Protein AF-A0A8S1UJC4-F1 (afdb_monomer)

Structure (mmCIF, N/CA/C/O backbone):
data_AF-A0A8S1UJC4-F1
#
_entry.id   AF-A0A8S1UJC4-F1
#
loop_
_atom_site.group_PDB
_atom_site.id
_atom_site.type_symbol
_atom_site.label_atom_id
_atom_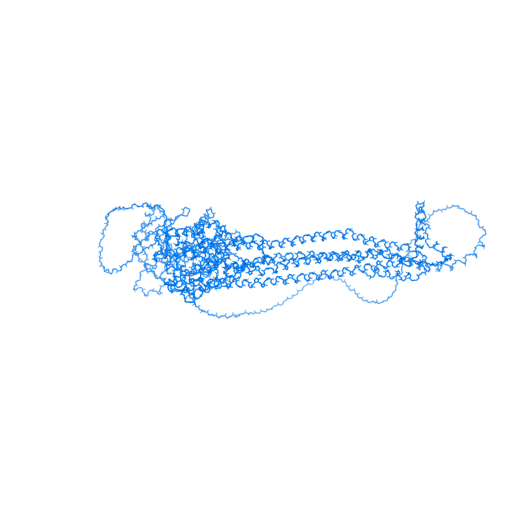site.label_alt_id
_atom_site.label_comp_id
_atom_site.label_asym_id
_atom_site.label_entity_id
_atom_site.label_seq_id
_atom_site.pdbx_PDB_ins_code
_atom_site.Cartn_x
_atom_site.Cartn_y
_atom_site.Cartn_z
_atom_site.occupancy
_atom_site.B_iso_or_equiv
_atom_site.auth_seq_id
_atom_site.auth_comp_id
_atom_site.auth_asym_id
_atom_site.auth_atom_id
_atom_site.pdbx_PDB_model_num
ATOM 1 N N . MET A 1 1 ? 11.999 -43.988 12.675 1.00 47.94 1 MET A N 1
ATOM 2 C CA . MET A 1 1 ? 11.397 -43.163 13.741 1.00 47.94 1 MET A CA 1
ATOM 3 C C . MET A 1 1 ? 11.566 -41.719 13.334 1.00 47.94 1 MET A C 1
ATOM 5 O O . MET A 1 1 ? 12.696 -41.307 13.102 1.00 47.94 1 MET A O 1
ATOM 9 N N . GLU A 1 2 ? 10.464 -40.996 13.178 1.00 57.69 2 GLU A N 1
ATOM 10 C CA . GLU A 1 2 ? 10.489 -39.550 12.964 1.00 57.69 2 GLU A CA 1
ATOM 11 C C . GLU A 1 2 ? 10.974 -38.906 14.266 1.00 57.69 2 GLU A C 1
ATOM 13 O O . GLU A 1 2 ? 10.325 -39.028 15.302 1.00 57.69 2 GLU A O 1
ATOM 18 N N . THR A 1 3 ? 12.168 -38.319 14.255 1.00 63.09 3 THR A N 1
ATOM 19 C CA . THR A 1 3 ? 12.743 -37.669 15.436 1.00 63.09 3 THR A CA 1
ATOM 20 C C . THR A 1 3 ? 12.630 -36.160 15.280 1.00 63.09 3 THR A C 1
ATOM 22 O O . THR A 1 3 ? 13.158 -35.579 14.333 1.00 63.09 3 THR A O 1
ATOM 25 N N . LEU A 1 4 ? 11.926 -35.513 16.211 1.00 71.44 4 LEU A N 1
ATOM 26 C CA . LEU A 1 4 ? 11.888 -34.056 16.288 1.00 71.44 4 LEU A CA 1
ATOM 27 C C . LEU A 1 4 ? 13.202 -33.560 16.895 1.00 71.44 4 LEU A C 1
ATOM 29 O O . LEU A 1 4 ? 13.530 -33.872 18.040 1.00 71.44 4 LEU A O 1
ATOM 33 N N . LYS A 1 5 ? 13.959 -32.795 16.106 1.00 74.62 5 LYS A N 1
ATOM 34 C CA . LYS A 1 5 ? 15.196 -32.142 16.541 1.00 74.62 5 LYS A CA 1
ATOM 35 C C . LYS A 1 5 ? 14.938 -30.658 16.753 1.00 74.62 5 LYS A C 1
ATOM 37 O O . LYS A 1 5 ? 14.380 -29.997 15.878 1.00 74.62 5 LYS A O 1
ATOM 42 N N . ILE A 1 6 ? 15.372 -30.142 17.898 1.00 76.06 6 ILE A N 1
ATOM 43 C CA . ILE A 1 6 ? 15.342 -28.708 18.176 1.00 76.06 6 ILE A CA 1
ATOM 44 C C . ILE A 1 6 ? 16.423 -28.061 17.305 1.00 76.06 6 ILE A C 1
ATOM 46 O O . ILE A 1 6 ? 17.599 -28.377 17.442 1.00 76.06 6 ILE A O 1
ATOM 50 N N . GLN A 1 7 ? 16.019 -27.200 16.370 1.00 77.00 7 GLN A N 1
ATOM 51 C CA . GLN A 1 7 ? 16.959 -26.478 15.502 1.00 77.00 7 GLN A CA 1
ATOM 52 C C . GLN A 1 7 ? 17.416 -25.164 16.131 1.00 77.00 7 GLN A C 1
ATOM 54 O O . GLN A 1 7 ? 18.578 -24.788 16.024 1.00 77.00 7 GLN A O 1
ATOM 59 N N . GLN A 1 8 ? 16.479 -24.455 16.756 1.00 76.75 8 GLN A N 1
ATOM 60 C CA . GLN A 1 8 ? 16.687 -23.170 17.407 1.00 76.75 8 GLN A CA 1
ATOM 61 C C . GLN A 1 8 ? 15.762 -23.091 18.620 1.00 76.75 8 GLN A C 1
ATOM 63 O O . GLN A 1 8 ? 14.647 -23.613 18.593 1.00 76.75 8 GLN A O 1
ATOM 68 N N . PHE A 1 9 ? 16.225 -22.439 19.677 1.00 79.88 9 PHE A N 1
ATOM 69 C CA . PHE A 1 9 ? 15.468 -22.197 20.901 1.00 79.88 9 PHE A CA 1
ATOM 70 C C . PHE A 1 9 ? 15.854 -20.826 21.465 1.00 79.88 9 PHE A C 1
ATOM 72 O O . PHE A 1 9 ? 16.907 -20.283 21.134 1.00 79.88 9 PHE A O 1
ATOM 79 N N . SER A 1 10 ? 14.994 -20.236 22.295 1.00 77.81 10 SER A N 1
ATOM 80 C CA . SER A 1 10 ? 15.299 -18.958 22.945 1.00 77.81 10 SER A CA 1
ATOM 81 C C . SER A 1 10 ? 16.314 -19.149 24.076 1.00 77.81 10 SER A C 1
ATOM 83 O O . SER A 1 10 ? 16.319 -20.183 24.739 1.00 77.81 10 SER A O 1
ATOM 85 N N . ASN A 1 11 ? 17.122 -18.129 24.381 1.00 68.56 11 ASN A N 1
ATOM 86 C CA . ASN A 1 11 ? 18.138 -18.202 25.447 1.00 68.56 11 ASN A CA 1
ATOM 87 C C . ASN A 1 11 ? 17.570 -18.597 26.827 1.00 68.56 11 ASN A C 1
ATOM 89 O O . ASN A 1 11 ? 18.299 -19.102 27.676 1.00 68.56 11 ASN A O 1
ATOM 93 N N . LYS A 1 12 ? 16.267 -18.383 27.058 1.00 68.12 12 LYS A N 1
ATOM 94 C CA . LYS A 1 12 ? 15.579 -18.737 28.307 1.00 68.12 12 LYS A CA 1
ATOM 95 C C . LYS A 1 12 ? 14.948 -20.132 28.292 1.00 68.12 12 LYS A C 1
ATOM 97 O O . LYS A 1 12 ? 14.528 -20.593 29.343 1.00 68.12 12 LYS A O 1
ATOM 102 N N . PHE A 1 13 ? 14.893 -20.822 27.152 1.00 73.75 13 PHE A N 1
ATOM 103 C CA . PHE A 1 13 ? 14.156 -22.080 27.000 1.00 73.75 13 PHE A CA 1
ATOM 104 C C . PHE A 1 13 ? 14.599 -23.150 28.005 1.00 73.75 13 PHE A C 1
ATOM 106 O O . PHE A 1 13 ? 13.810 -23.548 28.851 1.00 73.75 13 PHE A O 1
ATOM 113 N N . PHE A 1 14 ? 15.870 -23.560 27.998 1.00 67.88 14 PHE A N 1
ATOM 114 C CA . PHE A 1 14 ? 16.361 -24.560 28.958 1.00 67.88 14 PHE A CA 1
ATOM 115 C C . PHE A 1 14 ? 16.533 -23.997 30.376 1.00 67.88 14 PHE A C 1
ATOM 117 O O . PHE A 1 14 ? 16.473 -24.749 31.344 1.00 67.88 14 PHE A O 1
ATOM 124 N N . HIS A 1 15 ? 16.682 -22.676 30.527 1.00 62.59 15 HIS A N 1
ATOM 125 C CA . HIS A 1 15 ? 16.678 -22.047 31.848 1.00 62.59 15 HIS A CA 1
ATOM 126 C C . HIS A 1 15 ? 15.320 -22.222 32.544 1.00 62.59 15 HIS A C 1
ATOM 128 O O . HIS A 1 15 ? 15.284 -22.584 33.720 1.00 62.59 15 HIS A O 1
ATOM 134 N N . SER A 1 16 ? 14.231 -21.989 31.809 1.00 63.12 16 SER A N 1
ATOM 135 C CA . SER A 1 16 ? 12.852 -22.051 32.295 1.00 63.12 16 SER A CA 1
ATOM 136 C C . SER A 1 16 ? 12.256 -23.461 32.253 1.00 63.12 16 SER A C 1
ATOM 138 O O . SER A 1 16 ? 11.385 -23.772 33.058 1.00 63.12 16 SER A O 1
ATOM 140 N N . PHE A 1 17 ? 12.708 -24.320 31.334 1.00 62.09 17 PHE A N 1
ATOM 141 C CA . PHE A 1 17 ? 11.962 -25.523 30.949 1.00 62.09 17 PHE A CA 1
ATOM 142 C C . PHE A 1 17 ? 12.810 -26.795 30.784 1.00 62.09 17 PHE A C 1
ATOM 144 O O . PHE A 1 17 ? 12.257 -27.815 30.393 1.00 62.09 17 PHE A O 1
ATOM 151 N N . GLY A 1 18 ? 14.120 -26.779 31.077 1.00 55.78 18 GLY A N 1
ATOM 152 C CA . GLY A 1 18 ? 15.011 -27.924 30.839 1.00 55.78 18 GLY A CA 1
ATOM 153 C C . GLY A 1 18 ? 15.965 -28.265 31.982 1.00 55.78 18 GLY A C 1
ATOM 154 O O . GLY A 1 18 ? 16.259 -27.419 32.821 1.00 55.78 18 GLY A O 1
ATOM 155 N N . GLY A 1 19 ? 16.427 -29.523 32.002 1.00 52.84 19 GLY A N 1
ATOM 156 C CA . GLY A 1 19 ? 17.353 -30.102 32.984 1.00 52.84 19 GLY A CA 1
ATOM 157 C C . GLY A 1 19 ? 18.598 -29.249 33.240 1.00 52.84 19 GLY A C 1
ATOM 158 O O . GLY A 1 19 ? 19.156 -28.645 32.330 1.00 52.84 19 GLY A O 1
ATOM 159 N N . GLY A 1 20 ? 19.023 -29.151 34.500 1.00 50.06 20 GLY A N 1
ATOM 160 C CA . GLY A 1 20 ? 20.125 -28.281 34.902 1.00 50.06 20 GLY A CA 1
ATOM 161 C C . GLY A 1 20 ? 21.487 -28.869 34.548 1.00 50.06 20 GLY A C 1
ATOM 162 O O . GLY A 1 20 ? 22.111 -29.451 35.423 1.00 50.06 20 GLY A O 1
ATOM 163 N N . ILE A 1 21 ? 21.960 -28.719 33.304 1.00 48.53 21 ILE A N 1
ATOM 164 C CA . ILE A 1 21 ? 23.350 -29.020 32.904 1.00 48.53 21 ILE A CA 1
ATOM 165 C C . ILE A 1 21 ? 23.824 -27.998 31.848 1.00 48.53 21 ILE A C 1
ATOM 167 O O . ILE A 1 21 ? 23.051 -27.525 31.022 1.00 48.53 21 ILE A O 1
ATOM 171 N N . GLN A 1 22 ? 25.105 -27.623 31.905 1.00 48.25 22 GLN A N 1
ATOM 172 C CA . GLN A 1 22 ? 25.732 -26.477 31.223 1.00 48.25 22 GLN A CA 1
ATOM 173 C C . GLN A 1 22 ? 25.968 -26.618 29.699 1.00 48.25 22 GLN A C 1
ATOM 175 O O . GLN A 1 22 ? 26.613 -25.749 29.112 1.00 48.25 22 GLN A O 1
ATOM 180 N N . HIS A 1 23 ? 25.447 -27.648 29.024 1.00 52.53 23 HIS A N 1
ATOM 181 C CA . HIS A 1 23 ? 25.686 -27.861 27.588 1.00 52.53 23 HIS A CA 1
ATOM 182 C C . HIS A 1 23 ? 24.375 -27.942 26.798 1.00 52.53 23 HIS A C 1
ATOM 184 O O . HIS A 1 23 ? 23.770 -28.997 26.648 1.00 52.53 23 HIS A O 1
ATOM 190 N N . ALA A 1 24 ? 23.946 -26.798 26.259 1.00 53.62 24 ALA A N 1
ATOM 191 C CA . ALA A 1 24 ? 22.718 -26.657 25.473 1.00 53.62 24 ALA A CA 1
ATOM 192 C C . ALA A 1 24 ? 22.745 -27.383 24.104 1.00 53.62 24 ALA A C 1
ATOM 194 O O . ALA A 1 24 ? 21.742 -27.377 23.394 1.00 53.62 24 ALA A O 1
ATOM 195 N N . GLU A 1 25 ? 23.872 -28.001 23.731 1.00 53.75 25 GLU A N 1
ATOM 196 C CA . GLU A 1 25 ? 24.092 -28.621 22.416 1.00 53.75 25 GLU A CA 1
ATOM 197 C C . GLU A 1 25 ? 23.646 -30.097 22.327 1.00 53.75 25 GLU A C 1
ATOM 199 O O . GLU A 1 25 ? 23.540 -30.622 21.220 1.00 53.75 25 GLU A O 1
ATOM 204 N N . GLU A 1 26 ? 23.317 -30.765 23.445 1.00 56.84 26 GLU A N 1
ATOM 205 C CA . GLU A 1 26 ? 22.982 -32.207 23.452 1.00 56.84 26 GLU A CA 1
ATOM 206 C C . GLU A 1 26 ? 21.497 -32.547 23.706 1.00 56.84 26 GLU A C 1
ATOM 208 O O . GLU A 1 26 ? 21.101 -33.704 23.548 1.00 56.84 26 GLU A O 1
ATOM 213 N N . HIS A 1 27 ? 20.643 -31.579 24.058 1.00 62.66 27 HIS A N 1
ATOM 214 C CA . HIS A 1 27 ? 19.257 -31.867 24.455 1.00 62.66 27 HIS A CA 1
ATOM 215 C C . HIS A 1 27 ? 18.306 -32.148 23.282 1.00 62.66 27 HIS A C 1
ATOM 217 O O . HIS A 1 27 ? 18.243 -31.405 22.297 1.00 62.66 27 HIS A O 1
ATOM 223 N N . GLN A 1 28 ? 17.485 -33.194 23.426 1.00 68.75 28 GLN A N 1
ATOM 224 C CA . GLN A 1 28 ? 16.417 -33.544 22.487 1.00 68.75 28 GLN A CA 1
ATOM 225 C C . GLN A 1 28 ? 15.046 -33.137 23.036 1.00 68.75 28 GLN A C 1
ATOM 227 O O . GLN A 1 28 ? 14.816 -33.113 24.240 1.00 68.75 28 GLN A O 1
ATOM 232 N N . PHE A 1 29 ? 14.077 -32.881 22.150 1.00 74.19 29 PHE A N 1
ATOM 233 C CA . PHE A 1 29 ? 12.706 -32.537 22.558 1.00 74.19 29 PHE A CA 1
ATOM 234 C C . PHE A 1 29 ? 12.069 -33.598 23.474 1.00 74.19 29 PHE A C 1
ATOM 236 O O . PHE A 1 29 ? 11.293 -33.275 24.368 1.00 74.19 29 PHE A O 1
ATOM 243 N N . ASN A 1 30 ? 12.431 -34.869 23.280 1.00 76.50 30 ASN A N 1
ATOM 244 C CA . ASN A 1 30 ? 11.938 -35.981 24.089 1.00 76.50 30 ASN A CA 1
ATOM 245 C C . ASN A 1 30 ? 12.347 -35.887 25.570 1.00 76.50 30 ASN A C 1
ATOM 247 O O . ASN A 1 30 ? 11.650 -36.457 26.406 1.00 76.50 30 ASN A O 1
ATOM 251 N N . ASP A 1 31 ? 13.412 -35.152 25.901 1.00 75.00 31 ASP A N 1
ATOM 252 C CA . ASP A 1 31 ? 13.879 -34.973 27.283 1.00 75.00 31 ASP A CA 1
ATOM 253 C C . ASP A 1 31 ? 12.899 -34.133 28.119 1.00 75.00 31 ASP A C 1
ATOM 255 O O . ASP A 1 31 ? 12.888 -34.208 29.346 1.00 75.00 31 ASP A O 1
ATOM 259 N N . LEU A 1 32 ? 12.042 -33.355 27.449 1.00 77.12 32 LEU A N 1
ATOM 260 C CA . LEU A 1 32 ? 11.031 -32.496 28.068 1.00 77.12 32 LEU A CA 1
ATOM 261 C C . LEU A 1 32 ? 9.731 -33.246 28.382 1.00 77.12 32 LEU A C 1
ATOM 263 O O . LEU A 1 32 ? 8.866 -32.715 29.079 1.00 77.12 32 LEU A O 1
ATOM 267 N N . LEU A 1 33 ? 9.566 -34.461 27.857 1.00 78.88 33 LEU A N 1
ATOM 268 C CA . LEU A 1 33 ? 8.348 -35.248 28.004 1.00 78.88 33 LEU A CA 1
ATOM 269 C C . LEU A 1 33 ? 8.460 -36.215 29.195 1.00 78.88 33 LEU A C 1
ATOM 271 O O . LEU A 1 33 ? 9.538 -36.740 29.486 1.00 78.88 33 LEU A O 1
ATOM 275 N N . PRO A 1 34 ? 7.343 -36.547 29.867 1.00 76.56 34 PRO A N 1
ATOM 276 C CA . PRO A 1 34 ? 7.317 -37.666 30.804 1.00 76.56 34 PRO A CA 1
ATOM 277 C C . PRO A 1 34 ? 7.802 -38.957 30.125 1.00 76.56 34 PRO A C 1
ATOM 279 O O . PRO A 1 34 ? 7.361 -39.276 29.020 1.00 76.56 34 PRO A O 1
ATOM 282 N N . LYS A 1 35 ? 8.679 -39.727 30.790 1.00 77.19 35 LYS A N 1
ATOM 283 C CA . LYS A 1 35 ? 9.376 -40.900 30.211 1.00 77.19 35 LYS A CA 1
ATOM 284 C C . LYS A 1 35 ? 8.430 -41.895 29.519 1.00 77.19 35 LYS A C 1
ATOM 286 O O . LYS A 1 35 ? 8.749 -42.408 28.451 1.00 77.19 35 LYS A O 1
ATOM 291 N N . TYR A 1 36 ? 7.252 -42.128 30.097 1.00 78.50 36 TYR A N 1
ATOM 292 C CA . TYR A 1 36 ? 6.237 -43.037 29.552 1.00 78.50 36 TYR A CA 1
ATOM 293 C C . TYR A 1 36 ? 5.508 -42.481 28.311 1.00 78.50 36 TYR A C 1
ATOM 295 O O . TYR A 1 36 ? 5.004 -43.254 27.503 1.00 78.50 36 TYR A O 1
ATOM 303 N N . LEU A 1 37 ? 5.482 -41.160 28.093 1.00 79.94 37 LEU A N 1
ATOM 304 C CA . LEU A 1 37 ? 4.895 -40.548 26.891 1.00 79.94 37 LEU A CA 1
ATOM 305 C C . LEU A 1 37 ? 5.867 -40.492 25.707 1.00 79.94 37 LEU A C 1
ATOM 307 O O . LEU A 1 37 ? 5.414 -40.460 24.562 1.00 79.94 37 LEU A O 1
ATOM 311 N N . VAL A 1 38 ? 7.182 -40.540 25.954 1.00 82.94 38 VAL A N 1
ATOM 312 C CA . VAL A 1 38 ? 8.220 -40.475 24.906 1.00 82.94 38 VAL A CA 1
ATOM 313 C C . VAL A 1 38 ? 8.005 -41.546 23.832 1.00 82.94 38 VAL A C 1
ATOM 315 O O . VAL A 1 38 ? 8.054 -41.253 22.638 1.00 82.94 38 VAL A O 1
ATOM 318 N N . GLN A 1 39 ? 7.686 -42.778 24.240 1.00 82.12 39 GLN A N 1
ATOM 319 C CA . GLN A 1 39 ? 7.474 -43.905 23.321 1.00 82.12 39 GLN A CA 1
ATOM 320 C C . GLN A 1 39 ? 6.225 -43.741 22.439 1.00 82.12 39 GLN A C 1
ATOM 322 O O . GLN A 1 39 ? 6.134 -44.337 21.365 1.00 82.12 39 GLN A O 1
ATOM 327 N N . HIS A 1 40 ? 5.265 -42.921 22.869 1.00 83.12 40 HIS A N 1
ATOM 328 C CA . HIS A 1 40 ? 3.998 -42.697 22.173 1.00 83.12 40 HIS A CA 1
ATOM 329 C C . HIS A 1 40 ? 3.952 -41.366 21.415 1.00 83.12 40 HIS A C 1
ATOM 331 O O . HIS A 1 40 ? 3.036 -41.150 20.620 1.00 83.12 40 HIS A O 1
ATOM 337 N N . HIS A 1 41 ? 4.951 -40.500 21.597 1.00 81.69 41 HIS A N 1
ATOM 338 C CA . HIS A 1 41 ? 5.019 -39.178 20.981 1.00 81.69 41 HIS A CA 1
ATOM 339 C C . HIS A 1 41 ? 5.006 -39.230 19.444 1.00 81.69 41 HIS A C 1
ATOM 341 O O . HIS A 1 41 ? 4.251 -38.493 18.813 1.00 81.69 41 HIS A O 1
ATOM 347 N N . CYS A 1 42 ? 5.737 -40.171 18.832 1.00 80.62 42 CYS A N 1
ATOM 348 C CA . CYS A 1 42 ? 5.739 -40.348 17.372 1.00 80.62 42 CYS A CA 1
ATOM 349 C C . CYS A 1 42 ? 4.331 -40.613 16.807 1.00 80.62 42 CYS A C 1
ATOM 351 O O . CYS A 1 42 ? 4.015 -40.176 15.705 1.00 80.62 42 CYS A O 1
ATOM 353 N N . ASN A 1 43 ? 3.458 -41.285 17.565 1.00 83.12 43 ASN A N 1
ATOM 354 C CA . ASN A 1 43 ? 2.091 -41.564 17.120 1.00 83.12 43 ASN A CA 1
ATOM 355 C C . ASN A 1 43 ? 1.213 -40.305 17.121 1.00 83.12 43 ASN A C 1
ATOM 357 O O . ASN A 1 43 ? 0.297 -40.209 16.309 1.00 83.12 43 ASN A O 1
ATOM 361 N N . LEU A 1 44 ? 1.484 -39.342 18.010 1.00 80.19 44 LEU A N 1
ATOM 362 C CA . LEU A 1 44 ? 0.793 -38.049 18.020 1.00 80.19 44 LEU A CA 1
ATOM 363 C C . LEU A 1 44 ? 1.191 -37.202 16.813 1.00 80.19 44 LEU A C 1
ATOM 365 O O . LEU A 1 44 ? 0.320 -36.654 16.142 1.00 80.19 44 LEU A O 1
ATOM 369 N N . VAL A 1 45 ? 2.492 -37.151 16.517 1.00 82.31 45 VAL A N 1
ATOM 370 C CA . VAL A 1 45 ? 3.030 -36.431 15.354 1.00 82.31 45 VAL A CA 1
ATOM 371 C C . VAL A 1 45 ? 2.483 -37.028 14.059 1.00 82.31 45 VAL A C 1
ATOM 373 O O . VAL A 1 45 ? 1.924 -36.306 13.235 1.00 82.31 45 VAL A O 1
ATOM 376 N N . LYS A 1 46 ? 2.546 -38.357 13.921 1.00 82.88 46 LYS A N 1
ATOM 377 C CA . LYS A 1 46 ? 1.997 -39.068 12.765 1.00 82.88 46 LYS A CA 1
ATOM 378 C C . LYS A 1 46 ? 0.503 -38.794 12.584 1.00 82.88 46 LYS A C 1
ATOM 380 O O . LYS A 1 46 ? 0.081 -38.446 11.487 1.00 82.88 46 LYS A O 1
ATOM 385 N N . ARG A 1 47 ? -0.289 -38.890 13.659 1.00 82.50 47 ARG A N 1
ATOM 386 C CA . ARG A 1 47 ? -1.725 -38.589 13.604 1.00 82.50 47 ARG A CA 1
ATOM 387 C C . ARG A 1 47 ? -1.981 -37.159 13.138 1.00 82.50 47 ARG A C 1
ATOM 389 O O . ARG A 1 47 ? -2.877 -36.959 12.333 1.00 82.50 47 ARG A O 1
ATOM 396 N N . PHE A 1 48 ? -1.207 -36.182 13.607 1.00 86.12 48 PHE A N 1
ATOM 397 C CA . PHE A 1 48 ? -1.356 -34.801 13.156 1.00 86.12 48 PHE A CA 1
ATOM 398 C C . PHE A 1 48 ? -1.091 -34.654 11.650 1.00 86.12 48 PHE A C 1
ATOM 400 O O . PHE A 1 48 ? -1.849 -33.969 10.975 1.00 86.12 48 PHE A O 1
ATOM 407 N N . PHE A 1 49 ? -0.083 -35.335 11.100 1.00 84.00 49 PHE A N 1
ATOM 408 C CA . PHE A 1 49 ? 0.145 -35.329 9.651 1.00 84.00 49 PHE A CA 1
ATOM 409 C C . PHE A 1 49 ? -0.938 -36.067 8.855 1.00 84.00 49 PHE A C 1
ATOM 411 O O . PHE A 1 49 ? -1.228 -35.681 7.727 1.00 84.00 49 PHE A O 1
ATOM 418 N N . GLU A 1 50 ? -1.544 -37.108 9.428 1.00 83.75 50 GLU A N 1
ATOM 419 C CA . GLU A 1 50 ? -2.621 -37.865 8.782 1.00 83.75 50 GLU A CA 1
ATOM 420 C C . GLU A 1 50 ? -3.975 -37.143 8.839 1.00 83.75 50 GLU A C 1
ATOM 422 O O . GLU A 1 50 ? -4.721 -37.175 7.862 1.00 83.75 50 GLU A O 1
ATOM 427 N N . THR A 1 51 ? -4.317 -36.513 9.968 1.00 84.69 51 THR A N 1
ATOM 428 C CA . THR A 1 51 ? -5.654 -35.940 10.203 1.00 84.69 51 THR A CA 1
ATOM 429 C C . THR A 1 51 ? -5.690 -34.416 10.185 1.00 84.69 51 THR A C 1
ATOM 431 O O . THR A 1 51 ? -6.771 -33.846 10.106 1.00 84.69 51 THR A O 1
ATOM 434 N N . GLY A 1 52 ? -4.546 -33.738 10.298 1.00 80.19 52 GLY A N 1
ATOM 435 C CA . GLY A 1 52 ? -4.463 -32.279 10.451 1.00 80.19 52 GLY A CA 1
ATOM 436 C C . GLY A 1 52 ? -4.970 -31.753 11.800 1.00 80.19 52 GLY A C 1
ATOM 437 O O . GLY A 1 52 ? -4.988 -30.547 12.027 1.00 80.19 52 GLY A O 1
ATOM 438 N N . GLU A 1 53 ? -5.379 -32.634 12.716 1.00 79.81 53 GLU A N 1
ATOM 439 C CA . GLU A 1 53 ? -6.023 -32.253 13.974 1.00 79.81 53 GLU A CA 1
ATOM 440 C C . GLU A 1 53 ? -5.039 -32.328 15.144 1.00 79.81 53 GLU A C 1
ATOM 442 O O . GLU A 1 53 ? -4.614 -33.411 15.557 1.00 79.81 53 GLU A O 1
ATOM 447 N N . ALA A 1 54 ? -4.724 -31.178 15.739 1.00 83.75 54 ALA A N 1
ATOM 448 C CA . ALA A 1 54 ? -4.051 -31.103 17.029 1.00 83.75 54 ALA A CA 1
ATOM 449 C C . ALA A 1 54 ? -4.636 -29.971 17.873 1.00 83.75 54 ALA A C 1
ATOM 451 O O . ALA A 1 54 ? -4.818 -28.857 17.392 1.00 83.75 54 ALA A O 1
ATOM 452 N N . LYS A 1 55 ? -4.859 -30.252 19.163 1.00 83.62 55 LYS A N 1
ATOM 453 C CA . LYS A 1 55 ? -5.367 -29.287 20.155 1.00 83.62 55 LYS A CA 1
ATOM 454 C C . LYS A 1 55 ? -4.512 -28.011 20.240 1.00 83.62 55 LYS A C 1
ATOM 456 O O . LYS A 1 55 ? -5.026 -26.952 20.554 1.00 83.62 55 LYS A O 1
ATOM 461 N N . TYR A 1 56 ? -3.217 -28.142 19.952 1.00 87.50 56 TYR A N 1
ATOM 462 C CA . TYR A 1 56 ? -2.210 -27.088 20.083 1.00 87.50 56 TYR A CA 1
ATOM 463 C C . TYR A 1 56 ? -1.853 -26.411 18.747 1.00 87.50 56 TYR A C 1
ATOM 465 O O . TYR A 1 56 ? -0.937 -25.591 18.708 1.00 87.50 56 TYR A O 1
ATOM 473 N N . TYR A 1 57 ? -2.504 -26.776 17.634 1.00 90.44 57 TYR A N 1
ATOM 474 C CA . TYR A 1 57 ? -2.213 -26.171 16.332 1.00 90.44 57 TYR A CA 1
ATOM 475 C C . TYR A 1 57 ? -2.891 -24.803 16.232 1.00 90.44 57 TYR A C 1
ATOM 477 O O . TYR A 1 57 ? -4.114 -24.716 16.299 1.00 90.44 57 TYR A O 1
ATOM 485 N N . GLN A 1 58 ? -2.091 -23.739 16.104 1.00 85.00 58 GLN A N 1
ATOM 486 C CA . GLN A 1 58 ? -2.533 -22.332 16.039 1.00 85.00 58 GLN A CA 1
ATOM 487 C C . GLN A 1 58 ? -3.341 -21.817 17.251 1.00 85.00 58 GLN A C 1
ATOM 489 O O . GLN A 1 58 ? -3.757 -20.660 17.262 1.00 85.00 58 GLN A O 1
ATOM 494 N N . MET A 1 59 ? -3.534 -22.632 18.291 1.00 85.88 59 MET A N 1
ATOM 495 C CA . MET A 1 59 ? -4.254 -22.280 19.514 1.00 85.88 59 MET A CA 1
ATOM 496 C C . MET A 1 59 ? -3.417 -22.652 20.739 1.00 85.88 59 MET A C 1
ATOM 498 O O . MET A 1 59 ? -2.851 -23.742 20.801 1.00 85.88 59 MET A O 1
ATOM 502 N N . PHE A 1 60 ? -3.336 -21.740 21.713 1.00 84.94 60 PHE A N 1
ATOM 503 C CA . PHE A 1 60 ? -2.701 -22.021 23.000 1.00 84.94 60 PHE A CA 1
ATOM 504 C C . PHE A 1 60 ? -3.596 -22.909 23.853 1.00 84.94 60 PHE A C 1
ATOM 506 O O . PHE A 1 60 ? -4.760 -22.585 24.087 1.00 84.94 60 PHE A O 1
ATOM 513 N N . ASP A 1 61 ? -3.024 -23.991 24.368 1.00 84.69 61 ASP A N 1
ATOM 514 C CA . ASP A 1 61 ? -3.708 -24.860 25.314 1.00 84.69 61 ASP A CA 1
ATOM 515 C C . ASP A 1 61 ? -2.716 -25.479 26.310 1.00 84.69 61 ASP A C 1
ATOM 517 O O . ASP A 1 61 ? -1.508 -25.528 26.059 1.00 84.69 61 ASP A O 1
ATOM 521 N N . ILE A 1 62 ? -3.225 -25.947 27.448 1.00 85.00 62 ILE A N 1
ATOM 522 C CA . ILE A 1 62 ? -2.422 -26.485 28.542 1.00 85.00 62 ILE A CA 1
ATOM 523 C C . ILE A 1 62 ? -1.772 -27.803 28.108 1.00 85.00 62 ILE A C 1
ATOM 525 O O . ILE A 1 62 ? -2.423 -28.751 27.643 1.00 85.00 62 ILE A O 1
ATOM 529 N N . ASN A 1 63 ? -0.464 -27.860 28.303 1.00 86.12 63 ASN A N 1
ATOM 530 C CA . ASN A 1 63 ? 0.379 -29.030 28.176 1.00 86.12 63 ASN A CA 1
ATOM 531 C C . ASN A 1 63 ? 1.356 -29.090 29.363 1.00 86.12 63 ASN A C 1
ATOM 533 O O . ASN A 1 63 ? 1.390 -28.191 30.202 1.00 86.12 63 ASN A O 1
ATOM 537 N N . TYR A 1 64 ? 2.139 -30.160 29.458 1.00 85.00 64 TYR A N 1
ATOM 538 C CA . TYR A 1 64 ? 3.033 -30.399 30.587 1.00 85.00 64 TYR A CA 1
ATOM 539 C C . TYR A 1 64 ? 4.423 -30.769 30.098 1.00 85.00 64 TYR A C 1
ATOM 541 O O . TYR A 1 64 ? 4.575 -31.603 29.205 1.00 85.00 64 TYR A O 1
ATOM 549 N N . ILE A 1 65 ? 5.426 -30.178 30.732 1.00 83.94 65 ILE A N 1
ATOM 550 C CA . ILE A 1 65 ? 6.839 -30.467 30.486 1.00 83.94 65 ILE A CA 1
ATOM 551 C C . ILE A 1 65 ? 7.538 -30.818 31.788 1.00 83.94 65 ILE A C 1
ATOM 553 O O . ILE A 1 65 ? 7.086 -30.457 32.876 1.00 83.94 65 ILE A O 1
ATOM 557 N N . LYS A 1 66 ? 8.646 -31.537 31.668 1.00 80.56 66 LYS A N 1
ATOM 558 C CA . LYS A 1 66 ? 9.470 -31.943 32.795 1.00 80.56 66 LYS A CA 1
ATOM 559 C C . LYS A 1 66 ? 10.482 -30.851 33.142 1.00 80.56 66 LYS A C 1
ATOM 561 O O . LYS A 1 66 ? 11.224 -30.403 32.274 1.00 80.56 66 LYS A O 1
ATOM 566 N N . ASN A 1 67 ? 10.512 -30.428 34.401 1.00 76.06 67 ASN A N 1
ATOM 567 C CA . ASN A 1 67 ? 11.464 -29.436 34.893 1.00 76.06 67 ASN A CA 1
ATOM 568 C C . ASN A 1 67 ? 12.788 -30.079 35.351 1.00 76.06 67 ASN A C 1
ATOM 570 O O . ASN A 1 67 ? 12.963 -31.300 35.303 1.00 76.06 67 ASN A O 1
ATOM 574 N N . LYS A 1 68 ? 13.723 -29.248 35.837 1.00 71.12 68 LYS A N 1
ATOM 575 C CA . LYS A 1 68 ? 15.041 -29.672 36.356 1.00 71.12 68 LYS A CA 1
ATOM 576 C C . LYS A 1 68 ? 14.963 -30.738 37.445 1.00 71.12 68 LYS A C 1
ATOM 578 O O . LYS A 1 68 ? 15.819 -31.613 37.501 1.00 71.12 68 LYS A O 1
ATOM 583 N N . ASN A 1 69 ? 13.908 -30.688 38.248 1.00 73.25 69 ASN A N 1
ATOM 584 C CA . ASN A 1 69 ? 13.674 -31.578 39.375 1.00 73.25 69 ASN A CA 1
ATOM 585 C C . ASN A 1 69 ? 12.877 -32.827 38.968 1.00 73.25 69 ASN A C 1
ATOM 587 O O . ASN A 1 69 ? 12.332 -33.513 39.820 1.00 73.25 69 ASN A O 1
ATOM 591 N N . GLN A 1 70 ? 12.778 -33.139 37.671 1.00 74.81 70 GLN A N 1
ATOM 592 C CA . GLN A 1 70 ? 11.983 -34.253 37.145 1.00 74.81 70 GLN A CA 1
ATOM 593 C C . GLN A 1 70 ? 10.462 -34.135 37.439 1.00 74.81 70 GLN A C 1
ATOM 595 O O . GLN A 1 70 ? 9.717 -35.092 37.207 1.00 74.81 70 GLN A O 1
ATOM 600 N N . LEU A 1 71 ? 9.987 -32.973 37.909 1.00 80.81 71 LEU A N 1
ATOM 601 C CA . LEU A 1 71 ? 8.580 -32.670 38.192 1.00 80.81 71 LEU A CA 1
ATOM 602 C C . LEU A 1 71 ? 7.887 -32.059 36.974 1.00 80.81 71 LEU A C 1
ATOM 604 O O . LEU A 1 71 ? 8.536 -31.636 36.019 1.00 80.81 71 LEU A O 1
ATOM 608 N N . LEU A 1 72 ? 6.557 -31.995 37.004 1.00 84.12 72 LEU A N 1
ATOM 609 C CA . LEU A 1 72 ? 5.790 -31.380 35.925 1.00 84.12 72 LEU A CA 1
ATOM 610 C C . LEU A 1 72 ? 5.655 -29.869 36.124 1.00 84.12 72 LEU A C 1
ATOM 612 O O . LEU A 1 72 ? 5.250 -29.409 37.192 1.00 84.12 72 LEU A O 1
ATOM 616 N N . THR A 1 73 ? 5.890 -29.117 35.057 1.00 84.00 73 THR A N 1
ATOM 617 C CA . THR A 1 73 ? 5.511 -27.709 34.950 1.00 84.00 73 THR A CA 1
ATOM 618 C C . THR A 1 73 ? 4.382 -27.591 33.926 1.00 84.00 73 THR A C 1
ATOM 620 O O . THR A 1 73 ? 4.554 -28.029 32.782 1.00 84.00 73 THR A O 1
ATOM 623 N N . PRO A 1 74 ? 3.210 -27.049 34.310 1.00 85.06 74 PRO A N 1
ATOM 624 C CA . PRO A 1 74 ? 2.146 -26.771 33.361 1.00 85.06 74 PRO A CA 1
ATOM 625 C C . PRO A 1 74 ? 2.541 -25.579 32.480 1.00 85.06 74 PRO A C 1
ATOM 627 O O . PRO A 1 74 ? 3.042 -24.562 32.958 1.00 85.06 74 PRO A O 1
ATOM 630 N N . ILE A 1 75 ? 2.307 -25.705 31.180 1.00 86.00 75 ILE A N 1
ATOM 631 C CA . ILE A 1 75 ? 2.617 -24.682 30.183 1.00 86.00 75 ILE A CA 1
ATOM 632 C C . ILE A 1 75 ? 1.454 -24.502 29.217 1.00 86.00 75 ILE A C 1
ATOM 634 O O . ILE A 1 75 ? 0.765 -25.459 28.882 1.00 86.00 75 ILE A O 1
ATOM 638 N N . ASN A 1 76 ? 1.268 -23.292 28.711 1.00 86.44 76 ASN A N 1
ATOM 639 C CA . ASN A 1 76 ? 0.458 -23.044 27.530 1.00 86.44 76 ASN A CA 1
ATOM 640 C C . ASN A 1 76 ? 1.334 -23.256 26.293 1.00 86.44 76 ASN A C 1
ATOM 642 O O . ASN A 1 76 ? 2.342 -22.571 26.106 1.00 86.44 76 ASN A O 1
ATOM 646 N N . MET A 1 77 ? 0.956 -24.216 25.455 1.00 88.06 77 MET A N 1
ATOM 647 C CA . MET A 1 77 ? 1.671 -24.578 24.235 1.00 88.06 77 MET A CA 1
ATOM 648 C C . MET A 1 77 ? 0.825 -24.248 23.006 1.00 88.06 77 MET A C 1
ATOM 650 O O . MET A 1 77 ? -0.359 -24.573 22.959 1.00 88.06 77 MET A O 1
ATOM 654 N N . CYS A 1 78 ? 1.462 -23.659 21.997 1.00 91.00 78 CYS A N 1
ATOM 655 C CA . CYS A 1 78 ? 0.930 -23.490 20.647 1.00 91.00 78 CYS A CA 1
ATOM 656 C C . CYS A 1 78 ? 2.026 -23.849 19.638 1.00 91.00 78 CYS A C 1
ATOM 658 O O . CYS A 1 78 ? 3.200 -23.553 19.873 1.00 91.00 78 CYS A O 1
ATOM 660 N N . PHE A 1 79 ? 1.678 -24.468 18.512 1.00 89.69 79 PHE A N 1
ATOM 661 C CA . PHE A 1 79 ? 2.619 -24.673 17.415 1.00 89.69 79 PHE A CA 1
ATOM 662 C C . PHE A 1 79 ? 2.015 -24.348 16.047 1.00 89.69 79 PHE A C 1
ATOM 664 O O . PHE A 1 79 ? 0.807 -24.453 15.825 1.00 89.69 79 PHE A O 1
ATOM 671 N N . ILE A 1 80 ? 2.888 -23.974 15.113 1.00 89.81 80 ILE A N 1
ATOM 672 C CA . ILE A 1 80 ? 2.560 -23.696 13.714 1.00 89.81 80 ILE A CA 1
ATOM 673 C C . ILE A 1 80 ? 3.603 -24.331 12.788 1.00 89.81 80 ILE A C 1
ATOM 675 O O . ILE A 1 80 ? 4.785 -24.420 13.124 1.00 89.81 80 ILE A O 1
ATOM 679 N N . ILE A 1 81 ? 3.162 -24.783 11.614 1.00 85.44 81 ILE A N 1
ATOM 680 C CA . ILE A 1 81 ? 4.051 -25.236 10.538 1.00 85.44 81 ILE A CA 1
ATOM 681 C C . ILE A 1 81 ? 4.600 -23.993 9.843 1.00 85.44 81 ILE A C 1
ATOM 683 O O . ILE A 1 81 ? 3.823 -23.131 9.434 1.00 85.44 81 ILE A O 1
ATOM 687 N N . THR A 1 82 ? 5.919 -23.880 9.712 1.00 78.12 82 THR A N 1
ATOM 688 C CA . THR A 1 82 ? 6.513 -22.728 9.022 1.00 78.12 82 THR A CA 1
ATOM 689 C C . THR A 1 82 ? 6.682 -23.005 7.528 1.00 78.12 82 THR A C 1
ATOM 691 O O . THR A 1 82 ? 6.870 -24.148 7.115 1.00 78.12 82 THR A O 1
ATOM 694 N N . ASN A 1 83 ? 6.700 -21.948 6.711 1.00 67.56 83 ASN A N 1
ATOM 695 C CA . ASN A 1 83 ? 6.973 -22.057 5.270 1.00 67.56 83 ASN A CA 1
ATOM 696 C C . ASN A 1 83 ? 8.453 -22.367 4.960 1.00 67.56 83 ASN A C 1
ATOM 698 O O . ASN A 1 83 ? 8.827 -22.520 3.798 1.00 67.56 83 ASN A O 1
ATOM 702 N N . LYS A 1 84 ? 9.321 -22.437 5.980 1.00 60.78 84 LYS A N 1
ATOM 703 C CA . LYS A 1 84 ? 10.744 -22.737 5.818 1.00 60.78 84 LYS A CA 1
ATOM 704 C C . LYS A 1 84 ? 10.969 -24.243 5.894 1.00 60.78 84 LYS A C 1
ATOM 706 O O . LYS A 1 84 ? 10.989 -24.824 6.975 1.00 60.78 84 LYS A O 1
ATOM 711 N N . PHE A 1 85 ? 11.224 -24.877 4.758 1.00 70.31 85 PHE A N 1
ATOM 712 C CA . PHE A 1 85 ? 11.802 -26.219 4.752 1.00 70.31 85 PHE A CA 1
ATOM 713 C C . PHE A 1 85 ? 13.304 -26.115 5.014 1.00 70.31 85 PHE A C 1
ATOM 715 O O . PHE A 1 85 ? 14.025 -25.456 4.267 1.00 70.31 85 PHE A O 1
ATOM 722 N N . VAL A 1 86 ? 13.786 -26.771 6.069 1.00 65.94 86 VAL A N 1
ATOM 723 C CA . VAL A 1 86 ? 15.220 -26.843 6.380 1.00 65.94 86 VAL A CA 1
ATOM 724 C C . VAL A 1 86 ? 15.665 -28.279 6.157 1.00 65.94 86 VAL A C 1
ATOM 726 O O . VAL A 1 86 ? 15.156 -29.194 6.801 1.00 65.94 86 VAL A O 1
ATOM 729 N N . ASN A 1 87 ? 16.606 -28.489 5.234 1.00 70.00 87 ASN A N 1
ATOM 730 C CA . ASN A 1 87 ? 17.120 -29.816 4.870 1.00 70.00 87 ASN A CA 1
ATOM 731 C C . ASN A 1 87 ? 16.011 -30.817 4.493 1.00 70.00 87 ASN A C 1
ATOM 733 O O . ASN A 1 87 ? 16.046 -31.961 4.933 1.00 70.00 87 ASN A O 1
ATOM 737 N N . GLN A 1 88 ? 15.014 -30.371 3.717 1.00 73.75 88 GLN A N 1
ATOM 738 C CA . GLN A 1 88 ? 13.852 -31.173 3.289 1.00 73.75 88 GLN A CA 1
ATOM 739 C C . GLN A 1 88 ? 12.949 -31.674 4.434 1.00 73.75 88 GLN A C 1
ATOM 741 O O . GLN A 1 88 ? 12.023 -32.442 4.190 1.00 73.75 88 GLN A O 1
ATOM 746 N N . ASN A 1 89 ? 13.163 -31.204 5.666 1.00 76.12 89 ASN A N 1
ATOM 747 C CA . ASN A 1 89 ? 12.302 -31.509 6.800 1.00 76.12 89 ASN A CA 1
ATOM 748 C C . ASN A 1 89 ? 11.274 -30.395 7.011 1.00 76.12 89 ASN A C 1
ATOM 750 O O . ASN A 1 89 ? 11.576 -29.206 6.857 1.00 76.12 89 ASN A O 1
ATOM 754 N N . ILE A 1 90 ? 10.066 -30.797 7.403 1.00 79.81 90 ILE A N 1
ATOM 755 C CA . ILE A 1 90 ? 9.014 -29.886 7.856 1.00 79.81 90 ILE A CA 1
ATOM 756 C C . ILE A 1 90 ? 9.472 -29.262 9.173 1.00 79.81 90 ILE A C 1
ATOM 758 O O . ILE A 1 90 ? 9.882 -29.973 10.093 1.00 79.81 90 ILE A O 1
ATOM 762 N N . THR A 1 91 ? 9.417 -27.935 9.260 1.00 84.06 91 THR A N 1
ATOM 763 C CA . THR A 1 91 ? 9.786 -27.216 10.478 1.00 84.06 91 THR A CA 1
ATOM 764 C C . THR A 1 91 ? 8.549 -26.702 11.196 1.00 84.06 91 THR A C 1
ATOM 766 O O . THR A 1 91 ? 7.601 -26.190 10.595 1.00 84.06 91 THR A O 1
ATOM 769 N N . PHE A 1 92 ? 8.585 -26.830 12.516 1.00 84.81 92 PHE A N 1
ATOM 770 C CA . PHE A 1 92 ? 7.551 -26.343 13.409 1.00 84.81 92 PHE A CA 1
ATOM 771 C C . PHE A 1 92 ? 8.116 -25.199 14.238 1.00 84.81 92 PHE A C 1
ATOM 773 O O . PHE A 1 92 ? 9.193 -25.332 14.821 1.00 84.81 92 PHE A O 1
ATOM 780 N N . ALA A 1 93 ? 7.375 -24.101 14.329 1.00 88.19 93 ALA A N 1
ATOM 781 C CA . ALA A 1 93 ? 7.598 -23.101 15.360 1.00 88.19 93 ALA A CA 1
ATOM 782 C C . ALA A 1 93 ? 6.671 -23.426 16.533 1.00 88.19 93 ALA A C 1
ATOM 784 O O . ALA A 1 93 ? 5.456 -23.504 16.364 1.00 88.19 93 ALA A O 1
ATOM 785 N N . THR A 1 94 ? 7.258 -23.659 17.705 1.0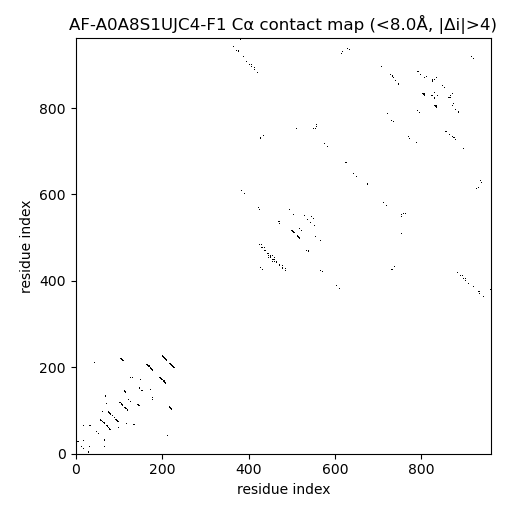0 86.50 94 THR A N 1
ATOM 786 C CA . THR A 1 94 ? 6.528 -23.963 18.940 1.00 86.50 94 THR A CA 1
ATOM 787 C C . THR A 1 94 ? 6.723 -22.821 19.925 1.00 86.50 94 THR A C 1
ATOM 789 O O . THR A 1 94 ? 7.853 -22.432 20.214 1.00 86.50 94 THR A O 1
ATOM 792 N N . PHE A 1 95 ? 5.620 -22.312 20.457 1.00 87.69 95 PHE A N 1
ATOM 793 C CA . PHE A 1 95 ? 5.573 -21.260 21.459 1.00 87.69 95 PHE A CA 1
ATOM 794 C C . PHE A 1 95 ? 5.138 -21.874 22.785 1.00 87.69 95 PHE A C 1
ATOM 796 O O . PHE A 1 95 ? 4.072 -22.487 22.865 1.00 87.69 95 PHE A O 1
ATOM 803 N N . LEU A 1 96 ? 5.978 -21.724 23.810 1.00 85.00 96 LEU A N 1
ATOM 804 C CA . LEU A 1 96 ? 5.698 -22.180 25.168 1.00 85.00 96 LEU A CA 1
ATOM 805 C C . LEU A 1 96 ? 5.616 -20.971 26.095 1.00 85.00 96 LEU A C 1
ATOM 807 O O . LEU A 1 96 ? 6.491 -20.104 26.068 1.00 85.00 96 LEU A O 1
ATOM 811 N N . GLN A 1 97 ? 4.592 -20.949 26.934 1.00 83.00 97 GLN A N 1
ATOM 812 C CA . GLN A 1 97 ? 4.413 -19.964 27.990 1.00 83.00 97 GLN A CA 1
ATOM 813 C C . GLN A 1 97 ? 4.132 -20.696 29.304 1.00 83.00 97 GLN A C 1
ATOM 815 O O . GLN A 1 97 ? 3.414 -21.690 29.309 1.00 83.00 97 GLN A O 1
ATOM 820 N N . GLU A 1 98 ? 4.678 -20.226 30.422 1.00 75.75 98 GLU A N 1
ATOM 821 C CA . GLU A 1 98 ? 4.365 -20.794 31.738 1.00 75.75 98 GLU A CA 1
ATOM 822 C C . GLU A 1 98 ? 2.872 -20.589 32.057 1.00 75.75 98 GLU A C 1
ATOM 824 O O . GLU A 1 98 ? 2.339 -19.488 31.889 1.00 75.75 98 GLU A O 1
ATOM 829 N N . ALA A 1 99 ? 2.173 -21.659 32.448 1.00 78.00 99 ALA A N 1
ATOM 830 C CA . ALA A 1 99 ? 0.793 -21.547 32.917 1.00 78.00 99 ALA A CA 1
ATOM 831 C C . ALA A 1 99 ? 0.783 -21.022 34.364 1.00 78.00 99 ALA A C 1
ATOM 833 O O . ALA A 1 99 ? 1.767 -21.170 35.085 1.00 78.00 99 ALA A O 1
ATOM 834 N N . SER A 1 100 ? -0.321 -20.410 34.807 1.00 67.88 100 SER A N 1
ATOM 835 C CA . SER A 1 100 ? -0.417 -19.854 36.165 1.00 67.88 100 SER A CA 1
ATOM 836 C C . SER A 1 100 ? -0.082 -20.900 37.234 1.00 67.88 100 SER A C 1
ATOM 838 O O . SER A 1 100 ? -0.608 -22.018 37.207 1.00 67.88 100 SER A O 1
ATOM 840 N N . GLN A 1 101 ? 0.764 -20.506 38.190 1.00 61.44 101 GLN A N 1
ATOM 841 C CA . GLN A 1 101 ? 1.362 -21.364 39.220 1.00 61.44 101 GLN A CA 1
ATOM 842 C C . GLN A 1 101 ? 0.355 -21.942 40.236 1.00 61.44 101 GLN A C 1
ATOM 844 O O . GLN A 1 101 ? 0.734 -22.735 41.085 1.00 61.44 101 GLN A O 1
ATOM 849 N N . ASP A 1 102 ? -0.934 -21.629 40.131 1.00 66.56 102 ASP A N 1
ATOM 850 C CA . ASP A 1 102 ? -1.938 -22.097 41.096 1.00 66.56 102 ASP A CA 1
ATOM 851 C C . ASP A 1 102 ? -2.517 -23.479 40.763 1.00 66.56 102 ASP A C 1
ATOM 853 O O . ASP A 1 102 ? -3.187 -24.097 41.589 1.00 66.56 102 ASP A O 1
ATOM 857 N N . GLN A 1 103 ? -2.300 -23.984 39.545 1.00 77.00 103 GLN A N 1
ATOM 858 C CA . GLN A 1 103 ? -2.921 -25.238 39.124 1.00 77.00 103 GLN A CA 1
ATOM 859 C C . GLN A 1 103 ? -2.091 -26.460 39.525 1.00 77.00 103 GLN A C 1
ATOM 861 O O . GLN A 1 103 ? -0.859 -26.478 39.426 1.00 77.00 103 GLN A O 1
ATOM 866 N N . VAL A 1 104 ? -2.796 -27.511 39.944 1.00 86.75 104 VAL A N 1
ATOM 867 C CA . VAL A 1 104 ? -2.220 -28.694 40.581 1.00 86.75 104 VAL A CA 1
ATOM 868 C C . VAL A 1 104 ? -2.634 -29.939 39.815 1.00 86.75 104 VAL A C 1
ATOM 870 O O . VAL A 1 104 ? -3.817 -30.278 39.749 1.00 86.75 104 VAL A O 1
ATOM 873 N N . TYR A 1 105 ? -1.654 -30.648 39.260 1.00 89.25 105 TYR A N 1
ATOM 874 C CA . TYR A 1 105 ? -1.912 -31.804 38.410 1.00 89.25 105 TYR A CA 1
ATOM 875 C C . TYR A 1 105 ? -1.120 -33.036 38.838 1.00 89.25 105 TYR A C 1
ATOM 877 O O . TYR A 1 105 ? 0.033 -32.944 39.260 1.00 89.25 105 TYR A O 1
ATOM 885 N N . ILE A 1 106 ? -1.737 -34.204 38.652 1.00 89.94 106 ILE A N 1
ATOM 886 C CA . ILE A 1 106 ? -1.103 -35.522 38.717 1.00 89.94 106 ILE A CA 1
ATOM 887 C C . ILE A 1 106 ? -1.359 -36.221 37.381 1.00 89.94 106 ILE A C 1
ATOM 889 O O . ILE A 1 106 ? -2.509 -36.456 37.007 1.00 89.94 106 ILE A O 1
ATOM 893 N N . ILE A 1 107 ? -0.296 -36.564 36.659 1.00 89.88 107 ILE A N 1
ATOM 894 C CA . ILE A 1 107 ? -0.365 -37.375 35.442 1.00 89.88 107 ILE A CA 1
ATOM 895 C C . ILE A 1 107 ? -0.012 -38.811 35.801 1.00 89.88 107 ILE A C 1
ATOM 897 O O . ILE A 1 107 ? 0.998 -39.053 36.461 1.00 89.88 107 ILE A O 1
ATOM 901 N N . VAL A 1 108 ? -0.850 -39.746 35.365 1.00 89.31 108 VAL A N 1
ATOM 902 C CA . VAL A 1 108 ? -0.751 -41.170 35.680 1.00 89.31 108 VAL A CA 1
ATOM 903 C C . VAL A 1 108 ? -0.661 -41.983 34.395 1.00 89.31 108 VAL A C 1
ATOM 905 O O . VAL A 1 108 ? -1.524 -41.864 33.520 1.00 89.31 108 VAL A O 1
ATOM 908 N N . ASP A 1 109 ? 0.352 -42.839 34.300 1.00 87.75 109 ASP A N 1
ATOM 909 C CA . ASP A 1 109 ? 0.470 -43.846 33.243 1.00 87.75 109 ASP A CA 1
ATOM 910 C C . ASP A 1 109 ? -0.630 -44.913 33.401 1.00 87.75 109 ASP A C 1
ATOM 912 O O . ASP A 1 109 ? -0.809 -45.482 34.478 1.00 87.75 109 ASP A O 1
ATOM 916 N N . GLY A 1 110 ? -1.378 -45.206 32.334 1.00 84.56 110 GLY A N 1
ATOM 917 C CA . GLY A 1 110 ? -2.433 -46.218 32.361 1.00 84.56 110 GLY A CA 1
ATOM 918 C C . GLY A 1 110 ? -1.938 -47.666 32.439 1.00 84.56 110 GLY A C 1
ATOM 919 O O . GLY A 1 110 ? -2.736 -48.536 32.789 1.00 84.56 110 GLY A O 1
ATOM 920 N N . ILE A 1 111 ? -0.659 -47.939 32.146 1.00 84.06 111 ILE A N 1
ATOM 921 C CA . ILE A 1 111 ? -0.063 -49.284 32.205 1.00 84.06 111 ILE A CA 1
ATOM 922 C C . ILE A 1 111 ? 0.675 -49.493 33.527 1.00 84.06 111 ILE A C 1
ATOM 924 O O . ILE A 1 111 ? 0.297 -50.368 34.307 1.00 84.06 111 ILE A O 1
ATOM 928 N N . SER A 1 112 ? 1.728 -48.711 33.792 1.00 83.50 112 SER A N 1
ATOM 929 C CA . SER A 1 112 ? 2.545 -48.895 35.003 1.00 83.50 112 SER A CA 1
ATOM 930 C C . SER A 1 112 ? 1.888 -48.337 36.266 1.00 83.50 112 SER A C 1
ATOM 932 O O . SER A 1 112 ? 2.323 -48.663 37.374 1.00 83.50 112 SER A O 1
ATOM 934 N N . LEU A 1 113 ? 0.853 -47.500 36.111 1.00 85.81 113 LEU A N 1
ATOM 935 C CA . LEU A 1 113 ? 0.218 -46.742 37.190 1.00 85.81 113 LEU A CA 1
ATOM 936 C C . LEU A 1 113 ? 1.187 -45.802 37.929 1.00 85.81 113 LEU A C 1
ATOM 938 O O . LEU A 1 113 ? 0.855 -45.316 39.013 1.00 85.81 113 LEU A O 1
ATOM 942 N N . ALA A 1 114 ? 2.366 -45.535 37.360 1.00 86.06 114 ALA A N 1
ATOM 943 C CA . ALA A 1 114 ? 3.300 -44.541 37.869 1.00 86.06 114 ALA A CA 1
ATOM 944 C C . ALA A 1 114 ? 2.714 -43.135 37.705 1.00 86.06 114 ALA A C 1
ATOM 946 O O . ALA A 1 114 ? 2.051 -42.839 36.705 1.00 86.06 114 ALA A O 1
ATOM 947 N N . CYS A 1 115 ? 2.955 -42.272 38.688 1.00 85.62 115 CYS A N 1
ATOM 948 C CA . CYS A 1 115 ? 2.466 -40.905 38.684 1.00 85.62 115 CYS A CA 1
ATOM 949 C C . CYS A 1 115 ? 3.592 -39.875 38.789 1.00 85.62 115 CYS A C 1
ATOM 951 O O . CYS A 1 115 ? 4.546 -40.028 39.547 1.00 85.62 115 CYS A O 1
ATOM 953 N N . THR A 1 116 ? 3.409 -38.775 38.071 1.00 85.69 116 THR A N 1
ATOM 954 C CA . THR A 1 116 ? 4.225 -37.557 38.129 1.00 85.69 116 THR A CA 1
ATOM 955 C C . THR A 1 116 ? 3.301 -36.388 38.435 1.00 85.69 116 THR A C 1
ATOM 957 O O . THR A 1 116 ? 2.210 -36.321 37.875 1.00 85.69 116 THR A O 1
ATOM 960 N N . PHE A 1 117 ? 3.705 -35.468 39.301 1.00 86.31 117 PHE A N 1
ATOM 961 C CA . PHE A 1 117 ? 2.874 -34.339 39.732 1.00 86.31 117 PHE A CA 1
ATOM 962 C C . PHE A 1 117 ? 3.628 -33.027 39.558 1.00 86.31 117 PHE A C 1
ATOM 964 O O . PHE A 1 117 ? 4.841 -32.984 39.326 1.00 86.31 117 PHE A O 1
ATOM 971 N N . THR A 1 118 ? 2.860 -31.951 39.626 1.00 87.75 118 THR A N 1
ATOM 972 C CA . THR A 1 118 ? 3.366 -30.586 39.583 1.00 87.75 118 THR A CA 1
ATOM 973 C C . THR A 1 118 ? 4.016 -30.196 40.900 1.00 87.75 118 THR A C 1
ATOM 975 O O . THR A 1 118 ? 3.522 -30.577 41.961 1.00 87.75 118 THR A O 1
ATOM 978 N N . GLN A 1 119 ? 5.060 -29.367 40.848 1.00 82.50 119 GLN A N 1
ATOM 979 C CA . GLN A 1 119 ? 5.721 -28.823 42.044 1.00 82.50 119 GLN A CA 1
ATOM 980 C C . GLN A 1 119 ? 4.726 -28.174 43.022 1.00 82.50 119 GLN A C 1
ATOM 982 O O . GLN A 1 119 ? 4.832 -28.379 44.229 1.00 82.50 119 GLN A O 1
ATOM 987 N N . ASN A 1 120 ? 3.689 -27.521 42.493 1.00 83.06 120 ASN A N 1
ATOM 988 C CA . ASN A 1 120 ? 2.627 -26.881 43.273 1.00 83.06 120 ASN A CA 1
ATOM 989 C C . ASN A 1 120 ? 1.867 -27.846 44.195 1.00 83.06 120 ASN A C 1
ATOM 991 O O . ASN A 1 120 ? 1.388 -27.448 45.2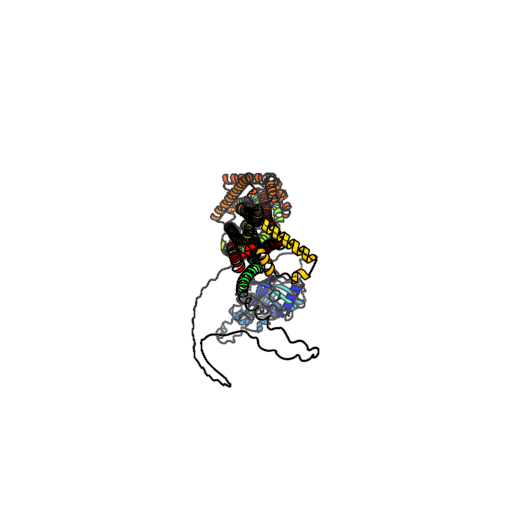49 1.00 83.06 120 ASN A O 1
ATOM 995 N N . LEU A 1 121 ? 1.766 -29.135 43.837 1.00 85.31 121 LEU A N 1
ATOM 996 C CA . LEU A 1 121 ? 1.133 -30.122 44.717 1.00 85.31 121 LEU A CA 1
ATOM 997 C C . LEU A 1 121 ? 1.953 -30.308 45.997 1.00 85.31 121 LEU A C 1
ATOM 999 O O . LEU A 1 121 ? 1.382 -30.420 47.078 1.00 85.31 121 LEU A O 1
ATOM 1003 N N . LEU A 1 122 ? 3.283 -30.353 45.865 1.00 82.56 122 LEU A N 1
ATOM 1004 C CA . LEU A 1 122 ? 4.196 -30.544 46.989 1.00 82.56 122 LEU A CA 1
ATOM 1005 C C . LEU A 1 122 ? 4.243 -29.297 47.875 1.00 82.56 122 LEU A C 1
ATOM 1007 O O . LEU A 1 122 ? 4.174 -29.412 49.099 1.00 82.56 122 LEU A O 1
ATOM 1011 N N . THR A 1 123 ? 4.293 -28.106 47.280 1.00 81.94 123 THR A N 1
ATOM 1012 C CA . THR A 1 123 ? 4.276 -26.856 48.053 1.00 81.94 123 THR A CA 1
ATOM 1013 C C . THR A 1 123 ? 2.968 -26.704 48.832 1.00 81.94 123 THR A C 1
ATOM 1015 O O . THR A 1 123 ? 3.006 -26.415 50.027 1.00 81.94 123 THR A O 1
ATOM 1018 N N . LEU A 1 124 ? 1.816 -27.019 48.223 1.00 78.31 124 LEU A N 1
ATOM 1019 C CA . LEU A 1 124 ? 0.506 -26.945 48.886 1.00 78.31 124 LEU A CA 1
ATOM 1020 C C . LEU A 1 124 ? 0.351 -27.895 50.078 1.00 78.31 124 LEU A C 1
ATOM 1022 O O . LEU A 1 124 ? -0.339 -27.561 51.039 1.00 78.31 124 LEU A O 1
ATOM 1026 N N . ILE A 1 125 ? 0.990 -29.067 50.058 1.00 77.00 125 ILE A N 1
ATOM 1027 C CA . ILE A 1 125 ? 0.969 -29.997 51.204 1.00 77.00 125 ILE A CA 1
ATOM 1028 C C . ILE A 1 125 ? 2.068 -29.708 52.243 1.00 77.00 125 ILE A C 1
ATOM 1030 O O . ILE A 1 125 ? 2.152 -30.400 53.267 1.00 77.00 125 ILE A O 1
ATOM 1034 N N . GLY A 1 126 ? 2.862 -28.652 52.028 1.00 73.38 126 GLY A N 1
ATOM 1035 C CA . GLY A 1 126 ? 3.805 -28.093 52.997 1.00 73.38 126 GLY A CA 1
ATOM 1036 C C . GLY A 1 126 ? 5.262 -28.516 52.817 1.00 73.38 126 GLY A C 1
ATOM 1037 O O . GLY A 1 126 ? 5.966 -28.621 53.819 1.00 73.38 126 GLY A O 1
ATOM 1038 N N . TRP A 1 127 ? 5.708 -28.793 51.589 1.00 81.31 127 TRP A N 1
ATOM 1039 C CA . TRP A 1 127 ? 7.134 -28.958 51.275 1.00 81.31 127 TRP A CA 1
ATOM 1040 C C . TRP A 1 127 ? 7.790 -27.601 51.005 1.00 81.31 127 TRP A C 1
ATOM 1042 O O . TRP A 1 127 ? 7.223 -26.781 50.281 1.00 81.31 127 TRP A O 1
ATOM 1052 N N . PHE A 1 128 ? 9.003 -27.391 51.521 1.00 79.69 128 PHE A N 1
ATOM 1053 C CA . PHE A 1 128 ? 9.836 -26.246 51.146 1.00 79.69 128 PHE A CA 1
ATOM 1054 C C . PHE A 1 128 ? 10.672 -26.558 49.897 1.00 79.69 128 PHE A C 1
ATOM 1056 O O . PHE A 1 128 ? 10.964 -27.719 49.613 1.00 79.69 128 PHE A O 1
ATOM 1063 N N . GLU A 1 129 ? 11.093 -25.528 49.156 1.00 77.56 129 GLU A N 1
ATOM 1064 C CA . GLU A 1 129 ? 11.863 -25.691 47.909 1.00 77.56 129 GLU A CA 1
ATOM 1065 C C . GLU A 1 129 ? 13.137 -26.531 48.096 1.00 77.56 129 GLU A C 1
ATOM 1067 O O . GLU A 1 129 ? 13.396 -27.434 47.301 1.00 77.56 129 GLU A O 1
ATOM 1072 N N . SER A 1 130 ? 13.867 -26.335 49.200 1.00 75.44 130 SER A N 1
ATOM 1073 C CA . SER A 1 130 ? 15.064 -27.122 49.537 1.00 75.44 130 SER A CA 1
ATOM 1074 C C . SER A 1 130 ? 14.778 -28.616 49.749 1.00 75.44 130 SER A C 1
ATOM 1076 O O . SER A 1 130 ? 15.613 -29.473 49.448 1.00 75.44 130 SER A O 1
ATOM 1078 N N . ASP A 1 131 ? 13.589 -28.955 50.254 1.00 75.12 131 ASP A N 1
ATOM 1079 C CA . ASP A 1 131 ? 13.180 -30.347 50.474 1.00 75.12 131 ASP A CA 1
ATOM 1080 C C . ASP A 1 131 ? 12.732 -31.010 49.170 1.00 75.12 131 ASP A C 1
ATOM 1082 O O . ASP A 1 131 ? 12.918 -32.209 48.970 1.00 75.12 131 ASP A O 1
ATOM 1086 N N . ILE A 1 132 ? 12.167 -30.223 48.253 1.00 76.56 132 ILE A N 1
ATOM 1087 C CA . ILE A 1 132 ? 11.789 -30.689 46.918 1.00 76.56 132 ILE A CA 1
ATOM 1088 C C . ILE A 1 132 ? 13.047 -31.029 46.112 1.00 76.56 132 ILE A C 1
ATOM 1090 O O . ILE A 1 132 ? 13.094 -32.082 45.476 1.00 76.56 132 ILE A O 1
ATOM 1094 N N . GLU A 1 133 ? 14.087 -30.196 46.167 1.00 73.19 133 GLU A N 1
ATOM 1095 C CA . GLU A 1 133 ? 15.355 -30.463 45.475 1.00 73.19 133 GLU A CA 1
ATOM 1096 C C . GLU A 1 133 ? 16.037 -31.745 45.980 1.00 73.19 133 GLU A C 1
ATOM 1098 O O . GLU A 1 133 ? 16.475 -32.573 45.179 1.00 73.19 133 GLU A O 1
ATOM 1103 N N . THR A 1 134 ? 16.066 -31.961 47.298 1.00 70.56 134 THR A N 1
ATOM 1104 C CA . THR A 1 134 ? 16.657 -33.170 47.904 1.00 70.56 134 THR A CA 1
ATOM 1105 C C . THR A 1 134 ? 15.832 -34.433 47.641 1.00 70.56 134 THR A C 1
ATOM 1107 O O . THR A 1 134 ? 16.401 -35.500 47.405 1.00 70.56 134 THR A O 1
ATOM 1110 N N . LEU A 1 135 ? 14.500 -34.329 47.603 1.00 69.38 135 LEU A N 1
ATOM 1111 C CA . LEU A 1 135 ? 13.604 -35.422 47.213 1.00 69.38 135 LEU A CA 1
ATOM 1112 C C . LEU A 1 135 ? 13.845 -35.886 45.776 1.00 69.38 135 LEU A C 1
ATOM 1114 O O . LEU A 1 135 ? 13.883 -37.086 45.507 1.00 69.38 135 LEU A O 1
ATOM 1118 N N . CYS A 1 136 ? 13.998 -34.938 44.853 1.00 67.75 136 CYS A N 1
ATOM 1119 C CA . CYS A 1 136 ? 14.103 -35.226 43.425 1.00 67.75 136 CYS A CA 1
ATOM 1120 C C . CYS A 1 136 ? 15.447 -35.868 43.044 1.00 67.75 136 CYS A C 1
ATOM 1122 O O . CYS A 1 136 ? 15.538 -36.526 42.009 1.00 67.75 136 CYS A O 1
ATOM 1124 N N . GLN A 1 137 ? 16.466 -35.745 43.901 1.00 63.06 137 GLN A N 1
ATOM 1125 C CA . GLN A 1 137 ? 17.739 -36.465 43.778 1.00 63.06 137 GLN A CA 1
ATOM 1126 C C . GLN A 1 137 ? 17.633 -37.946 44.191 1.00 63.06 137 GLN A C 1
ATOM 1128 O O . GLN A 1 137 ? 18.504 -38.745 43.848 1.00 63.06 137 GLN A O 1
ATOM 1133 N N . GLN A 1 138 ? 16.569 -38.350 44.894 1.00 62.34 138 GLN A N 1
ATOM 1134 C CA . GLN A 1 138 ? 16.337 -39.746 45.260 1.00 62.34 138 GLN A CA 1
ATOM 1135 C C . GLN A 1 138 ? 15.526 -40.456 44.160 1.00 62.34 138 GLN A C 1
ATOM 1137 O O . GLN A 1 138 ? 14.326 -40.231 44.009 1.00 62.34 138 GLN A O 1
ATOM 1142 N N . GLU A 1 139 ? 16.147 -41.395 43.433 1.00 52.44 139 GLU A N 1
ATOM 1143 C CA . GLU A 1 139 ? 15.546 -42.154 42.308 1.00 52.44 139 GLU A CA 1
ATOM 1144 C C . GLU A 1 139 ? 14.198 -42.847 42.616 1.00 52.44 139 GLU A C 1
ATOM 1146 O O . GLU A 1 139 ? 13.461 -43.242 41.713 1.00 52.44 139 GLU A O 1
ATOM 1151 N N . LYS A 1 140 ? 13.832 -42.996 43.894 1.00 57.97 140 LYS A N 1
ATOM 1152 C CA . LYS A 1 140 ? 12.586 -43.645 44.340 1.00 57.97 140 LYS A CA 1
ATOM 1153 C C . LYS A 1 140 ? 11.321 -42.897 43.918 1.00 57.97 140 LYS A C 1
ATOM 1155 O O . LYS A 1 140 ? 10.240 -43.487 43.921 1.00 57.97 140 LYS A O 1
ATOM 1160 N N . TYR A 1 141 ? 11.449 -41.621 43.585 1.00 63.84 141 TYR A N 1
ATOM 1161 C CA . TYR A 1 141 ? 10.316 -40.734 43.421 1.00 63.84 141 TYR A CA 1
ATOM 1162 C C . TYR A 1 141 ? 9.672 -40.825 42.011 1.00 63.84 141 TYR A C 1
ATOM 1164 O O . TYR A 1 141 ? 8.452 -40.729 41.878 1.00 63.84 141 TYR A O 1
ATOM 1172 N N . GLU A 1 142 ? 10.446 -41.148 40.965 1.00 61.25 142 GLU A N 1
ATOM 1173 C CA . GLU A 1 142 ? 9.931 -41.320 39.589 1.00 61.25 142 GLU A CA 1
ATOM 1174 C C . GLU A 1 142 ? 9.004 -42.541 39.406 1.00 61.25 142 GLU A C 1
ATOM 1176 O O . GLU A 1 142 ? 8.269 -42.613 38.424 1.00 61.25 142 GLU A O 1
ATOM 1181 N N . ASN A 1 143 ? 9.005 -43.483 40.357 1.00 66.56 143 ASN A N 1
ATOM 1182 C CA . ASN A 1 143 ? 8.232 -44.730 40.301 1.00 66.56 143 ASN A CA 1
ATOM 1183 C C . ASN A 1 143 ? 7.090 -44.784 41.330 1.00 66.56 143 ASN A C 1
ATOM 1185 O O . ASN A 1 143 ? 6.601 -45.868 41.672 1.00 66.56 143 ASN A O 1
ATOM 1189 N N . LEU A 1 144 ? 6.665 -43.637 41.868 1.00 79.00 144 LEU A N 1
ATOM 1190 C CA . LEU A 1 144 ? 5.552 -43.596 42.809 1.00 79.00 144 LEU A CA 1
ATOM 1191 C C . LEU A 1 144 ? 4.266 -44.047 42.101 1.00 79.00 144 LEU A C 1
ATOM 1193 O O . LEU A 1 144 ? 3.850 -43.459 41.109 1.00 79.00 144 LEU A O 1
ATOM 1197 N N . GLN A 1 145 ? 3.642 -45.116 42.596 1.00 85.06 145 GLN A N 1
ATOM 1198 C CA . GLN A 1 145 ? 2.391 -45.616 42.032 1.00 85.06 145 GLN A CA 1
ATOM 1199 C C . GLN A 1 145 ? 1.202 -44.815 42.557 1.00 85.06 145 GLN A C 1
ATOM 1201 O O . GLN A 1 145 ? 1.075 -44.596 43.766 1.00 85.06 145 GLN A O 1
ATOM 1206 N N . ILE A 1 146 ? 0.264 -44.485 41.669 1.00 88.81 146 ILE A N 1
ATOM 1207 C CA . ILE A 1 146 ? -0.985 -43.799 42.020 1.00 88.81 146 ILE A CA 1
ATOM 1208 C C . ILE A 1 146 ? -1.790 -44.559 43.076 1.00 88.81 146 ILE A C 1
ATOM 1210 O O . ILE A 1 146 ? -2.499 -43.939 43.847 1.00 88.81 146 ILE A O 1
ATOM 1214 N N . THR A 1 147 ? -1.665 -45.883 43.175 1.00 86.06 147 THR A N 1
ATOM 1215 C CA . THR A 1 147 ? -2.349 -46.700 44.192 1.00 86.06 147 THR A CA 1
ATOM 1216 C C . THR A 1 147 ? -1.891 -46.392 45.617 1.00 86.06 147 THR A C 1
ATOM 1218 O O . THR A 1 147 ? -2.616 -46.688 46.562 1.00 86.06 147 THR A O 1
ATOM 1221 N N . ARG A 1 148 ? -0.715 -45.779 45.793 1.00 83.50 148 ARG A N 1
ATOM 1222 C CA . ARG A 1 148 ? -0.256 -45.289 47.100 1.00 83.50 148 ARG A CA 1
ATOM 1223 C C . ARG A 1 148 ? -0.853 -43.930 47.450 1.00 83.50 148 ARG A C 1
ATOM 1225 O O . ARG A 1 148 ? -1.087 -43.681 48.623 1.00 83.50 148 ARG A O 1
ATOM 1232 N N . ILE A 1 149 ? -1.123 -43.093 46.446 1.00 85.88 149 ILE A N 1
ATOM 1233 C CA . ILE A 1 149 ? -1.713 -41.758 46.621 1.00 85.88 149 ILE A CA 1
ATOM 1234 C C . ILE A 1 149 ? -3.241 -41.829 46.671 1.00 85.88 149 ILE A C 1
ATOM 1236 O O . ILE A 1 149 ? -3.879 -41.208 47.510 1.00 85.88 149 ILE A O 1
ATOM 1240 N N . TYR A 1 150 ? -3.846 -42.603 45.782 1.00 88.88 150 TYR A N 1
ATOM 1241 C CA . TYR A 1 150 ? -5.279 -42.81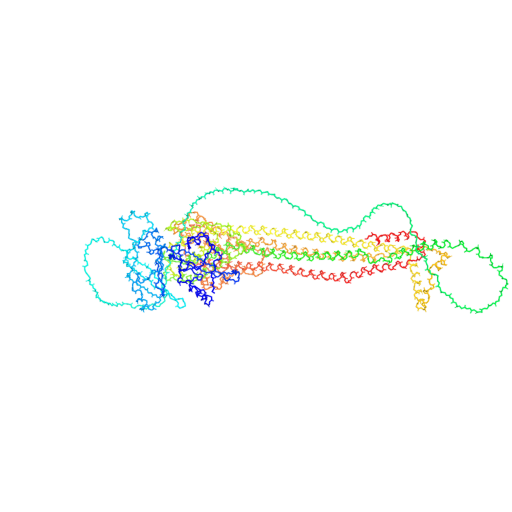6 45.686 1.00 88.88 150 TYR A CA 1
ATOM 1242 C C . TYR A 1 150 ? -5.572 -44.325 45.591 1.00 88.88 150 TYR A C 1
ATOM 1244 O O . TYR A 1 150 ? -5.680 -44.882 44.494 1.00 88.88 150 TYR A O 1
ATOM 1252 N N . PRO A 1 151 ? -5.716 -45.020 46.737 1.00 84.00 151 PRO A N 1
ATOM 1253 C CA . PRO A 1 151 ? -5.848 -46.482 46.786 1.00 84.00 151 PRO A CA 1
ATOM 1254 C C . PRO A 1 151 ? -6.999 -47.053 45.953 1.00 84.00 151 PRO A C 1
ATOM 1256 O O . PRO A 1 151 ? -6.895 -48.142 45.390 1.00 84.00 151 PRO A O 1
ATOM 1259 N N . ASN A 1 152 ? -8.086 -46.293 45.815 1.00 84.12 152 ASN A N 1
ATOM 1260 C CA . ASN A 1 152 ? -9.276 -46.715 45.078 1.00 84.12 152 ASN A CA 1
ATOM 1261 C C . ASN A 1 152 ? -9.209 -46.430 43.566 1.00 84.12 152 ASN A C 1
ATOM 1263 O O . ASN A 1 152 ? -10.164 -46.745 42.854 1.00 84.12 152 ASN A O 1
ATOM 1267 N N . PHE A 1 153 ? -8.101 -45.891 43.047 1.00 86.75 153 PHE A N 1
ATOM 1268 C CA . PHE A 1 153 ? -7.991 -45.449 41.652 1.00 86.75 153 PHE A CA 1
ATOM 1269 C C . PHE A 1 153 ? -8.239 -46.562 40.622 1.00 86.75 153 PHE A C 1
ATOM 1271 O O . PHE A 1 153 ? -8.983 -46.374 39.662 1.00 86.75 153 PHE A O 1
ATOM 1278 N N . VAL A 1 154 ? -7.682 -47.759 40.835 1.00 84.94 154 VAL A N 1
ATOM 1279 C CA . VAL A 1 154 ? -7.860 -48.893 39.904 1.00 84.94 154 VAL A CA 1
ATOM 1280 C C . VAL A 1 154 ? -9.317 -49.356 39.868 1.00 84.94 154 VAL A C 1
ATOM 1282 O O . VAL A 1 154 ? -9.855 -49.664 38.803 1.00 84.94 154 VAL A O 1
ATOM 1285 N N . ARG A 1 155 ? -9.979 -49.383 41.032 1.00 84.31 155 ARG A N 1
ATOM 1286 C CA . ARG A 1 155 ? -11.408 -49.703 41.128 1.00 84.31 155 ARG A CA 1
ATOM 1287 C C . ARG A 1 155 ? -12.242 -48.636 40.420 1.00 84.31 155 ARG A C 1
ATOM 1289 O O . ARG A 1 155 ? -13.134 -48.987 39.653 1.00 84.31 155 ARG A O 1
ATOM 1296 N N . PHE A 1 156 ? -11.897 -47.367 40.622 1.00 84.44 156 PHE A N 1
ATOM 1297 C CA . PHE A 1 156 ? -12.543 -46.226 39.988 1.00 84.44 156 PHE A CA 1
ATOM 1298 C C . PHE A 1 156 ? -12.464 -46.287 38.453 1.00 84.44 156 PHE A C 1
ATOM 1300 O O . PHE A 1 156 ? -13.502 -46.207 37.801 1.00 84.44 156 PHE A O 1
ATOM 1307 N N . ILE A 1 157 ? -11.281 -46.520 37.866 1.00 84.31 157 ILE A N 1
ATOM 1308 C CA . ILE A 1 157 ? -11.120 -46.611 36.399 1.00 84.31 157 ILE A CA 1
ATOM 1309 C C . ILE A 1 157 ? -11.936 -47.769 35.811 1.00 84.31 157 ILE A C 1
ATOM 1311 O O . ILE A 1 157 ? -12.521 -47.637 34.738 1.00 84.31 157 ILE A O 1
ATOM 1315 N N . ARG A 1 158 ? -11.990 -48.919 36.497 1.00 80.81 158 ARG A N 1
ATOM 1316 C CA . ARG A 1 158 ? -12.762 -50.082 36.023 1.00 80.81 158 ARG A CA 1
ATOM 1317 C C . ARG A 1 158 ? -14.270 -49.827 36.032 1.00 80.81 158 ARG A C 1
ATOM 1319 O O . ARG A 1 158 ? -14.974 -50.360 35.178 1.00 80.81 158 ARG A O 1
ATOM 1326 N N . GLN A 1 159 ? -14.756 -49.046 36.995 1.00 78.12 159 GLN A N 1
ATOM 1327 C CA . GLN A 1 159 ? -16.178 -48.733 37.156 1.00 78.12 159 GLN A CA 1
ATOM 1328 C C . GLN A 1 159 ? -16.624 -47.583 36.241 1.00 78.12 159 GLN A C 1
ATOM 1330 O O . GLN A 1 159 ? -17.694 -47.660 35.641 1.00 78.12 159 GLN A O 1
ATOM 1335 N N . ASN A 1 160 ? -15.789 -46.557 36.073 1.00 67.06 160 ASN A N 1
ATOM 1336 C CA . ASN A 1 160 ? -16.108 -45.367 35.292 1.00 67.06 160 ASN A CA 1
ATOM 1337 C C . ASN A 1 160 ? -15.449 -45.433 33.911 1.00 67.06 160 ASN A C 1
ATOM 1339 O O . ASN A 1 160 ? -14.310 -45.021 33.716 1.00 67.06 160 ASN A O 1
ATOM 1343 N N . LYS A 1 161 ? -16.197 -45.915 32.911 1.00 62.09 161 LYS A N 1
ATOM 1344 C CA . LYS A 1 161 ? -15.768 -45.936 31.495 1.00 62.09 161 LYS A CA 1
ATOM 1345 C C . LYS A 1 161 ? -15.722 -44.543 30.832 1.00 62.09 161 LYS A C 1
ATOM 1347 O O . LYS A 1 161 ? -15.538 -44.452 29.620 1.00 62.09 161 LYS A O 1
ATOM 1352 N N . ILE A 1 162 ? -15.942 -43.466 31.584 1.00 60.28 162 ILE A N 1
ATOM 1353 C CA . ILE A 1 162 ? -16.209 -42.123 31.054 1.00 60.28 162 ILE A CA 1
ATOM 1354 C C . ILE A 1 162 ? -14.889 -41.363 30.834 1.00 60.28 162 ILE A C 1
ATOM 1356 O O . ILE A 1 162 ? -13.947 -41.484 31.611 1.00 60.28 162 ILE A O 1
ATOM 1360 N N . LYS A 1 163 ? -14.824 -40.558 29.762 1.00 71.75 163 LYS A N 1
ATOM 1361 C CA . LYS A 1 163 ? -13.670 -39.706 29.394 1.00 71.75 163 LYS A CA 1
ATOM 1362 C C . LYS A 1 163 ? -13.337 -38.640 30.453 1.00 71.75 163 LYS A C 1
ATOM 1364 O O . LYS A 1 163 ? -12.205 -38.168 30.524 1.00 71.75 163 LYS A O 1
ATOM 1369 N N . TYR A 1 164 ? -14.326 -38.264 31.255 1.00 79.00 164 TYR A N 1
ATOM 1370 C CA . TYR A 1 164 ? -14.274 -37.191 32.237 1.00 79.00 164 TYR A CA 1
ATOM 1371 C C . TYR A 1 164 ? -15.039 -37.611 33.492 1.00 79.00 164 TYR A C 1
ATOM 1373 O O . TYR A 1 164 ? -16.110 -38.213 33.398 1.00 79.00 164 TYR A O 1
ATOM 1381 N N . SER A 1 165 ? -14.511 -37.309 34.671 1.00 83.31 165 SER A N 1
ATOM 1382 C CA . SER A 1 165 ? -15.191 -37.571 35.938 1.00 83.31 165 SER A CA 1
ATOM 1383 C C . SER A 1 165 ? -14.799 -36.538 36.981 1.00 83.31 165 SER A C 1
ATOM 1385 O O . SER A 1 165 ? -13.615 -36.304 37.215 1.00 83.31 165 SER A O 1
ATOM 1387 N N . LYS A 1 166 ? -15.804 -35.944 37.624 1.00 85.62 166 LYS A N 1
ATOM 1388 C CA . LYS A 1 166 ? -15.627 -35.032 38.752 1.00 85.62 166 LYS A CA 1
ATOM 1389 C C . LYS A 1 166 ? -15.964 -35.775 40.040 1.00 85.62 166 LYS A C 1
ATOM 1391 O O . LYS A 1 166 ? -17.048 -36.341 40.156 1.00 85.62 166 LYS A O 1
ATOM 1396 N N . LEU A 1 167 ? -15.028 -35.783 40.977 1.00 83.62 167 LEU A N 1
ATOM 1397 C CA . LEU A 1 167 ? -15.175 -36.376 42.297 1.00 83.62 167 LEU A CA 1
ATOM 1398 C C . LEU A 1 167 ? -15.034 -35.271 43.335 1.00 83.62 167 LEU A C 1
ATOM 1400 O O . LEU A 1 167 ? -13.995 -34.625 43.407 1.00 83.62 167 LEU A O 1
ATOM 1404 N N . ASN A 1 168 ? -16.059 -35.076 44.150 1.00 83.50 168 ASN A N 1
ATOM 1405 C CA . ASN A 1 168 ? -15.974 -34.150 45.272 1.00 83.50 168 ASN A CA 1
ATOM 1406 C C . ASN A 1 168 ? -15.523 -34.925 46.521 1.00 83.50 168 ASN A C 1
ATOM 1408 O O . ASN A 1 168 ? -15.882 -36.097 46.661 1.00 83.50 168 ASN A O 1
ATOM 1412 N N . GLN A 1 169 ? -14.754 -34.290 47.407 1.00 82.00 169 GLN A N 1
ATOM 1413 C CA . GLN A 1 169 ? -14.337 -34.853 48.706 1.00 82.00 169 GLN A CA 1
ATOM 1414 C C . GLN A 1 169 ? -13.622 -36.218 48.617 1.00 82.00 169 GLN A C 1
ATOM 1416 O O . GLN A 1 169 ? -13.869 -37.143 49.390 1.00 82.00 169 GLN A O 1
ATOM 1421 N N . SER A 1 170 ? -12.722 -36.377 47.650 1.00 84.25 170 SER A N 1
ATOM 1422 C CA . SER A 1 170 ? -11.856 -37.555 47.563 1.00 84.25 170 SER A CA 1
ATOM 1423 C C . SER A 1 170 ? -10.679 -37.450 48.526 1.00 84.25 170 SER A C 1
ATOM 1425 O O . SER A 1 170 ? -10.061 -36.399 48.642 1.00 84.25 170 SER A O 1
ATOM 1427 N N . ILE A 1 171 ? -10.315 -38.558 49.171 1.00 85.50 171 ILE A N 1
ATOM 1428 C CA . ILE A 1 171 ? -9.163 -38.609 50.079 1.00 85.50 171 ILE A CA 1
ATOM 1429 C C . ILE A 1 171 ? -7.923 -39.058 49.298 1.00 85.50 171 ILE A C 1
ATOM 1431 O O . ILE A 1 171 ? -7.881 -40.182 48.785 1.00 85.50 171 ILE A O 1
ATOM 1435 N N . LEU A 1 172 ? -6.913 -38.190 49.239 1.00 87.06 172 LEU A N 1
ATOM 1436 C CA . LEU A 1 172 ? -5.568 -38.504 48.759 1.00 87.06 172 LEU A CA 1
ATOM 1437 C C . LEU A 1 172 ? -4.620 -38.740 49.944 1.00 87.06 172 LEU A C 1
ATOM 1439 O O . LEU A 1 172 ? -4.722 -38.082 50.973 1.00 87.06 172 LEU A O 1
ATOM 1443 N N . ILE A 1 173 ? -3.689 -39.677 49.797 1.00 85.94 173 ILE A N 1
ATOM 1444 C CA . ILE A 1 173 ? -2.641 -40.006 50.766 1.00 85.94 173 ILE A CA 1
ATOM 1445 C C . ILE A 1 173 ? -1.330 -39.429 50.228 1.00 85.94 173 ILE A C 1
ATOM 1447 O O . ILE A 1 173 ? -0.684 -40.025 49.365 1.00 85.94 173 ILE A O 1
ATOM 1451 N N . LEU A 1 174 ? -0.952 -38.240 50.693 1.00 82.69 174 LEU A N 1
ATOM 1452 C CA . LEU A 1 174 ? 0.186 -37.497 50.149 1.00 82.69 174 LEU A CA 1
ATOM 1453 C C . LEU A 1 174 ? 1.384 -37.532 51.114 1.00 82.69 174 LEU A C 1
ATOM 1455 O O . LEU A 1 174 ? 1.195 -37.425 52.328 1.00 82.69 174 LEU A O 1
ATOM 1459 N N . PRO A 1 175 ? 2.620 -37.704 50.609 1.00 77.31 175 PRO A N 1
ATOM 1460 C CA . PRO A 1 175 ? 3.809 -37.709 51.451 1.00 77.31 175 PRO A CA 1
ATOM 1461 C C . PRO A 1 175 ? 4.121 -36.286 51.932 1.00 77.31 175 PRO A C 1
ATOM 1463 O O . PRO A 1 175 ? 4.150 -35.350 51.137 1.00 77.31 175 PRO A O 1
ATOM 1466 N N . LYS A 1 176 ? 4.389 -36.124 53.226 1.00 77.81 176 LYS A N 1
ATOM 1467 C CA . LYS A 1 176 ? 4.789 -34.872 53.873 1.00 77.81 176 LYS A CA 1
ATOM 1468 C C . LYS A 1 176 ? 6.079 -35.093 54.675 1.00 77.81 176 LYS A C 1
ATOM 1470 O O . LYS A 1 176 ? 6.164 -36.089 55.400 1.00 77.81 176 LYS A O 1
ATOM 1475 N N . PRO A 1 177 ? 7.082 -34.206 54.576 1.00 71.19 177 PRO A N 1
ATOM 1476 C CA . PRO A 1 177 ? 8.317 -34.339 55.340 1.00 71.19 177 PRO A CA 1
ATOM 1477 C C . PRO A 1 177 ? 8.040 -34.189 56.841 1.00 71.19 177 PRO A C 1
ATOM 1479 O O . PRO A 1 177 ? 7.302 -33.297 57.269 1.00 71.19 177 PRO A O 1
ATOM 1482 N N . GLN A 1 178 ? 8.623 -35.071 57.656 1.00 70.00 178 GLN A N 1
ATOM 1483 C CA . GLN A 1 178 ? 8.580 -34.949 59.111 1.00 70.00 178 GLN A CA 1
ATOM 1484 C C . GLN A 1 178 ? 9.861 -34.283 59.622 1.00 70.00 178 GLN A C 1
ATOM 1486 O O . GLN A 1 178 ? 10.923 -34.902 59.678 1.00 70.00 178 GLN A O 1
ATOM 1491 N N . TYR A 1 179 ? 9.750 -33.035 60.072 1.00 66.12 179 TYR A N 1
ATOM 1492 C CA . TYR A 1 179 ? 10.849 -32.342 60.742 1.00 66.12 179 TYR A CA 1
ATOM 1493 C C . TYR A 1 179 ? 10.875 -32.733 62.225 1.00 66.12 179 TYR A C 1
ATOM 1495 O O . TYR A 1 179 ? 10.209 -32.120 63.059 1.00 66.12 179 TYR A O 1
ATOM 1503 N N . ASN A 1 180 ? 11.629 -33.775 62.582 1.00 55.03 180 ASN A N 1
ATOM 1504 C CA . ASN A 1 180 ? 11.911 -34.044 63.992 1.00 55.03 180 ASN A CA 1
ATOM 1505 C C . ASN A 1 180 ? 12.924 -33.013 64.512 1.00 55.03 180 ASN A C 1
ATOM 1507 O O . ASN A 1 180 ? 14.076 -32.969 64.083 1.00 55.03 180 ASN A O 1
ATOM 1511 N N . ILE A 1 181 ? 12.513 -32.206 65.493 1.00 53.47 181 ILE A N 1
ATOM 1512 C CA . ILE A 1 181 ? 13.360 -31.184 66.138 1.00 53.47 181 ILE A CA 1
ATOM 1513 C C . ILE A 1 181 ? 14.607 -31.821 66.797 1.00 53.47 181 ILE A C 1
ATOM 1515 O O . ILE A 1 181 ? 15.648 -31.184 66.921 1.00 53.47 181 ILE A O 1
ATOM 1519 N N . GLN A 1 182 ? 14.556 -33.112 67.149 1.00 48.25 182 GLN A N 1
ATOM 1520 C CA . GLN A 1 182 ? 15.679 -33.832 67.766 1.00 48.25 182 GLN A CA 1
ATOM 1521 C C . GLN A 1 182 ? 16.785 -34.278 66.785 1.00 48.25 182 GLN A C 1
ATOM 1523 O O . GLN A 1 182 ? 17.878 -34.615 67.235 1.00 48.25 182 GLN A O 1
ATOM 1528 N N . THR A 1 183 ? 16.566 -34.229 65.465 1.00 48.72 183 THR A N 1
ATOM 1529 C CA . THR A 1 183 ? 17.562 -34.630 64.443 1.00 48.72 183 THR A CA 1
ATOM 1530 C C . THR A 1 183 ? 18.332 -33.461 63.818 1.00 48.72 183 THR A C 1
ATOM 1532 O O . THR A 1 183 ? 19.153 -33.669 62.931 1.00 48.72 183 THR A O 1
ATOM 1535 N N . GLN A 1 184 ? 18.172 -32.224 64.308 1.00 48.31 184 GLN A N 1
ATOM 1536 C CA . GLN A 1 184 ? 18.935 -31.072 63.792 1.00 48.31 184 GLN A CA 1
ATOM 1537 C C . GLN A 1 184 ? 20.459 -31.162 64.021 1.00 48.31 184 GLN A C 1
ATOM 1539 O O . GLN A 1 184 ? 21.210 -30.395 63.428 1.00 48.31 184 GLN A O 1
ATOM 1544 N N . ARG A 1 185 ? 20.951 -32.124 64.817 1.00 46.16 185 ARG A N 1
ATOM 1545 C CA . ARG A 1 185 ? 22.396 -32.369 64.994 1.00 46.16 185 ARG A CA 1
ATOM 1546 C C . ARG A 1 185 ? 23.025 -33.325 63.968 1.00 46.16 185 ARG A C 1
ATOM 1548 O O . ARG A 1 185 ? 24.245 -33.439 63.965 1.00 46.16 185 ARG A O 1
ATOM 1555 N N . SER A 1 186 ? 22.252 -33.970 63.088 1.00 44.84 186 SER A N 1
ATOM 1556 C CA . SER A 1 186 ? 22.778 -34.921 62.086 1.00 44.84 186 SER A CA 1
ATOM 1557 C C . SER A 1 186 ? 22.779 -34.405 60.640 1.00 44.84 186 SER A C 1
ATOM 1559 O O . SER A 1 186 ? 23.111 -35.158 59.733 1.00 44.84 186 SER A O 1
ATOM 1561 N N . PHE A 1 187 ? 22.474 -33.124 60.396 1.00 45.25 187 PHE A N 1
ATOM 1562 C CA . PHE A 1 187 ? 22.513 -32.535 59.043 1.00 45.25 187 PHE A CA 1
ATOM 1563 C C . PHE A 1 187 ? 23.932 -32.386 58.450 1.00 45.25 187 PHE A C 1
ATOM 1565 O O . PHE A 1 187 ? 24.069 -32.035 57.285 1.00 45.25 187 PHE A O 1
ATOM 1572 N N . LEU A 1 188 ? 24.989 -32.678 59.222 1.00 46.34 188 LEU A N 1
ATOM 1573 C CA . LEU A 1 188 ? 26.386 -32.672 58.754 1.00 46.34 188 LEU A CA 1
ATOM 1574 C C . LEU A 1 188 ? 26.883 -34.038 58.241 1.00 46.34 188 LEU A C 1
ATOM 1576 O O . LEU A 1 188 ? 27.973 -34.111 57.682 1.00 46.34 188 LEU A O 1
ATOM 1580 N N . SER A 1 189 ? 26.106 -35.114 58.397 1.00 43.59 189 SER A N 1
ATOM 1581 C CA . SER A 1 189 ? 26.375 -36.402 57.746 1.00 43.59 189 SER A CA 1
ATOM 1582 C C . SER A 1 189 ? 25.444 -36.542 56.545 1.00 43.59 189 SER A C 1
ATOM 1584 O O . SER A 1 189 ? 24.230 -36.544 56.728 1.00 43.59 189 SER A O 1
ATOM 1586 N N . GLY A 1 190 ? 25.996 -36.664 55.336 1.00 46.62 190 GLY A N 1
ATOM 1587 C CA . GLY A 1 190 ? 25.275 -36.704 54.052 1.00 46.62 190 GLY A CA 1
ATOM 1588 C C . GLY A 1 190 ? 24.295 -37.869 53.825 1.00 46.62 190 GLY A C 1
ATOM 1589 O O . GLY A 1 190 ? 23.907 -38.092 52.687 1.00 46.62 190 GLY A O 1
ATOM 1590 N N . ASP A 1 191 ? 23.865 -38.570 54.878 1.00 43.19 191 ASP A N 1
ATOM 1591 C CA . ASP A 1 191 ? 22.963 -39.731 54.841 1.00 43.19 191 ASP A CA 1
ATOM 1592 C C . ASP A 1 191 ? 21.641 -39.492 55.606 1.00 43.19 191 ASP A C 1
ATOM 1594 O O . ASP A 1 191 ? 21.005 -40.428 56.100 1.00 43.19 191 ASP A O 1
ATOM 1598 N N . ALA A 1 192 ? 21.194 -38.238 55.739 1.00 50.81 192 ALA A N 1
ATOM 1599 C CA . ALA A 1 192 ? 19.895 -37.939 56.343 1.00 50.81 192 ALA A CA 1
ATOM 1600 C C . ALA A 1 192 ? 18.751 -38.411 55.422 1.00 50.81 192 ALA A C 1
ATOM 1602 O O . ALA A 1 192 ? 18.310 -37.702 54.519 1.00 50.81 192 ALA A O 1
ATOM 1603 N N . GLN A 1 193 ? 18.252 -39.628 55.646 1.00 56.28 193 GLN A N 1
ATOM 1604 C CA . GLN A 1 193 ? 17.032 -40.109 55.002 1.00 56.28 193 GLN A CA 1
ATOM 1605 C C . GLN A 1 193 ? 15.840 -39.264 55.477 1.00 56.28 193 GLN A C 1
ATOM 1607 O O . GLN A 1 193 ? 15.469 -39.305 56.651 1.00 56.28 193 GLN A O 1
ATOM 1612 N N . LEU A 1 194 ? 15.235 -38.504 54.559 1.00 59.97 194 LEU A N 1
ATOM 1613 C CA . LEU A 1 194 ? 13.952 -37.827 54.761 1.00 59.97 194 LEU A CA 1
ATOM 1614 C C . LEU A 1 194 ? 12.898 -38.860 55.193 1.00 59.97 194 LEU A C 1
ATOM 1616 O O . LEU A 1 194 ? 12.466 -39.698 54.400 1.00 59.97 194 LEU A O 1
ATOM 1620 N N . MET A 1 195 ? 12.485 -38.812 56.461 1.00 62.78 195 MET A N 1
ATOM 1621 C CA . MET A 1 195 ? 11.356 -39.597 56.954 1.00 62.78 195 MET A CA 1
ATOM 1622 C C . MET A 1 195 ? 10.056 -38.952 56.460 1.00 62.78 195 MET A C 1
ATOM 1624 O O . MET A 1 195 ? 9.735 -37.817 56.819 1.00 62.78 195 MET A O 1
ATOM 1628 N N . LEU A 1 196 ? 9.322 -39.675 55.612 1.00 68.31 196 LEU A N 1
ATOM 1629 C CA . LEU A 1 196 ? 8.052 -39.233 55.036 1.00 68.31 196 LEU A CA 1
ATOM 1630 C C . LEU A 1 196 ? 6.891 -39.709 55.910 1.00 68.31 196 LEU A C 1
ATOM 1632 O O . LEU A 1 196 ? 6.734 -40.909 56.136 1.00 68.31 196 LEU A O 1
ATOM 1636 N N . ASN A 1 197 ? 6.052 -38.776 56.353 1.00 75.19 197 ASN A N 1
ATOM 1637 C CA . ASN A 1 197 ? 4.754 -39.083 56.937 1.00 75.19 197 ASN A CA 1
ATOM 1638 C C . ASN A 1 197 ? 3.677 -38.986 55.848 1.00 75.19 197 ASN A C 1
ATOM 1640 O O . ASN A 1 197 ? 3.713 -38.075 55.027 1.00 75.19 197 ASN A O 1
ATOM 1644 N N . TYR A 1 198 ? 2.714 -39.901 55.821 1.00 78.56 198 TYR A N 1
ATOM 1645 C CA . TYR A 1 198 ? 1.635 -39.868 54.835 1.00 78.56 198 TYR A CA 1
ATOM 1646 C C . TYR A 1 198 ? 0.405 -39.199 55.444 1.00 78.56 198 TYR A C 1
ATOM 1648 O O . TYR A 1 198 ? -0.143 -39.679 56.435 1.00 78.56 198 TYR A O 1
ATOM 1656 N N . VAL A 1 199 ? -0.020 -38.083 54.855 1.00 79.69 199 VAL A N 1
ATOM 1657 C CA . VAL A 1 199 ? -1.162 -37.296 55.332 1.00 79.69 199 VAL A CA 1
ATOM 1658 C C . VAL A 1 199 ? -2.375 -37.575 54.454 1.00 79.69 199 VAL A C 1
ATOM 1660 O O . VAL A 1 199 ? -2.276 -37.609 53.228 1.00 79.69 199 VAL A O 1
ATOM 1663 N N . HIS A 1 200 ? -3.524 -37.774 55.098 1.00 83.19 200 HIS A N 1
ATOM 1664 C CA . HIS A 1 200 ? -4.815 -37.855 54.426 1.00 83.19 200 HIS A CA 1
ATOM 1665 C C . HIS A 1 200 ? -5.324 -36.445 54.123 1.00 83.19 200 HIS A C 1
ATOM 1667 O O . HIS A 1 200 ? -5.643 -35.692 55.042 1.00 83.19 200 HIS A O 1
ATOM 1673 N N . THR A 1 201 ? -5.409 -36.106 52.842 1.00 83.25 201 THR A N 1
ATOM 1674 C CA . THR A 1 201 ? -5.849 -34.800 52.354 1.00 83.25 201 THR A CA 1
ATOM 1675 C C . THR A 1 201 ? -7.164 -34.960 51.599 1.00 83.25 201 THR A C 1
ATOM 1677 O O . THR A 1 201 ? -7.240 -35.724 50.636 1.00 83.25 201 THR A O 1
ATOM 1680 N N . GLU A 1 202 ? -8.203 -34.252 52.038 1.00 84.38 202 GLU A N 1
ATOM 1681 C CA . GLU A 1 202 ? -9.489 -34.202 51.339 1.00 84.38 202 GLU A CA 1
ATOM 1682 C C . GLU A 1 202 ? -9.433 -33.187 50.195 1.00 84.38 202 GLU A C 1
ATOM 1684 O O . GLU A 1 202 ? -9.091 -32.018 50.397 1.00 84.38 202 GLU A O 1
ATOM 1689 N N . CYS A 1 203 ? -9.776 -33.640 48.991 1.00 88.00 203 CYS A N 1
ATOM 1690 C CA . CYS A 1 203 ? -9.640 -32.877 47.761 1.00 88.00 203 CYS A CA 1
ATOM 1691 C C . CYS A 1 203 ? -10.837 -33.066 46.822 1.00 88.00 203 CYS A C 1
ATOM 1693 O O . CYS A 1 203 ? -11.365 -34.170 46.680 1.00 88.00 203 CYS A O 1
ATOM 1695 N N . ASP A 1 204 ? -11.181 -32.024 46.074 1.00 87.56 204 ASP A N 1
ATOM 1696 C CA . ASP A 1 204 ? -12.034 -32.146 44.893 1.00 87.56 204 ASP A CA 1
ATOM 1697 C C . ASP A 1 204 ? -11.158 -32.455 43.672 1.00 87.56 204 ASP A C 1
ATOM 1699 O O . ASP A 1 204 ? -10.215 -31.721 43.360 1.00 87.56 204 ASP A O 1
ATOM 1703 N N . LEU A 1 205 ? -11.459 -33.553 42.979 1.00 89.38 205 LEU A N 1
ATOM 1704 C CA . LEU A 1 205 ? -10.676 -34.072 41.862 1.00 89.38 205 LEU A CA 1
ATOM 1705 C C . LEU A 1 205 ? -11.467 -34.015 40.560 1.00 89.38 205 LEU A C 1
ATOM 1707 O O . LEU A 1 205 ? -12.643 -34.374 40.490 1.00 89.38 205 LEU A O 1
ATOM 1711 N N . LEU A 1 206 ? -10.775 -33.652 39.491 1.00 89.62 206 LEU A N 1
ATOM 1712 C CA . LEU A 1 206 ? -11.260 -33.761 38.126 1.00 89.62 206 LEU A CA 1
ATOM 1713 C C . LEU A 1 206 ? -10.319 -34.699 37.374 1.00 89.62 206 LEU A C 1
ATOM 1715 O O . LEU A 1 206 ? -9.157 -34.380 37.140 1.00 89.62 206 LEU A O 1
ATOM 1719 N N . ILE A 1 207 ? -10.822 -35.876 37.012 1.00 89.25 207 ILE A N 1
ATOM 1720 C CA . ILE A 1 207 ? -10.056 -36.930 36.347 1.00 89.25 207 ILE A CA 1
ATOM 1721 C C . ILE A 1 207 ? -10.448 -36.960 34.873 1.00 89.25 207 ILE A C 1
ATOM 1723 O O . ILE A 1 207 ? -11.618 -37.141 34.527 1.00 89.25 207 ILE A O 1
ATOM 1727 N N . THR A 1 208 ? -9.457 -36.813 33.998 1.00 89.44 208 THR A N 1
ATOM 1728 C CA . THR A 1 208 ? -9.618 -36.954 32.547 1.00 89.44 208 THR A CA 1
ATOM 1729 C C . THR A 1 208 ? -8.834 -38.148 32.032 1.00 89.44 208 THR A C 1
ATOM 1731 O O . THR A 1 208 ? -7.686 -38.372 32.419 1.00 89.44 208 THR A O 1
ATOM 1734 N N . LYS A 1 209 ? -9.470 -38.924 31.155 1.00 88.94 209 LYS A N 1
ATOM 1735 C CA . LYS A 1 209 ? -8.862 -40.064 30.472 1.00 88.94 209 LYS A CA 1
ATOM 1736 C C . LYS A 1 209 ? -8.466 -39.656 29.056 1.00 88.94 209 LYS A C 1
ATOM 1738 O O . LYS A 1 209 ? -9.328 -39.318 28.241 1.00 88.94 209 LYS A O 1
ATOM 1743 N N . ASN A 1 210 ? -7.177 -39.759 28.750 1.00 86.31 210 ASN A N 1
ATOM 1744 C CA . ASN A 1 210 ? -6.612 -39.451 27.442 1.00 86.31 210 ASN A CA 1
ATOM 1745 C C . ASN A 1 210 ? -6.104 -40.727 26.763 1.00 86.31 210 ASN A C 1
ATOM 1747 O O . ASN A 1 210 ? -5.536 -41.605 27.410 1.00 86.31 210 ASN A O 1
ATOM 1751 N N . LYS A 1 211 ? -6.321 -40.835 25.448 1.00 84.12 211 LYS A N 1
ATOM 1752 C CA . LYS A 1 211 ? -5.960 -42.014 24.651 1.00 84.12 211 LYS A CA 1
ATOM 1753 C C . LYS A 1 211 ? -5.089 -41.620 23.461 1.00 84.12 211 LYS A C 1
ATOM 1755 O O . LYS A 1 211 ? -5.483 -40.773 22.660 1.00 84.12 211 LYS A O 1
ATOM 1760 N N . ILE A 1 212 ? -3.934 -42.270 23.337 1.00 81.25 212 ILE A N 1
ATOM 1761 C CA . ILE A 1 212 ? -2.976 -42.132 22.236 1.00 81.25 212 ILE A CA 1
ATOM 1762 C C . ILE A 1 212 ? -2.855 -43.498 21.559 1.00 81.25 212 ILE A C 1
ATOM 1764 O O . ILE A 1 212 ? -2.167 -44.386 22.056 1.00 81.25 212 ILE A O 1
ATOM 1768 N N . ALA A 1 213 ? -3.533 -43.685 20.424 1.00 79.00 213 ALA A N 1
ATOM 1769 C CA . ALA A 1 213 ? -3.646 -44.988 19.762 1.00 79.00 213 ALA A CA 1
ATOM 1770 C C . ALA A 1 213 ? -4.126 -46.086 20.740 1.00 79.00 213 ALA A C 1
ATOM 1772 O O . ALA A 1 213 ? -5.269 -46.033 21.189 1.00 79.00 213 ALA A O 1
ATOM 1773 N N . ASN A 1 214 ? -3.267 -47.047 21.097 1.00 80.62 214 ASN A N 1
ATOM 1774 C CA . ASN A 1 214 ? -3.575 -48.132 22.041 1.00 80.62 214 ASN A CA 1
ATOM 1775 C C . ASN A 1 214 ? -3.140 -47.843 23.489 1.00 80.62 214 ASN A C 1
ATOM 1777 O O . ASN A 1 214 ? -3.368 -48.672 24.365 1.00 80.62 214 ASN A O 1
ATOM 1781 N N . TYR A 1 215 ? -2.521 -46.692 23.739 1.00 84.62 215 TYR A N 1
ATOM 1782 C CA . TYR A 1 215 ? -2.048 -46.274 25.053 1.00 84.62 215 TYR A CA 1
ATOM 1783 C C . TYR A 1 215 ? -3.040 -45.313 25.715 1.00 84.62 215 TYR A C 1
ATOM 1785 O O . TYR A 1 215 ? -3.635 -44.461 25.051 1.00 84.62 215 TYR A O 1
ATOM 1793 N N . GLU A 1 216 ? -3.212 -45.433 27.027 1.00 88.12 216 GLU A N 1
ATOM 1794 C CA . GLU A 1 216 ? -4.098 -44.585 27.824 1.00 88.12 216 GLU A CA 1
ATOM 1795 C C . GLU A 1 216 ? -3.312 -43.978 28.987 1.00 88.12 216 GLU A C 1
ATOM 1797 O O . GLU A 1 216 ? -2.492 -44.650 29.604 1.00 88.12 216 GLU A O 1
ATOM 1802 N N . TYR A 1 217 ? -3.574 -42.712 29.296 1.00 89.88 217 TYR A N 1
ATOM 1803 C CA . TYR A 1 217 ? -3.044 -42.038 30.479 1.00 89.88 217 TYR A CA 1
ATOM 1804 C C . TYR A 1 217 ? -4.121 -41.146 31.093 1.00 89.88 217 TYR A C 1
ATOM 1806 O O . TYR A 1 217 ? -5.092 -40.763 30.431 1.00 89.88 217 TYR A O 1
ATOM 1814 N N . PHE A 1 218 ? -3.955 -40.815 32.368 1.00 89.94 218 PHE A N 1
ATOM 1815 C CA . PHE A 1 218 ? -4.931 -40.041 33.125 1.00 89.94 218 PHE A CA 1
ATOM 1816 C C . PHE A 1 218 ? -4.311 -38.741 33.618 1.00 89.94 218 PHE A C 1
ATOM 1818 O O . PHE A 1 218 ? -3.165 -38.728 34.062 1.00 89.94 218 PHE A O 1
ATOM 1825 N N . VAL A 1 219 ? -5.078 -37.657 33.557 1.00 90.50 219 VAL A N 1
ATOM 1826 C CA . VAL A 1 219 ? -4.710 -36.372 34.160 1.00 90.50 219 VAL A CA 1
ATOM 1827 C C . VAL A 1 219 ? -5.723 -36.065 35.250 1.00 90.50 219 VAL A C 1
ATOM 1829 O O . VAL A 1 219 ? -6.921 -35.949 34.978 1.00 90.50 219 VAL A O 1
ATOM 1832 N N . ILE A 1 220 ? -5.234 -35.968 36.481 1.00 90.81 220 ILE A N 1
ATOM 1833 C CA . ILE A 1 220 ? -6.000 -35.630 37.677 1.00 90.81 220 ILE A CA 1
ATOM 1834 C C . ILE A 1 220 ? -5.686 -34.175 38.014 1.00 90.81 220 ILE A C 1
ATOM 1836 O O . ILE A 1 220 ? -4.555 -33.856 38.370 1.00 90.81 220 ILE A O 1
ATOM 1840 N N . ASN A 1 221 ? -6.677 -33.303 37.889 1.00 90.25 221 ASN A N 1
ATOM 1841 C CA . ASN A 1 221 ? -6.617 -31.920 38.346 1.00 90.25 221 ASN A CA 1
ATOM 1842 C C . ASN A 1 221 ? -7.186 -31.842 39.769 1.00 90.25 221 ASN A C 1
ATOM 1844 O O . ASN A 1 221 ? -8.319 -32.276 40.004 1.00 90.25 221 ASN A O 1
ATOM 1848 N N . VAL A 1 222 ? -6.400 -31.318 40.708 1.00 88.50 222 VAL A N 1
ATOM 1849 C CA . VAL A 1 222 ? -6.822 -31.088 42.094 1.00 88.50 222 VAL A CA 1
ATOM 1850 C C . VAL A 1 222 ? -7.418 -29.683 42.170 1.00 88.50 222 VAL A C 1
ATOM 1852 O O . VAL A 1 222 ? -6.696 -28.693 42.219 1.00 88.50 222 VAL A O 1
ATOM 1855 N N . VAL A 1 223 ? -8.750 -29.601 42.140 1.00 85.00 223 VAL A N 1
ATOM 1856 C CA . VAL A 1 223 ? -9.496 -28.337 42.006 1.00 85.00 223 VAL A CA 1
ATOM 1857 C C . VAL A 1 223 ? -9.552 -27.573 43.327 1.00 85.00 223 VAL A C 1
ATOM 1859 O O . VAL A 1 223 ? -9.516 -26.346 43.341 1.00 85.00 223 VAL A O 1
ATOM 1862 N N . LYS A 1 224 ? -9.670 -28.298 44.440 1.00 82.06 224 LYS A N 1
ATOM 1863 C CA . LYS A 1 224 ? -9.739 -27.725 45.783 1.00 82.06 224 LYS A CA 1
ATOM 1864 C C . LYS A 1 224 ? -9.142 -28.701 46.783 1.00 82.06 224 LYS A C 1
ATOM 1866 O O . LYS A 1 224 ? -9.389 -29.898 46.678 1.00 82.06 224 LYS A O 1
ATOM 1871 N N . ILE A 1 225 ? -8.401 -28.184 47.755 1.00 79.94 225 ILE A N 1
ATOM 1872 C CA . ILE A 1 225 ? -7.925 -28.925 48.924 1.00 79.94 225 ILE A CA 1
ATOM 1873 C C . ILE A 1 225 ? -8.652 -28.348 50.141 1.00 79.94 225 ILE A C 1
ATOM 1875 O O . ILE A 1 225 ? -8.719 -27.128 50.292 1.00 79.94 225 ILE A O 1
ATOM 1879 N N . ALA A 1 226 ? -9.243 -29.196 50.981 1.00 73.00 226 ALA A N 1
ATOM 1880 C CA . ALA A 1 226 ? -9.805 -28.746 52.248 1.00 73.00 226 ALA A CA 1
ATOM 1881 C C . ALA A 1 226 ? -8.654 -28.356 53.189 1.00 73.00 226 ALA A C 1
ATOM 1883 O O . ALA A 1 226 ? -7.779 -29.176 53.472 1.00 73.00 226 ALA A O 1
ATOM 1884 N N . GLU A 1 227 ? -8.634 -27.106 53.662 1.00 56.94 227 GLU A N 1
ATOM 1885 C CA . GLU A 1 227 ? -7.679 -26.674 54.683 1.00 56.94 227 GLU A CA 1
ATOM 1886 C C . GLU A 1 227 ? -7.866 -27.538 55.935 1.00 56.94 227 GLU A C 1
ATOM 1888 O O . GLU A 1 227 ? -8.909 -27.493 56.592 1.00 56.94 227 GLU A O 1
ATOM 1893 N N . GLN A 1 228 ? -6.854 -28.341 56.274 1.00 50.06 228 GLN A N 1
ATOM 1894 C CA . GLN A 1 228 ? -6.809 -29.014 57.566 1.00 50.06 228 GLN A CA 1
ATOM 1895 C C . GLN A 1 228 ? -6.678 -27.941 58.649 1.00 50.06 228 GLN A C 1
ATOM 1897 O O . GLN A 1 228 ? -5.581 -27.455 58.927 1.00 50.06 228 GLN A O 1
ATOM 1902 N N . GLN A 1 229 ? -7.796 -27.582 59.283 1.00 36.66 229 GLN A N 1
ATOM 1903 C CA . GLN A 1 229 ? -7.763 -26.895 60.567 1.00 36.66 229 GLN A CA 1
ATOM 1904 C C . GLN A 1 229 ? -6.943 -27.767 61.520 1.00 36.66 229 GLN A C 1
ATOM 1906 O O . GLN A 1 229 ? -7.337 -28.886 61.850 1.00 36.66 229 GLN A O 1
ATOM 1911 N N . GLN A 1 230 ? -5.773 -27.274 61.928 1.00 35.81 230 GLN A N 1
ATOM 1912 C CA . GLN A 1 230 ? -4.974 -27.878 62.987 1.00 35.81 230 GLN A CA 1
ATOM 1913 C C . GLN A 1 230 ? -5.774 -27.819 64.290 1.00 35.81 230 GLN A C 1
ATOM 1915 O O . GLN A 1 230 ? -5.657 -26.885 65.081 1.00 35.81 230 GLN A O 1
ATOM 1920 N N . VAL A 1 231 ? -6.611 -28.825 64.520 1.00 32.47 231 VAL A N 1
ATOM 1921 C CA . VAL A 1 231 ? -7.177 -29.075 65.836 1.00 32.47 231 VAL A CA 1
ATOM 1922 C C . VAL A 1 231 ? -6.074 -29.729 66.656 1.00 32.47 231 VAL A C 1
ATOM 1924 O O . VAL A 1 231 ? -5.740 -30.899 66.473 1.00 32.47 231 VAL A O 1
ATOM 1927 N N . ASN A 1 232 ? -5.482 -28.945 67.555 1.00 34.34 232 ASN A N 1
ATOM 1928 C CA . ASN A 1 232 ? -4.704 -29.457 68.673 1.00 34.34 232 ASN A CA 1
ATOM 1929 C C . ASN A 1 232 ? -5.565 -30.459 69.455 1.00 34.34 232 ASN A C 1
ATOM 1931 O O . ASN A 1 232 ? -6.390 -30.050 70.269 1.00 34.34 232 ASN A O 1
ATOM 1935 N N . HIS A 1 233 ? -5.359 -31.760 69.253 1.00 32.25 233 HIS A N 1
ATOM 1936 C CA . HIS A 1 233 ? -5.825 -32.767 70.197 1.00 32.25 233 HIS A CA 1
ATOM 1937 C C . HIS A 1 233 ? -4.720 -33.750 70.568 1.00 32.25 233 HIS A C 1
ATOM 1939 O O . HIS A 1 233 ? -4.169 -34.497 69.762 1.00 32.25 233 HIS A O 1
ATOM 1945 N N . SER A 1 234 ? -4.420 -33.689 71.859 1.00 29.89 234 SER A N 1
ATOM 1946 C CA . SER A 1 234 ? -3.698 -34.643 72.673 1.00 29.89 234 SER A CA 1
ATOM 1947 C C . SER A 1 234 ? -4.215 -36.076 72.507 1.00 29.89 234 SER A C 1
ATOM 1949 O O . SER A 1 234 ? -5.404 -36.336 72.348 1.00 29.89 234 SER A O 1
ATOM 1951 N N . PHE A 1 235 ? -3.263 -37.002 72.607 1.00 38.09 235 PHE A N 1
ATOM 1952 C CA . PHE A 1 235 ? -3.410 -38.452 72.687 1.00 38.09 235 PHE A CA 1
ATOM 1953 C C . PHE A 1 235 ? -4.665 -38.953 73.428 1.00 38.09 235 PHE A C 1
ATOM 1955 O O . PHE A 1 235 ? -4.797 -38.752 74.635 1.00 38.09 235 PHE A O 1
ATOM 1962 N N . ALA A 1 236 ? -5.483 -39.762 72.747 1.00 28.78 236 ALA A N 1
ATOM 1963 C CA . ALA A 1 236 ? -6.289 -40.817 73.364 1.00 28.78 236 ALA A CA 1
ATOM 1964 C C . ALA A 1 236 ? -6.537 -41.971 72.370 1.00 28.78 236 ALA A C 1
ATOM 1966 O O . ALA A 1 236 ? -6.579 -41.782 71.159 1.00 28.78 236 ALA A O 1
ATOM 1967 N N . ARG A 1 237 ? -6.604 -43.189 72.912 1.00 31.80 237 ARG A N 1
ATOM 1968 C CA . ARG A 1 237 ? -6.476 -44.499 72.246 1.00 31.80 237 ARG A CA 1
ATOM 1969 C C . ARG A 1 237 ? -7.690 -44.928 71.385 1.00 31.80 237 ARG A C 1
ATOM 1971 O O . ARG A 1 237 ? -8.825 -44.582 71.677 1.00 31.80 237 ARG A O 1
ATOM 1978 N N . ILE A 1 238 ? -7.376 -45.779 70.399 1.00 32.19 238 ILE A N 1
ATOM 1979 C CA . ILE A 1 238 ? -8.173 -46.673 69.507 1.00 32.19 238 ILE A CA 1
ATOM 1980 C C . ILE A 1 238 ? -9.353 -47.369 70.260 1.00 32.19 238 ILE A C 1
ATOM 1982 O O . ILE A 1 238 ? -9.129 -47.741 71.416 1.00 32.19 238 ILE A O 1
ATOM 1986 N N . PRO A 1 239 ? -10.570 -47.596 69.678 1.00 30.31 239 PRO A N 1
ATOM 1987 C CA . PRO A 1 239 ? -10.800 -48.723 68.753 1.00 30.31 239 PRO A CA 1
ATOM 1988 C C . PRO A 1 239 ? -11.730 -48.548 67.536 1.00 30.31 239 PRO A C 1
ATOM 1990 O O . PRO A 1 239 ? -12.652 -47.743 67.500 1.00 30.31 239 PRO A O 1
ATOM 1993 N N . LEU A 1 240 ? -11.438 -49.415 66.552 1.00 37.28 240 LEU A N 1
ATOM 1994 C CA . LEU A 1 240 ? -12.175 -49.771 65.337 1.00 37.28 240 LEU A CA 1
ATOM 1995 C C . LEU A 1 240 ? -13.707 -49.791 65.491 1.00 37.28 240 LEU A C 1
ATOM 1997 O O . LEU A 1 240 ? -14.236 -50.487 66.355 1.00 37.28 240 LEU A O 1
ATOM 2001 N N . SER A 1 241 ? -14.408 -49.233 64.501 1.00 28.53 241 SER A N 1
ATOM 2002 C CA . SER A 1 241 ? -15.625 -49.848 63.950 1.00 28.53 241 SER A CA 1
ATOM 2003 C C . SER A 1 241 ? -15.845 -49.431 62.488 1.00 28.53 241 SER A C 1
ATOM 2005 O O . SER A 1 241 ? -15.628 -48.290 62.094 1.00 28.53 241 SER A O 1
ATOM 2007 N N . GLN A 1 242 ? -16.186 -50.429 61.676 1.00 28.09 242 GLN A N 1
ATOM 2008 C CA . GLN A 1 242 ? -16.482 -50.376 60.243 1.00 28.09 242 GLN A CA 1
ATOM 2009 C C . GLN A 1 242 ? -17.969 -49.990 59.980 1.00 28.09 242 GLN A C 1
ATOM 2011 O O . GLN A 1 242 ? -18.738 -49.873 60.932 1.00 28.09 242 GLN A O 1
ATOM 2016 N N . PRO A 1 243 ? -18.380 -49.771 58.711 1.00 43.88 243 PRO A N 1
ATOM 2017 C CA . PRO A 1 243 ? -19.354 -48.760 58.279 1.00 43.88 243 PRO A CA 1
ATOM 2018 C C . PRO A 1 243 ? -20.801 -49.270 58.119 1.00 43.88 243 PRO A C 1
ATOM 2020 O O . PRO A 1 243 ? -21.040 -50.473 58.029 1.00 43.88 243 PRO A O 1
ATOM 2023 N N . LYS A 1 244 ? -21.762 -48.343 57.970 1.00 24.48 244 LYS A N 1
ATOM 2024 C CA . LYS A 1 244 ? -23.110 -48.576 57.404 1.00 24.48 244 LYS A CA 1
ATOM 2025 C C . LYS A 1 244 ? -23.495 -47.390 56.501 1.00 24.48 244 LYS A C 1
ATOM 2027 O O . LYS A 1 244 ? -23.305 -46.259 56.927 1.00 24.48 244 LYS A O 1
ATOM 2032 N N . PHE A 1 245 ? -23.724 -47.637 55.199 1.00 22.94 245 PHE A N 1
ATOM 2033 C CA . PHE A 1 245 ? -25.041 -47.651 54.507 1.00 22.94 245 PHE A CA 1
ATOM 2034 C C . PHE A 1 245 ? -25.751 -46.282 54.560 1.00 22.94 245 PHE A C 1
ATOM 2036 O O . PHE A 1 245 ? -25.863 -45.722 55.637 1.00 22.94 245 PHE A O 1
ATOM 2043 N N . CYS A 1 246 ? -26.343 -45.703 53.517 1.00 23.23 246 CYS A N 1
ATOM 2044 C CA . CYS A 1 246 ? -26.571 -46.007 52.102 1.00 23.23 246 CYS A CA 1
ATOM 2045 C C . CYS A 1 246 ? -27.258 -44.754 51.504 1.00 23.23 246 CYS A C 1
ATOM 2047 O O . CYS A 1 246 ? -27.825 -44.003 52.290 1.00 23.23 246 CYS A O 1
ATOM 2049 N N . ASP A 1 247 ? -27.237 -44.603 50.170 1.00 25.33 247 ASP A N 1
ATOM 2050 C CA . ASP A 1 247 ? -28.357 -44.152 49.309 1.00 25.33 247 ASP A CA 1
ATOM 2051 C C . ASP A 1 247 ? -29.050 -42.792 49.611 1.00 25.33 247 ASP A C 1
ATOM 2053 O O . ASP A 1 247 ? -29.306 -42.415 50.740 1.00 25.33 247 ASP A O 1
ATOM 2057 N N . GLU A 1 248 ? -29.455 -41.946 48.665 1.00 27.91 248 GLU A N 1
ATOM 2058 C CA . GLU A 1 248 ? -29.985 -42.173 47.325 1.00 27.91 248 GLU A CA 1
ATOM 2059 C C . GLU A 1 248 ? -30.295 -40.787 46.706 1.00 27.91 248 GLU A C 1
ATOM 2061 O O . GLU A 1 248 ? -30.687 -39.888 47.443 1.00 27.91 248 GLU A O 1
ATOM 2066 N N . ASN A 1 249 ? -30.251 -40.682 45.365 1.00 26.33 249 ASN A N 1
ATOM 2067 C CA . ASN A 1 249 ? -31.152 -39.880 44.503 1.00 26.33 249 ASN A CA 1
ATOM 2068 C C . ASN A 1 249 ? -31.209 -38.340 44.691 1.00 26.33 249 ASN A C 1
ATOM 2070 O O . ASN A 1 249 ? -31.186 -37.805 45.782 1.00 26.33 249 ASN A O 1
ATOM 2074 N N . LYS A 1 250 ? -31.390 -37.474 43.695 1.00 27.50 250 LYS A N 1
ATOM 2075 C CA . LYS A 1 250 ? -31.758 -37.489 42.271 1.00 27.50 250 LYS A CA 1
ATOM 2076 C C . LYS A 1 250 ? -31.538 -36.030 41.834 1.00 27.50 250 LYS A C 1
ATOM 2078 O O . LYS A 1 250 ? -31.890 -35.157 42.608 1.00 27.50 250 LYS A O 1
ATOM 2083 N N . TYR A 1 251 ? -31.036 -35.771 40.632 1.00 27.14 251 TYR A N 1
ATOM 2084 C CA . TYR A 1 251 ? -31.629 -34.830 39.665 1.00 27.14 251 TYR A CA 1
ATOM 2085 C C . TYR A 1 251 ? -30.880 -35.002 38.342 1.00 27.14 251 TYR A C 1
ATOM 2087 O O . TYR A 1 251 ? -29.737 -34.586 38.179 1.00 27.14 251 TYR A O 1
ATOM 2095 N N . LEU A 1 252 ? -31.553 -35.684 37.417 1.00 26.61 252 LEU A N 1
ATOM 2096 C CA . LEU A 1 252 ? -31.302 -35.605 35.987 1.00 26.61 252 LEU A CA 1
ATOM 2097 C C . LEU A 1 252 ? -31.801 -34.236 35.517 1.00 26.61 252 LEU A C 1
ATOM 2099 O O . LEU A 1 252 ? -32.994 -33.957 35.624 1.00 26.61 252 LEU A O 1
ATOM 2103 N N . VAL A 1 253 ? -30.902 -33.417 34.981 1.00 26.58 253 VAL A N 1
ATOM 2104 C CA . VAL A 1 253 ? -31.247 -32.399 33.988 1.00 26.58 253 VAL A CA 1
ATOM 2105 C C . VAL A 1 253 ? -30.372 -32.679 32.781 1.00 26.58 253 VAL A C 1
ATOM 2107 O O . VAL A 1 253 ? -29.145 -32.650 32.858 1.00 26.58 253 VAL A O 1
ATOM 2110 N N . ASP A 1 254 ? -31.046 -33.024 31.696 1.00 30.91 254 ASP A N 1
ATOM 2111 C CA . ASP A 1 254 ? -30.491 -33.169 30.364 1.00 30.91 254 ASP A CA 1
ATOM 2112 C C . ASP A 1 254 ? -30.070 -31.775 29.873 1.00 30.91 254 ASP A C 1
ATOM 2114 O O . ASP A 1 254 ? -30.907 -30.881 29.743 1.00 30.91 254 ASP A O 1
ATOM 2118 N N . GLN A 1 255 ? -28.774 -31.564 29.651 1.00 28.11 255 GLN A N 1
ATOM 2119 C CA . GLN A 1 255 ? -28.261 -30.445 28.861 1.00 28.11 255 GLN A CA 1
ATOM 2120 C C . GLN A 1 255 ? -27.139 -30.957 27.964 1.00 28.11 255 GLN A C 1
ATOM 2122 O O . GLN A 1 255 ? -25.967 -31.032 28.335 1.00 28.11 255 GLN A O 1
ATOM 2127 N N . THR A 1 256 ? -27.536 -31.316 26.750 1.00 28.83 256 THR A N 1
ATOM 2128 C CA . THR A 1 256 ? -26.696 -31.172 25.570 1.00 28.83 256 THR A CA 1
ATOM 2129 C C . THR A 1 256 ? -26.384 -29.692 25.330 1.00 28.83 256 THR A C 1
ATOM 2131 O O . THR A 1 256 ? -27.254 -28.837 25.468 1.00 28.83 256 THR A O 1
ATOM 2134 N N . ASP A 1 257 ? -25.145 -29.465 24.899 1.00 27.58 257 ASP A N 1
ATOM 2135 C CA . ASP A 1 257 ? -24.556 -28.259 24.309 1.00 27.58 257 ASP A CA 1
ATOM 2136 C C . ASP A 1 257 ? -23.918 -27.175 25.205 1.00 27.58 257 ASP A C 1
ATOM 2138 O O . ASP A 1 257 ? -24.554 -26.379 25.882 1.00 27.58 257 ASP A O 1
ATOM 2142 N N . LYS A 1 258 ? -22.583 -27.123 25.048 1.00 38.34 258 LYS A N 1
ATOM 2143 C CA . LYS A 1 258 ? -21.690 -25.951 24.983 1.00 38.34 258 LYS A CA 1
ATOM 2144 C C . LYS A 1 258 ? -21.819 -24.881 26.083 1.00 38.34 258 LYS A C 1
ATOM 2146 O O . LYS A 1 258 ? -22.486 -23.871 25.917 1.00 38.34 258 LYS A O 1
ATOM 2151 N N . ALA A 1 259 ? -20.964 -25.003 27.097 1.00 24.61 259 ALA A N 1
ATOM 2152 C CA . ALA A 1 259 ? -20.374 -23.891 27.856 1.00 24.61 259 ALA A CA 1
ATOM 2153 C C . ALA A 1 259 ? -19.009 -24.390 28.380 1.00 24.61 259 ALA A C 1
ATOM 2155 O O . ALA A 1 259 ? -18.923 -25.488 28.916 1.00 24.61 259 ALA A O 1
ATOM 2156 N N . GLY A 1 260 ? -17.865 -23.756 28.125 1.00 30.00 260 GLY A N 1
ATOM 2157 C CA . GLY A 1 260 ? -17.552 -22.371 28.458 1.00 30.00 260 GLY A CA 1
ATOM 2158 C C . GLY A 1 260 ? -16.629 -22.380 29.682 1.00 30.00 260 GLY A C 1
ATOM 2159 O O . GLY A 1 260 ? -17.083 -22.121 30.790 1.00 30.00 260 GLY A O 1
ATOM 2160 N N . ILE A 1 261 ? -15.348 -22.739 29.509 1.00 26.67 261 ILE A N 1
ATOM 2161 C CA . ILE A 1 261 ? -14.353 -22.635 30.588 1.00 26.67 261 ILE A CA 1
ATOM 2162 C C . ILE A 1 261 ? -13.663 -21.274 30.479 1.00 26.67 261 ILE A C 1
ATOM 2164 O O . ILE A 1 261 ? -12.835 -21.024 29.611 1.00 26.67 261 ILE A O 1
ATOM 2168 N N . GLN A 1 262 ? -14.142 -20.405 31.361 1.00 27.23 262 GLN A N 1
ATOM 2169 C CA . GLN A 1 262 ? -13.551 -19.233 32.001 1.00 27.23 262 GLN A CA 1
ATOM 2170 C C . GLN A 1 262 ? -12.132 -18.805 31.576 1.00 27.23 262 GLN A C 1
ATOM 2172 O O . GLN A 1 262 ? -11.137 -19.491 31.793 1.00 27.23 262 GLN A O 1
ATOM 2177 N N . LYS A 1 263 ? -12.088 -17.565 31.068 1.00 36.16 263 LYS A N 1
ATOM 2178 C CA . LYS A 1 263 ? -10.933 -16.666 30.947 1.00 36.16 263 LYS A CA 1
ATOM 2179 C C . LYS A 1 263 ? -10.263 -16.447 32.311 1.00 36.16 263 LYS A C 1
ATOM 2181 O O . LYS A 1 263 ? -10.932 -15.905 33.185 1.00 36.16 263 LYS A O 1
ATOM 2186 N N . ILE A 1 264 ? -8.958 -16.704 32.441 1.00 26.97 264 ILE A N 1
ATOM 2187 C CA . ILE A 1 264 ? -8.051 -15.946 33.328 1.00 26.97 264 ILE A CA 1
ATOM 2188 C C . ILE A 1 264 ? -6.649 -15.943 32.695 1.00 26.97 264 ILE A C 1
ATOM 2190 O O . ILE A 1 264 ? -6.121 -17.007 32.384 1.00 26.97 264 ILE A O 1
ATOM 2194 N N . ASN A 1 265 ? -6.105 -14.745 32.443 1.00 26.22 265 ASN A N 1
ATOM 2195 C CA . ASN A 1 265 ? -4.722 -14.311 32.722 1.00 26.22 265 ASN A CA 1
ATOM 2196 C C . ASN A 1 265 ? -4.386 -13.077 31.867 1.00 26.22 265 ASN A C 1
ATOM 2198 O O . ASN A 1 265 ? -4.009 -13.183 30.701 1.00 26.22 265 ASN A O 1
ATOM 2202 N N . ALA A 1 266 ? -4.529 -11.897 32.475 1.00 25.53 266 ALA A N 1
ATOM 2203 C CA . ALA A 1 266 ? -3.736 -10.729 32.114 1.00 25.53 266 ALA A CA 1
ATOM 2204 C C . ALA A 1 266 ? -2.359 -10.903 32.778 1.00 25.53 266 ALA A C 1
ATOM 2206 O O . ALA A 1 266 ? -2.285 -11.233 33.959 1.00 25.53 266 ALA A O 1
ATOM 2207 N N . ILE A 1 267 ? -1.284 -10.761 32.005 1.00 27.14 267 ILE A N 1
ATOM 2208 C CA . ILE A 1 267 ? 0.099 -10.955 32.454 1.00 27.14 267 ILE A CA 1
ATOM 2209 C C . ILE A 1 267 ? 0.661 -9.580 32.810 1.00 27.14 267 ILE A C 1
ATOM 2211 O O . ILE A 1 267 ? 0.765 -8.724 31.935 1.00 27.14 267 ILE A O 1
ATOM 2215 N N . ASN A 1 268 ? 1.038 -9.385 34.073 1.00 23.14 268 ASN A N 1
ATOM 2216 C CA . ASN A 1 268 ? 1.861 -8.257 34.501 1.00 23.14 268 ASN A CA 1
ATOM 2217 C C . ASN A 1 268 ? 3.338 -8.616 34.298 1.00 23.14 268 ASN A C 1
ATOM 2219 O O . ASN A 1 268 ? 3.815 -9.618 34.832 1.00 23.14 268 ASN A O 1
ATOM 2223 N N . PHE A 1 269 ? 4.062 -7.791 33.545 1.00 22.75 269 PHE A N 1
ATOM 2224 C CA . PHE A 1 269 ? 5.519 -7.844 33.464 1.00 22.75 269 PHE A CA 1
ATOM 2225 C C . PHE A 1 269 ? 6.101 -6.825 34.449 1.00 22.75 269 PHE A C 1
ATOM 2227 O O . PHE A 1 269 ? 5.930 -5.624 34.263 1.00 22.75 269 PHE A O 1
ATOM 2234 N N . CYS A 1 270 ? 6.795 -7.300 35.485 1.00 24.55 270 CYS A N 1
ATOM 2235 C CA . CYS A 1 270 ? 7.701 -6.473 36.280 1.00 24.55 270 CYS A CA 1
ATOM 2236 C C . CYS A 1 270 ? 9.151 -6.845 35.957 1.00 24.55 270 CYS A C 1
ATOM 2238 O O . CYS A 1 270 ? 9.532 -8.017 36.004 1.00 24.55 270 CYS A O 1
ATOM 2240 N N . ASP A 1 271 ? 9.936 -5.816 35.646 1.00 26.77 271 ASP A N 1
ATOM 2241 C CA . ASP A 1 271 ? 11.372 -5.854 35.394 1.00 26.77 271 ASP A CA 1
ATOM 2242 C C . ASP A 1 271 ? 12.186 -6.287 36.620 1.00 26.77 271 ASP A C 1
ATOM 2244 O O . ASP A 1 271 ? 11.918 -5.883 37.752 1.00 26.77 271 ASP A O 1
ATOM 2248 N N . GLN A 1 272 ? 13.279 -7.008 36.364 1.00 28.95 272 GLN A N 1
ATOM 2249 C CA . GLN A 1 272 ? 14.436 -7.049 37.255 1.00 28.95 272 GLN A CA 1
ATOM 2250 C C . GLN A 1 272 ? 15.708 -6.752 36.455 1.00 28.95 272 GLN A C 1
ATOM 2252 O O . GLN A 1 272 ? 16.259 -7.605 35.761 1.00 28.95 272 GLN A O 1
ATOM 2257 N N . HIS A 1 273 ? 16.177 -5.511 36.576 1.00 27.17 273 HIS A N 1
ATOM 2258 C CA . HIS A 1 273 ? 17.546 -5.109 36.273 1.00 27.17 273 HIS A CA 1
ATOM 2259 C C . HIS A 1 273 ? 18.475 -5.505 37.429 1.00 27.17 273 HIS A C 1
ATOM 2261 O O . HIS A 1 273 ? 18.232 -5.090 38.559 1.00 27.17 273 HIS A O 1
ATOM 2267 N N . ILE A 1 274 ? 19.596 -6.176 37.135 1.00 28.66 274 ILE A N 1
ATOM 2268 C CA . ILE A 1 274 ? 20.838 -6.072 37.924 1.00 28.66 274 ILE A CA 1
ATOM 2269 C C . ILE A 1 274 ? 22.039 -6.039 36.950 1.00 28.66 274 ILE A C 1
ATOM 2271 O O . I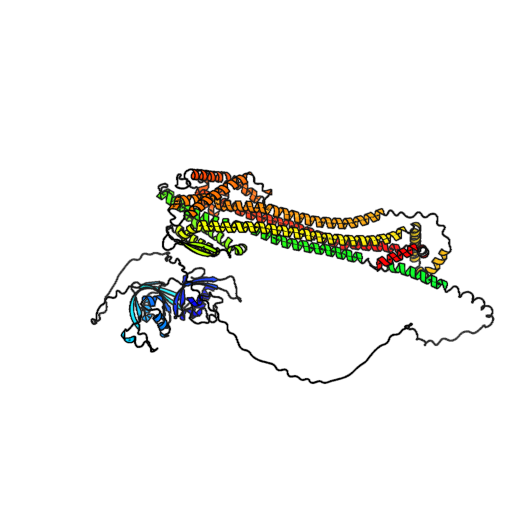LE A 1 274 ? 22.107 -6.884 36.057 1.00 28.66 274 ILE A O 1
ATOM 2275 N N . PRO A 1 275 ? 22.988 -5.088 37.092 1.00 36.31 275 PRO A N 1
ATOM 2276 C CA . PRO A 1 275 ? 24.189 -4.981 36.265 1.00 36.31 275 PRO A CA 1
ATOM 2277 C C . PRO A 1 275 ? 25.400 -5.633 36.948 1.00 36.31 275 PRO A C 1
ATOM 2279 O O . PRO A 1 275 ? 25.626 -5.374 38.126 1.00 36.31 275 PRO A O 1
ATOM 2282 N N . GLN A 1 276 ? 26.242 -6.379 36.221 1.00 27.45 276 GLN A N 1
ATOM 2283 C CA . GLN A 1 276 ? 27.607 -6.683 36.678 1.00 27.45 276 GLN A CA 1
ATOM 2284 C C . GLN A 1 276 ? 28.620 -6.748 35.525 1.00 27.45 276 GLN A C 1
ATOM 2286 O O . GLN A 1 276 ? 28.562 -7.588 34.632 1.00 27.45 276 GLN A O 1
ATOM 2291 N N . SER A 1 277 ? 29.574 -5.822 35.599 1.00 32.25 277 SER A N 1
ATOM 2292 C CA . SER A 1 277 ? 30.911 -5.854 35.009 1.00 32.25 277 SER A CA 1
ATOM 2293 C C . SER A 1 277 ? 31.735 -7.043 35.512 1.00 32.25 277 SER A C 1
ATOM 2295 O O . SER A 1 277 ? 31.584 -7.384 36.678 1.00 32.25 277 SER A O 1
ATOM 2297 N N . ILE A 1 278 ? 32.688 -7.542 34.713 1.00 27.58 278 ILE A N 1
ATOM 2298 C CA . ILE A 1 278 ? 34.085 -7.841 35.107 1.00 27.58 278 ILE A CA 1
ATOM 2299 C C . ILE A 1 278 ? 34.893 -8.159 33.836 1.00 27.58 278 ILE A C 1
ATOM 2301 O O . ILE A 1 278 ? 34.522 -8.999 33.022 1.00 27.58 278 ILE A O 1
ATOM 2305 N N . ALA A 1 279 ? 36.016 -7.459 33.686 1.00 26.72 279 ALA A N 1
ATOM 2306 C CA . ALA A 1 279 ? 37.069 -7.726 32.717 1.00 26.72 279 ALA A CA 1
ATOM 2307 C C . ALA A 1 279 ? 38.067 -8.741 33.288 1.00 26.72 279 ALA A C 1
ATOM 2309 O O . ALA A 1 279 ? 38.480 -8.570 34.432 1.00 26.72 279 ALA A O 1
ATOM 2310 N N . ILE A 1 280 ? 38.544 -9.703 32.486 1.00 26.81 280 ILE A N 1
ATOM 2311 C CA . ILE A 1 280 ? 39.811 -10.410 32.747 1.00 26.81 280 ILE A CA 1
ATOM 2312 C C . ILE A 1 280 ? 40.572 -10.635 31.429 1.00 26.81 280 ILE A C 1
ATOM 2314 O O . ILE A 1 280 ? 40.101 -11.293 30.507 1.00 26.81 280 ILE A O 1
ATOM 2318 N N . LYS A 1 281 ? 41.777 -10.054 31.384 1.00 27.19 281 LYS A N 1
ATOM 2319 C CA . LYS A 1 281 ? 42.909 -10.352 30.492 1.00 27.19 281 LYS A CA 1
ATOM 2320 C C . LYS A 1 281 ? 43.744 -11.488 31.096 1.00 27.19 281 LYS A C 1
ATOM 2322 O O . LYS A 1 281 ? 43.974 -11.439 32.298 1.00 27.19 281 LYS A O 1
ATOM 2327 N N . GLN A 1 282 ? 44.310 -12.356 30.251 1.00 26.27 282 GLN A N 1
ATOM 2328 C CA . GLN A 1 282 ? 45.594 -13.092 30.384 1.00 26.27 282 GLN A CA 1
ATOM 2329 C C . GLN A 1 282 ? 45.822 -13.820 29.024 1.00 26.27 282 GLN A C 1
ATOM 2331 O O . GLN A 1 282 ? 44.875 -14.426 28.542 1.00 26.27 282 GLN A O 1
ATOM 2336 N N . VAL A 1 283 ? 46.897 -13.713 28.209 1.00 25.03 283 VAL A N 1
ATOM 2337 C CA . VAL A 1 283 ? 48.372 -13.601 28.404 1.00 25.03 283 VAL A CA 1
ATOM 233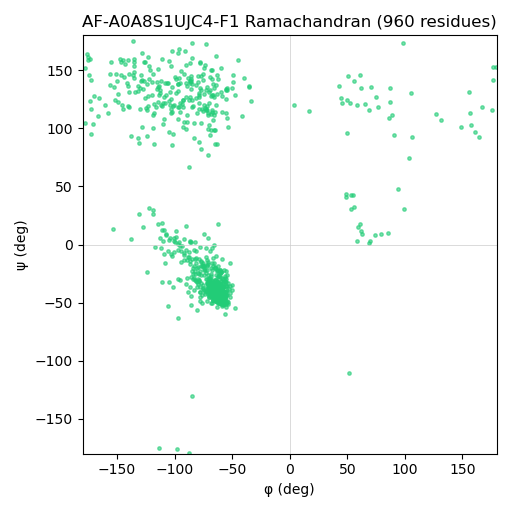8 C C . VAL A 1 283 ? 48.869 -14.821 29.200 1.00 25.03 283 VAL A C 1
ATOM 2340 O O . VAL A 1 283 ? 48.391 -14.987 30.308 1.00 25.03 283 VAL A O 1
ATOM 2343 N N . GLN A 1 284 ? 49.774 -15.725 28.793 1.00 26.42 284 GLN A N 1
ATOM 2344 C CA . GLN A 1 284 ? 50.823 -15.853 27.759 1.00 26.42 284 GLN A CA 1
ATOM 2345 C C . GLN A 1 284 ? 51.357 -17.308 27.807 1.00 26.42 284 GLN A C 1
ATOM 2347 O O . GLN A 1 284 ? 51.270 -17.905 28.874 1.00 26.42 284 GLN A O 1
ATOM 2352 N N . THR A 1 285 ? 52.000 -17.786 26.729 1.00 25.80 285 THR A N 1
ATOM 2353 C CA . THR A 1 285 ? 53.358 -18.417 26.648 1.00 25.80 285 THR A CA 1
ATOM 2354 C C . THR A 1 285 ? 53.558 -18.890 25.186 1.00 25.80 285 THR A C 1
ATOM 2356 O O . THR A 1 285 ? 52.684 -19.554 24.643 1.00 25.80 285 THR A O 1
ATOM 2359 N N . ALA A 1 286 ? 54.495 -18.390 24.357 1.00 24.42 286 ALA A N 1
ATOM 2360 C CA . ALA A 1 286 ? 55.969 -18.517 24.360 1.00 24.42 286 ALA A CA 1
ATOM 2361 C C . ALA A 1 286 ? 56.413 -19.994 24.506 1.00 24.42 286 ALA A C 1
ATOM 2363 O O . ALA A 1 286 ? 56.012 -20.635 25.464 1.00 24.42 286 ALA A O 1
ATOM 2364 N N . ASP A 1 287 ? 57.216 -20.627 23.639 1.00 24.83 287 ASP A N 1
ATOM 2365 C CA . ASP A 1 287 ? 58.440 -20.113 23.024 1.00 24.83 287 ASP A CA 1
ATOM 2366 C C . ASP A 1 287 ? 59.048 -21.100 21.976 1.00 24.83 287 ASP A C 1
ATOM 2368 O O . ASP A 1 287 ? 58.860 -22.310 22.067 1.00 24.83 287 ASP A O 1
ATOM 2372 N N . GLN A 1 288 ? 59.875 -20.546 21.072 1.00 25.55 288 GLN A N 1
ATOM 2373 C CA . GLN A 1 288 ? 61.142 -21.089 20.517 1.00 25.55 288 GLN A CA 1
ATOM 2374 C C . GLN A 1 288 ? 61.239 -22.049 19.293 1.00 25.55 288 GLN A C 1
ATOM 2376 O O . GLN A 1 288 ? 61.110 -23.263 19.372 1.00 25.55 288 GLN A O 1
ATOM 2381 N N . ASN A 1 289 ? 61.755 -21.439 18.209 1.00 24.97 289 ASN A N 1
ATOM 2382 C CA . ASN A 1 289 ? 63.041 -21.706 17.522 1.00 24.97 289 ASN A CA 1
ATOM 2383 C C . ASN A 1 289 ? 63.278 -22.912 16.576 1.00 24.97 289 ASN A C 1
ATOM 2385 O O . ASN A 1 289 ? 63.428 -24.055 16.980 1.00 24.97 289 ASN A O 1
ATOM 2389 N N . ASN A 1 290 ? 63.580 -22.532 15.320 1.00 27.28 290 ASN A N 1
ATOM 2390 C CA . ASN A 1 290 ? 64.737 -22.905 14.481 1.00 27.28 290 ASN A CA 1
ATOM 2391 C C . ASN A 1 290 ? 65.200 -24.374 14.395 1.00 27.28 290 ASN A C 1
ATOM 2393 O O . ASN A 1 290 ? 65.821 -24.886 15.321 1.00 27.28 290 ASN A O 1
ATOM 2397 N N . ARG A 1 291 ? 65.212 -24.911 13.160 1.00 27.78 291 ARG A N 1
ATOM 2398 C CA . ARG A 1 291 ? 66.438 -25.445 12.519 1.00 27.78 291 ARG A CA 1
ATOM 2399 C C . ARG A 1 291 ? 66.274 -25.682 11.010 1.00 27.78 291 ARG A C 1
ATOM 2401 O O . ARG A 1 291 ? 65.402 -26.415 10.564 1.00 27.78 291 ARG A O 1
ATOM 2408 N N . LYS A 1 292 ? 67.198 -25.092 10.245 1.00 27.97 292 LYS A N 1
ATOM 2409 C CA . LYS A 1 292 ? 67.634 -25.540 8.913 1.00 27.97 292 LYS A CA 1
ATOM 2410 C C . LYS A 1 292 ? 68.419 -26.851 9.054 1.00 27.97 292 LYS A C 1
ATOM 2412 O O . LYS A 1 292 ? 69.231 -26.942 9.969 1.00 27.97 292 LYS A O 1
ATOM 2417 N N . PHE A 1 293 ? 68.291 -27.765 8.094 1.00 25.59 293 PHE A N 1
ATOM 2418 C CA . PHE A 1 293 ? 69.416 -28.544 7.563 1.00 25.59 293 PHE A CA 1
ATOM 2419 C C . PHE A 1 293 ? 69.117 -29.014 6.132 1.00 25.59 293 PHE A C 1
ATOM 2421 O O . PHE A 1 293 ? 67.982 -29.033 5.671 1.00 25.59 293 PHE A O 1
ATOM 2428 N N . SER A 1 294 ? 70.203 -29.277 5.430 1.00 25.67 294 SER A N 1
ATOM 2429 C CA . SER A 1 294 ? 70.446 -29.150 3.998 1.00 25.67 294 SER A CA 1
ATOM 2430 C C . SER A 1 294 ? 70.675 -30.503 3.293 1.00 25.67 294 SER A C 1
ATOM 2432 O O . SER A 1 294 ? 70.736 -31.538 3.943 1.00 25.67 294 SER A O 1
ATOM 2434 N N . ILE A 1 295 ? 71.004 -30.413 1.991 1.00 27.98 295 ILE A N 1
ATOM 2435 C CA . ILE A 1 295 ? 71.892 -31.296 1.188 1.00 27.98 295 ILE A CA 1
ATOM 2436 C C . ILE A 1 295 ? 71.207 -32.260 0.189 1.00 27.98 295 ILE A C 1
ATOM 2438 O O . ILE A 1 295 ? 70.881 -33.397 0.493 1.00 27.98 295 ILE A O 1
ATOM 2442 N N . ASN A 1 296 ? 71.070 -31.776 -1.052 1.00 25.66 296 ASN A N 1
ATOM 2443 C CA . ASN A 1 296 ? 71.868 -32.136 -2.242 1.00 25.66 296 ASN A CA 1
ATOM 2444 C C . ASN A 1 296 ? 72.200 -33.625 -2.536 1.00 25.66 296 ASN A C 1
ATOM 2446 O O . ASN A 1 296 ? 72.936 -34.255 -1.780 1.00 25.66 296 ASN A O 1
ATOM 2450 N N . LYS A 1 297 ? 71.869 -34.100 -3.752 1.00 28.31 297 LYS A N 1
ATOM 2451 C CA . LYS A 1 297 ? 72.809 -34.869 -4.599 1.00 28.31 297 LYS A CA 1
ATOM 2452 C C . LYS A 1 297 ? 72.406 -34.903 -6.086 1.00 28.31 297 LYS A C 1
ATOM 2454 O O . LYS A 1 297 ? 71.355 -35.400 -6.464 1.00 28.31 297 LYS A O 1
ATOM 2459 N N . ASN A 1 298 ? 73.335 -34.366 -6.873 1.00 27.58 298 ASN A N 1
ATOM 2460 C CA . ASN A 1 298 ? 73.568 -34.409 -8.321 1.00 27.58 298 ASN A CA 1
ATOM 2461 C C . ASN A 1 298 ? 73.442 -35.789 -9.000 1.00 27.58 298 ASN A C 1
ATOM 2463 O O . ASN A 1 298 ? 73.773 -36.791 -8.374 1.00 27.58 298 ASN A O 1
ATOM 2467 N N . LEU A 1 299 ? 73.210 -35.796 -10.325 1.00 28.84 299 LEU A N 1
ATOM 2468 C CA . LEU A 1 299 ? 74.214 -36.139 -11.366 1.00 28.84 299 LEU A CA 1
ATOM 2469 C C . LEU A 1 299 ? 73.622 -35.862 -12.776 1.00 28.84 299 LEU A C 1
ATOM 2471 O O . LEU A 1 299 ? 72.545 -36.354 -13.077 1.00 28.84 299 LEU A O 1
ATOM 2475 N N . MET A 1 300 ? 74.198 -34.928 -13.556 1.00 30.72 300 MET A N 1
ATOM 2476 C CA . MET A 1 300 ? 75.121 -35.144 -14.707 1.00 30.72 300 MET A CA 1
ATOM 2477 C C . MET A 1 300 ? 74.379 -35.363 -16.053 1.00 30.72 300 MET A C 1
ATOM 2479 O O . MET A 1 300 ? 73.420 -36.111 -16.098 1.00 30.72 300 MET A O 1
ATOM 2483 N N . THR A 1 301 ? 74.736 -34.765 -17.201 1.00 26.83 301 THR A N 1
ATOM 2484 C CA . THR A 1 301 ? 76.020 -34.182 -17.650 1.00 26.83 301 THR A CA 1
ATOM 2485 C C . THR A 1 301 ? 75.852 -33.484 -19.023 1.00 26.83 301 THR A C 1
ATOM 2487 O O . THR A 1 301 ? 75.174 -34.051 -19.868 1.00 26.83 301 THR A O 1
ATOM 2490 N N . ILE A 1 302 ? 76.595 -32.370 -19.240 1.00 34.84 302 ILE A N 1
ATOM 2491 C CA . ILE A 1 302 ? 77.458 -32.046 -20.427 1.00 34.84 302 ILE A CA 1
ATOM 2492 C C . ILE A 1 302 ? 76.757 -31.722 -21.767 1.00 34.84 302 ILE A C 1
ATOM 2494 O O . ILE A 1 302 ? 75.876 -32.451 -22.182 1.00 34.84 302 ILE A O 1
ATOM 2498 N N . GLN A 1 303 ? 77.095 -30.714 -22.586 1.00 32.50 303 GLN A N 1
ATOM 2499 C CA . GLN A 1 303 ? 78.163 -29.695 -22.775 1.00 32.50 303 GLN A CA 1
ATOM 2500 C C . GLN A 1 303 ? 77.669 -28.838 -23.988 1.00 32.50 303 GLN A C 1
ATOM 2502 O O . GLN A 1 303 ? 76.849 -29.329 -24.752 1.00 32.50 303 GLN A O 1
ATOM 2507 N N . SER A 1 304 ? 78.108 -27.638 -24.378 1.00 30.97 304 SER A N 1
ATOM 2508 C CA . SER A 1 304 ? 78.902 -26.524 -23.844 1.00 30.97 304 SER A CA 1
ATOM 2509 C C . SER A 1 304 ? 79.040 -25.477 -24.977 1.00 30.97 304 SER A C 1
ATOM 2511 O O . SER A 1 304 ? 79.260 -25.903 -26.100 1.00 30.97 304 SER A O 1
ATOM 2513 N N . PHE A 1 305 ? 78.986 -24.170 -24.643 1.00 30.89 305 PHE A N 1
ATOM 2514 C CA . PHE A 1 305 ? 79.864 -23.045 -25.077 1.00 30.89 305 PHE A CA 1
ATOM 2515 C C . PHE A 1 305 ? 80.162 -22.807 -26.599 1.00 30.89 305 PHE A C 1
ATOM 2517 O O . PHE A 1 305 ? 80.365 -23.749 -27.337 1.00 30.89 305 PHE A O 1
ATOM 2524 N N . LYS A 1 306 ? 80.330 -21.599 -27.184 1.00 29.58 306 LYS A N 1
ATOM 2525 C CA . LYS A 1 306 ? 80.741 -20.264 -26.697 1.00 29.58 306 LYS A CA 1
ATOM 2526 C C . LYS A 1 306 ? 80.711 -19.195 -27.834 1.00 29.58 306 LYS A C 1
ATOM 2528 O O . LYS A 1 306 ? 81.014 -19.522 -28.969 1.00 29.58 306 LYS A O 1
ATOM 2533 N N . GLN A 1 307 ? 80.494 -17.930 -27.440 1.00 30.41 307 GLN A N 1
ATOM 2534 C CA . GLN A 1 307 ? 81.170 -16.659 -27.830 1.00 30.41 307 GLN A CA 1
ATOM 2535 C C . GLN A 1 307 ? 81.147 -16.016 -29.251 1.00 30.41 307 GLN A C 1
ATOM 2537 O O . GLN A 1 307 ? 81.765 -16.495 -30.185 1.00 30.41 307 GLN A O 1
ATOM 2542 N N . GLN A 1 308 ? 80.623 -14.772 -29.243 1.00 31.86 308 GLN A N 1
ATOM 2543 C CA . GLN A 1 308 ? 81.215 -13.460 -29.633 1.00 31.86 308 GLN A CA 1
ATOM 2544 C C . GLN A 1 308 ? 81.449 -13.014 -31.100 1.00 31.86 308 GLN A C 1
ATOM 2546 O O . GLN A 1 308 ? 82.223 -13.597 -31.840 1.00 31.86 308 GLN A O 1
ATOM 2551 N N . ASN A 1 309 ? 80.901 -11.810 -31.363 1.00 31.86 309 ASN A N 1
ATOM 2552 C CA . ASN A 1 309 ? 81.401 -10.642 -32.118 1.00 31.86 309 ASN A CA 1
ATOM 2553 C C . ASN A 1 309 ? 81.929 -10.793 -33.562 1.00 31.86 309 ASN A C 1
ATOM 2555 O O . ASN A 1 309 ? 83.008 -11.327 -33.779 1.00 31.86 309 ASN A O 1
ATOM 2559 N N . SER A 1 310 ? 81.320 -10.068 -34.512 1.00 29.48 310 SER A N 1
ATOM 2560 C CA . SER A 1 310 ? 81.942 -8.905 -35.192 1.00 29.48 310 SER A CA 1
ATOM 2561 C C . SER A 1 310 ? 81.053 -8.316 -36.305 1.00 29.48 310 SER A C 1
ATOM 2563 O O . SER A 1 310 ? 80.200 -8.984 -36.879 1.00 29.48 310 SER A O 1
ATOM 2565 N N . LEU A 1 311 ? 81.249 -7.017 -36.545 1.00 34.31 311 LEU A N 1
ATOM 2566 C CA . LEU A 1 311 ? 80.774 -6.229 -37.685 1.00 34.31 311 LEU A CA 1
ATOM 2567 C C . LEU A 1 311 ? 81.381 -6.710 -39.021 1.00 34.31 311 LEU A C 1
ATOM 2569 O O . LEU A 1 311 ? 82.479 -7.253 -39.021 1.00 34.31 311 LEU A O 1
ATOM 2573 N N . VAL A 1 312 ? 80.727 -6.301 -40.123 1.00 31.20 312 VAL A N 1
ATOM 2574 C CA . VAL A 1 312 ? 81.270 -5.889 -41.447 1.00 31.20 312 VAL A CA 1
ATOM 2575 C C . VAL A 1 312 ? 80.664 -6.632 -42.658 1.00 31.20 312 VAL A C 1
ATOM 2577 O O . VAL A 1 312 ? 80.899 -7.809 -42.881 1.00 31.20 312 VAL A O 1
ATOM 2580 N N . ASN A 1 313 ? 79.921 -5.841 -43.444 1.00 28.45 313 ASN A N 1
ATOM 2581 C CA . ASN A 1 313 ? 79.757 -5.756 -44.904 1.00 28.45 313 ASN A CA 1
ATOM 2582 C C . ASN A 1 313 ? 79.612 -6.985 -45.827 1.00 28.45 313 ASN A C 1
ATOM 2584 O O . ASN A 1 313 ? 80.460 -7.859 -45.910 1.00 28.45 313 ASN A O 1
ATOM 2588 N N . ASN A 1 314 ? 78.649 -6.784 -46.739 1.00 30.28 314 ASN A N 1
ATOM 2589 C CA . ASN A 1 314 ? 78.660 -7.092 -48.171 1.00 30.28 314 ASN A CA 1
ATOM 2590 C C . ASN A 1 314 ? 78.650 -8.556 -48.631 1.00 30.28 314 ASN A C 1
ATOM 2592 O O . ASN A 1 314 ? 79.643 -9.265 -48.561 1.00 30.28 314 ASN A O 1
ATOM 2596 N N . THR A 1 315 ? 77.545 -8.877 -49.312 1.00 30.72 315 THR A N 1
ATOM 2597 C CA . THR A 1 315 ? 77.401 -9.538 -50.629 1.00 30.72 315 THR A CA 1
ATOM 2598 C C . THR A 1 315 ? 76.399 -10.691 -50.593 1.00 30.72 315 THR A C 1
ATOM 2600 O O . THR A 1 315 ? 76.674 -11.771 -50.091 1.00 30.72 315 THR A O 1
ATOM 2603 N N . GLN A 1 316 ? 75.223 -10.471 -51.186 1.00 34.41 316 GLN A N 1
ATOM 2604 C CA . GLN A 1 316 ? 74.379 -11.549 -51.700 1.00 34.41 316 GLN A CA 1
ATOM 2605 C C . GLN A 1 316 ? 73.951 -11.179 -53.120 1.00 34.41 316 GLN A C 1
ATOM 2607 O O . GLN A 1 316 ? 72.969 -10.475 -53.346 1.00 34.41 316 GLN A O 1
ATOM 2612 N N . GLN A 1 317 ? 74.767 -11.628 -54.075 1.00 36.41 317 GLN A N 1
ATOM 2613 C CA . GLN A 1 317 ? 74.401 -11.781 -55.475 1.00 36.41 317 GLN A CA 1
ATOM 2614 C C . GLN A 1 317 ? 73.846 -13.192 -55.686 1.00 36.41 317 GLN A C 1
ATOM 2616 O O . GLN A 1 317 ? 74.468 -14.181 -55.313 1.00 36.41 317 GLN A O 1
ATOM 2621 N N . LEU A 1 318 ? 72.647 -13.206 -56.265 1.00 33.56 318 LEU A N 1
ATOM 2622 C CA . LEU A 1 318 ? 72.078 -14.155 -57.221 1.00 33.56 318 LEU A CA 1
ATOM 2623 C C . LEU A 1 318 ? 72.737 -15.537 -57.385 1.00 33.56 318 LEU A C 1
ATOM 2625 O O . LEU A 1 318 ? 73.798 -15.694 -57.979 1.00 33.56 318 LEU A O 1
ATOM 2629 N N . PHE A 1 319 ? 71.952 -16.541 -56.998 1.00 32.38 319 PHE A N 1
ATOM 2630 C CA . PHE A 1 319 ? 71.951 -17.892 -57.548 1.00 32.38 319 PHE A CA 1
ATOM 2631 C C . PHE A 1 319 ? 71.660 -17.866 -59.054 1.00 32.38 319 PHE A C 1
ATOM 2633 O O . PHE A 1 319 ? 70.654 -17.279 -59.427 1.00 32.38 319 PHE A O 1
ATOM 2640 N N . PHE A 1 320 ? 72.502 -18.512 -59.870 1.00 31.89 320 PHE A N 1
ATOM 2641 C CA . PHE A 1 320 ? 72.147 -19.393 -61.002 1.00 31.89 320 PHE A CA 1
ATOM 2642 C C . PHE A 1 320 ? 73.440 -19.962 -61.614 1.00 31.89 320 PHE A C 1
ATOM 2644 O O . PHE A 1 320 ? 74.143 -19.268 -62.343 1.00 31.89 320 PHE A O 1
ATOM 2651 N N . ALA A 1 321 ? 73.733 -21.233 -61.340 1.00 29.09 321 ALA A N 1
ATOM 2652 C CA . ALA A 1 321 ? 74.577 -22.087 -62.171 1.00 29.09 321 ALA A CA 1
ATOM 2653 C C . ALA A 1 321 ? 74.234 -23.546 -61.850 1.00 29.09 321 ALA A C 1
ATOM 2655 O O . ALA A 1 321 ? 74.382 -23.966 -60.708 1.00 29.09 321 ALA A O 1
ATOM 2656 N N . ASP A 1 322 ? 73.657 -24.239 -62.832 1.00 31.02 322 ASP A N 1
ATOM 2657 C CA . ASP A 1 322 ? 74.041 -25.584 -63.282 1.00 31.02 322 ASP A CA 1
ATOM 2658 C C . ASP A 1 322 ? 72.858 -26.261 -63.977 1.00 31.02 322 ASP A C 1
ATOM 2660 O O . ASP A 1 322 ? 71.833 -26.545 -63.366 1.00 31.02 322 ASP A O 1
ATOM 2664 N N . ASN A 1 323 ? 73.012 -26.480 -65.287 1.00 30.92 323 ASN A N 1
ATOM 2665 C CA . ASN A 1 323 ? 72.557 -27.685 -65.981 1.00 30.92 323 ASN A CA 1
ATOM 2666 C C . ASN A 1 323 ? 73.073 -27.665 -67.427 1.00 30.92 323 ASN A C 1
ATOM 2668 O O . ASN A 1 323 ? 72.459 -27.098 -68.325 1.00 30.92 323 ASN A O 1
ATOM 2672 N N . ASN A 1 324 ? 74.210 -28.329 -67.630 1.00 31.62 324 ASN A N 1
ATOM 2673 C CA . ASN A 1 324 ? 74.645 -28.854 -68.917 1.00 31.62 324 ASN A CA 1
ATOM 2674 C C . ASN A 1 324 ? 74.731 -30.370 -68.773 1.00 31.62 324 ASN A C 1
ATOM 2676 O O . ASN A 1 324 ? 75.599 -30.839 -68.045 1.00 31.62 324 ASN A O 1
ATOM 2680 N N . THR A 1 325 ? 73.868 -31.119 -69.460 1.00 30.92 325 THR A N 1
ATOM 2681 C CA . THR A 1 325 ? 74.195 -32.301 -70.287 1.00 30.92 325 THR A CA 1
ATOM 2682 C C . THR A 1 325 ? 72.915 -33.056 -70.628 1.00 30.92 325 THR A C 1
ATOM 2684 O O . THR A 1 325 ? 72.223 -33.513 -69.732 1.00 30.92 325 THR A O 1
ATOM 2687 N N . TYR A 1 326 ? 72.618 -33.146 -71.924 1.00 31.19 326 TYR A N 1
ATOM 2688 C CA . TYR A 1 326 ? 72.146 -34.314 -72.683 1.00 31.19 326 TYR A CA 1
ATOM 2689 C C . TYR A 1 326 ? 71.422 -33.800 -73.926 1.00 31.19 326 TYR A C 1
ATOM 2691 O O . TYR A 1 326 ? 70.291 -33.352 -73.829 1.00 31.19 326 TYR A O 1
ATOM 2699 N N . GLU A 1 327 ? 72.089 -33.865 -75.079 1.00 31.61 327 GLU A N 1
ATOM 2700 C CA . GLU A 1 327 ? 71.454 -34.234 -76.348 1.00 31.61 327 GLU A CA 1
ATOM 2701 C C . GLU A 1 327 ? 72.547 -34.531 -77.387 1.00 31.61 327 GLU A C 1
ATOM 2703 O O . GLU A 1 327 ? 73.318 -33.671 -77.814 1.00 31.61 327 GLU A O 1
ATOM 2708 N N . GLN A 1 328 ? 72.640 -35.813 -77.729 1.00 33.06 328 GLN A N 1
ATOM 2709 C CA . GLN A 1 328 ? 73.339 -36.360 -78.883 1.00 33.06 328 GLN A CA 1
ATOM 2710 C C . GLN A 1 328 ? 72.274 -36.978 -79.796 1.00 33.06 328 GLN A C 1
ATOM 2712 O O . GLN A 1 328 ? 71.304 -37.534 -79.294 1.00 33.06 328 GLN A O 1
ATOM 2717 N N . GLN A 1 329 ? 72.577 -36.974 -81.099 1.00 31.45 329 GLN A N 1
ATOM 2718 C CA . GLN A 1 329 ? 71.890 -37.623 -82.229 1.00 31.45 329 GLN A CA 1
ATOM 2719 C C . GLN A 1 329 ? 70.811 -36.792 -82.940 1.00 31.45 329 GLN A C 1
ATOM 2721 O O . GLN A 1 329 ? 69.637 -36.858 -82.621 1.00 31.45 329 GLN A O 1
ATOM 2726 N N . GLU A 1 330 ? 71.211 -36.116 -84.019 1.00 31.92 330 GLU A N 1
ATOM 2727 C CA . GLU A 1 330 ? 71.039 -36.684 -85.363 1.00 31.92 330 GLU A CA 1
ATOM 2728 C C . GLU A 1 330 ? 72.042 -36.067 -86.352 1.00 31.92 330 GLU A C 1
ATOM 2730 O O . GLU A 1 330 ? 72.352 -34.876 -86.325 1.00 31.92 330 GLU A O 1
ATOM 2735 N N . GLN A 1 331 ? 72.613 -36.935 -87.185 1.00 32.38 331 GLN A N 1
ATOM 2736 C CA . GLN A 1 331 ? 73.549 -36.636 -88.262 1.00 32.38 331 GLN A CA 1
ATOM 2737 C C . GLN A 1 331 ? 72.825 -36.739 -89.617 1.00 32.38 331 GLN A C 1
ATOM 2739 O O . GLN A 1 331 ? 71.918 -37.547 -89.783 1.00 32.38 331 GLN A O 1
ATOM 2744 N N . VAL A 1 332 ? 73.420 -36.056 -90.601 1.00 31.34 332 VAL A N 1
ATOM 2745 C CA . VAL A 1 332 ? 73.463 -36.334 -92.054 1.00 31.34 332 VAL A CA 1
ATOM 2746 C C . VAL A 1 332 ? 72.584 -35.455 -92.970 1.00 31.34 332 VAL A C 1
ATOM 2748 O O . VAL A 1 332 ? 71.378 -35.338 -92.809 1.00 31.34 332 VAL A O 1
ATOM 2751 N N . PHE A 1 333 ? 73.272 -34.951 -94.011 1.00 31.50 333 PHE A N 1
ATOM 2752 C CA . PHE A 1 333 ? 72.880 -34.181 -95.206 1.00 31.50 333 PHE A CA 1
ATOM 2753 C C . PHE A 1 333 ? 72.818 -32.649 -95.039 1.00 31.50 333 PHE A C 1
ATOM 2755 O O . PHE A 1 333 ? 72.079 -32.131 -94.225 1.00 31.50 333 PHE A O 1
ATOM 2762 N N . ALA A 1 334 ? 73.540 -31.824 -95.801 1.00 32.28 334 ALA A N 1
ATOM 2763 C CA . ALA A 1 334 ? 74.487 -32.068 -96.879 1.00 32.28 334 ALA A CA 1
ATOM 2764 C C . ALA A 1 334 ? 75.450 -30.873 -97.011 1.00 32.28 334 ALA A C 1
ATOM 2766 O O . ALA A 1 334 ? 75.103 -29.714 -96.797 1.00 32.28 334 ALA A O 1
ATOM 2767 N N . ILE A 1 335 ? 76.676 -31.213 -97.385 1.00 33.38 335 ILE A N 1
ATOM 2768 C CA . ILE A 1 335 ? 77.773 -30.344 -97.798 1.00 33.38 335 ILE A CA 1
ATOM 2769 C C . ILE A 1 335 ? 77.409 -29.658 -99.122 1.00 33.38 335 ILE A C 1
ATOM 2771 O O . ILE A 1 335 ? 76.921 -30.334 -100.021 1.00 33.38 335 ILE A O 1
ATOM 2775 N N . SER A 1 336 ? 77.714 -28.361 -99.255 1.00 31.06 336 SER A N 1
ATOM 2776 C CA . SER A 1 336 ? 78.390 -27.746 -100.420 1.00 31.06 336 SER A CA 1
ATOM 2777 C C . SER A 1 336 ? 77.936 -26.302 -100.649 1.00 31.06 336 SER A C 1
ATOM 2779 O O . SER A 1 336 ? 76.879 -26.055 -101.217 1.00 31.06 336 SER A O 1
ATOM 2781 N N . ASN A 1 337 ? 78.762 -25.344 -100.228 1.00 35.16 337 ASN A N 1
ATOM 2782 C CA . ASN A 1 337 ? 79.331 -24.287 -101.079 1.00 35.16 337 ASN A CA 1
ATOM 2783 C C . ASN A 1 337 ? 79.902 -23.185 -100.188 1.00 35.16 337 ASN A C 1
ATOM 2785 O O . ASN A 1 337 ? 79.233 -22.240 -99.781 1.00 35.16 337 ASN A O 1
ATOM 2789 N N . LYS A 1 338 ? 81.196 -23.338 -99.899 1.00 35.38 338 LYS A N 1
ATOM 2790 C CA . LYS A 1 338 ? 82.078 -22.207 -99.642 1.00 35.38 338 LYS A CA 1
ATOM 2791 C C . LYS A 1 338 ? 82.278 -21.476 -100.966 1.00 35.38 338 LYS A C 1
ATOM 2793 O O . LYS A 1 338 ? 82.610 -22.131 -101.948 1.00 35.38 338 LYS A O 1
ATOM 2798 N N . VAL A 1 339 ? 82.109 -20.158 -100.925 1.00 39.81 339 VAL A N 1
ATOM 2799 C CA . VAL A 1 339 ? 82.848 -19.072 -101.601 1.00 39.81 339 VAL A CA 1
ATOM 2800 C C . VAL A 1 339 ? 81.872 -17.885 -101.685 1.00 39.81 339 VAL A C 1
ATOM 2802 O O . VAL A 1 339 ? 80.722 -18.068 -102.059 1.00 39.81 339 VAL A O 1
ATOM 2805 N N . ASP A 1 340 ? 82.342 -16.701 -101.274 1.00 41.84 340 ASP A N 1
ATOM 2806 C CA . ASP A 1 340 ? 81.665 -15.384 -101.275 1.00 41.84 340 ASP A CA 1
ATOM 2807 C C . ASP A 1 340 ? 80.928 -14.891 -100.011 1.00 41.84 340 ASP A C 1
ATOM 2809 O O . ASP A 1 340 ? 79.863 -14.285 -100.089 1.00 41.84 340 ASP A O 1
ATOM 2813 N N . GLU A 1 341 ? 81.564 -14.981 -98.833 1.00 37.31 341 GLU A N 1
ATOM 2814 C CA . GLU A 1 341 ? 81.106 -14.263 -97.620 1.00 37.31 341 GLU A CA 1
AT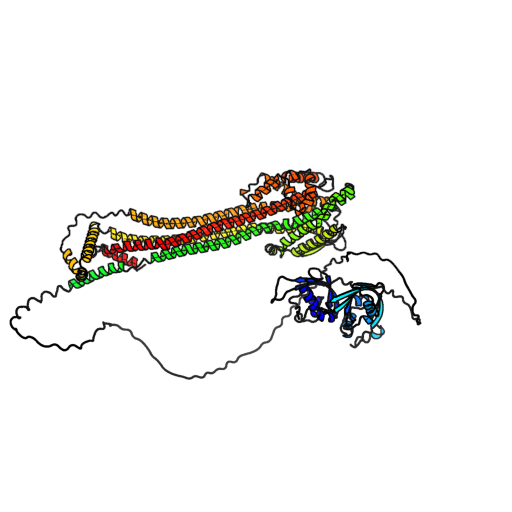OM 2815 C C . GLU A 1 341 ? 82.134 -13.300 -96.981 1.00 37.31 341 GLU A C 1
ATOM 2817 O O . GLU A 1 341 ? 82.095 -13.024 -95.783 1.00 37.31 341 GLU A O 1
ATOM 2822 N N . GLU A 1 342 ? 83.013 -12.672 -97.773 1.00 40.72 342 GLU A N 1
ATOM 2823 C CA . GLU A 1 342 ? 83.903 -11.597 -97.274 1.00 40.72 342 GLU A CA 1
ATOM 2824 C C . GLU A 1 342 ? 83.456 -10.155 -97.592 1.00 40.72 342 GLU A C 1
ATOM 2826 O O . GLU A 1 342 ? 84.126 -9.196 -97.206 1.00 40.72 342 GLU A O 1
ATOM 2831 N N . LYS A 1 343 ? 82.264 -9.944 -98.175 1.00 42.84 343 LYS A N 1
ATOM 2832 C CA . LYS A 1 343 ? 81.697 -8.588 -98.394 1.00 42.84 343 LYS A CA 1
ATOM 2833 C C . LYS A 1 343 ? 80.478 -8.212 -97.539 1.00 42.84 343 LYS A C 1
ATOM 2835 O O . LYS A 1 343 ? 80.006 -7.080 -97.636 1.00 42.84 343 LYS A O 1
ATOM 2840 N N . VAL A 1 344 ? 80.020 -9.068 -96.619 1.00 46.59 344 VAL A N 1
ATOM 2841 C CA . VAL A 1 344 ? 78.846 -8.775 -95.756 1.00 46.59 344 VAL A CA 1
ATOM 2842 C C . VAL A 1 344 ? 79.220 -8.345 -94.322 1.00 46.59 344 VAL A C 1
ATOM 2844 O O . VAL A 1 344 ? 78.399 -7.781 -93.595 1.00 46.59 344 VAL A O 1
ATOM 2847 N N . ARG A 1 345 ? 80.488 -8.465 -93.903 1.00 38.19 345 ARG A N 1
ATOM 2848 C CA . ARG A 1 345 ? 80.897 -8.206 -92.503 1.00 38.19 345 ARG A CA 1
ATOM 2849 C C . ARG A 1 345 ? 81.240 -6.755 -92.120 1.00 38.19 345 ARG A C 1
ATOM 2851 O O . ARG A 1 345 ? 81.558 -6.509 -90.962 1.00 38.19 345 ARG A O 1
ATOM 2858 N N . ARG A 1 346 ? 81.100 -5.765 -93.015 1.00 40.59 346 ARG A N 1
ATOM 2859 C CA . ARG A 1 346 ? 81.358 -4.332 -92.701 1.00 40.59 346 ARG A CA 1
ATOM 2860 C C . ARG A 1 346 ? 80.121 -3.422 -92.590 1.00 40.59 346 ARG A C 1
ATOM 2862 O O . ARG A 1 346 ? 80.275 -2.220 -92.409 1.00 40.59 346 ARG A O 1
ATOM 2869 N N . LYS A 1 347 ? 78.893 -3.963 -92.596 1.00 42.62 347 LYS A N 1
ATOM 2870 C CA . LYS A 1 347 ? 77.648 -3.185 -92.359 1.00 42.62 347 LYS A CA 1
ATOM 2871 C C . LYS A 1 347 ? 76.922 -3.482 -91.031 1.00 42.62 347 LYS A C 1
ATOM 2873 O O . LYS A 1 347 ? 75.809 -3.007 -90.833 1.00 42.62 347 LYS A O 1
ATOM 2878 N N . LYS A 1 348 ? 77.546 -4.201 -90.087 1.00 39.56 348 LYS A N 1
ATOM 2879 C CA . LYS A 1 348 ? 76.933 -4.590 -88.793 1.00 39.56 348 LYS A CA 1
ATOM 2880 C C . LYS A 1 348 ? 77.575 -3.982 -87.528 1.00 39.56 348 LYS A C 1
ATOM 2882 O O . LYS A 1 348 ? 77.292 -4.454 -86.438 1.00 39.56 348 LYS A O 1
ATOM 2887 N N . ILE A 1 349 ? 78.367 -2.907 -87.637 1.00 40.12 349 ILE A N 1
ATOM 2888 C CA . ILE A 1 349 ? 79.000 -2.227 -86.473 1.00 40.12 349 ILE A CA 1
ATOM 2889 C C . ILE A 1 349 ? 78.544 -0.750 -86.343 1.00 40.12 349 ILE A C 1
ATOM 2891 O O . ILE A 1 349 ? 79.252 0.113 -85.849 1.00 40.12 349 ILE A O 1
ATOM 2895 N N . LYS A 1 350 ? 77.322 -0.423 -86.788 1.00 37.59 350 LYS A N 1
ATOM 2896 C CA . LYS A 1 350 ? 76.670 0.887 -86.532 1.00 37.59 350 LYS A CA 1
ATOM 2897 C C . LYS A 1 350 ? 75.227 0.763 -86.013 1.00 37.59 350 LYS A C 1
ATOM 2899 O O . LYS A 1 350 ? 74.415 1.656 -86.213 1.00 37.59 350 LYS A O 1
ATOM 2904 N N . LYS A 1 351 ? 74.888 -0.355 -85.358 1.00 37.97 351 LYS A N 1
ATOM 2905 C CA . LYS A 1 351 ? 73.547 -0.599 -84.783 1.00 37.97 351 LYS A CA 1
ATOM 2906 C C . LYS A 1 351 ? 73.547 -1.005 -83.302 1.00 37.97 351 LYS A C 1
ATOM 2908 O O . LYS A 1 351 ? 72.530 -1.462 -82.811 1.00 37.97 351 LYS A O 1
ATOM 2913 N N . THR A 1 352 ? 74.645 -0.821 -82.572 1.00 38.38 352 THR A N 1
ATOM 2914 C CA . THR A 1 352 ? 74.750 -1.241 -81.159 1.00 38.38 352 THR A CA 1
ATOM 2915 C C . THR A 1 352 ? 74.862 -0.096 -80.149 1.00 38.38 352 THR A C 1
ATOM 2917 O O . THR A 1 352 ? 74.976 -0.364 -78.963 1.00 38.38 352 THR A O 1
ATOM 2920 N N . THR A 1 353 ? 74.737 1.168 -80.568 1.00 37.06 353 THR A N 1
ATOM 2921 C CA . THR A 1 353 ? 74.639 2.330 -79.656 1.00 37.06 353 THR A CA 1
ATOM 2922 C C . THR A 1 353 ? 73.224 2.908 -79.527 1.00 37.06 353 THR A C 1
ATOM 2924 O O . THR A 1 353 ? 73.046 3.906 -78.850 1.00 37.06 353 THR A O 1
ATOM 2927 N N . ILE A 1 354 ? 72.208 2.277 -80.132 1.00 40.50 354 ILE A N 1
ATOM 2928 C CA . ILE A 1 354 ? 70.794 2.712 -80.053 1.00 40.50 354 ILE A CA 1
ATOM 2929 C C . ILE A 1 354 ? 69.993 1.865 -79.033 1.00 40.50 354 ILE A C 1
ATOM 2931 O O . ILE A 1 354 ? 68.863 2.184 -78.691 1.00 40.50 354 ILE A O 1
ATOM 2935 N N . TYR A 1 355 ? 70.584 0.806 -78.469 1.00 36.44 355 TYR A N 1
ATOM 2936 C CA . TYR A 1 355 ? 69.875 -0.130 -77.581 1.00 36.44 355 TYR A CA 1
ATOM 2937 C C . TYR A 1 355 ? 69.975 0.188 -76.074 1.00 36.44 355 TYR A C 1
ATOM 2939 O O . TYR A 1 355 ? 69.357 -0.514 -75.278 1.00 36.44 355 TYR A O 1
ATOM 2947 N N . SER A 1 356 ? 70.698 1.238 -75.660 1.00 38.03 356 SER A N 1
ATOM 2948 C CA . SER A 1 356 ? 70.792 1.647 -74.243 1.00 38.03 356 SER A CA 1
ATOM 2949 C C . SER A 1 356 ? 69.833 2.778 -73.845 1.00 38.03 356 SER A C 1
ATOM 2951 O O . SER A 1 356 ? 69.383 2.798 -72.702 1.00 38.03 356 SER A O 1
ATOM 2953 N N . GLU A 1 357 ? 69.469 3.685 -74.759 1.00 43.09 357 GLU A N 1
ATOM 2954 C CA . GLU A 1 357 ? 68.482 4.750 -74.487 1.00 43.09 357 GLU A CA 1
ATOM 2955 C C . GLU A 1 357 ? 67.055 4.195 -74.407 1.00 43.09 357 GLU A C 1
ATOM 2957 O O . GLU A 1 357 ? 66.331 4.504 -73.462 1.00 43.09 357 GLU A O 1
ATOM 2962 N N . ALA A 1 358 ? 66.703 3.252 -75.288 1.00 43.94 358 ALA A N 1
ATOM 2963 C CA . ALA A 1 358 ? 65.408 2.576 -75.253 1.00 43.94 358 ALA A CA 1
ATOM 2964 C C . ALA A 1 358 ? 65.162 1.830 -73.926 1.00 43.94 358 ALA A C 1
ATOM 2966 O O . ALA A 1 358 ? 64.032 1.750 -73.466 1.00 43.94 358 ALA A O 1
ATOM 2967 N N . TYR A 1 359 ? 66.203 1.316 -73.256 1.00 43.78 359 TYR A N 1
ATOM 2968 C CA . TYR A 1 359 ? 66.046 0.597 -71.982 1.00 43.78 359 TYR A CA 1
ATOM 2969 C C . TYR A 1 359 ? 65.851 1.537 -70.774 1.00 43.78 359 TYR A C 1
ATOM 2971 O O . TYR A 1 359 ? 65.150 1.183 -69.823 1.00 43.78 359 TYR A O 1
ATOM 2979 N N . LEU A 1 360 ? 66.426 2.746 -70.814 1.00 45.66 360 LEU A N 1
ATOM 2980 C CA . LEU A 1 360 ? 66.214 3.796 -69.805 1.00 45.66 360 LEU A CA 1
ATOM 2981 C C . LEU A 1 360 ? 64.841 4.470 -69.963 1.00 45.66 360 LEU A C 1
ATOM 2983 O O . LEU A 1 360 ? 64.170 4.717 -68.958 1.00 45.66 360 LEU A O 1
ATOM 2987 N N . GLU A 1 361 ? 64.378 4.678 -71.199 1.00 50.53 361 GLU A N 1
ATOM 2988 C CA . GLU A 1 361 ? 63.003 5.112 -71.490 1.00 50.53 361 GLU A CA 1
ATOM 2989 C C . GLU A 1 361 ? 61.975 4.014 -71.161 1.00 50.53 361 GLU A C 1
ATOM 2991 O O . GLU A 1 361 ? 60.939 4.294 -70.558 1.00 50.53 361 GLU A O 1
ATOM 2996 N N . ASN A 1 362 ? 62.295 2.736 -71.392 1.00 50.50 362 ASN A N 1
ATOM 2997 C CA . ASN A 1 362 ? 61.442 1.619 -70.967 1.00 50.50 362 ASN A CA 1
ATOM 2998 C C . ASN A 1 362 ? 61.324 1.509 -69.435 1.00 50.50 362 ASN A C 1
ATOM 3000 O O . ASN A 1 362 ? 60.280 1.103 -68.922 1.00 50.50 362 ASN A O 1
ATOM 3004 N N . ALA A 1 363 ? 62.351 1.900 -68.671 1.00 54.41 363 ALA A N 1
ATOM 3005 C CA . ALA A 1 363 ? 62.289 1.918 -67.209 1.00 54.41 363 ALA A CA 1
ATOM 3006 C C . ALA A 1 363 ? 61.395 3.048 -66.660 1.00 54.41 363 ALA A C 1
ATOM 3008 O O . ALA A 1 363 ? 60.741 2.858 -65.630 1.00 54.41 363 ALA A O 1
ATOM 3009 N N . SER A 1 364 ? 61.330 4.209 -67.326 1.00 58.44 364 SER A N 1
ATOM 3010 C CA . SER A 1 364 ? 60.429 5.305 -66.937 1.00 58.44 364 SER A CA 1
ATOM 3011 C C . SER A 1 364 ? 58.972 4.986 -67.297 1.00 58.44 364 SER A C 1
ATOM 3013 O O . SER A 1 364 ? 58.086 5.168 -66.459 1.00 58.44 364 SER A O 1
ATOM 3015 N N . VAL A 1 365 ? 58.733 4.394 -68.472 1.00 57.81 365 VAL A N 1
ATOM 3016 C CA . VAL A 1 365 ? 57.413 3.905 -68.907 1.00 57.81 365 VAL A CA 1
ATOM 3017 C C . VAL A 1 365 ? 56.903 2.787 -67.988 1.00 57.81 365 VAL A C 1
ATOM 3019 O O . VAL A 1 365 ? 55.763 2.847 -67.527 1.00 57.81 365 VAL A O 1
ATOM 3022 N N . ASN A 1 366 ? 57.755 1.826 -67.609 1.00 59.88 366 ASN A N 1
ATOM 3023 C CA . ASN A 1 366 ? 57.383 0.763 -66.667 1.00 59.88 366 ASN A CA 1
ATOM 3024 C C . ASN A 1 366 ? 57.088 1.289 -65.254 1.00 59.88 366 ASN A C 1
ATOM 3026 O O . ASN A 1 366 ? 56.145 0.820 -64.617 1.00 59.88 366 ASN A O 1
ATOM 3030 N N . LYS A 1 367 ? 57.829 2.293 -64.762 1.00 61.25 367 LYS A N 1
ATOM 3031 C CA . LYS A 1 367 ? 57.505 2.959 -63.485 1.00 61.25 367 LYS A CA 1
ATOM 3032 C C . LYS A 1 367 ? 56.150 3.667 -63.547 1.00 61.25 367 LYS A C 1
ATOM 3034 O O . LYS A 1 367 ? 55.380 3.586 -62.594 1.00 61.25 367 LYS A O 1
ATOM 3039 N N . LYS A 1 368 ? 55.820 4.309 -64.672 1.00 62.38 368 LYS A N 1
ATOM 3040 C CA . LYS A 1 368 ? 54.507 4.937 -64.895 1.00 62.38 368 LYS A CA 1
ATOM 3041 C C . LYS A 1 368 ? 53.372 3.903 -64.997 1.00 62.38 368 LYS A C 1
ATOM 3043 O O . LYS A 1 368 ? 52.292 4.131 -64.454 1.00 62.38 368 LYS A O 1
ATOM 3048 N N . TYR A 1 369 ? 53.636 2.730 -65.573 1.00 62.19 369 TYR A N 1
ATOM 3049 C CA . TYR A 1 369 ? 52.702 1.596 -65.585 1.00 62.19 369 TYR A CA 1
ATOM 3050 C C . TYR A 1 369 ? 52.473 1.010 -64.182 1.00 62.19 369 TYR A C 1
ATOM 3052 O O . TYR A 1 369 ? 51.334 0.745 -63.793 1.00 62.19 369 TYR A O 1
ATOM 3060 N N . GLN A 1 370 ? 53.533 0.894 -63.375 1.00 65.88 370 GLN A N 1
ATOM 3061 C CA . GLN A 1 370 ? 53.432 0.495 -61.968 1.00 65.88 370 GLN A CA 1
ATOM 3062 C C . GLN A 1 370 ? 52.586 1.479 -61.146 1.00 65.88 370 GLN A C 1
ATOM 3064 O O . GLN A 1 370 ? 51.836 1.034 -60.279 1.00 65.88 370 GLN A O 1
ATOM 3069 N N . LEU A 1 371 ? 52.631 2.789 -61.434 1.00 64.38 371 LEU A N 1
ATOM 3070 C CA . LEU A 1 371 ? 51.771 3.783 -60.772 1.00 64.38 371 LEU A CA 1
ATOM 3071 C C . LEU A 1 371 ? 50.284 3.520 -61.061 1.00 64.38 371 LEU A C 1
ATOM 3073 O O . LEU A 1 371 ? 49.495 3.406 -60.123 1.00 64.38 371 LEU A O 1
ATOM 3077 N N . ILE A 1 372 ? 49.904 3.318 -62.326 1.00 65.31 372 ILE A N 1
ATOM 3078 C CA . ILE A 1 372 ? 48.520 2.975 -62.704 1.00 65.31 372 ILE A CA 1
ATOM 3079 C C . ILE A 1 372 ? 48.096 1.648 -62.060 1.00 65.31 372 ILE A C 1
ATOM 3081 O O . ILE A 1 372 ? 47.038 1.561 -61.432 1.00 65.31 372 ILE A O 1
ATOM 3085 N N . GLN A 1 373 ? 48.946 0.623 -62.141 1.00 65.56 373 GLN A N 1
ATOM 3086 C CA . GLN A 1 373 ? 48.667 -0.689 -61.563 1.00 65.56 373 GLN A CA 1
ATOM 3087 C C . GLN A 1 373 ? 48.540 -0.631 -60.032 1.00 65.56 373 GLN A C 1
ATOM 3089 O O . GLN A 1 373 ? 47.717 -1.346 -59.463 1.00 65.56 373 GLN A O 1
ATOM 3094 N N . SER A 1 374 ? 49.280 0.257 -59.361 1.00 66.50 374 SER A N 1
ATOM 3095 C CA . SER A 1 374 ? 49.203 0.447 -57.909 1.00 66.50 374 SER A CA 1
ATOM 3096 C C . SER A 1 374 ? 47.883 1.080 -57.455 1.00 66.50 374 SER A C 1
ATOM 3098 O O . SER A 1 374 ? 47.337 0.648 -56.442 1.00 66.50 374 SER A O 1
ATOM 3100 N N . ILE A 1 375 ? 47.310 2.013 -58.230 1.00 65.88 375 ILE A N 1
ATOM 3101 C CA . ILE A 1 375 ? 45.963 2.575 -57.998 1.00 65.88 375 ILE A CA 1
ATOM 3102 C C . ILE A 1 375 ? 44.904 1.494 -58.247 1.00 65.88 375 ILE A C 1
ATOM 3104 O O . ILE A 1 375 ? 43.943 1.338 -57.488 1.00 65.88 375 ILE A O 1
ATOM 3108 N N . LEU A 1 376 ? 45.109 0.688 -59.290 1.00 65.62 376 LEU A N 1
ATOM 3109 C CA . LEU A 1 376 ? 44.221 -0.408 -59.661 1.00 65.62 376 LEU A CA 1
ATOM 3110 C C . LEU A 1 376 ? 44.292 -1.608 -58.702 1.00 65.62 376 LEU A C 1
ATOM 3112 O O . LEU A 1 376 ? 43.314 -2.350 -58.591 1.00 65.62 376 LEU A O 1
ATOM 3116 N N . ALA A 1 377 ? 45.377 -1.775 -57.949 1.00 65.50 377 ALA A N 1
ATOM 3117 C CA . ALA A 1 377 ? 45.534 -2.844 -56.962 1.00 65.50 377 ALA A CA 1
ATOM 3118 C C . ALA A 1 377 ? 44.812 -2.563 -55.628 1.00 65.50 377 ALA A C 1
ATOM 3120 O O . ALA A 1 377 ? 44.514 -3.501 -54.888 1.00 65.50 377 ALA A O 1
ATOM 3121 N N . VAL A 1 378 ? 44.472 -1.302 -55.320 1.00 67.31 378 VAL A N 1
ATOM 3122 C CA . VAL A 1 378 ? 43.795 -0.934 -54.060 1.00 67.31 378 VAL A CA 1
ATOM 3123 C C . VAL A 1 378 ? 42.382 -1.533 -54.016 1.00 67.31 378 VAL A C 1
ATOM 3125 O O . VAL A 1 378 ? 41.501 -1.141 -54.786 1.00 67.31 378 VAL A O 1
ATOM 3128 N N . GLN A 1 379 ? 42.144 -2.509 -53.135 1.00 65.38 379 GLN A N 1
ATOM 3129 C CA . GLN A 1 379 ? 40.792 -3.017 -52.851 1.00 65.38 379 GLN A CA 1
ATOM 3130 C C . GLN A 1 379 ? 39.981 -1.992 -52.033 1.00 65.38 379 GLN A C 1
ATOM 3132 O O . GLN A 1 379 ? 40.520 -0.959 -51.657 1.00 65.38 379 GLN A O 1
ATOM 3137 N N . SER A 1 380 ? 38.677 -2.238 -51.812 1.00 63.62 380 SER A N 1
ATOM 3138 C CA . SER A 1 380 ? 37.723 -1.279 -51.207 1.00 63.62 380 SER A CA 1
ATOM 3139 C C . SER A 1 380 ? 38.350 -0.397 -50.113 1.00 63.62 380 SER A C 1
ATOM 3141 O O . SER A 1 380 ? 39.029 -0.951 -49.243 1.00 63.62 380 SER A O 1
ATOM 3143 N N . PRO A 1 381 ? 38.094 0.922 -50.093 1.00 69.06 381 PRO A N 1
ATOM 3144 C CA . PRO A 1 381 ? 38.807 1.836 -49.207 1.00 69.06 381 PRO A CA 1
ATOM 3145 C C . PRO A 1 381 ? 38.603 1.438 -47.741 1.00 69.06 381 PRO A C 1
ATOM 3147 O O . PRO A 1 381 ? 37.472 1.212 -47.300 1.00 69.06 381 PRO A O 1
ATOM 3150 N N . ARG A 1 382 ? 39.697 1.357 -46.970 1.00 73.75 382 ARG A N 1
ATOM 3151 C CA . ARG A 1 382 ? 39.681 0.959 -45.545 1.00 73.75 382 ARG A CA 1
ATOM 3152 C C . ARG A 1 382 ? 38.737 1.835 -44.713 1.00 73.75 382 ARG A C 1
ATOM 3154 O O . ARG A 1 382 ? 38.092 1.348 -43.788 1.00 73.75 382 ARG A O 1
ATOM 3161 N N . TYR A 1 383 ? 38.597 3.105 -45.087 1.00 75.00 383 TYR A N 1
ATOM 3162 C CA . TYR A 1 383 ? 37.668 4.054 -44.476 1.00 75.00 383 TYR A CA 1
ATOM 3163 C C . TYR A 1 383 ? 36.195 3.681 -44.642 1.00 75.00 383 TYR A C 1
ATOM 3165 O O . TYR A 1 383 ? 35.424 3.896 -43.714 1.00 75.00 383 TYR A O 1
ATOM 3173 N N . LEU A 1 384 ? 35.803 3.058 -45.758 1.00 78.19 384 LEU A N 1
ATOM 3174 C CA . LEU A 1 384 ? 34.433 2.580 -45.955 1.00 78.19 384 LEU A CA 1
ATOM 3175 C C . LEU A 1 384 ? 34.109 1.441 -44.980 1.00 78.19 384 LEU A C 1
ATOM 3177 O O . LEU A 1 384 ? 33.029 1.410 -44.397 1.00 78.19 384 LEU A O 1
ATOM 3181 N N . GLN A 1 385 ? 35.061 0.531 -44.751 1.00 80.88 385 GLN A N 1
ATOM 3182 C CA . GLN A 1 385 ? 34.901 -0.549 -43.771 1.00 80.88 385 GLN A CA 1
ATOM 3183 C C . GLN A 1 385 ? 34.830 -0.003 -42.336 1.00 80.88 385 GLN A C 1
ATOM 3185 O O . GLN A 1 385 ? 33.942 -0.400 -41.582 1.00 80.88 385 GLN A O 1
ATOM 3190 N N . LYS A 1 386 ? 35.706 0.952 -41.981 1.00 84.06 386 LYS A N 1
ATOM 3191 C CA . LYS A 1 386 ? 35.673 1.649 -40.682 1.00 84.06 386 LYS A CA 1
ATOM 3192 C C . LYS A 1 386 ? 34.366 2.424 -40.476 1.00 84.06 386 LYS A C 1
ATOM 3194 O O . LYS A 1 386 ? 33.793 2.354 -39.395 1.00 84.06 386 LYS A O 1
ATOM 3199 N N . PHE A 1 387 ? 33.867 3.104 -41.509 1.00 85.25 387 PHE A N 1
ATOM 3200 C CA . PHE A 1 387 ? 32.586 3.811 -41.490 1.00 85.25 387 PHE A CA 1
ATOM 3201 C C . PHE A 1 387 ? 31.420 2.859 -41.191 1.00 85.25 387 PHE A C 1
ATOM 3203 O O . PHE A 1 387 ? 30.672 3.098 -40.249 1.00 85.25 387 PHE A O 1
ATOM 3210 N N . PHE A 1 388 ? 31.296 1.742 -41.919 1.00 84.69 388 PHE A N 1
ATOM 3211 C CA . PHE A 1 388 ? 30.227 0.769 -41.656 1.00 84.69 388 PHE A CA 1
ATOM 3212 C C . PHE A 1 388 ? 30.335 0.140 -40.266 1.00 84.69 388 PHE A C 1
ATOM 3214 O O . PHE A 1 388 ? 29.317 -0.020 -39.597 1.00 84.69 388 PHE A O 1
ATOM 3221 N N . PHE A 1 389 ? 31.551 -0.172 -39.811 1.00 87.44 389 PHE A N 1
ATOM 3222 C CA . PHE A 1 389 ? 31.773 -0.656 -38.450 1.00 87.44 389 PHE A CA 1
ATOM 3223 C C . PHE A 1 389 ? 31.300 0.361 -37.399 1.00 87.44 389 PHE A C 1
ATOM 3225 O O . PHE A 1 389 ? 30.571 -0.012 -36.483 1.00 87.44 389 PHE A O 1
ATOM 3232 N N . LEU A 1 390 ? 31.643 1.645 -37.558 1.00 89.12 390 LEU A N 1
ATOM 3233 C CA . LEU A 1 390 ? 31.212 2.715 -36.653 1.00 89.12 390 LEU A CA 1
ATOM 3234 C C . LEU A 1 390 ? 29.694 2.928 -36.672 1.00 89.12 390 LEU A C 1
ATOM 3236 O O . LEU A 1 390 ? 29.103 3.132 -35.617 1.00 89.12 390 LEU A O 1
ATOM 3240 N N . VAL A 1 391 ? 29.048 2.834 -37.838 1.00 87.62 391 VAL A N 1
ATOM 3241 C CA . VAL A 1 391 ? 27.584 2.938 -37.943 1.00 87.62 391 VAL A CA 1
ATOM 3242 C C . VAL A 1 391 ? 26.891 1.762 -37.249 1.00 87.62 391 VAL A C 1
ATOM 3244 O O . VAL A 1 391 ? 25.904 1.976 -36.546 1.00 87.62 391 VAL A O 1
ATOM 3247 N N . VAL A 1 392 ? 27.403 0.535 -37.391 1.00 88.19 392 VAL A N 1
ATOM 3248 C CA . VAL A 1 392 ? 26.876 -0.633 -36.662 1.00 88.19 392 VAL A CA 1
ATOM 3249 C C . VAL A 1 392 ? 27.095 -0.469 -35.158 1.00 88.19 392 VAL A C 1
ATOM 3251 O O . VAL A 1 392 ? 26.159 -0.661 -34.388 1.00 88.19 392 VAL A O 1
ATOM 3254 N N . LEU A 1 393 ? 28.292 -0.049 -34.737 1.00 90.12 393 LEU A N 1
ATOM 3255 C CA . LEU A 1 393 ? 28.607 0.216 -33.333 1.00 90.12 393 LEU A CA 1
ATOM 3256 C C . LEU A 1 393 ? 27.663 1.267 -32.726 1.00 90.12 393 LEU A C 1
ATOM 3258 O O . LEU A 1 393 ? 27.162 1.071 -31.622 1.00 90.12 393 LEU A O 1
ATOM 3262 N N . TRP A 1 394 ? 27.378 2.346 -33.459 1.00 90.94 394 TRP A N 1
ATOM 3263 C CA . TRP A 1 394 ? 26.461 3.408 -33.040 1.00 90.94 394 TRP A CA 1
ATOM 3264 C C . TRP A 1 394 ? 25.036 2.896 -32.797 1.00 90.94 394 TRP A C 1
ATOM 3266 O O . TRP A 1 394 ? 24.465 3.163 -31.740 1.00 90.94 394 TRP A O 1
ATOM 3276 N N . HIS A 1 395 ? 24.494 2.082 -33.710 1.00 89.19 395 HIS A N 1
ATOM 3277 C CA . HIS A 1 395 ? 23.172 1.472 -33.524 1.00 89.19 395 HIS A CA 1
ATOM 3278 C C . HIS A 1 395 ? 23.159 0.435 -32.391 1.00 89.19 395 HIS A C 1
ATOM 3280 O O . HIS A 1 395 ? 22.190 0.380 -31.638 1.00 89.19 395 HIS A O 1
ATOM 3286 N N . SER A 1 396 ? 24.229 -0.347 -32.214 1.00 88.88 396 SER A N 1
ATOM 3287 C CA . SER A 1 396 ? 24.348 -1.306 -31.104 1.00 88.88 396 SER A CA 1
ATOM 3288 C C . SER A 1 396 ? 24.380 -0.618 -29.736 1.00 88.88 396 SER A C 1
ATOM 3290 O O . SER A 1 396 ? 23.715 -1.072 -28.805 1.00 88.88 396 SER A O 1
ATOM 3292 N N . ILE A 1 397 ? 25.111 0.497 -29.610 1.00 90.19 397 ILE A N 1
ATOM 3293 C CA . ILE A 1 397 ? 25.130 1.316 -28.387 1.00 90.19 397 ILE A CA 1
ATOM 3294 C C . ILE A 1 397 ? 23.739 1.898 -28.115 1.00 90.19 397 ILE A C 1
ATOM 3296 O O . ILE A 1 397 ? 23.282 1.878 -26.974 1.00 90.19 397 ILE A O 1
ATOM 3300 N N . PHE A 1 398 ? 23.038 2.366 -29.151 1.00 89.88 398 PHE A N 1
ATOM 3301 C CA . PHE A 1 398 ? 21.679 2.885 -29.002 1.00 89.88 398 PHE A CA 1
ATOM 3302 C C . PHE A 1 398 ? 20.676 1.802 -28.565 1.00 89.88 398 PHE A C 1
ATOM 3304 O O . PHE A 1 398 ? 19.885 2.035 -27.656 1.00 89.88 398 PHE A O 1
ATOM 3311 N N . VAL A 1 399 ? 20.759 0.593 -29.128 1.00 89.88 399 VAL A N 1
ATOM 3312 C CA . VAL A 1 399 ? 19.970 -0.576 -28.692 1.00 89.88 399 VAL A CA 1
ATOM 3313 C C . VAL A 1 399 ? 20.204 -0.895 -27.214 1.00 89.88 399 VAL A C 1
ATOM 3315 O O . VAL A 1 399 ? 19.242 -1.073 -26.464 1.00 89.88 399 VAL A O 1
ATOM 3318 N N . LEU A 1 400 ? 21.469 -0.939 -26.783 1.00 89.50 400 LEU A N 1
ATOM 3319 C CA . LEU A 1 400 ? 21.820 -1.175 -25.381 1.00 89.50 400 LEU A CA 1
ATOM 3320 C C . LEU A 1 400 ? 21.232 -0.084 -24.474 1.00 89.50 400 LEU A C 1
ATOM 3322 O O . LEU A 1 400 ? 20.680 -0.392 -23.419 1.00 89.50 400 LEU A O 1
ATOM 3326 N N . PHE A 1 401 ? 21.315 1.178 -24.903 1.00 89.12 401 PHE A N 1
ATOM 3327 C CA . PHE A 1 401 ? 20.753 2.312 -24.177 1.00 89.12 401 PHE A CA 1
ATOM 3328 C C . PHE A 1 401 ? 19.233 2.189 -24.000 1.00 89.12 401 PHE A C 1
ATOM 3330 O O . PHE A 1 401 ? 18.757 2.318 -22.874 1.00 89.12 401 PHE A O 1
ATOM 3337 N N . ILE A 1 402 ? 18.480 1.886 -25.068 1.00 87.94 402 ILE A N 1
ATOM 3338 C CA . ILE A 1 402 ? 17.018 1.697 -24.995 1.00 87.94 402 ILE A CA 1
ATOM 3339 C C . ILE A 1 402 ? 16.669 0.608 -23.974 1.00 87.94 402 ILE A C 1
ATOM 3341 O O . ILE A 1 402 ? 15.774 0.794 -23.150 1.00 87.94 402 ILE A O 1
ATOM 3345 N N . LEU A 1 403 ? 17.389 -0.517 -24.002 1.00 87.88 403 LEU A N 1
ATOM 3346 C CA . LEU A 1 403 ? 17.140 -1.640 -23.101 1.00 87.88 403 LEU A CA 1
ATOM 3347 C C . LEU A 1 403 ? 17.411 -1.268 -21.636 1.00 87.88 403 LEU A C 1
ATOM 3349 O O . LEU A 1 403 ? 16.569 -1.523 -20.775 1.00 87.88 403 LEU A O 1
ATOM 3353 N N . LEU A 1 404 ? 18.554 -0.635 -21.351 1.00 87.94 404 LEU A N 1
ATOM 3354 C CA . LEU A 1 404 ? 18.900 -0.187 -19.997 1.00 87.94 404 LEU A CA 1
ATOM 3355 C C . LEU A 1 404 ? 17.918 0.866 -19.477 1.00 87.94 404 LEU A C 1
ATOM 3357 O O . LEU A 1 404 ? 17.480 0.784 -18.328 1.00 87.94 404 LEU A O 1
ATOM 3361 N N . PHE A 1 405 ? 17.542 1.822 -20.327 1.00 86.00 405 PHE A N 1
ATOM 3362 C CA . PHE A 1 405 ? 16.566 2.847 -19.984 1.00 86.00 405 PHE A CA 1
ATOM 3363 C C . PHE A 1 405 ? 15.205 2.223 -19.653 1.00 86.00 405 PHE A C 1
ATOM 3365 O O . PHE A 1 405 ? 14.630 2.540 -18.616 1.00 86.00 405 PHE A O 1
ATOM 3372 N N . HIS A 1 406 ? 14.725 1.276 -20.466 1.00 86.50 406 HIS A N 1
ATOM 3373 C CA . HIS A 1 406 ? 13.459 0.583 -20.220 1.00 86.50 406 HIS A CA 1
ATOM 3374 C C . HIS A 1 406 ? 13.453 -0.190 -18.891 1.00 86.50 406 HIS A C 1
ATOM 3376 O O . HIS A 1 406 ? 12.483 -0.099 -18.137 1.00 86.50 406 HIS A O 1
ATOM 3382 N N . ILE A 1 407 ? 14.535 -0.913 -18.572 1.00 88.75 407 ILE A N 1
ATOM 3383 C CA . ILE A 1 407 ? 14.655 -1.645 -17.298 1.00 88.75 407 ILE A CA 1
ATOM 3384 C C . ILE A 1 407 ? 14.641 -0.677 -16.111 1.00 88.75 407 ILE A C 1
ATOM 3386 O O . ILE A 1 407 ? 13.878 -0.891 -15.167 1.00 88.75 407 ILE A O 1
ATOM 3390 N N . SER A 1 408 ? 15.448 0.391 -16.162 1.00 87.75 408 SER A N 1
ATOM 3391 C CA . SER A 1 408 ? 15.485 1.388 -15.086 1.00 87.75 408 SER A CA 1
ATOM 3392 C C . SER A 1 408 ? 14.119 2.030 -14.892 1.00 87.75 408 SER A C 1
ATOM 3394 O O . SER A 1 408 ? 13.640 2.125 -13.769 1.00 87.75 408 SER A O 1
ATOM 3396 N N . MET A 1 409 ? 13.479 2.437 -15.985 1.00 85.25 409 MET A N 1
ATOM 3397 C CA . MET A 1 409 ? 12.218 3.157 -15.930 1.00 85.25 409 MET A CA 1
ATOM 3398 C C . MET A 1 409 ? 11.086 2.298 -15.363 1.00 85.25 409 MET A C 1
ATOM 3400 O O . MET A 1 409 ? 10.347 2.764 -14.501 1.00 85.25 409 MET A O 1
ATOM 3404 N N . ARG A 1 410 ? 10.991 1.027 -15.775 1.00 87.56 410 ARG A N 1
ATOM 3405 C CA . ARG A 1 410 ? 10.001 0.092 -15.227 1.00 87.56 410 ARG A CA 1
ATOM 3406 C C . ARG A 1 410 ? 10.178 -0.093 -13.721 1.00 87.56 410 ARG A C 1
ATOM 3408 O O . ARG A 1 410 ? 9.194 -0.078 -12.984 1.00 87.56 410 ARG A O 1
ATOM 3415 N N . SER A 1 411 ? 11.421 -0.266 -13.270 1.00 88.69 411 SER A N 1
ATOM 3416 C CA . SER A 1 411 ? 11.730 -0.382 -11.842 1.00 88.69 411 SER A CA 1
ATOM 3417 C C . SER A 1 411 ? 11.335 0.887 -11.088 1.00 88.69 411 SER A C 1
ATOM 3419 O O . SER A 1 411 ? 10.680 0.807 -10.055 1.00 88.69 411 SER A O 1
ATOM 3421 N N . ASP A 1 412 ? 11.695 2.053 -11.621 1.00 87.69 412 ASP A N 1
ATOM 3422 C CA . ASP A 1 412 ? 11.437 3.344 -10.989 1.00 87.69 412 ASP A CA 1
ATOM 3423 C C . ASP A 1 412 ? 9.925 3.665 -10.951 1.00 87.69 412 ASP A C 1
ATOM 3425 O O . ASP A 1 412 ? 9.437 4.114 -9.920 1.00 87.69 412 ASP A O 1
ATOM 3429 N N . ILE A 1 413 ? 9.148 3.364 -12.005 1.00 84.44 413 ILE A N 1
ATOM 3430 C CA . ILE A 1 413 ? 7.677 3.512 -11.993 1.00 84.44 413 ILE A CA 1
ATOM 3431 C C . ILE A 1 413 ? 7.033 2.582 -10.964 1.00 84.44 413 ILE A C 1
ATOM 3433 O O . ILE A 1 413 ? 6.131 3.009 -10.250 1.00 84.44 413 ILE A O 1
ATOM 3437 N N . THR A 1 414 ? 7.499 1.333 -10.858 1.00 84.06 414 THR A N 1
ATOM 3438 C CA . THR A 1 414 ? 6.980 0.387 -9.852 1.00 84.06 414 THR A CA 1
ATOM 3439 C C . THR A 1 414 ? 7.245 0.915 -8.437 1.00 84.06 414 THR A C 1
ATOM 3441 O O . THR A 1 414 ? 6.358 0.880 -7.590 1.00 84.06 414 THR A O 1
ATOM 3444 N N . ASN A 1 415 ? 8.432 1.482 -8.197 1.00 84.75 415 ASN A N 1
ATOM 3445 C CA . ASN A 1 415 ? 8.759 2.116 -6.920 1.00 84.75 415 ASN A CA 1
ATOM 3446 C C . ASN A 1 415 ? 7.869 3.338 -6.643 1.00 84.75 415 ASN A C 1
ATOM 3448 O O . ASN A 1 415 ? 7.406 3.511 -5.523 1.00 84.75 415 ASN A O 1
ATOM 3452 N N . VAL A 1 416 ? 7.602 4.172 -7.652 1.00 83.62 416 VAL A N 1
ATOM 3453 C CA . VAL A 1 416 ? 6.720 5.346 -7.534 1.00 83.62 416 VAL A CA 1
ATOM 3454 C C . VAL A 1 416 ? 5.274 4.941 -7.240 1.00 83.62 416 VAL A C 1
ATOM 3456 O O . VAL A 1 416 ? 4.652 5.536 -6.367 1.00 83.62 416 VAL A O 1
ATOM 3459 N N . LYS A 1 417 ? 4.757 3.900 -7.902 1.00 82.88 417 LYS A N 1
ATOM 3460 C CA . LYS A 1 417 ? 3.456 3.299 -7.569 1.00 82.88 417 LYS A CA 1
ATOM 3461 C C . LYS A 1 417 ? 3.405 2.921 -6.090 1.00 82.88 417 LYS A C 1
ATOM 3463 O O . LYS A 1 417 ? 2.494 3.304 -5.365 1.00 82.88 417 LYS A O 1
ATOM 3468 N N . PHE A 1 418 ? 4.416 2.189 -5.647 1.00 81.75 418 PHE A N 1
ATOM 3469 C CA . PHE A 1 418 ? 4.473 1.691 -4.288 1.00 81.75 418 PHE A CA 1
ATOM 3470 C C . PHE A 1 418 ? 4.561 2.829 -3.240 1.00 81.75 418 PHE A C 1
ATOM 3472 O O . PHE A 1 418 ? 3.906 2.783 -2.199 1.00 81.75 418 PHE A O 1
ATOM 3479 N N . LEU A 1 419 ? 5.310 3.898 -3.536 1.00 82.69 419 LEU A N 1
ATOM 3480 C CA . LEU A 1 419 ? 5.380 5.096 -2.689 1.00 82.69 419 LEU A CA 1
ATOM 3481 C C . LEU A 1 419 ? 4.001 5.744 -2.477 1.00 82.69 419 LEU A C 1
ATOM 3483 O O . LEU A 1 419 ? 3.715 6.212 -1.376 1.00 82.69 419 LEU A O 1
ATOM 3487 N N . LEU A 1 420 ? 3.136 5.732 -3.496 1.00 83.88 420 LEU A N 1
ATOM 3488 C CA . LEU A 1 420 ? 1.761 6.219 -3.375 1.00 83.88 420 LEU A CA 1
ATOM 3489 C C . LEU A 1 420 ? 0.937 5.350 -2.410 1.00 83.88 420 LEU A C 1
ATOM 3491 O O . LEU A 1 420 ? 0.229 5.886 -1.561 1.00 83.88 420 LEU A O 1
ATOM 3495 N N . GLU A 1 421 ? 1.056 4.022 -2.490 1.00 81.38 421 GLU A N 1
ATOM 3496 C CA . GLU A 1 421 ? 0.343 3.095 -1.597 1.00 81.38 421 GLU A CA 1
ATOM 3497 C C . GLU A 1 421 ? 0.761 3.265 -0.126 1.00 81.38 421 GLU A C 1
ATOM 3499 O O . GLU A 1 421 ? -0.094 3.219 0.762 1.00 81.38 421 GLU A O 1
ATOM 3504 N N . MET A 1 422 ? 2.039 3.548 0.156 1.00 82.81 422 MET A N 1
ATOM 3505 C CA . MET A 1 422 ? 2.511 3.792 1.531 1.00 82.81 422 MET A CA 1
ATOM 3506 C C . MET A 1 422 ? 1.828 4.966 2.223 1.00 82.81 422 MET A C 1
ATOM 3508 O O . MET A 1 422 ? 1.646 4.937 3.439 1.00 82.81 422 MET A O 1
ATOM 3512 N N . LEU A 1 423 ? 1.428 5.993 1.475 1.00 83.88 423 LEU A N 1
ATOM 3513 C CA . LEU A 1 423 ? 0.762 7.169 2.045 1.00 83.88 423 LEU A CA 1
ATOM 3514 C C . LEU A 1 423 ? -0.605 6.846 2.638 1.00 83.88 423 LEU A C 1
ATOM 3516 O O . LEU A 1 423 ? -1.139 7.617 3.431 1.00 83.88 423 LEU A O 1
ATOM 3520 N N . THR A 1 424 ? -1.161 5.684 2.301 1.00 84.94 424 THR A N 1
ATOM 3521 C CA . THR A 1 424 ? -2.403 5.214 2.905 1.00 84.94 424 THR A CA 1
ATOM 3522 C C . THR A 1 424 ? -2.230 4.747 4.346 1.00 84.94 424 THR A C 1
ATOM 3524 O O . THR A 1 424 ? -3.245 4.563 5.007 1.00 84.94 424 THR A O 1
ATOM 3527 N N . PHE A 1 425 ? -1.003 4.594 4.865 1.00 88.12 425 PHE A N 1
ATOM 3528 C CA . PHE A 1 425 ? -0.718 3.952 6.154 1.00 88.12 425 PHE A CA 1
ATOM 3529 C C . PHE A 1 425 ? -1.612 4.434 7.307 1.00 88.12 425 PHE A C 1
ATOM 3531 O O . PHE A 1 425 ? -2.299 3.626 7.941 1.00 88.12 425 PHE A O 1
ATOM 3538 N N . HIS A 1 426 ? -1.668 5.748 7.562 1.00 90.88 426 HIS A N 1
ATOM 3539 C CA . HIS A 1 426 ? -2.497 6.293 8.643 1.00 90.88 426 HIS A CA 1
ATOM 3540 C C . HIS A 1 426 ? -3.981 5.988 8.450 1.00 90.88 426 HIS A C 1
ATOM 3542 O O . HIS A 1 426 ? -4.622 5.476 9.368 1.00 90.88 426 HIS A O 1
ATOM 3548 N N . ALA A 1 427 ? -4.521 6.242 7.259 1.00 90.12 427 ALA A N 1
ATOM 3549 C CA . ALA A 1 427 ? -5.928 5.990 6.964 1.00 90.12 427 ALA A CA 1
ATOM 3550 C C . ALA A 1 427 ? -6.262 4.488 6.889 1.00 90.12 427 ALA A C 1
ATOM 3552 O O . ALA A 1 427 ? -7.381 4.095 7.208 1.00 90.12 427 ALA A O 1
ATOM 3553 N N . ALA A 1 428 ? -5.318 3.632 6.500 1.00 89.69 428 ALA A N 1
ATOM 3554 C CA . ALA A 1 428 ? -5.486 2.185 6.418 1.00 89.69 428 ALA A CA 1
ATOM 3555 C C . ALA A 1 428 ? -5.548 1.530 7.804 1.00 89.69 428 ALA A C 1
ATOM 3557 O O . ALA A 1 428 ? -6.287 0.568 7.985 1.00 89.69 428 ALA A O 1
ATOM 3558 N N . ILE A 1 429 ? -4.834 2.069 8.796 1.00 91.12 429 ILE A N 1
ATOM 3559 C CA . ILE A 1 429 ? -4.904 1.588 10.183 1.00 91.12 429 ILE A CA 1
ATOM 3560 C C . ILE A 1 429 ? -6.055 2.261 10.935 1.00 91.12 429 ILE A C 1
ATOM 3562 O O . ILE A 1 429 ? -6.896 1.582 11.530 1.00 91.12 429 ILE A O 1
ATOM 3566 N N . MET A 1 430 ? -6.118 3.594 10.909 1.00 92.94 430 MET A N 1
ATOM 3567 C CA . MET A 1 430 ? -7.009 4.336 11.801 1.00 92.94 430 MET A CA 1
ATOM 3568 C C . MET A 1 430 ? -8.445 4.438 11.288 1.00 92.94 430 MET A C 1
ATOM 3570 O O . MET A 1 430 ? -9.351 4.461 12.111 1.00 92.94 430 MET A O 1
ATOM 3574 N N . ALA A 1 431 ? -8.710 4.425 9.975 1.00 92.25 431 ALA A N 1
ATOM 3575 C CA . ALA A 1 431 ? -10.095 4.526 9.501 1.00 92.25 431 ALA A CA 1
ATOM 3576 C C . ALA A 1 431 ? -10.921 3.258 9.809 1.00 92.25 431 ALA A C 1
ATOM 3578 O O . ALA A 1 431 ? -12.028 3.396 10.332 1.00 92.25 431 ALA A O 1
ATOM 3579 N N . PRO A 1 432 ? -10.420 2.022 9.588 1.00 92.12 432 PRO A N 1
ATOM 3580 C CA . PRO A 1 432 ? -11.118 0.813 10.036 1.00 92.12 432 PRO A CA 1
ATOM 3581 C C . PRO A 1 432 ? -11.227 0.741 11.562 1.00 92.12 432 PRO A C 1
ATOM 3583 O O . PRO A 1 432 ? -12.240 0.286 12.093 1.00 92.12 432 PRO A O 1
ATOM 3586 N N . HIS A 1 433 ? -10.199 1.218 12.274 1.00 93.19 433 HIS A N 1
ATOM 3587 C CA . HIS A 1 433 ? -10.205 1.294 13.733 1.00 93.19 433 HIS A CA 1
ATOM 3588 C C . HIS A 1 433 ? -11.321 2.215 14.239 1.00 93.19 433 HIS A C 1
ATOM 3590 O O . HIS A 1 433 ? -12.121 1.808 15.085 1.00 93.19 433 HIS A O 1
ATOM 3596 N N . ASP A 1 434 ? -11.410 3.427 13.696 1.00 92.88 434 ASP A N 1
ATOM 3597 C CA . ASP A 1 434 ? -12.424 4.420 14.040 1.00 92.88 434 ASP A CA 1
ATOM 3598 C C . ASP A 1 434 ? -13.817 3.973 13.627 1.00 92.88 434 ASP A C 1
ATOM 3600 O O . ASP A 1 434 ? -14.771 4.202 14.365 1.00 92.88 434 ASP A O 1
ATOM 3604 N N . LEU A 1 435 ? -13.955 3.275 12.500 1.00 92.06 435 LEU A N 1
ATOM 3605 C CA . LEU A 1 435 ? -15.237 2.735 12.074 1.00 92.06 435 LEU A CA 1
ATOM 3606 C C . LEU A 1 435 ? -15.715 1.635 13.030 1.00 92.06 435 LEU A C 1
ATOM 3608 O O . LEU A 1 435 ? -16.847 1.691 13.515 1.00 92.06 435 LEU A O 1
ATOM 3612 N N . PHE A 1 436 ? -14.846 0.682 13.383 1.00 93.25 436 PHE A N 1
ATOM 3613 C CA . PHE A 1 436 ? -15.168 -0.345 14.376 1.00 93.25 436 PHE A CA 1
ATOM 3614 C C . PHE A 1 436 ? -15.437 0.262 15.762 1.00 93.25 436 PHE A C 1
ATOM 3616 O O . PHE A 1 436 ? -16.297 -0.197 16.520 1.00 93.25 436 PHE A O 1
ATOM 3623 N N . PHE A 1 437 ? -14.726 1.331 16.116 1.00 92.38 437 PHE A N 1
ATOM 3624 C CA . PHE A 1 437 ? -14.989 2.080 17.335 1.00 92.38 437 PHE A CA 1
ATOM 3625 C C . PHE A 1 437 ? -16.336 2.807 17.290 1.00 92.38 437 PHE A C 1
ATOM 3627 O O . PHE A 1 437 ? -17.122 2.676 18.229 1.00 92.38 437 PHE A O 1
ATOM 3634 N N . SER A 1 438 ? -16.657 3.461 16.180 1.00 92.50 438 SER A N 1
ATOM 3635 C CA . SER A 1 438 ? -17.932 4.128 15.934 1.00 92.50 438 SER A CA 1
ATOM 3636 C C . SER A 1 438 ? -19.102 3.158 16.092 1.00 92.50 438 SER A C 1
ATOM 3638 O O . SER A 1 438 ? -20.010 3.452 16.863 1.00 92.50 438 SER A O 1
ATOM 3640 N N . MET A 1 439 ? -19.029 1.949 15.520 1.00 92.00 439 MET A N 1
ATOM 3641 C CA . MET A 1 439 ? -20.065 0.914 15.687 1.00 92.00 439 MET A CA 1
ATOM 3642 C C . MET A 1 439 ? -20.340 0.580 17.165 1.00 92.00 439 MET A C 1
ATOM 3644 O O . MET A 1 439 ? -21.492 0.486 17.595 1.00 92.00 439 MET A O 1
ATOM 3648 N N . ARG A 1 440 ? -19.285 0.440 17.979 1.00 91.12 440 ARG A N 1
ATOM 3649 C CA . ARG A 1 440 ? -19.404 0.170 19.426 1.00 91.12 440 ARG A CA 1
ATOM 3650 C C . ARG A 1 440 ? -19.953 1.375 20.189 1.00 91.12 440 ARG A C 1
ATOM 3652 O O . ARG A 1 440 ? -20.736 1.225 21.136 1.00 91.12 440 ARG A O 1
ATOM 3659 N N . VAL A 1 441 ? -19.548 2.578 19.790 1.00 90.56 441 VAL A N 1
ATOM 3660 C CA . VAL A 1 441 ? -20.044 3.823 20.378 1.00 90.56 441 VAL A CA 1
ATOM 3661 C C . VAL A 1 441 ? -21.519 4.028 20.059 1.00 90.56 441 VAL A C 1
ATOM 3663 O O . VAL A 1 441 ? -22.228 4.449 20.967 1.00 90.56 441 VAL A O 1
ATOM 3666 N N . THR A 1 442 ? -22.002 3.635 18.877 1.00 91.56 442 THR A N 1
ATOM 3667 C CA . THR A 1 442 ? -23.427 3.682 18.504 1.00 91.56 442 THR A CA 1
ATOM 3668 C C . THR A 1 442 ? -24.282 2.813 19.423 1.00 91.56 442 THR A C 1
ATOM 3670 O O . THR A 1 442 ? -25.269 3.287 19.986 1.00 91.56 442 THR A O 1
ATOM 3673 N N . ILE A 1 443 ? -23.862 1.568 19.683 1.00 91.56 443 ILE A N 1
ATOM 3674 C CA . ILE A 1 443 ? -24.566 0.671 20.619 1.00 91.56 443 ILE A CA 1
ATOM 3675 C C . ILE A 1 443 ? -24.653 1.309 22.011 1.00 91.56 443 ILE A C 1
ATOM 3677 O O . ILE A 1 443 ? -25.727 1.431 22.603 1.00 91.56 443 ILE A O 1
ATOM 3681 N N . THR A 1 444 ? -23.506 1.742 22.533 1.00 89.75 444 THR A N 1
ATOM 3682 C CA . THR A 1 444 ? -23.422 2.313 23.885 1.00 89.75 444 THR A CA 1
ATOM 3683 C C . THR A 1 444 ? -24.083 3.693 23.983 1.00 89.75 444 THR A C 1
ATOM 3685 O O . THR A 1 444 ? -24.579 4.049 25.050 1.00 89.75 444 THR A O 1
ATOM 3688 N N . GLN A 1 445 ? -24.156 4.449 22.882 1.00 89.81 445 GLN A N 1
ATOM 3689 C CA . GLN A 1 445 ? -24.860 5.730 22.787 1.00 89.81 445 GLN A CA 1
ATOM 3690 C C . GLN A 1 445 ? -26.345 5.542 23.020 1.00 89.81 445 GLN A C 1
ATOM 3692 O O . GLN A 1 445 ? -26.909 6.193 23.895 1.00 89.81 445 GLN A O 1
ATOM 3697 N N . TYR A 1 446 ? -26.975 4.644 22.266 1.00 91.62 446 TYR A N 1
ATOM 3698 C CA . TYR A 1 446 ? -28.409 4.423 22.393 1.00 91.62 446 TYR A CA 1
ATOM 3699 C C . TYR A 1 446 ? -28.775 3.829 23.752 1.00 91.62 446 TYR A C 1
ATOM 3701 O O . TYR A 1 446 ? -29.784 4.222 24.337 1.00 91.62 446 TYR A O 1
ATOM 3709 N N . GLN A 1 447 ? -27.923 2.966 24.312 1.00 89.81 447 GLN A N 1
ATOM 3710 C CA . GLN A 1 447 ? -28.082 2.487 25.687 1.00 89.81 447 GLN A CA 1
ATOM 3711 C C . GLN A 1 447 ? -28.022 3.632 26.704 1.00 89.81 447 GLN A C 1
ATOM 3713 O O . GLN A 1 447 ? -28.844 3.682 27.617 1.00 89.81 447 GLN A O 1
ATOM 3718 N N . GLN A 1 448 ? -27.082 4.568 26.548 1.00 87.50 448 GLN A N 1
ATOM 3719 C CA . GLN A 1 448 ? -26.990 5.733 27.425 1.00 87.50 448 GLN A CA 1
ATOM 3720 C C . GLN A 1 448 ? -28.200 6.658 27.258 1.00 87.50 448 GLN A C 1
ATOM 3722 O O . GLN A 1 448 ? -28.812 7.041 28.248 1.00 87.50 448 GLN A O 1
ATOM 3727 N N . MET A 1 449 ? -28.619 6.933 26.021 1.00 87.94 449 MET A N 1
ATOM 3728 C CA . MET A 1 449 ? -29.821 7.721 25.742 1.00 87.94 449 MET A CA 1
ATOM 3729 C C . MET A 1 449 ? -31.078 7.101 26.362 1.00 87.94 449 MET A C 1
ATOM 3731 O O . MET A 1 449 ? -31.947 7.820 26.846 1.00 87.94 449 MET A O 1
ATOM 3735 N N . GLN A 1 450 ? -31.178 5.771 26.385 1.00 90.44 450 GLN A N 1
ATOM 3736 C CA . GLN A 1 450 ? -32.269 5.076 27.063 1.00 90.44 450 GLN A CA 1
ATOM 3737 C C . GLN A 1 450 ? -32.197 5.238 28.590 1.00 90.44 450 GLN A C 1
ATOM 3739 O O . GLN A 1 450 ? -33.235 5.448 29.218 1.00 90.44 450 GLN A O 1
ATOM 3744 N N . ARG A 1 451 ? -31.001 5.179 29.192 1.00 87.38 451 ARG A N 1
ATOM 3745 C CA . ARG A 1 451 ? -30.805 5.421 30.638 1.00 87.38 451 ARG A CA 1
ATOM 3746 C C . ARG A 1 451 ? -31.147 6.851 31.040 1.00 87.38 451 ARG A C 1
ATOM 3748 O O . ARG A 1 451 ? -31.737 7.052 32.095 1.00 87.38 451 ARG A O 1
ATOM 3755 N N . ASP A 1 452 ? -30.830 7.807 30.175 1.00 85.25 452 ASP A N 1
ATOM 3756 C CA . ASP A 1 452 ? -31.122 9.228 30.372 1.00 85.25 452 ASP A CA 1
ATOM 3757 C C . ASP A 1 452 ? -32.599 9.575 30.075 1.00 85.25 452 ASP A C 1
ATOM 3759 O O . ASP A 1 452 ? -33.018 10.716 30.251 1.00 85.25 452 ASP A O 1
ATOM 3763 N N . GLY A 1 453 ? -33.410 8.595 29.651 1.00 85.69 453 GLY A N 1
ATOM 3764 C CA . GLY A 1 453 ? -34.852 8.747 29.427 1.00 85.69 453 GLY A CA 1
ATOM 3765 C C . GLY A 1 453 ? -35.244 9.285 28.047 1.00 85.69 453 GLY A C 1
ATOM 3766 O O . GLY A 1 453 ? -36.412 9.585 27.818 1.00 85.69 453 GLY A O 1
ATOM 3767 N N . PHE A 1 454 ? -34.301 9.382 27.109 1.00 86.56 454 PHE A N 1
ATOM 3768 C CA . PHE A 1 454 ? -34.529 9.931 25.770 1.00 86.56 454 PHE A CA 1
ATOM 3769 C C . PHE A 1 454 ? -35.115 8.934 24.761 1.00 86.56 454 PHE A C 1
ATOM 3771 O O . PHE A 1 454 ? -35.619 9.340 23.714 1.00 86.56 454 PHE A O 1
ATOM 3778 N N . ILE A 1 455 ? -35.020 7.627 25.027 1.00 89.88 455 ILE A N 1
ATOM 3779 C CA . ILE A 1 455 ? -35.491 6.570 24.117 1.00 89.88 455 ILE A CA 1
ATOM 3780 C C . ILE A 1 455 ? -36.275 5.519 24.911 1.00 89.88 455 ILE A C 1
ATOM 3782 O O . ILE A 1 455 ? -35.770 5.033 25.926 1.00 89.88 455 ILE A O 1
ATOM 3786 N N . PRO A 1 456 ? -37.479 5.119 24.458 1.00 88.56 456 PRO A N 1
ATOM 3787 C CA . PRO A 1 456 ? -38.213 4.021 25.074 1.00 88.56 456 PRO A CA 1
ATOM 3788 C C . PRO A 1 456 ? -37.506 2.679 24.836 1.00 88.56 456 PRO A C 1
ATOM 3790 O O . PRO A 1 456 ? -36.854 2.469 23.813 1.00 88.56 456 PRO A O 1
ATOM 3793 N N . LYS A 1 457 ? -37.669 1.740 25.774 1.00 86.62 457 LYS A N 1
ATOM 3794 C CA . LYS A 1 457 ? -36.971 0.444 25.754 1.00 86.62 457 LYS A CA 1
ATOM 3795 C C . LYS A 1 457 ? -37.239 -0.369 24.478 1.00 86.62 457 LYS A C 1
ATOM 3797 O O . LYS A 1 457 ? -36.319 -1.006 23.978 1.00 86.62 457 LYS A O 1
ATOM 3802 N N . ASP A 1 458 ? -38.446 -0.287 23.924 1.00 87.00 458 ASP A N 1
ATOM 3803 C CA . ASP A 1 458 ? -38.829 -1.030 22.715 1.00 87.00 458 ASP A CA 1
ATOM 3804 C C . ASP A 1 458 ? -38.069 -0.528 21.476 1.00 87.00 458 ASP A C 1
ATOM 3806 O O . ASP A 1 458 ? -37.571 -1.312 20.671 1.00 87.00 458 ASP A O 1
ATOM 3810 N N . ARG A 1 459 ? -37.877 0.794 21.375 1.00 87.81 459 ARG A N 1
ATOM 3811 C CA . ARG A 1 459 ? -37.152 1.425 20.263 1.00 87.81 459 ARG A CA 1
ATOM 3812 C C . ARG A 1 459 ? -35.641 1.230 20.360 1.00 87.81 459 ARG A C 1
ATOM 3814 O O . ARG A 1 459 ? -34.962 1.241 19.340 1.00 87.81 459 ARG A O 1
ATOM 3821 N N . LEU A 1 460 ? -35.104 1.035 21.566 1.00 90.69 460 LEU A N 1
ATOM 3822 C CA . LEU A 1 460 ? -33.678 0.765 21.763 1.00 90.69 460 LEU A CA 1
ATOM 3823 C C . LEU A 1 460 ? -33.242 -0.482 20.984 1.00 90.69 460 LEU A C 1
ATOM 3825 O O . LEU A 1 460 ? -32.206 -0.460 20.322 1.00 90.69 460 LEU A O 1
ATOM 3829 N N . GLN A 1 461 ? -34.034 -1.553 21.055 1.00 88.81 461 GLN A N 1
ATOM 3830 C CA . GLN A 1 461 ? -33.663 -2.830 20.460 1.00 88.81 461 GLN A CA 1
ATOM 3831 C C . GLN A 1 461 ? -33.580 -2.747 18.928 1.00 88.81 461 GLN A C 1
ATOM 3833 O O . GLN A 1 461 ? -32.605 -3.215 18.342 1.00 88.81 461 GLN A O 1
ATOM 3838 N N . GLU A 1 462 ? -34.516 -2.037 18.292 1.00 89.00 462 GLU A N 1
ATOM 3839 C CA . GLU A 1 462 ? -34.494 -1.792 16.845 1.00 89.00 462 GLU A CA 1
ATOM 3840 C C . GLU A 1 462 ? -33.263 -1.016 16.357 1.00 89.00 462 GLU A C 1
ATOM 3842 O O . GLU A 1 462 ? -32.899 -1.137 15.184 1.00 89.00 462 GLU A O 1
ATOM 3847 N N . LEU A 1 463 ? -32.664 -0.193 17.226 1.00 88.44 463 LEU A N 1
ATOM 3848 C CA . LEU A 1 463 ? -31.507 0.646 16.910 1.00 88.44 463 LEU A CA 1
ATOM 3849 C C . LEU A 1 463 ? -30.179 -0.097 17.103 1.00 88.44 463 LEU A C 1
ATOM 3851 O O . LEU A 1 463 ? -29.255 0.108 16.320 1.00 88.44 463 LEU A O 1
ATOM 3855 N N . ILE A 1 464 ? -30.074 -0.964 18.116 1.00 91.56 464 ILE A N 1
ATOM 3856 C CA . ILE A 1 464 ? -28.809 -1.636 18.472 1.00 91.56 464 ILE A CA 1
ATOM 3857 C C . ILE A 1 464 ? -28.643 -3.026 17.849 1.00 91.56 464 ILE A C 1
ATOM 3859 O O . ILE A 1 464 ? -27.510 -3.432 17.589 1.00 91.56 464 ILE A O 1
ATOM 3863 N N . ASP A 1 465 ? -29.729 -3.771 17.606 1.00 90.31 465 ASP A N 1
ATOM 3864 C CA . ASP A 1 465 ? -29.643 -5.153 17.109 1.00 90.31 465 ASP A CA 1
ATOM 3865 C C . ASP A 1 465 ? -28.911 -5.284 15.754 1.00 90.31 465 ASP A C 1
ATOM 3867 O O . ASP A 1 465 ? -28.077 -6.188 15.645 1.00 90.31 465 ASP A O 1
ATOM 3871 N N . PRO A 1 466 ? -29.101 -4.389 14.756 1.00 90.94 466 PRO A N 1
ATOM 3872 C CA . PRO A 1 466 ? -28.340 -4.447 13.501 1.00 90.94 466 PRO A CA 1
ATOM 3873 C C . PRO A 1 466 ? -26.819 -4.365 13.706 1.00 90.94 466 PRO A C 1
ATOM 3875 O O . PRO A 1 466 ? -26.047 -5.056 13.034 1.00 90.94 466 PRO A O 1
ATOM 3878 N N . TYR A 1 467 ? -26.382 -3.559 14.677 1.00 91.50 467 TYR A N 1
ATOM 3879 C CA . TYR A 1 467 ? -24.972 -3.392 15.020 1.00 91.50 467 TYR A CA 1
ATOM 3880 C C . TYR A 1 467 ? -24.408 -4.594 15.770 1.00 91.50 467 TYR A C 1
ATOM 3882 O O . TYR A 1 467 ? -23.290 -5.007 15.476 1.00 91.50 467 TYR A O 1
ATOM 3890 N N . TYR A 1 468 ? -25.177 -5.199 16.680 1.00 91.88 468 TYR A N 1
ATOM 3891 C CA . TYR A 1 468 ? -24.774 -6.455 17.320 1.00 91.88 468 TYR A CA 1
ATOM 3892 C C . TYR A 1 468 ? -24.607 -7.592 16.308 1.00 91.88 468 TYR A C 1
ATOM 3894 O O . TYR A 1 468 ? -23.662 -8.364 16.422 1.00 91.88 468 TYR A O 1
ATOM 3902 N N . GLN A 1 469 ? -25.489 -7.681 15.308 1.00 90.00 469 GLN A N 1
ATOM 3903 C CA . GLN A 1 469 ? -25.410 -8.703 14.256 1.00 90.00 469 GLN A CA 1
ATOM 3904 C C . GLN A 1 469 ? -24.222 -8.493 13.307 1.00 90.00 469 GLN A C 1
ATOM 3906 O O . GLN A 1 469 ? -23.702 -9.458 12.756 1.00 90.00 469 GLN A O 1
ATOM 3911 N N . SER A 1 470 ? -23.785 -7.244 13.125 1.00 90.88 470 SER A N 1
ATOM 3912 C CA . SER A 1 470 ? -22.728 -6.878 12.170 1.00 90.88 470 SER A CA 1
ATOM 3913 C C . SER A 1 470 ? -21.379 -6.572 12.832 1.00 90.88 470 SER A C 1
ATOM 3915 O O . SER A 1 470 ? -20.442 -6.166 12.143 1.00 90.88 470 SER A O 1
ATOM 3917 N N . ILE A 1 471 ? -21.251 -6.737 14.155 1.00 91.31 471 ILE A N 1
ATOM 3918 C CA . ILE A 1 471 ? -20.039 -6.355 14.899 1.00 91.31 471 ILE A CA 1
ATOM 3919 C C . ILE A 1 471 ? -18.811 -7.153 14.441 1.00 91.31 471 ILE A C 1
ATOM 3921 O O . ILE A 1 471 ? -17.720 -6.596 14.319 1.00 91.31 471 ILE A O 1
ATOM 3925 N N . ASP A 1 472 ? -19.015 -8.427 14.101 1.00 91.25 472 ASP A N 1
ATOM 3926 C CA . ASP A 1 472 ? -17.970 -9.322 13.608 1.00 91.25 472 ASP A CA 1
ATOM 3927 C C . ASP A 1 472 ? -17.439 -8.859 12.246 1.00 91.25 472 ASP A C 1
ATOM 3929 O O . ASP A 1 472 ? -16.233 -8.904 12.011 1.00 91.25 472 ASP A O 1
ATOM 3933 N N . LEU A 1 473 ? -18.315 -8.349 11.368 1.00 90.94 473 LEU A N 1
ATOM 3934 C CA . LEU A 1 473 ? -17.923 -7.808 10.061 1.00 90.94 473 LEU A CA 1
ATOM 3935 C C . LEU A 1 473 ? -17.019 -6.582 10.218 1.00 90.94 473 LEU A C 1
ATOM 3937 O O . LEU A 1 473 ? -16.005 -6.472 9.530 1.00 90.94 473 LEU A O 1
ATOM 3941 N N . GLY A 1 474 ? -17.352 -5.685 11.154 1.00 90.56 474 GLY A N 1
ATOM 3942 C CA . GLY A 1 474 ? -16.519 -4.520 11.461 1.00 90.56 474 GLY A CA 1
ATOM 3943 C C . GLY A 1 474 ? -15.140 -4.911 12.005 1.00 90.56 474 GLY A C 1
ATOM 3944 O O . GLY A 1 474 ? -14.132 -4.318 11.623 1.00 90.56 474 GLY A O 1
ATOM 3945 N N . PHE A 1 475 ? -15.071 -5.946 12.850 1.00 94.50 475 PHE A N 1
ATOM 3946 C CA . PHE A 1 475 ? -13.791 -6.460 13.343 1.00 94.50 475 PHE A CA 1
ATOM 3947 C C . PHE A 1 475 ? -12.981 -7.177 12.251 1.00 94.50 475 PHE A C 1
ATOM 3949 O O . PHE A 1 475 ? -11.763 -7.022 12.197 1.00 94.50 475 PHE A O 1
ATOM 3956 N N . GLN A 1 476 ? -13.625 -7.945 11.368 1.00 93.06 476 GLN A N 1
ATOM 3957 C CA . GLN A 1 476 ? -12.946 -8.587 10.238 1.00 93.06 476 GLN A CA 1
ATOM 3958 C C . GLN A 1 476 ? -12.324 -7.549 9.301 1.00 93.06 476 GLN A C 1
ATOM 3960 O O . GLN A 1 476 ? -11.152 -7.680 8.964 1.00 93.06 476 GLN A O 1
ATOM 3965 N N . GLU A 1 477 ? -13.056 -6.480 8.971 1.00 90.88 477 GLU A N 1
ATOM 3966 C CA . GLU A 1 477 ? -12.534 -5.359 8.183 1.00 90.88 477 GLU A CA 1
ATOM 3967 C C . GLU A 1 477 ? -11.304 -4.723 8.852 1.00 90.88 477 GLU A C 1
ATOM 3969 O O . GLU A 1 477 ? -10.276 -4.548 8.200 1.00 90.88 477 GLU A O 1
ATOM 3974 N N . LEU A 1 478 ? -11.362 -4.454 10.161 1.00 92.62 478 LEU A N 1
ATOM 3975 C CA . LEU A 1 478 ? -10.214 -3.963 10.931 1.00 92.62 478 LEU A CA 1
ATOM 3976 C C . LEU A 1 478 ? -9.008 -4.911 10.840 1.00 92.62 478 LEU A C 1
ATOM 3978 O O . LEU A 1 478 ? -7.890 -4.487 10.548 1.00 92.62 478 LEU A O 1
ATOM 3982 N N . LYS A 1 479 ? -9.244 -6.196 11.103 1.00 93.62 479 LYS A N 1
ATOM 3983 C CA . LYS A 1 479 ? -8.222 -7.239 11.154 1.00 93.62 479 LYS A CA 1
ATOM 3984 C C . LYS A 1 479 ? -7.526 -7.415 9.806 1.00 93.62 479 LYS A C 1
ATOM 3986 O O . LYS A 1 479 ? -6.300 -7.488 9.767 1.00 93.62 479 LYS A O 1
ATOM 3991 N N . ASP A 1 480 ? -8.291 -7.468 8.723 1.00 90.50 480 ASP A N 1
ATOM 3992 C CA . ASP A 1 480 ? -7.754 -7.682 7.381 1.00 90.50 480 ASP A CA 1
ATOM 3993 C C . ASP A 1 480 ? -6.885 -6.488 6.944 1.00 90.50 480 ASP A C 1
ATOM 3995 O O . ASP A 1 480 ? -5.769 -6.700 6.472 1.00 90.50 480 ASP A O 1
ATOM 3999 N N . ASN A 1 481 ? -7.315 -5.248 7.226 1.00 88.25 481 ASN A N 1
ATOM 4000 C CA . ASN A 1 481 ? -6.507 -4.048 6.962 1.00 88.25 481 ASN A CA 1
ATOM 4001 C C . ASN A 1 481 ? -5.215 -4.023 7.804 1.00 88.25 481 ASN A C 1
ATOM 4003 O O . ASN A 1 481 ? -4.147 -3.703 7.287 1.00 88.25 481 ASN A O 1
ATOM 4007 N N . PHE A 1 482 ? -5.275 -4.396 9.089 1.00 88.25 482 PHE A N 1
ATOM 4008 C CA . PHE A 1 482 ? -4.075 -4.485 9.935 1.00 88.25 482 PHE A CA 1
ATOM 4009 C C . PHE A 1 482 ? -3.073 -5.506 9.384 1.00 88.25 482 PHE A C 1
ATOM 4011 O O . PHE A 1 482 ? -1.877 -5.221 9.325 1.00 88.25 482 PHE A O 1
ATOM 4018 N N . TYR A 1 483 ? -3.541 -6.683 8.956 1.00 87.62 483 TYR A N 1
ATOM 4019 C CA . TYR A 1 483 ? -2.666 -7.696 8.365 1.00 87.62 483 TYR A CA 1
ATOM 4020 C C . TYR A 1 483 ? -2.073 -7.257 7.028 1.00 87.62 483 TYR A C 1
ATOM 4022 O O . TYR A 1 483 ? -0.898 -7.531 6.786 1.00 87.62 483 TYR A O 1
ATOM 4030 N N . GLU A 1 484 ? -2.843 -6.579 6.179 1.00 87.12 484 GLU A N 1
ATOM 4031 C CA . GLU A 1 484 ? -2.355 -6.041 4.908 1.00 87.12 484 GLU A CA 1
ATOM 4032 C C . GLU A 1 484 ? -1.195 -5.059 5.130 1.00 87.12 484 GLU A C 1
ATOM 4034 O O . GLU A 1 484 ? -0.130 -5.219 4.535 1.00 87.12 484 GLU A O 1
ATOM 4039 N N . GLN A 1 485 ? -1.347 -4.115 6.064 1.00 85.06 485 GLN A N 1
ATOM 4040 C CA . GLN A 1 485 ? -0.304 -3.126 6.360 1.00 85.06 485 GLN A CA 1
ATOM 4041 C C . GLN A 1 485 ? 0.917 -3.737 7.065 1.00 85.06 485 GLN A C 1
ATOM 4043 O O . GLN A 1 485 ? 2.051 -3.379 6.753 1.00 85.06 485 GLN A O 1
ATOM 4048 N N . LEU A 1 486 ? 0.720 -4.691 7.982 1.00 81.06 486 LEU A N 1
ATOM 4049 C CA . LEU A 1 486 ? 1.822 -5.365 8.684 1.00 81.06 486 LEU A CA 1
ATOM 4050 C C . LEU A 1 486 ? 2.643 -6.299 7.780 1.00 81.06 486 LEU A C 1
ATOM 4052 O O . LEU A 1 486 ? 3.824 -6.527 8.049 1.00 81.06 486 LEU A O 1
ATOM 4056 N N . ASN A 1 487 ? 2.023 -6.864 6.742 1.00 82.75 487 ASN A N 1
ATOM 4057 C CA . ASN A 1 487 ? 2.691 -7.742 5.780 1.00 82.75 487 ASN A CA 1
ATOM 4058 C C . ASN A 1 487 ? 3.291 -6.984 4.589 1.00 82.75 487 ASN A C 1
ATOM 4060 O O . ASN A 1 487 ? 3.970 -7.600 3.770 1.00 82.75 487 ASN A O 1
ATOM 4064 N N . ASN A 1 488 ? 3.070 -5.672 4.492 1.00 81.06 488 ASN A N 1
ATOM 4065 C CA . ASN A 1 488 ? 3.647 -4.847 3.444 1.00 81.06 488 ASN A CA 1
ATOM 4066 C C . ASN A 1 488 ? 5.178 -4.778 3.616 1.00 81.06 488 ASN A C 1
ATOM 4068 O O . ASN A 1 488 ? 5.681 -4.143 4.545 1.00 81.06 488 ASN A O 1
ATOM 4072 N N . GLU A 1 489 ? 5.916 -5.465 2.735 1.00 79.25 489 GLU A N 1
ATOM 4073 C CA . GLU A 1 489 ? 7.377 -5.644 2.827 1.00 79.25 489 GLU A CA 1
ATOM 4074 C C . GLU A 1 489 ? 8.129 -4.318 2.918 1.00 79.25 489 GLU A C 1
ATOM 4076 O O . GLU A 1 489 ? 9.106 -4.185 3.648 1.00 79.25 489 GLU A O 1
ATOM 4081 N N . TYR A 1 490 ? 7.634 -3.313 2.223 1.00 74.75 490 TYR A N 1
ATOM 4082 C CA . TYR A 1 490 ? 8.293 -2.031 2.102 1.00 74.75 490 TYR A CA 1
ATOM 4083 C C . TYR A 1 490 ? 8.021 -1.072 3.275 1.00 74.75 490 TYR A C 1
ATOM 4085 O O . TYR A 1 490 ? 8.784 -0.133 3.498 1.00 74.75 490 TYR A O 1
ATOM 4093 N N . LEU A 1 491 ? 6.945 -1.296 4.041 1.00 78.00 491 LEU A N 1
ATOM 4094 C CA . LEU A 1 491 ? 6.719 -0.573 5.295 1.00 78.00 491 LEU A CA 1
ATOM 4095 C C . LEU A 1 491 ? 7.609 -1.120 6.418 1.00 78.00 491 LEU A C 1
ATOM 4097 O O . LEU A 1 491 ? 7.834 -0.422 7.405 1.00 78.00 491 LEU A O 1
ATOM 4101 N N . GLN A 1 492 ? 8.158 -2.335 6.286 1.00 77.44 492 GLN A N 1
ATOM 4102 C CA . GLN A 1 492 ? 8.923 -2.972 7.363 1.00 77.44 492 GLN A CA 1
ATOM 4103 C C . GLN A 1 492 ? 10.134 -2.150 7.812 1.00 77.44 492 GLN A C 1
ATOM 4105 O O . GLN A 1 492 ? 10.391 -2.079 9.013 1.00 77.44 492 GLN A O 1
ATOM 4110 N N . ASP A 1 493 ? 10.828 -1.478 6.893 1.00 74.69 493 ASP A N 1
ATOM 4111 C CA . ASP A 1 493 ? 11.975 -0.625 7.233 1.00 74.69 493 ASP A CA 1
ATOM 4112 C C . ASP A 1 493 ? 11.569 0.571 8.110 1.00 74.69 493 ASP A C 1
ATOM 4114 O O . ASP A 1 493 ? 12.307 0.965 9.015 1.00 74.69 493 ASP A O 1
ATOM 4118 N N . PHE A 1 494 ? 10.360 1.103 7.909 1.00 73.88 494 PHE A N 1
ATOM 4119 C CA . PHE A 1 494 ? 9.802 2.187 8.720 1.00 73.88 494 PHE A CA 1
ATOM 4120 C C . PHE A 1 494 ? 9.228 1.683 10.052 1.00 73.88 494 PHE A C 1
ATOM 4122 O O . PHE A 1 494 ? 9.320 2.377 11.064 1.00 73.88 494 PHE A O 1
ATOM 4129 N N . LEU A 1 495 ? 8.659 0.473 10.072 1.00 74.00 495 LEU A N 1
ATOM 4130 C CA . LEU A 1 495 ? 8.002 -0.109 11.249 1.00 74.00 495 LEU A CA 1
ATOM 4131 C C . LEU A 1 495 ? 8.991 -0.715 12.259 1.00 74.00 495 LEU A C 1
ATOM 4133 O O . LEU A 1 495 ? 8.771 -0.611 13.465 1.00 74.00 495 LEU A O 1
ATOM 4137 N N . ASN A 1 496 ? 10.081 -1.338 11.797 1.00 70.44 496 ASN A N 1
ATOM 4138 C CA . ASN A 1 496 ? 11.014 -2.086 12.653 1.00 70.44 496 ASN A CA 1
ATOM 4139 C C . ASN A 1 496 ? 11.888 -1.190 13.554 1.00 70.44 496 ASN A C 1
ATOM 4141 O O . ASN A 1 496 ? 12.459 -1.678 14.528 1.00 70.44 496 ASN A O 1
ATOM 4145 N N . GLY A 1 497 ? 12.005 0.105 13.241 1.00 68.75 497 GLY A N 1
ATOM 4146 C CA . GLY A 1 497 ? 12.840 1.058 13.980 1.00 68.75 497 GLY A CA 1
ATOM 4147 C C . GLY A 1 497 ? 12.110 1.902 15.030 1.00 68.75 497 GLY A C 1
ATOM 4148 O O . GLY A 1 497 ? 12.768 2.677 15.725 1.00 68.75 497 GLY A O 1
ATOM 4149 N N . GLN A 1 498 ? 10.779 1.803 15.142 1.00 77.12 498 GLN A N 1
ATOM 4150 C CA . GLN A 1 498 ? 9.991 2.686 16.008 1.00 77.12 498 GLN A CA 1
ATOM 4151 C C . GLN A 1 498 ? 9.438 1.975 17.245 1.00 77.12 498 GLN A C 1
ATOM 4153 O O . GLN A 1 498 ? 8.738 0.964 17.157 1.00 77.12 498 GLN A O 1
ATOM 4158 N N . ASN A 1 499 ? 9.725 2.564 18.407 1.00 82.88 499 ASN A N 1
ATOM 4159 C CA . ASN A 1 499 ? 9.170 2.154 19.691 1.00 82.88 499 ASN A CA 1
ATOM 4160 C C . ASN A 1 499 ? 7.967 3.034 20.044 1.00 82.88 499 ASN A C 1
ATOM 4162 O O . ASN A 1 499 ? 8.014 4.255 19.894 1.00 82.88 499 ASN A O 1
ATOM 4166 N N . PHE A 1 500 ? 6.918 2.408 20.561 1.00 85.62 500 PHE A N 1
ATOM 4167 C CA . PHE A 1 500 ? 5.682 3.033 21.000 1.00 85.62 500 PHE A CA 1
ATOM 4168 C C . PHE A 1 500 ? 5.471 2.768 22.493 1.00 85.62 500 PHE A C 1
ATOM 4170 O O . PHE A 1 500 ? 5.511 1.625 22.949 1.00 85.62 500 PHE A O 1
ATOM 4177 N N . THR A 1 501 ? 5.223 3.824 23.264 1.00 88.19 501 THR A N 1
ATOM 4178 C CA . THR A 1 501 ? 4.865 3.709 24.680 1.00 88.19 501 THR A CA 1
ATOM 4179 C C . THR A 1 501 ? 3.366 3.440 24.806 1.00 88.19 501 THR A C 1
ATOM 4181 O O . THR A 1 501 ? 2.560 4.347 24.615 1.00 88.19 501 THR A O 1
ATOM 4184 N N . MET A 1 502 ? 2.986 2.198 25.112 1.00 89.69 502 MET A N 1
ATOM 4185 C CA . MET A 1 502 ? 1.600 1.810 25.384 1.00 89.69 502 MET A CA 1
ATOM 4186 C C . MET A 1 502 ? 1.254 1.935 26.866 1.00 89.69 502 MET A C 1
ATOM 4188 O O . MET A 1 502 ? 2.016 1.497 27.720 1.00 89.69 502 MET A O 1
ATOM 4192 N N . TYR A 1 503 ? 0.060 2.431 27.168 1.00 90.69 503 TYR A N 1
ATOM 4193 C CA . TYR A 1 503 ? -0.505 2.497 28.511 1.00 90.69 503 TYR A CA 1
ATOM 4194 C C . TYR A 1 503 ? -1.454 1.323 28.792 1.00 90.69 503 TYR A C 1
ATOM 4196 O O . TYR A 1 503 ? -2.353 1.013 27.999 1.00 90.69 503 TYR A O 1
ATOM 4204 N N . PHE A 1 504 ? -1.281 0.680 29.942 1.00 90.19 504 PHE A N 1
ATOM 4205 C CA . PHE A 1 504 ? -2.092 -0.451 30.399 1.00 90.19 504 PHE A CA 1
ATOM 4206 C C . PHE A 1 504 ? -2.737 -0.153 31.750 1.00 90.19 504 PHE A C 1
ATOM 4208 O O . PHE A 1 504 ? -2.212 0.636 32.528 1.00 90.19 504 PHE A O 1
ATOM 4215 N N . MET A 1 505 ? -3.877 -0.789 32.026 1.00 89.44 505 MET A N 1
ATOM 4216 C CA . MET A 1 505 ? -4.543 -0.716 33.330 1.00 89.44 505 MET A CA 1
ATOM 4217 C C . MET A 1 505 ? -3.714 -1.462 34.382 1.00 89.44 505 MET A C 1
ATOM 4219 O O . MET A 1 505 ? -3.311 -2.598 34.133 1.00 89.44 505 MET A O 1
ATOM 4223 N N . GLN A 1 506 ? -3.498 -0.837 35.541 1.00 85.19 506 GLN A N 1
ATOM 4224 C CA . GLN A 1 506 ? -2.900 -1.476 36.715 1.00 85.19 506 GLN A CA 1
ATOM 4225 C C . GLN A 1 506 ? -3.987 -2.205 37.536 1.00 85.19 506 GLN A C 1
ATOM 4227 O O . GLN A 1 506 ? -4.793 -2.947 36.980 1.00 85.19 506 GLN A O 1
ATOM 4232 N N . ASP A 1 507 ? -4.046 -1.985 38.851 1.00 79.50 507 ASP A N 1
ATOM 4233 C CA . ASP A 1 507 ? -4.969 -2.680 39.753 1.00 79.50 507 ASP A CA 1
ATOM 4234 C C . ASP A 1 507 ? -6.393 -2.097 39.696 1.00 79.50 507 ASP A C 1
ATOM 4236 O O . ASP A 1 507 ? -7.364 -2.799 39.965 1.00 79.50 507 ASP A O 1
ATOM 4240 N N . ASN A 1 508 ? -6.528 -0.820 39.310 1.00 79.12 508 ASN A N 1
ATOM 4241 C CA . ASN A 1 508 ? -7.789 -0.074 39.282 1.00 79.12 508 ASN A CA 1
ATOM 4242 C C . ASN A 1 508 ? -7.960 0.729 37.983 1.00 79.12 508 ASN A C 1
ATOM 4244 O O . ASN A 1 508 ? -6.986 1.088 37.325 1.00 79.12 508 ASN A O 1
ATOM 4248 N N . GLU A 1 509 ? -9.207 1.091 37.652 1.00 77.69 509 GLU A N 1
ATOM 4249 C CA . GLU A 1 509 ? -9.561 1.815 36.415 1.00 77.69 509 GLU A CA 1
ATOM 4250 C C . GLU A 1 509 ? -8.936 3.217 36.300 1.00 77.69 509 GLU A C 1
ATOM 4252 O O . GLU A 1 509 ? -8.883 3.796 35.218 1.00 77.69 509 GLU A O 1
ATOM 4257 N N . THR A 1 510 ? -8.474 3.785 37.414 1.00 79.06 510 THR A N 1
ATOM 4258 C CA . THR A 1 510 ? -7.876 5.125 37.480 1.00 79.06 510 THR A CA 1
ATOM 4259 C C . THR A 1 510 ? -6.360 5.132 37.306 1.00 79.06 510 THR A C 1
ATOM 4261 O O . THR A 1 510 ? -5.784 6.199 37.109 1.00 79.06 510 THR A O 1
ATOM 4264 N N . GLN A 1 511 ? -5.702 3.973 37.392 1.00 82.75 511 GLN A N 1
ATOM 4265 C CA . GLN A 1 511 ? -4.246 3.867 37.363 1.00 82.75 511 GLN A CA 1
ATOM 4266 C C . GLN A 1 511 ? -3.792 3.172 36.082 1.00 82.75 511 GLN A C 1
ATOM 4268 O O . GLN A 1 511 ? -4.153 2.023 35.816 1.00 82.75 511 GLN A O 1
ATOM 4273 N N . ILE A 1 512 ? -2.982 3.887 35.299 1.00 88.12 512 ILE A N 1
ATOM 4274 C CA . ILE A 1 512 ? -2.365 3.385 34.073 1.00 88.12 512 ILE A CA 1
ATOM 4275 C C . ILE A 1 512 ? -0.841 3.403 34.190 1.00 88.12 512 ILE A C 1
ATOM 4277 O O . ILE A 1 512 ? -0.279 4.300 34.819 1.00 88.12 512 ILE A O 1
ATOM 4281 N N . TYR A 1 513 ? -0.172 2.439 33.560 1.00 89.06 513 TYR A N 1
ATOM 4282 C CA . TYR A 1 513 ? 1.288 2.363 33.516 1.00 89.06 513 TYR A CA 1
ATOM 4283 C C . TYR A 1 513 ? 1.805 2.216 32.072 1.00 89.06 513 TYR A C 1
ATOM 4285 O O . TYR A 1 513 ? 1.161 1.536 31.268 1.00 89.06 513 TYR A O 1
ATOM 4293 N N . PRO A 1 514 ? 2.932 2.864 31.715 1.00 90.69 514 PRO A N 1
ATOM 4294 C CA . PRO A 1 514 ? 3.513 2.800 30.376 1.00 90.69 514 PRO A CA 1
ATOM 4295 C C . PRO A 1 514 ? 4.440 1.585 30.180 1.00 90.69 514 PRO A C 1
ATOM 4297 O O . PRO A 1 514 ? 5.234 1.260 31.061 1.00 90.69 514 PRO A O 1
ATOM 4300 N N . ILE A 1 515 ? 4.415 0.979 28.991 1.00 89.56 515 ILE A N 1
ATOM 4301 C CA . ILE A 1 515 ? 5.376 -0.026 28.509 1.00 89.56 515 ILE A CA 1
ATOM 4302 C C . ILE A 1 515 ? 5.835 0.369 27.104 1.00 89.56 515 ILE A C 1
ATOM 4304 O O . ILE A 1 515 ? 5.011 0.639 26.233 1.00 89.56 515 ILE A O 1
ATOM 4308 N N . ASN A 1 516 ? 7.145 0.359 26.857 1.00 88.38 516 ASN A N 1
ATOM 4309 C CA . ASN A 1 516 ? 7.689 0.564 25.515 1.00 88.38 516 ASN A CA 1
ATOM 4310 C C . ASN A 1 516 ? 7.688 -0.751 24.734 1.00 88.38 516 ASN A C 1
ATOM 4312 O O . ASN A 1 516 ? 8.357 -1.706 25.123 1.00 88.38 516 ASN A O 1
ATOM 4316 N N . LEU A 1 517 ? 6.958 -0.776 23.625 1.00 87.12 517 LEU A N 1
ATOM 4317 C CA . LEU A 1 517 ? 6.846 -1.912 22.713 1.00 87.12 517 LEU A CA 1
ATOM 4318 C C . LEU A 1 517 ? 7.261 -1.488 21.303 1.00 87.12 517 LEU A C 1
ATOM 4320 O O . LEU A 1 517 ? 7.282 -0.298 20.990 1.00 87.12 517 LEU A O 1
ATOM 4324 N N . SER A 1 518 ? 7.586 -2.445 20.434 1.00 85.88 518 SER A N 1
ATOM 4325 C CA . SER A 1 518 ? 7.723 -2.133 19.009 1.00 85.88 518 SER A CA 1
ATOM 4326 C C . SER A 1 518 ? 6.352 -1.763 18.431 1.00 85.88 518 SER A C 1
ATOM 4328 O O . SER A 1 518 ? 5.331 -2.290 18.879 1.00 85.88 518 SER A O 1
ATOM 4330 N N . LEU A 1 519 ? 6.300 -0.899 17.412 1.00 84.00 519 LEU A N 1
ATOM 4331 C CA . LEU A 1 519 ? 5.029 -0.534 16.767 1.00 84.00 519 LEU A CA 1
ATOM 4332 C C . LEU A 1 519 ? 4.254 -1.767 16.267 1.00 84.00 519 LEU A C 1
ATOM 4334 O O . LEU A 1 519 ? 3.029 -1.821 16.364 1.00 84.00 519 LEU A O 1
ATOM 4338 N N . ARG A 1 520 ? 4.969 -2.789 15.784 1.00 83.38 520 ARG A N 1
ATOM 4339 C CA . ARG A 1 520 ? 4.378 -4.065 15.369 1.00 83.38 520 ARG A CA 1
ATOM 4340 C C . ARG A 1 520 ? 3.687 -4.779 16.531 1.00 83.38 520 ARG A C 1
ATOM 4342 O O . ARG A 1 520 ? 2.541 -5.200 16.383 1.00 83.38 520 ARG A O 1
ATOM 4349 N N . ASP A 1 521 ? 4.356 -4.890 17.676 1.00 85.31 521 ASP A N 1
ATOM 4350 C CA . ASP A 1 521 ? 3.779 -5.509 18.874 1.00 85.31 521 ASP A CA 1
ATOM 4351 C C . ASP A 1 521 ? 2.599 -4.686 19.402 1.00 85.31 521 ASP A C 1
ATOM 4353 O O . ASP A 1 521 ? 1.567 -5.250 19.759 1.00 85.31 521 ASP A O 1
ATOM 4357 N N . THR A 1 522 ? 2.699 -3.355 19.370 1.00 88.19 522 THR A N 1
ATOM 4358 C CA . THR A 1 522 ? 1.600 -2.441 19.708 1.00 88.19 522 THR A CA 1
ATOM 4359 C C . THR A 1 522 ? 0.360 -2.700 18.855 1.00 88.19 522 THR A C 1
ATOM 4361 O O . THR A 1 522 ? -0.733 -2.855 19.402 1.00 88.19 522 THR A O 1
ATOM 4364 N N . LEU A 1 523 ? 0.506 -2.805 17.530 1.00 88.00 523 LEU A N 1
ATOM 4365 C CA . LEU A 1 523 ? -0.616 -3.092 16.632 1.00 88.00 523 LEU A CA 1
ATOM 4366 C C . LEU A 1 523 ? -1.234 -4.471 16.910 1.00 88.00 523 LEU A C 1
ATOM 4368 O O . LEU A 1 523 ? -2.460 -4.599 16.891 1.00 88.00 523 LEU A O 1
ATOM 4372 N N . PHE A 1 524 ? -0.425 -5.484 17.241 1.00 87.94 524 PHE A N 1
ATOM 4373 C CA . PHE A 1 524 ? -0.935 -6.798 17.652 1.00 87.94 524 PHE A CA 1
ATOM 4374 C C . PHE A 1 524 ? -1.690 -6.758 18.984 1.00 87.94 524 PHE A C 1
ATOM 4376 O O . PHE A 1 524 ? -2.766 -7.351 19.087 1.00 87.94 524 PHE A O 1
ATOM 4383 N N . VAL A 1 525 ? -1.174 -6.040 19.986 1.00 89.62 525 VAL A N 1
ATOM 4384 C CA . VAL A 1 525 ? -1.850 -5.858 21.280 1.00 89.62 525 VAL A CA 1
ATOM 4385 C C . VAL A 1 525 ? -3.191 -5.149 21.086 1.00 89.62 525 VAL A C 1
ATOM 4387 O O . VAL A 1 525 ? -4.208 -5.603 21.616 1.00 89.62 525 VAL A O 1
ATOM 4390 N N . ILE A 1 526 ? -3.226 -4.083 20.278 1.00 91.50 526 ILE A N 1
ATOM 4391 C CA . ILE A 1 526 ? -4.467 -3.379 19.929 1.00 91.50 526 ILE A CA 1
ATOM 4392 C C . ILE A 1 526 ? -5.448 -4.344 19.262 1.00 91.50 526 ILE A C 1
ATOM 4394 O O . ILE A 1 526 ? -6.595 -4.426 19.694 1.00 91.50 526 ILE A O 1
ATOM 4398 N N . LEU A 1 527 ? -5.011 -5.121 18.267 1.00 92.12 527 LEU A N 1
ATOM 4399 C CA . LEU A 1 527 ? -5.866 -6.089 17.578 1.00 92.12 527 LEU A CA 1
ATOM 4400 C C . LEU A 1 527 ? -6.448 -7.135 18.547 1.00 92.12 527 LEU A C 1
ATOM 4402 O O . LEU A 1 527 ? -7.644 -7.433 18.499 1.00 92.12 527 LEU A O 1
ATOM 4406 N N . GLN A 1 528 ? -5.633 -7.654 19.469 1.00 91.88 528 GLN A N 1
ATOM 4407 C CA . GLN A 1 528 ? -6.060 -8.621 20.483 1.00 91.88 528 GLN A CA 1
ATOM 4408 C C . GLN A 1 528 ? -7.084 -8.023 21.463 1.00 91.88 528 GLN A C 1
ATOM 4410 O O . GLN A 1 528 ? -8.061 -8.685 21.841 1.00 91.88 528 GLN A O 1
ATOM 4415 N N . TYR A 1 529 ? -6.892 -6.771 21.875 1.00 93.44 529 TYR A N 1
ATOM 4416 C CA . TYR A 1 529 ? -7.841 -6.067 22.738 1.00 93.44 529 TYR A CA 1
ATOM 4417 C C . TYR A 1 529 ? -9.133 -5.708 22.002 1.00 93.44 529 TYR A C 1
ATOM 4419 O O . TYR A 1 529 ? -10.213 -5.866 22.577 1.00 93.44 529 TYR A O 1
ATOM 4427 N N . GLN A 1 530 ? -9.058 -5.337 20.723 1.00 93.62 530 GLN A N 1
ATOM 4428 C CA . GLN A 1 530 ? -10.234 -5.115 19.879 1.00 93.62 530 GLN A CA 1
ATOM 4429 C C . GLN A 1 530 ? -11.035 -6.410 19.685 1.00 93.62 530 GLN A C 1
ATOM 4431 O O . GLN A 1 530 ? -12.258 -6.387 19.818 1.00 93.62 530 GLN A O 1
ATOM 4436 N N . TYR A 1 531 ? -10.365 -7.552 19.488 1.00 94.31 531 TYR A N 1
ATOM 4437 C CA . TYR A 1 531 ? -11.014 -8.868 19.443 1.00 94.31 531 TYR A CA 1
ATOM 4438 C C . TYR A 1 531 ? -11.700 -9.215 20.768 1.00 94.31 531 TYR A C 1
ATOM 4440 O O . TYR A 1 531 ? -12.856 -9.635 20.801 1.00 94.31 531 TYR A O 1
ATOM 4448 N N . SER A 1 532 ? -11.005 -8.995 21.887 1.00 92.25 532 SER A N 1
ATOM 4449 C CA . SER A 1 532 ? -11.562 -9.244 23.221 1.00 92.25 532 SER A CA 1
ATOM 4450 C C . SER A 1 532 ? -12.824 -8.418 23.456 1.00 92.25 532 SER A C 1
ATOM 4452 O O . SER A 1 532 ? -13.800 -8.927 24.006 1.00 92.25 532 SER A O 1
ATOM 4454 N N . GLN A 1 533 ? -12.830 -7.167 22.993 1.00 91.38 533 GLN A N 1
ATOM 4455 C CA . GLN A 1 533 ? -13.990 -6.297 23.090 1.00 91.38 533 GLN A CA 1
ATOM 4456 C C . GLN A 1 533 ? -15.112 -6.707 22.130 1.00 91.38 533 GLN A C 1
ATOM 4458 O O . GLN A 1 533 ? -16.269 -6.703 22.545 1.00 91.38 533 GLN A O 1
ATOM 4463 N N . MET A 1 534 ? -14.789 -7.117 20.900 1.00 93.81 534 MET A N 1
ATOM 4464 C CA . MET A 1 534 ? -15.749 -7.694 19.953 1.00 93.81 534 MET A CA 1
ATOM 4465 C C . MET A 1 534 ? -16.489 -8.883 20.581 1.00 93.81 534 MET A C 1
ATOM 4467 O O . MET A 1 534 ? -17.716 -8.891 20.592 1.00 93.81 534 MET A O 1
ATOM 4471 N N . MET A 1 535 ? -15.764 -9.825 21.201 1.00 92.38 535 MET A N 1
ATOM 4472 C CA . MET A 1 535 ? -16.366 -10.991 21.863 1.00 92.38 535 MET A CA 1
ATOM 4473 C C . MET A 1 535 ? -17.317 -10.583 22.996 1.00 92.38 535 MET A C 1
ATOM 4475 O O . MET A 1 535 ? -18.377 -11.181 23.159 1.00 92.38 535 MET A O 1
ATOM 4479 N N . THR A 1 536 ? -16.965 -9.556 23.771 1.00 91.06 536 THR A N 1
ATOM 4480 C CA . THR A 1 536 ? -17.832 -9.029 24.836 1.00 91.06 536 THR A CA 1
ATOM 4481 C C . THR A 1 536 ? -19.127 -8.442 24.261 1.00 91.06 536 THR A C 1
ATOM 4483 O O . THR A 1 536 ? -20.202 -8.716 24.791 1.00 91.06 536 THR A O 1
ATOM 4486 N N . PHE A 1 537 ? -19.065 -7.699 23.147 1.00 90.56 537 PHE A N 1
ATOM 4487 C CA . PHE A 1 537 ? -20.268 -7.211 22.457 1.00 90.56 537 PHE A CA 1
ATOM 4488 C C . PHE A 1 537 ? -21.090 -8.351 21.842 1.00 90.56 537 PHE A C 1
ATOM 4490 O O . PHE A 1 537 ? -22.312 -8.333 21.967 1.00 90.56 537 PHE A O 1
ATOM 4497 N N . TYR A 1 538 ? -20.443 -9.360 21.253 1.00 88.94 538 TYR A N 1
ATOM 4498 C CA . TYR A 1 538 ? -21.105 -10.548 20.705 1.00 88.94 538 TYR A CA 1
ATOM 4499 C C . TYR A 1 538 ? -21.941 -11.275 21.772 1.00 88.94 538 TYR A C 1
ATOM 4501 O O . TYR A 1 538 ? -23.108 -11.595 21.547 1.00 88.94 538 TYR A O 1
ATOM 4509 N N . TYR A 1 539 ? -21.392 -11.444 22.981 1.00 89.38 539 TYR A N 1
ATOM 4510 C CA . TYR A 1 539 ? -22.111 -12.019 24.126 1.00 89.38 539 TYR A CA 1
ATOM 4511 C C . TYR A 1 539 ? -23.001 -11.022 24.887 1.00 89.38 539 TYR A C 1
ATOM 4513 O O . TYR A 1 539 ? -23.634 -11.398 25.872 1.00 89.38 539 TYR A O 1
ATOM 4521 N N . ARG A 1 540 ? -23.089 -9.763 24.431 1.00 89.12 540 ARG A N 1
ATOM 4522 C CA . ARG A 1 540 ? -23.861 -8.675 25.063 1.00 89.12 540 ARG A CA 1
ATOM 4523 C C . ARG A 1 540 ? -23.471 -8.419 26.530 1.00 89.12 540 ARG A C 1
ATOM 4525 O O . ARG A 1 540 ? -24.300 -8.016 27.345 1.00 89.12 540 ARG A O 1
ATOM 4532 N N . GLU A 1 541 ? -22.202 -8.633 26.861 1.00 87.75 541 GLU A N 1
ATOM 4533 C CA . GLU A 1 541 ? -21.624 -8.387 28.182 1.00 87.75 541 GLU A CA 1
ATOM 4534 C C . GLU A 1 541 ? -21.191 -6.915 28.350 1.00 87.75 541 GLU A C 1
ATOM 4536 O O . GLU A 1 541 ? -20.989 -6.180 27.381 1.00 87.75 541 GLU A O 1
ATOM 4541 N N . SER A 1 542 ? -21.023 -6.463 29.598 1.00 82.88 542 SER A N 1
ATOM 4542 C CA . SER A 1 542 ? -20.511 -5.115 29.881 1.00 82.88 542 SER A CA 1
ATOM 4543 C C . SER A 1 542 ? -18.997 -5.039 29.673 1.00 82.88 542 SER A C 1
ATOM 4545 O O . SER A 1 542 ? -18.247 -5.876 30.181 1.00 82.88 542 SER A O 1
ATOM 4547 N N . THR A 1 543 ? -18.532 -4.000 28.975 1.00 82.44 543 THR A N 1
ATOM 4548 C CA . THR A 1 543 ? -17.097 -3.727 28.806 1.00 82.44 543 THR A CA 1
ATOM 4549 C C . THR A 1 543 ? -16.499 -2.906 29.944 1.00 82.44 543 THR A C 1
ATOM 4551 O O . THR A 1 543 ? -15.277 -2.897 30.069 1.00 82.44 543 THR A O 1
ATOM 4554 N N . THR A 1 544 ? -17.330 -2.238 30.755 1.00 81.88 544 THR A N 1
ATOM 4555 C CA . THR A 1 544 ? -16.894 -1.279 31.781 1.00 81.88 544 THR A CA 1
ATOM 4556 C C . THR A 1 544 ? -15.888 -1.903 32.743 1.00 81.88 544 THR A C 1
ATOM 4558 O O . THR A 1 544 ? -16.090 -3.022 33.221 1.00 81.88 544 THR A O 1
ATOM 4561 N N . GLY A 1 545 ? -14.797 -1.181 33.000 1.00 78.75 545 GLY A N 1
ATOM 4562 C CA . GLY A 1 545 ? -13.758 -1.584 33.946 1.00 78.75 545 GLY A CA 1
ATOM 4563 C C . GLY A 1 545 ? -12.843 -2.708 33.490 1.00 78.75 545 GLY A C 1
ATOM 4564 O O . GLY A 1 545 ? -12.064 -3.240 34.279 1.00 78.75 545 GLY A O 1
ATOM 4565 N N . LYS A 1 546 ? -12.932 -3.121 32.223 1.00 87.25 546 LYS A N 1
ATOM 4566 C CA . LYS A 1 546 ? -12.078 -4.184 31.698 1.00 87.25 546 LYS A CA 1
ATOM 4567 C C . LYS A 1 546 ? -10.738 -3.614 31.210 1.00 87.25 546 LYS A C 1
ATOM 4569 O O . LYS A 1 546 ? -10.743 -2.589 30.523 1.00 87.25 546 LYS A O 1
ATOM 4574 N N . PRO A 1 547 ? -9.606 -4.311 31.447 1.00 87.06 547 PRO A N 1
ATOM 4575 C CA . PRO A 1 547 ? -8.274 -3.835 31.056 1.00 87.06 547 PRO A CA 1
ATOM 4576 C C . PRO A 1 547 ? -8.148 -3.470 29.574 1.00 87.06 547 PRO A C 1
ATOM 4578 O O . PRO A 1 547 ? -7.537 -2.460 29.229 1.00 87.06 547 PRO A O 1
ATOM 4581 N N . TYR A 1 548 ? -8.780 -4.255 28.693 1.00 89.12 548 TYR A N 1
ATOM 4582 C CA . TYR A 1 548 ? -8.765 -3.994 27.254 1.00 89.12 548 TYR A CA 1
ATOM 4583 C C . TYR A 1 548 ? -9.489 -2.691 26.887 1.00 89.12 548 TYR A C 1
ATOM 4585 O O . TYR A 1 548 ? -9.042 -1.996 25.984 1.00 89.12 548 TYR A O 1
ATOM 4593 N N . GLN A 1 549 ? -10.573 -2.315 27.583 1.00 88.12 549 GLN A N 1
ATOM 4594 C CA . GLN A 1 549 ? -11.277 -1.062 27.299 1.00 88.12 549 GLN A CA 1
ATOM 4595 C C . GLN A 1 549 ? -10.383 0.122 27.669 1.00 88.12 549 GLN A C 1
ATOM 4597 O O . GLN A 1 549 ? -10.190 1.022 26.857 1.00 88.12 549 GLN A O 1
ATOM 4602 N N . ILE A 1 550 ? -9.827 0.107 28.881 1.00 88.00 550 ILE A N 1
ATOM 4603 C CA . ILE A 1 550 ? -8.990 1.200 29.389 1.00 88.00 550 ILE A CA 1
ATOM 4604 C C . ILE A 1 550 ? -7.753 1.372 28.512 1.00 88.00 550 ILE A C 1
ATOM 4606 O O . ILE A 1 550 ? -7.471 2.484 28.076 1.00 88.00 550 ILE A O 1
ATOM 4610 N N . SER A 1 551 ? -7.068 0.278 28.169 1.00 88.50 551 SER A N 1
ATOM 4611 C CA . SER A 1 551 ? -5.884 0.346 27.310 1.00 88.50 551 SER A CA 1
ATOM 4612 C C . SER A 1 551 ? -6.206 0.856 25.900 1.00 88.50 551 SER A C 1
ATOM 4614 O O . SER A 1 551 ? -5.469 1.688 25.377 1.00 88.50 551 SER A O 1
ATOM 4616 N N . LEU A 1 552 ? -7.321 0.443 25.285 1.00 90.56 552 LEU A N 1
ATOM 4617 C CA . LEU A 1 552 ? -7.693 0.940 23.954 1.00 90.56 552 LEU A CA 1
ATOM 4618 C C . LEU A 1 552 ? -7.986 2.446 23.948 1.00 90.56 552 LEU A C 1
ATOM 4620 O O . LEU A 1 552 ? -7.560 3.139 23.030 1.00 90.56 552 LEU A O 1
ATOM 4624 N N . PHE A 1 553 ? -8.671 2.964 24.971 1.00 89.12 553 PHE A N 1
ATOM 4625 C CA . PHE A 1 553 ? -8.950 4.399 25.075 1.00 89.12 553 PHE A CA 1
ATOM 4626 C C . PHE A 1 553 ? -7.711 5.218 25.459 1.00 89.12 553 PHE A C 1
ATOM 4628 O O . PHE A 1 553 ? -7.480 6.266 24.864 1.00 89.12 553 PHE A O 1
ATOM 4635 N N . ALA A 1 554 ? -6.897 4.743 26.408 1.00 87.94 554 ALA A N 1
ATOM 4636 C CA . ALA A 1 554 ? -5.692 5.447 26.857 1.00 87.94 554 ALA A CA 1
ATOM 4637 C C . ALA A 1 554 ? -4.643 5.595 25.740 1.00 87.94 554 ALA A C 1
ATOM 4639 O O . ALA A 1 554 ? -3.914 6.578 25.696 1.00 87.94 554 ALA A O 1
ATOM 4640 N N . ASN A 1 555 ? -4.583 4.639 24.808 1.00 90.94 555 ASN A N 1
ATOM 4641 C CA . ASN A 1 555 ? -3.633 4.669 23.692 1.00 90.94 555 ASN A CA 1
ATOM 4642 C C . ASN A 1 555 ? -4.191 5.291 22.408 1.00 90.94 555 ASN A C 1
ATOM 4644 O O . ASN A 1 555 ? -3.443 5.448 21.445 1.00 90.94 555 ASN A O 1
ATOM 4648 N N . TYR A 1 556 ? -5.478 5.641 22.370 1.00 90.69 556 TYR A N 1
ATOM 4649 C CA . TYR A 1 556 ? -6.162 6.050 21.143 1.00 90.69 556 TYR A CA 1
ATOM 4650 C C . TYR A 1 556 ? -5.513 7.268 20.468 1.00 90.69 556 TYR A C 1
ATOM 4652 O O . TYR A 1 556 ? -5.152 7.222 19.291 1.00 90.69 556 TYR A O 1
ATOM 4660 N N . PHE A 1 557 ? -5.314 8.348 21.226 1.00 89.25 557 PHE A N 1
ATOM 4661 C CA . PHE A 1 557 ? -4.756 9.596 20.700 1.00 89.25 557 PHE A CA 1
ATOM 4662 C C . PHE A 1 557 ? -3.274 9.463 20.342 1.00 89.25 557 PHE A C 1
ATOM 4664 O O . PHE A 1 557 ? -2.838 9.936 19.291 1.00 89.25 557 PHE A O 1
ATOM 4671 N N . HIS A 1 558 ? -2.512 8.743 21.168 1.00 88.12 558 HIS A N 1
ATOM 4672 C CA . HIS A 1 558 ? -1.112 8.437 20.886 1.00 88.12 558 HIS A CA 1
ATOM 4673 C C . HIS A 1 558 ? -0.952 7.622 19.600 1.00 88.12 558 HIS A C 1
ATOM 4675 O O . HIS A 1 558 ? -0.057 7.909 18.804 1.00 88.12 558 HIS A O 1
ATOM 4681 N N . LEU A 1 559 ? -1.834 6.649 19.354 1.00 89.44 559 LEU A N 1
ATOM 4682 C CA . LEU A 1 559 ? -1.824 5.860 18.125 1.00 89.44 559 LEU A CA 1
ATOM 4683 C C . LEU A 1 559 ? -2.100 6.729 16.890 1.00 89.44 559 LEU A C 1
ATOM 4685 O O . LEU A 1 559 ? -1.370 6.617 15.905 1.00 89.44 559 LEU A O 1
ATOM 4689 N N . HIS A 1 560 ? -3.088 7.633 16.960 1.00 89.94 560 HIS A N 1
ATOM 4690 C CA . HIS A 1 560 ? -3.350 8.612 15.895 1.00 89.94 560 HIS A CA 1
ATOM 4691 C C . HIS A 1 560 ? -2.106 9.441 15.577 1.00 89.94 560 HIS A C 1
ATOM 4693 O O . HIS A 1 560 ? -1.707 9.521 14.415 1.00 89.94 560 HIS A O 1
ATOM 4699 N N . GLN A 1 561 ? -1.478 10.017 16.605 1.00 89.00 561 GLN A N 1
ATOM 4700 C CA . GLN A 1 561 ? -0.311 10.880 16.444 1.00 89.00 561 GLN A CA 1
ATOM 4701 C C . GLN A 1 561 ? 0.871 10.130 15.815 1.00 89.00 561 GLN A C 1
ATOM 4703 O O . GLN A 1 561 ? 1.535 10.657 14.925 1.00 89.00 561 GLN A O 1
ATOM 4708 N N . GLN A 1 562 ? 1.134 8.896 16.247 1.00 88.50 562 GLN A N 1
ATOM 4709 C CA . GLN A 1 562 ? 2.254 8.113 15.723 1.00 88.50 562 GLN A CA 1
ATOM 4710 C C . GLN A 1 562 ? 2.019 7.668 14.278 1.00 88.50 562 GLN A C 1
ATOM 4712 O O . GLN A 1 562 ? 2.911 7.809 13.443 1.00 88.50 562 GLN A O 1
ATOM 4717 N N . CYS A 1 563 ? 0.805 7.222 13.941 1.00 89.62 563 CYS A N 1
ATOM 4718 C CA . CYS A 1 563 ? 0.469 6.878 12.559 1.00 89.62 563 CYS A CA 1
ATOM 4719 C C . CYS A 1 563 ? 0.550 8.097 11.625 1.00 89.62 563 CYS A C 1
ATOM 4721 O O . CYS A 1 563 ? 1.036 7.977 10.496 1.00 89.62 563 CYS A O 1
ATOM 4723 N N . GLN A 1 564 ? 0.130 9.273 12.102 1.00 89.12 564 GLN A N 1
ATOM 4724 C CA . GLN A 1 564 ? 0.253 10.527 11.362 1.00 89.12 564 GLN A CA 1
ATOM 4725 C C . GLN A 1 564 ? 1.723 10.910 11.146 1.00 89.12 564 GLN A C 1
ATOM 4727 O O . GLN A 1 564 ? 2.114 11.173 10.013 1.00 89.12 564 GLN A O 1
ATOM 4732 N N . ASN A 1 565 ? 2.556 10.862 12.193 1.00 89.00 565 ASN A N 1
ATOM 4733 C CA . ASN A 1 565 ? 3.990 11.158 12.090 1.00 89.00 565 ASN A CA 1
ATOM 4734 C C . ASN A 1 565 ? 4.689 10.264 11.054 1.00 89.00 565 ASN A C 1
ATOM 4736 O O . ASN A 1 565 ? 5.473 10.759 10.245 1.00 89.00 565 ASN A O 1
ATOM 4740 N N . ILE A 1 566 ? 4.384 8.962 11.060 1.00 88.00 566 ILE A N 1
ATOM 4741 C CA . ILE A 1 566 ? 4.914 8.002 10.081 1.00 88.00 566 ILE A CA 1
ATOM 4742 C C . ILE A 1 566 ? 4.423 8.341 8.671 1.00 88.00 566 ILE A C 1
ATOM 4744 O O . ILE A 1 566 ? 5.192 8.314 7.720 1.00 88.00 566 ILE A O 1
ATOM 4748 N N . THR A 1 567 ? 3.160 8.724 8.508 1.00 89.19 567 THR A N 1
ATOM 4749 C CA . THR A 1 567 ? 2.635 9.083 7.181 1.00 89.19 567 THR A CA 1
ATOM 4750 C C . THR A 1 567 ? 3.268 10.368 6.648 1.00 89.19 567 THR A C 1
ATOM 4752 O O . THR A 1 567 ? 3.632 10.437 5.476 1.00 89.19 567 THR A O 1
ATOM 4755 N N . THR A 1 568 ? 3.517 11.361 7.505 1.00 88.69 568 THR A N 1
ATOM 4756 C CA . THR A 1 568 ? 4.250 12.576 7.119 1.00 88.69 568 THR A CA 1
ATOM 4757 C C . THR A 1 568 ? 5.702 12.271 6.734 1.00 88.69 568 THR A C 1
ATOM 4759 O O . THR A 1 568 ? 6.213 12.846 5.770 1.00 88.69 568 THR A O 1
ATOM 4762 N N . THR A 1 569 ? 6.383 11.350 7.430 1.00 88.44 569 THR A N 1
ATOM 4763 C CA . THR A 1 569 ? 7.750 10.949 7.047 1.00 88.44 569 THR A CA 1
ATOM 4764 C C . THR A 1 569 ? 7.762 10.203 5.712 1.00 88.44 569 THR A C 1
ATOM 4766 O O . THR A 1 569 ? 8.624 10.480 4.877 1.00 88.44 569 THR A O 1
ATOM 4769 N N . LEU A 1 570 ? 6.772 9.339 5.466 1.00 88.06 570 LEU A N 1
ATOM 4770 C CA . LEU A 1 570 ? 6.568 8.649 4.188 1.00 88.06 570 LEU A CA 1
ATOM 4771 C C . LEU A 1 570 ? 6.265 9.623 3.037 1.00 88.06 570 LEU A C 1
ATOM 4773 O O . LEU A 1 570 ? 6.783 9.444 1.933 1.00 88.06 570 LEU A O 1
ATOM 4777 N N . SER A 1 571 ? 5.481 10.677 3.287 1.00 87.69 571 SER A N 1
ATOM 4778 C CA . SER A 1 571 ? 5.170 11.720 2.295 1.00 87.69 571 SER A CA 1
ATOM 4779 C C . SER A 1 571 ? 6.430 12.472 1.871 1.00 87.69 571 SER A C 1
ATOM 4781 O O . SER A 1 571 ? 6.761 12.533 0.683 1.00 87.69 571 SER A O 1
ATOM 4783 N N . ASN A 1 572 ? 7.221 12.925 2.849 1.00 89.00 572 ASN A N 1
ATOM 4784 C CA . ASN A 1 572 ? 8.497 13.593 2.592 1.00 89.00 572 ASN A CA 1
ATOM 4785 C C . ASN A 1 572 ? 9.478 12.688 1.829 1.00 89.00 572 ASN A C 1
ATOM 4787 O O . ASN A 1 572 ? 10.079 13.119 0.843 1.00 89.00 572 ASN A O 1
ATOM 4791 N N . TYR A 1 573 ? 9.588 11.420 2.237 1.00 88.94 573 TYR A N 1
ATOM 4792 C CA . TYR A 1 573 ? 10.417 10.421 1.561 1.00 88.94 573 TYR A CA 1
ATOM 4793 C C . TYR A 1 573 ? 9.980 10.189 0.105 1.00 88.94 573 TYR A C 1
ATOM 4795 O O . TYR A 1 573 ? 10.815 10.101 -0.796 1.00 88.94 573 TYR A O 1
ATOM 4803 N N . SER A 1 574 ? 8.671 10.155 -0.153 1.00 88.50 574 SER A N 1
ATOM 4804 C CA . SER A 1 574 ? 8.110 9.966 -1.496 1.00 88.50 574 SER A CA 1
ATOM 4805 C C . SER A 1 574 ? 8.426 11.136 -2.431 1.00 88.50 574 SER A C 1
ATOM 4807 O O . SER A 1 574 ? 8.802 10.922 -3.588 1.00 88.50 574 SER A O 1
ATOM 4809 N N . ILE A 1 575 ? 8.334 12.371 -1.928 1.00 88.31 575 ILE A N 1
ATOM 4810 C CA . ILE A 1 575 ? 8.689 13.583 -2.681 1.00 88.31 575 ILE A CA 1
ATOM 4811 C C . ILE A 1 575 ? 10.193 13.602 -2.992 1.00 88.31 575 ILE A C 1
ATOM 4813 O O . ILE A 1 575 ? 10.591 13.900 -4.124 1.00 88.31 575 ILE A O 1
ATOM 4817 N N . GLU A 1 576 ? 11.036 13.257 -2.016 1.00 89.69 576 GLU A N 1
ATOM 4818 C CA . GLU A 1 576 ? 12.488 13.213 -2.200 1.00 89.69 576 GLU A CA 1
ATOM 4819 C C . GLU A 1 576 ? 12.898 12.150 -3.229 1.00 89.69 576 GLU A C 1
ATOM 4821 O O . GLU A 1 576 ? 13.604 12.464 -4.192 1.00 89.69 576 GLU A O 1
ATOM 4826 N N . ASN A 1 577 ? 12.384 10.925 -3.100 1.00 87.62 577 ASN A N 1
ATOM 4827 C CA . ASN A 1 577 ? 12.648 9.841 -4.048 1.00 87.62 577 ASN A CA 1
ATOM 4828 C C . ASN A 1 577 ? 12.199 10.184 -5.466 1.00 87.62 577 ASN A C 1
ATOM 4830 O O . ASN A 1 577 ? 12.926 9.920 -6.426 1.00 87.62 577 ASN A O 1
ATOM 4834 N N . LYS A 1 578 ? 11.036 10.821 -5.629 1.00 88.44 578 LYS A N 1
ATOM 4835 C CA . LYS A 1 578 ? 10.588 11.287 -6.944 1.00 88.44 578 LYS A CA 1
ATOM 4836 C C . LYS A 1 578 ? 11.580 12.280 -7.556 1.00 88.44 578 LYS A C 1
ATOM 4838 O O . LYS A 1 578 ? 11.871 12.194 -8.750 1.00 88.44 578 LYS A O 1
ATOM 4843 N N . ASN A 1 579 ? 12.127 13.205 -6.766 1.00 89.00 579 ASN A N 1
ATOM 4844 C CA . ASN A 1 579 ? 13.128 14.159 -7.254 1.00 89.00 579 ASN A CA 1
ATOM 4845 C C . ASN A 1 579 ? 14.447 13.456 -7.625 1.00 89.00 579 ASN A C 1
ATOM 4847 O O . ASN A 1 579 ? 15.064 13.789 -8.643 1.00 89.00 579 ASN A O 1
ATOM 4851 N N . GLN A 1 580 ? 14.851 12.438 -6.863 1.00 90.44 580 GLN A N 1
ATOM 4852 C CA . GLN A 1 580 ? 15.999 11.591 -7.203 1.00 90.44 580 GLN A CA 1
ATOM 4853 C C . GLN A 1 580 ? 15.771 10.807 -8.509 1.00 90.44 580 GLN A C 1
ATOM 4855 O O . GLN A 1 580 ? 16.654 10.764 -9.364 1.00 90.44 580 GLN A O 1
ATOM 4860 N N . ILE A 1 581 ? 14.574 10.254 -8.728 1.00 89.56 581 ILE A N 1
ATOM 4861 C CA . ILE A 1 581 ? 14.213 9.564 -9.980 1.00 89.56 581 ILE A CA 1
ATOM 4862 C C . ILE A 1 581 ? 14.210 10.543 -11.160 1.00 89.56 581 ILE A C 1
ATOM 4864 O O . ILE A 1 581 ? 14.785 10.249 -12.209 1.00 89.56 581 ILE A O 1
ATOM 4868 N N . TYR A 1 582 ? 13.631 11.733 -10.984 1.00 88.94 582 TYR A N 1
ATOM 4869 C CA . TYR A 1 582 ? 13.607 12.767 -12.018 1.00 88.94 582 TYR A CA 1
ATOM 4870 C C . TYR A 1 582 ? 15.022 13.182 -12.446 1.00 88.94 582 TYR A C 1
ATOM 4872 O O . TYR A 1 582 ? 15.350 13.175 -13.635 1.00 88.94 582 TYR A O 1
ATOM 4880 N N . THR A 1 583 ? 15.889 13.485 -11.476 1.00 89.00 583 THR A N 1
ATOM 4881 C CA . THR A 1 583 ? 17.290 13.852 -11.741 1.00 89.00 583 THR A CA 1
ATOM 4882 C C . THR A 1 583 ? 18.068 12.703 -12.381 1.00 89.00 583 THR A C 1
ATOM 4884 O O . THR A 1 583 ? 18.780 12.927 -13.361 1.00 89.00 583 THR A O 1
ATOM 4887 N N . LYS A 1 584 ? 17.876 11.461 -11.916 1.00 89.88 584 LYS A N 1
ATOM 4888 C CA . LYS A 1 584 ? 18.444 10.249 -12.528 1.00 89.88 584 LYS A CA 1
ATOM 4889 C C . LYS A 1 584 ? 18.051 10.129 -14.003 1.00 89.88 584 LYS A C 1
ATOM 4891 O O . LYS A 1 584 ? 18.926 9.949 -14.851 1.00 89.88 584 LYS A O 1
ATOM 4896 N N . TRP A 1 585 ? 16.768 10.260 -14.337 1.00 87.88 585 TRP A N 1
ATOM 4897 C CA . TRP A 1 585 ? 16.286 10.154 -15.721 1.00 87.88 585 TRP A CA 1
ATOM 4898 C C . TRP A 1 585 ? 16.785 11.293 -16.611 1.00 87.88 585 TRP A C 1
ATOM 4900 O O . TRP A 1 585 ? 17.162 11.051 -17.763 1.00 87.88 585 TRP A O 1
ATOM 4910 N N . GLN A 1 586 ? 16.854 12.514 -16.078 1.00 87.44 586 GLN A N 1
ATOM 4911 C CA . GLN A 1 586 ? 17.420 13.661 -16.785 1.00 87.44 586 GLN A CA 1
ATOM 4912 C C . GLN A 1 586 ? 18.908 13.441 -17.100 1.00 87.44 586 GLN A C 1
ATOM 4914 O O . GLN A 1 586 ? 19.327 13.626 -18.244 1.00 87.44 586 GLN A O 1
ATOM 4919 N N . ILE A 1 587 ? 19.698 12.984 -16.123 1.00 89.12 587 ILE A N 1
ATOM 4920 C CA . ILE A 1 587 ? 21.130 12.700 -16.293 1.00 89.12 587 ILE A CA 1
ATOM 4921 C C . ILE A 1 587 ? 21.346 11.583 -17.322 1.00 89.12 587 ILE A C 1
ATOM 4923 O O . ILE A 1 587 ? 22.134 11.759 -18.252 1.00 89.12 587 ILE A O 1
ATOM 4927 N N . ILE A 1 588 ? 20.622 10.462 -17.204 1.00 87.94 588 ILE A N 1
ATOM 4928 C CA . ILE A 1 588 ? 20.730 9.331 -18.141 1.00 87.94 588 ILE A CA 1
ATOM 4929 C C . ILE A 1 588 ? 20.385 9.773 -19.570 1.00 87.94 588 ILE A C 1
ATOM 4931 O O . ILE A 1 588 ? 21.112 9.436 -20.506 1.00 87.94 588 ILE A O 1
ATOM 4935 N N . SER A 1 589 ? 19.317 10.557 -19.743 1.00 86.50 589 SER A N 1
ATOM 4936 C CA . SER A 1 589 ? 18.874 11.024 -21.063 1.00 86.50 589 SER A CA 1
ATOM 4937 C C . SER A 1 589 ? 19.875 11.990 -21.702 1.00 86.50 589 SER A C 1
ATOM 4939 O O . SER A 1 589 ? 20.207 11.832 -22.878 1.00 86.50 589 SER A O 1
ATOM 4941 N N . ILE A 1 590 ? 20.410 12.952 -20.937 1.00 88.88 590 ILE A N 1
ATOM 4942 C CA . ILE A 1 590 ? 21.397 13.927 -21.432 1.00 88.88 590 ILE A CA 1
ATOM 4943 C C . ILE A 1 590 ? 22.716 13.236 -21.793 1.00 88.88 590 ILE A C 1
ATOM 4945 O O . ILE A 1 590 ? 23.244 13.455 -22.883 1.00 88.88 590 ILE A O 1
ATOM 4949 N N . ILE A 1 591 ? 23.243 12.380 -20.910 1.00 90.12 591 ILE A N 1
ATOM 4950 C CA . ILE A 1 591 ? 24.499 11.659 -21.163 1.00 90.12 591 ILE A CA 1
ATOM 4951 C C . ILE A 1 591 ? 24.339 10.717 -22.362 1.00 90.12 591 ILE A C 1
ATOM 4953 O O . ILE A 1 591 ? 25.201 10.699 -23.244 1.00 90.12 591 ILE A O 1
ATOM 4957 N N . GLY A 1 592 ? 23.226 9.978 -22.437 1.00 88.62 592 GLY A N 1
ATOM 4958 C CA . GLY A 1 592 ? 22.920 9.101 -23.568 1.00 88.62 592 GLY A CA 1
ATOM 4959 C C . GLY A 1 592 ? 22.875 9.858 -24.898 1.00 88.62 592 GLY A C 1
ATOM 4960 O O . GLY A 1 592 ? 23.505 9.438 -25.871 1.00 88.62 592 GLY A O 1
ATOM 4961 N N . PHE A 1 593 ? 22.211 11.017 -24.922 1.00 90.69 593 PHE A N 1
ATOM 4962 C CA . PHE A 1 593 ? 22.153 11.879 -26.102 1.00 90.69 593 PHE A CA 1
ATOM 4963 C C . PHE A 1 593 ? 23.536 12.413 -26.511 1.00 90.69 593 PHE A C 1
ATOM 4965 O O . PHE A 1 593 ? 23.889 12.357 -27.691 1.00 90.69 593 PHE A O 1
ATOM 4972 N N . LEU A 1 594 ? 24.356 12.868 -25.555 1.00 91.94 594 LEU A N 1
ATOM 4973 C CA . LEU A 1 594 ? 25.709 13.376 -25.826 1.00 91.94 594 LEU A CA 1
ATOM 4974 C C . LEU A 1 594 ? 26.631 12.306 -26.430 1.00 91.94 594 LEU A C 1
ATOM 4976 O O . LEU A 1 594 ? 27.364 12.599 -27.376 1.00 91.94 594 LEU A O 1
ATOM 4980 N N . ILE A 1 595 ? 26.573 11.064 -25.935 1.00 90.94 595 ILE A N 1
ATOM 4981 C CA . ILE A 1 595 ? 27.358 9.942 -26.482 1.00 90.94 595 ILE A CA 1
ATOM 4982 C C . ILE A 1 595 ? 26.957 9.662 -27.938 1.00 90.94 595 ILE A C 1
ATOM 4984 O O . ILE A 1 595 ? 27.817 9.485 -28.805 1.00 90.94 595 ILE A O 1
ATOM 4988 N N . ILE A 1 596 ? 25.654 9.660 -28.226 1.00 89.62 596 ILE A N 1
ATOM 4989 C CA . ILE A 1 596 ? 25.117 9.415 -29.573 1.00 89.62 596 ILE A CA 1
ATOM 4990 C C . ILE A 1 596 ? 25.469 10.554 -30.529 1.00 89.62 596 ILE A C 1
ATOM 4992 O O . ILE A 1 596 ? 25.826 10.279 -31.677 1.00 89.62 596 ILE A O 1
ATOM 4996 N N . LEU A 1 597 ? 25.421 11.805 -30.065 1.00 91.81 597 LEU A N 1
ATOM 4997 C CA . LEU A 1 597 ? 25.838 12.980 -30.831 1.00 91.81 597 LEU A CA 1
ATOM 4998 C C . LEU A 1 597 ? 27.336 12.935 -31.159 1.00 91.81 597 LEU A C 1
ATOM 5000 O O . LEU A 1 597 ? 27.724 13.178 -32.301 1.00 91.81 597 LEU A O 1
ATOM 5004 N N . LEU A 1 598 ? 28.182 12.583 -30.188 1.00 92.81 598 LEU A N 1
ATOM 5005 C CA . LEU A 1 598 ? 29.627 12.469 -30.392 1.00 92.81 598 LEU A CA 1
ATOM 5006 C C . LEU A 1 598 ? 29.961 11.384 -31.425 1.00 92.81 598 LEU A C 1
ATOM 5008 O O . LEU A 1 598 ? 30.741 11.627 -32.347 1.00 92.81 598 LEU A O 1
ATOM 5012 N N . LEU A 1 599 ? 29.329 10.210 -31.325 1.00 90.44 599 LEU A N 1
ATOM 5013 C CA . LEU A 1 599 ? 29.488 9.136 -32.311 1.00 90.44 599 LEU A CA 1
ATOM 5014 C C . LEU A 1 599 ? 28.996 9.555 -33.701 1.00 90.44 599 LEU A C 1
ATOM 5016 O O . LEU A 1 599 ? 29.658 9.256 -34.695 1.00 90.44 599 LEU A O 1
ATOM 5020 N N . TYR A 1 600 ? 27.885 10.290 -33.775 1.00 91.62 600 TYR A N 1
ATOM 5021 C CA . TYR A 1 600 ? 27.379 10.847 -35.027 1.00 91.62 600 TYR A CA 1
ATOM 5022 C C . TYR A 1 600 ? 28.390 11.801 -35.683 1.00 91.62 600 TYR A C 1
ATOM 5024 O O . TYR A 1 600 ? 28.677 11.652 -36.872 1.00 91.62 600 TYR A O 1
ATOM 5032 N N . ILE A 1 601 ? 28.995 12.720 -34.921 1.00 91.50 601 ILE A N 1
ATOM 5033 C CA . ILE A 1 601 ? 30.029 13.637 -35.436 1.00 91.50 601 ILE A CA 1
ATOM 5034 C C . ILE A 1 601 ? 31.231 12.848 -35.976 1.00 91.50 601 ILE A C 1
ATOM 5036 O O . ILE A 1 601 ? 31.704 13.131 -37.077 1.00 91.50 601 ILE A O 1
ATOM 5040 N N . ILE A 1 602 ? 31.689 11.816 -35.257 1.00 91.00 602 ILE A N 1
ATOM 5041 C CA . ILE A 1 602 ? 32.787 10.950 -35.716 1.00 91.00 602 ILE A CA 1
ATOM 5042 C C . ILE A 1 602 ? 32.421 10.264 -37.042 1.00 91.00 602 ILE A C 1
ATOM 5044 O O . ILE A 1 602 ? 33.221 10.278 -37.981 1.00 91.00 602 ILE A O 1
ATOM 5048 N N . ILE A 1 603 ? 31.216 9.696 -37.149 1.00 89.94 603 ILE A N 1
ATOM 5049 C CA . ILE A 1 603 ? 30.722 9.045 -38.375 1.00 89.94 603 ILE A CA 1
ATOM 5050 C C . ILE A 1 603 ? 30.695 10.036 -39.547 1.00 89.94 603 ILE A C 1
ATOM 5052 O O . ILE A 1 603 ? 31.152 9.694 -40.641 1.00 89.94 603 ILE A O 1
ATOM 5056 N N . GLN A 1 604 ? 30.228 11.266 -39.313 1.00 87.25 604 GLN A N 1
ATOM 5057 C CA . GLN A 1 604 ? 30.210 12.332 -40.318 1.00 87.25 604 GLN A CA 1
ATOM 5058 C C . GLN A 1 604 ? 31.621 12.706 -40.783 1.00 87.25 604 GLN A C 1
ATOM 5060 O O . GLN A 1 604 ? 31.860 12.808 -41.986 1.00 87.25 604 GLN A O 1
ATOM 5065 N N . CYS A 1 605 ? 32.595 12.820 -39.872 1.00 87.75 605 CYS A N 1
ATOM 5066 C CA . CYS A 1 605 ? 33.992 13.052 -40.251 1.00 87.75 605 CYS A CA 1
ATOM 5067 C C . CYS A 1 605 ? 34.517 11.948 -41.182 1.00 87.75 605 CYS A C 1
ATOM 5069 O O . CYS A 1 605 ? 35.104 12.250 -42.221 1.00 87.75 605 CYS A O 1
ATOM 5071 N N . TYR A 1 606 ? 34.272 10.674 -40.859 1.00 85.81 606 TYR A N 1
ATOM 5072 C CA . TYR A 1 606 ? 34.681 9.549 -41.710 1.00 85.81 606 TYR A CA 1
ATOM 5073 C C . TYR A 1 606 ? 33.992 9.553 -43.081 1.00 85.81 606 TYR A C 1
ATOM 5075 O O . TYR A 1 606 ? 34.626 9.219 -44.086 1.00 85.81 606 TYR A O 1
ATOM 5083 N N . GLN A 1 607 ? 32.724 9.961 -43.141 1.00 84.06 607 GLN A N 1
ATOM 5084 C CA . GLN A 1 607 ? 31.997 10.114 -44.399 1.00 84.06 607 GLN A CA 1
ATOM 5085 C C . GLN A 1 607 ? 32.574 11.251 -45.258 1.00 84.06 607 GLN A C 1
ATOM 5087 O O . GLN A 1 607 ? 32.769 11.065 -46.460 1.00 84.06 607 GLN A O 1
ATOM 5092 N N . ILE A 1 608 ? 32.907 12.394 -44.649 1.00 84.62 608 ILE A N 1
ATOM 5093 C CA . ILE A 1 608 ? 33.568 13.517 -45.330 1.00 84.62 608 ILE A CA 1
ATOM 5094 C C . ILE A 1 608 ? 34.917 13.069 -45.901 1.00 84.62 608 ILE A C 1
ATOM 5096 O O . ILE A 1 608 ? 35.178 13.289 -47.083 1.00 84.62 608 ILE A O 1
ATOM 5100 N N . TYR A 1 609 ? 35.745 12.372 -45.113 1.00 82.81 609 TYR A N 1
ATOM 5101 C CA . TYR A 1 609 ? 37.023 11.835 -45.595 1.00 82.81 609 TYR A CA 1
ATOM 5102 C C . TYR A 1 609 ? 36.849 10.884 -46.785 1.00 82.81 609 TYR A C 1
ATOM 5104 O O . TYR A 1 609 ? 37.610 10.963 -47.750 1.00 82.81 609 TYR A O 1
ATOM 5112 N N . TYR A 1 610 ? 35.828 10.025 -46.758 1.00 82.06 610 TYR A N 1
ATOM 5113 C CA . TYR A 1 610 ? 35.505 9.147 -47.881 1.00 82.06 610 TYR A CA 1
ATOM 5114 C C . TYR A 1 610 ? 35.115 9.932 -49.147 1.00 82.06 610 TYR A C 1
ATOM 5116 O O . TYR A 1 610 ? 35.600 9.621 -50.237 1.00 82.06 610 TYR A O 1
ATOM 5124 N N . PHE A 1 611 ? 34.294 10.982 -49.027 1.00 79.81 611 PHE A N 1
ATOM 5125 C CA . PHE A 1 611 ? 33.933 11.809 -50.182 1.00 79.81 611 PHE A CA 1
ATOM 5126 C C . PHE A 1 611 ? 35.087 12.667 -50.701 1.00 79.81 611 PHE A C 1
ATOM 5128 O O . PHE A 1 611 ? 35.182 12.841 -51.910 1.00 79.81 611 PHE A O 1
ATOM 5135 N N . ILE A 1 612 ? 36.008 13.115 -49.843 1.00 78.38 612 ILE A N 1
ATOM 5136 C CA . ILE A 1 612 ? 37.246 13.779 -50.284 1.00 78.38 612 ILE A CA 1
ATOM 5137 C C . ILE A 1 612 ? 38.085 12.828 -51.156 1.00 78.38 612 ILE A C 1
ATOM 5139 O O . ILE A 1 612 ? 38.610 13.247 -52.186 1.00 78.38 612 ILE A O 1
ATOM 5143 N N . GLN A 1 613 ? 38.180 11.539 -50.802 1.00 72.44 613 GLN A N 1
ATOM 5144 C CA . GLN A 1 613 ? 38.873 10.546 -51.641 1.00 72.44 613 GLN A CA 1
ATOM 5145 C C . GLN A 1 613 ? 38.194 10.368 -53.008 1.00 72.44 613 GLN A C 1
ATOM 5147 O O . GLN A 1 613 ? 38.874 10.273 -54.031 1.00 72.44 613 GLN A O 1
ATOM 5152 N N . ILE A 1 614 ? 36.858 10.363 -53.037 1.00 74.38 614 ILE A N 1
ATOM 5153 C CA . ILE A 1 614 ? 36.075 10.335 -54.280 1.00 74.38 614 ILE A CA 1
ATOM 5154 C C . ILE A 1 614 ? 36.294 11.606 -55.112 1.00 74.38 614 ILE A C 1
ATOM 5156 O O . ILE A 1 614 ? 36.448 11.518 -56.328 1.00 74.38 614 ILE A O 1
ATOM 5160 N N . ASP A 1 615 ? 36.355 12.773 -54.477 1.00 71.75 615 ASP A N 1
ATOM 5161 C CA . ASP A 1 615 ? 36.537 14.055 -55.159 1.00 71.75 615 ASP A CA 1
ATOM 5162 C C . ASP A 1 615 ? 37.907 14.201 -55.797 1.00 71.75 615 ASP A C 1
ATOM 5164 O O . ASP A 1 615 ? 38.017 14.777 -56.875 1.00 71.75 615 ASP A O 1
ATOM 5168 N N . MET A 1 616 ? 38.942 13.623 -55.192 1.00 67.62 616 MET A N 1
ATOM 5169 C CA . MET A 1 616 ? 40.276 13.572 -55.791 1.00 67.62 616 MET A CA 1
ATOM 5170 C C . MET A 1 616 ? 40.319 12.653 -57.019 1.00 67.62 616 MET A C 1
ATOM 5172 O O . MET A 1 616 ? 40.932 13.004 -58.026 1.00 67.62 616 MET A O 1
ATOM 5176 N N . LEU A 1 617 ? 39.614 11.513 -56.982 1.00 66.44 617 LEU A N 1
ATOM 5177 C CA . LEU A 1 617 ? 39.405 10.680 -58.175 1.00 66.44 617 LEU A CA 1
ATOM 5178 C C . LEU A 1 617 ? 38.608 11.428 -59.254 1.00 66.44 617 LEU A C 1
ATOM 5180 O O . LEU A 1 617 ? 38.837 11.224 -60.442 1.00 66.44 617 LEU A O 1
ATOM 5184 N N . PHE A 1 618 ? 37.700 12.318 -58.853 1.00 66.50 618 PHE A N 1
ATOM 5185 C CA . PHE A 1 618 ? 36.948 13.154 -59.783 1.00 66.50 618 PHE A CA 1
ATOM 5186 C C . PHE A 1 618 ? 37.768 14.327 -60.344 1.00 66.50 618 PHE A C 1
ATOM 5188 O O . PHE A 1 618 ? 37.606 14.703 -61.502 1.00 66.50 618 PHE A O 1
ATOM 5195 N N . LEU A 1 619 ? 38.695 14.892 -59.572 1.00 65.81 619 LEU A N 1
ATOM 5196 C CA . LEU A 1 619 ? 39.601 15.939 -60.045 1.00 65.81 619 LEU A CA 1
ATOM 5197 C C . LEU A 1 619 ? 40.469 15.445 -61.216 1.00 65.81 619 LEU A C 1
ATOM 5199 O O . LEU A 1 619 ? 40.702 16.205 -62.152 1.00 65.81 619 LEU A O 1
ATOM 5203 N N . LEU A 1 620 ? 40.851 14.161 -61.209 1.00 61.75 620 LEU A N 1
ATOM 5204 C CA . LEU A 1 620 ? 41.522 13.482 -62.328 1.00 61.75 620 LEU A CA 1
ATOM 5205 C C . LEU A 1 620 ? 40.674 13.412 -63.614 1.00 61.75 620 LEU A C 1
ATOM 5207 O O . LEU A 1 620 ? 41.240 13.347 -64.698 1.00 61.75 620 LEU A O 1
ATOM 5211 N N . LEU A 1 621 ? 39.337 13.430 -63.528 1.00 60.44 621 LEU A N 1
ATOM 5212 C CA . LEU A 1 621 ? 38.459 13.499 -64.709 1.00 60.44 621 LEU A CA 1
ATOM 5213 C C . LEU A 1 621 ? 38.427 14.898 -65.317 1.00 60.44 621 LEU A C 1
ATOM 5215 O O . LEU A 1 621 ? 38.396 15.043 -66.535 1.00 60.44 621 LEU A O 1
ATOM 5219 N N . ASN A 1 622 ? 38.436 15.931 -64.473 1.00 58.47 622 ASN A N 1
ATOM 5220 C CA . ASN A 1 622 ? 38.353 17.323 -64.918 1.00 58.47 622 ASN A CA 1
ATOM 5221 C C . ASN A 1 622 ? 39.632 17.813 -65.618 1.00 58.47 622 ASN A C 1
ATOM 5223 O O . ASN A 1 622 ? 39.599 18.849 -66.281 1.00 58.47 622 ASN A O 1
ATOM 5227 N N . THR A 1 623 ? 40.751 17.097 -65.486 1.00 59.97 623 THR A N 1
ATOM 5228 C CA . THR A 1 623 ? 41.993 17.392 -66.216 1.00 59.97 623 THR A CA 1
ATOM 5229 C C . THR A 1 623 ? 42.012 16.808 -67.633 1.00 59.97 623 THR A C 1
ATOM 5231 O O . THR A 1 623 ? 42.934 17.108 -68.389 1.00 59.97 623 THR A O 1
ATOM 5234 N N . MET A 1 624 ? 40.997 16.027 -68.031 1.00 60.34 624 MET A N 1
ATOM 5235 C CA . MET A 1 624 ? 40.909 15.397 -69.355 1.00 60.34 624 MET A CA 1
ATOM 5236 C C . MET A 1 624 ? 39.833 16.048 -70.230 1.00 60.34 624 MET A C 1
ATOM 5238 O O . MET A 1 624 ? 38.744 16.385 -69.768 1.00 60.34 624 MET A O 1
ATOM 5242 N N . SER A 1 625 ? 40.132 16.237 -71.519 1.00 60.00 625 SER A N 1
ATOM 5243 C CA . SER A 1 625 ? 39.154 16.747 -72.491 1.00 60.00 625 SER A CA 1
ATOM 5244 C C . SER A 1 625 ? 38.209 15.631 -72.957 1.00 60.00 625 SER A C 1
ATOM 5246 O O . SER A 1 625 ? 38.625 14.483 -73.092 1.00 60.00 625 SER A O 1
ATOM 5248 N N . TYR A 1 626 ? 36.936 15.951 -73.213 1.00 61.09 626 TYR A N 1
ATOM 5249 C CA . TYR A 1 626 ? 35.934 14.968 -73.659 1.00 61.09 626 TYR A CA 1
ATOM 5250 C C . TYR A 1 626 ? 36.338 14.266 -74.959 1.00 61.09 626 TYR A C 1
ATOM 5252 O O . TYR A 1 626 ? 36.232 13.050 -75.047 1.00 61.09 626 TYR A O 1
ATOM 5260 N N . GLU A 1 627 ? 36.903 15.015 -75.907 1.00 58.28 627 GLU A N 1
ATOM 5261 C CA . GLU A 1 627 ? 37.399 14.491 -77.186 1.00 58.28 627 GLU A CA 1
ATOM 5262 C C . GLU A 1 627 ? 38.504 13.433 -76.997 1.00 58.28 627 GLU A C 1
ATOM 5264 O O . GLU A 1 627 ? 38.560 12.452 -77.736 1.00 58.28 627 GLU A O 1
ATOM 5269 N N . MET A 1 628 ? 39.359 13.578 -75.974 1.00 63.31 628 MET A N 1
ATOM 5270 C CA . MET A 1 628 ? 40.374 12.568 -75.639 1.00 63.31 628 MET A CA 1
ATOM 5271 C C . MET A 1 628 ? 39.755 11.289 -75.068 1.00 63.31 628 MET A C 1
ATOM 5273 O O . MET A 1 628 ? 40.197 10.193 -75.408 1.00 63.31 628 MET A O 1
ATOM 5277 N N . ILE A 1 629 ? 38.741 11.423 -74.209 1.00 63.41 629 ILE A N 1
ATOM 5278 C CA . ILE A 1 629 ? 38.063 10.277 -73.589 1.00 63.41 629 ILE A CA 1
ATOM 5279 C C . ILE A 1 629 ? 37.232 9.524 -74.635 1.00 63.41 629 ILE A C 1
ATOM 5281 O O . ILE A 1 629 ? 37.285 8.299 -74.683 1.00 63.41 629 ILE A O 1
ATOM 5285 N N . GLU A 1 630 ? 36.500 10.236 -75.493 1.00 64.69 630 GLU A N 1
ATOM 5286 C CA . GLU A 1 630 ? 35.700 9.658 -76.580 1.00 64.69 630 GLU A CA 1
ATOM 5287 C C . GLU A 1 630 ? 36.583 8.917 -77.595 1.00 64.69 630 GLU A C 1
ATOM 5289 O O . GLU A 1 630 ? 36.299 7.771 -77.931 1.00 64.69 630 GLU A O 1
ATOM 5294 N N . SER A 1 631 ? 37.727 9.499 -77.972 1.00 66.44 631 SER A N 1
ATOM 5295 C CA . SER A 1 631 ? 38.721 8.851 -78.839 1.00 66.44 631 SER A CA 1
ATOM 5296 C C . SER A 1 631 ? 39.288 7.554 -78.242 1.00 66.44 631 SER A C 1
ATOM 5298 O O . SER A 1 631 ? 39.395 6.539 -78.937 1.00 66.44 631 SER A O 1
ATOM 5300 N N . GLU A 1 632 ? 39.618 7.535 -76.944 1.00 64.19 632 GLU A N 1
ATOM 5301 C CA . GLU A 1 632 ? 40.064 6.304 -76.275 1.00 64.19 632 GLU A CA 1
ATOM 5302 C C . GLU A 1 632 ? 38.929 5.278 -76.141 1.00 64.19 632 GLU A C 1
ATOM 5304 O O . GLU A 1 632 ? 39.155 4.086 -76.355 1.00 64.19 632 GLU A O 1
ATOM 5309 N N . ILE A 1 633 ? 37.691 5.708 -75.867 1.00 68.50 633 ILE A N 1
ATOM 5310 C CA . ILE A 1 633 ? 36.523 4.815 -75.869 1.00 68.50 633 ILE A CA 1
ATOM 5311 C C . ILE A 1 633 ? 36.344 4.185 -77.251 1.00 68.50 633 ILE A C 1
ATOM 5313 O O . ILE A 1 633 ? 36.236 2.961 -77.340 1.00 68.50 633 ILE A O 1
ATOM 5317 N N . ASP A 1 634 ? 36.365 4.964 -78.329 1.00 67.81 634 ASP A N 1
ATOM 5318 C CA . ASP A 1 634 ? 36.228 4.460 -79.698 1.00 67.81 634 ASP A CA 1
ATOM 5319 C C . ASP A 1 634 ? 37.368 3.512 -80.067 1.00 67.81 634 ASP A C 1
ATOM 5321 O O . ASP A 1 634 ? 37.143 2.450 -80.653 1.00 67.81 634 ASP A O 1
ATOM 5325 N N . LYS A 1 635 ? 38.594 3.827 -79.648 1.00 67.81 635 LYS A N 1
ATOM 5326 C CA . LYS A 1 635 ? 39.767 2.962 -79.804 1.00 67.81 635 LYS A CA 1
ATOM 5327 C C . LYS A 1 635 ? 39.596 1.633 -79.067 1.00 67.81 635 LYS A C 1
ATOM 5329 O O . LYS A 1 635 ? 39.792 0.579 -79.673 1.00 67.81 635 LYS A O 1
ATOM 5334 N N . PHE A 1 636 ? 39.171 1.640 -77.803 1.00 66.38 636 PHE A N 1
ATOM 5335 C CA . PHE A 1 636 ? 38.889 0.410 -77.054 1.00 66.38 636 PHE A CA 1
ATOM 5336 C C . PHE A 1 636 ? 37.691 -0.361 -77.615 1.00 66.38 636 PHE A C 1
ATOM 5338 O O . PHE A 1 636 ? 37.691 -1.593 -77.603 1.00 66.38 636 PHE A O 1
ATOM 5345 N N . THR A 1 637 ? 36.689 0.332 -78.151 1.00 72.56 637 THR A N 1
ATOM 5346 C CA . THR A 1 637 ? 35.517 -0.284 -78.788 1.00 72.56 637 THR A CA 1
ATOM 5347 C C . THR A 1 637 ? 35.912 -0.955 -80.101 1.00 72.56 637 THR A C 1
ATOM 5349 O O . THR A 1 637 ? 35.529 -2.100 -80.347 1.00 72.56 637 THR A O 1
ATOM 5352 N N . ASN A 1 638 ? 36.778 -0.313 -80.886 1.00 67.94 638 ASN A N 1
ATOM 5353 C CA . ASN A 1 638 ? 37.397 -0.888 -82.075 1.00 67.94 638 ASN A CA 1
ATOM 5354 C C . ASN A 1 638 ? 38.265 -2.101 -81.728 1.00 67.94 638 ASN A C 1
ATOM 5356 O O . ASN A 1 638 ? 38.116 -3.139 -82.369 1.00 67.94 638 ASN A O 1
ATOM 5360 N N . TYR A 1 639 ? 39.082 -2.039 -80.672 1.00 66.06 639 TYR A N 1
ATOM 5361 C CA . TYR A 1 639 ? 39.854 -3.197 -80.208 1.00 66.06 639 TYR A CA 1
ATOM 5362 C C . TYR A 1 639 ? 38.970 -4.342 -79.715 1.00 66.06 639 TYR A C 1
ATOM 5364 O O . TYR A 1 639 ? 39.234 -5.499 -80.025 1.00 66.06 639 TYR A O 1
ATOM 5372 N N . LYS A 1 640 ? 37.882 -4.048 -78.999 1.00 69.00 640 LYS A N 1
ATOM 5373 C CA . LYS A 1 640 ? 36.898 -5.052 -78.571 1.00 69.00 640 LYS A CA 1
ATOM 5374 C C . LYS A 1 640 ? 36.203 -5.706 -79.767 1.00 69.00 640 LYS A C 1
ATOM 5376 O O . LYS A 1 640 ? 35.978 -6.916 -79.754 1.00 69.00 640 LYS A O 1
ATOM 5381 N N . ASN A 1 641 ? 35.862 -4.924 -80.788 1.00 71.50 641 ASN A N 1
ATOM 5382 C CA . ASN A 1 641 ? 35.242 -5.422 -82.014 1.00 71.50 641 ASN A CA 1
ATOM 5383 C C . ASN A 1 641 ? 36.233 -6.253 -82.845 1.00 71.50 641 ASN A C 1
ATOM 5385 O O . ASN A 1 641 ? 35.863 -7.322 -83.321 1.00 71.50 641 ASN A O 1
ATOM 5389 N N . GLN A 1 642 ? 37.499 -5.834 -82.935 1.00 66.12 642 GLN A N 1
ATOM 5390 C CA . GLN A 1 642 ? 38.579 -6.605 -83.565 1.00 66.12 642 GLN A CA 1
ATOM 5391 C C . GLN A 1 642 ? 38.879 -7.903 -82.805 1.00 66.12 642 GLN A C 1
ATOM 5393 O O . GLN A 1 642 ? 39.015 -8.953 -83.421 1.00 66.12 642 GLN A O 1
ATOM 5398 N N . TYR A 1 643 ? 38.881 -7.872 -81.472 1.00 63.09 643 TYR A N 1
ATOM 5399 C CA . TYR A 1 643 ? 39.065 -9.057 -80.631 1.00 63.09 643 TYR A CA 1
ATOM 5400 C C . TYR A 1 643 ? 37.941 -10.088 -80.792 1.00 63.09 643 TYR A C 1
ATOM 5402 O O . TYR A 1 643 ? 38.181 -11.293 -80.759 1.00 63.09 643 TYR A O 1
ATOM 5410 N N . LYS A 1 644 ? 36.694 -9.632 -80.976 1.00 64.56 644 LYS A N 1
ATOM 5411 C CA . LYS A 1 644 ? 35.574 -10.532 -81.285 1.00 64.56 644 LYS A CA 1
ATOM 5412 C C . LYS A 1 644 ? 35.746 -11.243 -82.632 1.00 64.56 644 LYS A C 1
ATOM 5414 O O . LYS A 1 644 ? 35.174 -12.317 -82.794 1.00 64.56 644 LYS A O 1
ATOM 5419 N N . LEU A 1 645 ? 36.486 -10.646 -83.568 1.00 66.12 645 LEU A N 1
ATOM 5420 C CA . LEU A 1 645 ? 36.719 -11.172 -84.914 1.00 66.12 645 LEU A CA 1
ATOM 5421 C C . LEU A 1 645 ? 37.964 -12.070 -84.992 1.00 66.12 645 LEU A C 1
ATOM 5423 O O . LEU A 1 645 ? 37.931 -13.054 -85.724 1.00 66.12 645 LEU A O 1
ATOM 5427 N N . ASP A 1 646 ? 39.022 -11.789 -84.223 1.00 63.41 646 ASP A N 1
ATOM 5428 C CA . ASP A 1 646 ? 40.242 -12.605 -84.190 1.00 63.41 646 ASP A CA 1
ATOM 5429 C C . ASP A 1 646 ? 40.887 -12.640 -82.787 1.00 63.41 646 ASP A C 1
ATOM 5431 O O . ASP A 1 646 ? 41.290 -11.615 -82.227 1.00 63.41 646 ASP A O 1
ATOM 5435 N N . ARG A 1 647 ? 41.016 -13.845 -82.212 1.00 59.03 647 ARG A N 1
ATOM 5436 C CA . ARG A 1 647 ? 41.612 -14.057 -80.879 1.00 59.03 647 ARG A CA 1
ATOM 5437 C C . ARG A 1 647 ? 43.139 -13.919 -80.871 1.00 59.03 647 ARG A C 1
ATOM 5439 O O . ARG A 1 647 ? 43.695 -13.666 -79.801 1.00 59.03 647 ARG A O 1
ATOM 5446 N N . HIS A 1 648 ? 43.822 -14.039 -82.015 1.00 56.66 648 HIS A N 1
ATOM 5447 C CA . HIS A 1 648 ? 45.290 -13.939 -82.080 1.00 56.66 648 HIS A CA 1
ATOM 5448 C C . HIS A 1 648 ? 45.823 -12.499 -82.005 1.00 56.66 648 HIS A C 1
ATOM 5450 O O . HIS A 1 648 ? 46.998 -12.299 -81.691 1.00 56.66 648 HIS A O 1
ATOM 5456 N N . CYS A 1 649 ? 44.966 -11.486 -82.180 1.00 56.66 649 CYS A N 1
ATOM 5457 C CA . CYS A 1 649 ? 45.355 -10.073 -82.110 1.00 56.66 649 CYS A CA 1
ATOM 5458 C C . CYS A 1 649 ? 45.933 -9.659 -80.736 1.00 56.66 649 CYS A C 1
ATOM 5460 O O . CYS A 1 649 ? 46.673 -8.681 -80.647 1.00 56.66 649 CYS A O 1
ATOM 5462 N N . LEU A 1 650 ? 45.635 -10.405 -79.664 1.00 51.16 650 LEU A N 1
ATOM 5463 C CA . LEU A 1 650 ? 46.100 -10.108 -78.303 1.00 51.16 650 LEU A CA 1
ATOM 5464 C C . LEU A 1 650 ? 47.548 -10.560 -78.045 1.00 51.16 650 LEU A C 1
ATOM 5466 O O . LEU A 1 650 ? 48.221 -9.985 -77.198 1.00 51.16 650 LEU A O 1
ATOM 5470 N N . GLN A 1 651 ? 48.043 -11.557 -78.788 1.00 51.72 651 GLN A N 1
ATOM 5471 C CA . GLN A 1 651 ? 49.423 -12.050 -78.664 1.00 51.72 651 GLN A CA 1
ATOM 5472 C C . GLN A 1 651 ? 50.441 -11.174 -79.412 1.00 51.72 651 GLN A C 1
ATOM 5474 O O . GLN A 1 651 ? 51.623 -11.217 -79.094 1.00 51.72 651 GLN A O 1
ATOM 5479 N N . GLN A 1 652 ? 49.989 -10.369 -80.380 1.00 53.44 652 GLN A N 1
ATOM 5480 C CA . GLN A 1 652 ? 50.811 -9.395 -81.118 1.00 53.44 652 GLN A CA 1
ATOM 5481 C C . GLN A 1 652 ? 50.660 -7.958 -80.597 1.00 53.44 652 GLN A C 1
ATOM 5483 O O . GLN A 1 652 ? 51.234 -7.028 -81.164 1.00 53.44 652 GLN A O 1
ATOM 5488 N N . TYR A 1 653 ? 49.863 -7.748 -79.548 1.00 50.28 653 TYR A N 1
ATOM 5489 C CA . TYR A 1 653 ? 49.656 -6.425 -78.980 1.00 50.28 653 TYR A CA 1
ATOM 5490 C C . TYR A 1 653 ? 50.848 -6.045 -78.094 1.00 50.28 653 TYR A C 1
ATOM 5492 O O . TYR A 1 653 ? 50.832 -6.295 -76.891 1.00 50.28 653 TYR A O 1
ATOM 5500 N N . ASP A 1 654 ? 51.878 -5.438 -78.690 1.00 53.12 654 ASP A N 1
ATOM 5501 C CA . ASP A 1 654 ? 52.920 -4.738 -77.939 1.00 53.12 654 ASP A CA 1
ATOM 5502 C C . ASP A 1 654 ? 52.530 -3.249 -77.806 1.00 53.12 654 ASP A C 1
ATOM 5504 O O . ASP A 1 654 ? 52.553 -2.504 -78.797 1.00 53.12 654 ASP A O 1
ATOM 5508 N N . PRO A 1 655 ? 52.091 -2.789 -76.618 1.00 53.53 655 PRO A N 1
ATOM 5509 C CA . PRO A 1 655 ? 51.650 -1.409 -76.421 1.00 53.53 655 PRO A CA 1
ATOM 5510 C C . PRO A 1 655 ? 52.776 -0.389 -76.657 1.00 53.53 655 PRO A C 1
ATOM 5512 O O . PRO A 1 655 ? 52.494 0.775 -76.957 1.00 53.53 655 PRO A O 1
ATOM 5515 N N . ILE A 1 656 ? 54.038 -0.816 -76.551 1.00 49.25 656 ILE A N 1
ATOM 5516 C CA . ILE A 1 656 ? 55.209 0.059 -76.620 1.00 49.25 656 ILE A CA 1
ATOM 5517 C C . ILE A 1 656 ? 55.515 0.426 -78.080 1.00 49.25 656 ILE A C 1
ATOM 5519 O O . ILE A 1 656 ? 55.590 1.614 -78.397 1.00 49.25 656 ILE A O 1
ATOM 5523 N N . ASP A 1 657 ? 55.552 -0.550 -78.992 1.00 47.34 657 ASP A N 1
ATOM 5524 C CA . ASP A 1 657 ? 55.908 -0.328 -80.405 1.00 47.34 657 ASP A CA 1
ATOM 5525 C C . ASP A 1 657 ? 54.902 0.557 -81.163 1.00 47.34 657 ASP A C 1
ATOM 5527 O O . ASP A 1 657 ? 55.285 1.378 -82.002 1.00 47.34 657 ASP A O 1
ATOM 5531 N N . ARG A 1 658 ? 53.601 0.461 -80.851 1.00 51.91 658 ARG A N 1
ATOM 5532 C CA . ARG A 1 658 ? 52.583 1.299 -81.513 1.00 51.91 658 ARG A CA 1
ATOM 5533 C C . ARG A 1 658 ? 52.500 2.720 -80.959 1.00 51.91 658 ARG A C 1
ATOM 5535 O O . ARG A 1 658 ? 52.189 3.634 -81.727 1.00 51.91 658 ARG A O 1
ATOM 5542 N N . SER A 1 659 ? 52.803 2.937 -79.677 1.00 51.78 659 SER A N 1
ATOM 5543 C CA . SER A 1 659 ? 52.814 4.287 -79.091 1.00 51.78 659 SER A CA 1
ATOM 5544 C C . SER A 1 659 ? 53.872 5.189 -79.749 1.00 51.78 659 SER A C 1
ATOM 5546 O O . SER A 1 659 ? 53.572 6.331 -80.103 1.00 51.78 659 SER A O 1
ATOM 5548 N N . PHE A 1 660 ? 55.054 4.644 -80.065 1.00 48.69 660 PHE A N 1
ATOM 5549 C CA . PHE A 1 660 ? 56.119 5.350 -80.790 1.00 48.69 660 PHE A CA 1
ATOM 5550 C C . PHE A 1 660 ? 55.743 5.739 -82.227 1.00 48.69 660 PHE A C 1
ATOM 5552 O O . PHE A 1 660 ? 56.107 6.822 -82.687 1.00 48.69 660 PHE A O 1
ATOM 5559 N N . THR A 1 661 ? 54.956 4.924 -82.938 1.00 49.38 661 THR A N 1
ATOM 5560 C CA . THR A 1 661 ? 54.477 5.304 -84.280 1.00 49.38 661 THR A CA 1
ATOM 5561 C C . THR A 1 661 ? 53.495 6.481 -84.271 1.00 49.38 661 THR A C 1
ATOM 5563 O O . THR A 1 661 ? 53.503 7.273 -85.215 1.00 49.38 661 THR A O 1
ATOM 5566 N N . TYR A 1 662 ? 52.698 6.656 -83.211 1.00 46.72 662 TYR A N 1
ATOM 5567 C CA . TYR A 1 662 ? 51.781 7.799 -83.074 1.00 46.72 662 TYR A CA 1
ATOM 5568 C C . TYR A 1 662 ? 52.473 9.066 -82.538 1.00 46.72 662 TYR A C 1
ATOM 5570 O O . TYR A 1 662 ? 52.137 10.162 -82.984 1.00 46.72 662 TYR A O 1
ATOM 5578 N N . LEU A 1 663 ? 53.519 8.919 -81.712 1.00 46.47 663 LEU A N 1
ATOM 5579 C CA . LEU A 1 663 ? 54.381 10.006 -81.209 1.00 46.47 663 LEU A CA 1
ATOM 5580 C C . LEU A 1 663 ? 55.056 10.844 -82.315 1.00 46.47 663 LEU A C 1
ATOM 5582 O O . LEU A 1 663 ? 55.438 11.989 -82.086 1.00 46.47 663 LEU A O 1
ATOM 5586 N N . SER A 1 664 ? 55.183 10.299 -83.528 1.00 44.78 664 SER A N 1
ATOM 5587 C CA . SER A 1 664 ? 55.801 10.981 -84.676 1.00 44.78 664 SER A CA 1
ATOM 5588 C C . SER A 1 664 ? 54.878 11.956 -85.428 1.00 44.78 664 SER A C 1
ATOM 5590 O O . SER A 1 664 ? 55.339 12.658 -86.332 1.00 44.78 664 SER A O 1
ATOM 5592 N N . LYS A 1 665 ? 53.583 12.034 -85.080 1.00 46.22 665 LYS A N 1
ATOM 5593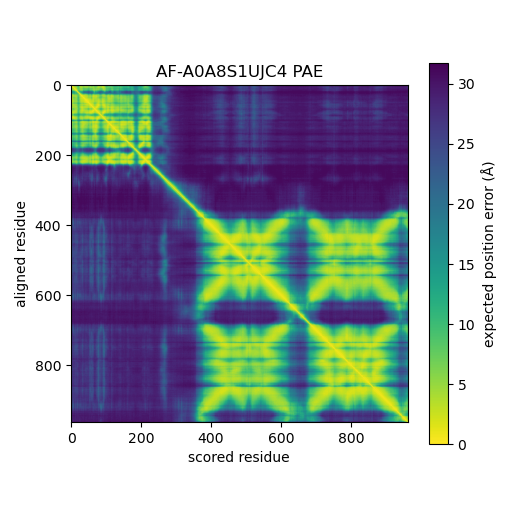 C CA . LYS A 1 665 ? 52.633 12.966 -85.709 1.00 46.22 665 LYS A CA 1
ATOM 5594 C C . LYS A 1 665 ? 52.360 14.167 -84.792 1.00 46.22 665 LYS A C 1
ATOM 5596 O O . LYS A 1 665 ? 51.773 13.986 -83.729 1.00 46.22 665 LYS A O 1
ATOM 5601 N N . PRO A 1 666 ? 52.708 15.406 -85.190 1.00 42.47 666 PRO A N 1
ATOM 5602 C CA . PRO A 1 666 ? 52.371 16.585 -84.401 1.00 42.47 666 PRO A CA 1
ATOM 5603 C C . PRO A 1 666 ? 50.861 16.851 -84.470 1.00 42.47 666 PRO A C 1
ATOM 5605 O O . PRO A 1 666 ? 50.324 17.226 -85.515 1.00 42.47 666 PRO A O 1
ATOM 5608 N N . LEU A 1 667 ? 50.166 16.671 -83.347 1.00 47.53 667 LEU A N 1
ATOM 5609 C CA . LEU A 1 667 ? 48.776 17.090 -83.177 1.00 47.53 667 LEU A CA 1
ATOM 5610 C C . LEU A 1 667 ? 48.716 18.620 -83.049 1.00 47.53 667 LEU A C 1
ATOM 5612 O O . LEU A 1 667 ? 49.243 19.207 -82.105 1.00 47.53 667 LEU A O 1
ATOM 5616 N N . LYS A 1 668 ? 48.062 19.282 -84.012 1.00 40.69 668 LYS A N 1
ATOM 5617 C CA . LYS A 1 668 ? 47.679 20.695 -83.897 1.00 40.69 668 LYS A CA 1
ATOM 5618 C C . LYS A 1 668 ? 46.551 20.807 -82.871 1.00 40.69 668 LYS A C 1
ATOM 5620 O O . LYS A 1 668 ? 45.395 20.566 -83.203 1.00 40.69 668 LYS A O 1
ATOM 5625 N N . TYR A 1 669 ? 46.883 21.190 -81.644 1.00 44.53 669 TYR A N 1
ATOM 5626 C CA . TYR A 1 669 ? 45.898 21.541 -80.624 1.00 44.53 669 TYR A CA 1
ATOM 5627 C C . TYR A 1 669 ? 45.179 22.843 -81.018 1.00 44.53 669 TYR A C 1
ATOM 5629 O O . TYR A 1 669 ? 45.703 23.940 -80.825 1.00 44.53 669 TYR A O 1
ATOM 5637 N N . GLN A 1 670 ? 43.982 22.735 -81.602 1.00 38.66 670 GLN A N 1
ATOM 5638 C CA . GLN A 1 670 ? 43.024 23.844 -81.643 1.00 38.66 670 GLN A CA 1
ATOM 5639 C C . GLN A 1 670 ? 42.386 23.995 -80.255 1.00 38.66 670 GLN A C 1
ATOM 5641 O O . GLN A 1 670 ? 42.164 23.008 -79.560 1.00 38.66 670 GLN A O 1
ATOM 5646 N N . GLY A 1 671 ? 42.171 25.248 -79.837 1.00 45.53 671 GLY A N 1
ATOM 5647 C CA . GLY A 1 671 ? 41.842 25.655 -78.468 1.00 45.53 671 GLY A CA 1
ATOM 5648 C C . GLY A 1 671 ? 40.847 24.739 -77.756 1.00 45.53 671 GLY A C 1
ATOM 5649 O O . GLY A 1 671 ? 39.662 24.711 -78.079 1.00 45.53 671 GLY A O 1
ATOM 5650 N N . GLN A 1 672 ? 41.353 24.018 -76.758 1.00 45.41 672 GLN A N 1
ATOM 5651 C CA . GLN A 1 672 ? 40.589 23.058 -75.979 1.00 45.41 672 GLN A CA 1
ATOM 5652 C C . GLN A 1 672 ? 39.537 23.785 -75.139 1.00 45.41 672 GLN A C 1
ATOM 5654 O O . GLN A 1 672 ? 39.851 24.525 -74.203 1.00 45.41 672 GLN A O 1
ATOM 5659 N N . ARG A 1 673 ? 38.260 23.554 -75.454 1.00 42.38 673 ARG A N 1
ATOM 5660 C CA . ARG A 1 673 ? 37.174 23.824 -74.512 1.00 42.38 673 ARG A CA 1
ATOM 5661 C C . ARG A 1 673 ? 37.280 22.795 -73.395 1.00 42.38 673 ARG A C 1
ATOM 5663 O O . ARG A 1 673 ? 36.904 21.640 -73.567 1.00 42.38 673 ARG A O 1
ATOM 5670 N N . TYR A 1 674 ? 37.805 23.220 -72.251 1.00 46.50 674 TYR A N 1
ATOM 5671 C CA . TYR A 1 674 ? 37.757 22.417 -71.037 1.00 46.50 674 TYR A CA 1
ATOM 5672 C C . TYR A 1 674 ? 36.310 22.051 -70.730 1.00 46.50 674 TYR A C 1
ATOM 5674 O O . TYR A 1 674 ? 35.409 22.897 -70.759 1.00 46.50 674 TYR A O 1
ATOM 5682 N N . LEU A 1 675 ? 36.099 20.779 -70.416 1.00 43.66 675 LEU A N 1
ATOM 5683 C CA . LEU A 1 675 ? 34.827 20.291 -69.937 1.00 43.66 675 LEU A CA 1
ATOM 5684 C C . LEU A 1 675 ? 34.577 20.940 -68.566 1.00 43.66 675 LEU A C 1
ATOM 5686 O O . LEU A 1 675 ? 35.068 20.471 -67.543 1.00 43.66 675 LEU A O 1
ATOM 5690 N N . LYS A 1 676 ? 33.781 22.013 -68.504 1.00 46.72 676 LYS A N 1
ATOM 5691 C CA . LYS A 1 676 ? 33.006 22.278 -67.286 1.00 46.72 676 LYS A CA 1
ATOM 5692 C C . LYS A 1 676 ? 31.924 21.204 -67.244 1.00 46.72 676 LYS A C 1
ATOM 5694 O O . LYS A 1 676 ? 30.780 21.459 -67.609 1.00 46.72 676 LYS A O 1
ATOM 5699 N N . LEU A 1 677 ? 32.299 19.984 -66.850 1.00 47.75 677 LEU A N 1
ATOM 5700 C CA . LEU A 1 677 ? 31.327 18.992 -66.405 1.00 47.75 677 LEU A CA 1
ATOM 5701 C C . LEU A 1 677 ? 30.403 19.706 -65.422 1.00 47.75 677 LEU A C 1
ATOM 5703 O O . LEU A 1 677 ? 30.869 20.401 -64.517 1.00 47.75 677 LEU A O 1
ATOM 5707 N N . HIS A 1 678 ? 29.094 19.596 -65.624 1.00 45.16 678 HIS A N 1
ATOM 5708 C CA . HIS A 1 678 ? 28.124 20.084 -64.656 1.00 45.16 678 HIS A CA 1
ATOM 5709 C C . HIS A 1 678 ? 28.283 19.248 -63.370 1.00 45.16 678 HIS A C 1
ATOM 5711 O O . HIS A 1 678 ? 27.597 18.253 -63.163 1.00 45.16 678 HIS A O 1
ATOM 5717 N N . ILE A 1 679 ? 29.205 19.659 -62.490 1.00 50.06 679 ILE A N 1
ATOM 5718 C CA . ILE A 1 679 ? 29.513 19.041 -61.183 1.00 50.06 679 ILE A CA 1
ATOM 5719 C C . ILE A 1 679 ? 28.269 19.013 -60.263 1.00 50.06 679 ILE A C 1
ATOM 5721 O O . ILE A 1 679 ? 28.237 18.301 -59.260 1.00 50.06 679 ILE A O 1
ATOM 5725 N N . GLY A 1 680 ? 27.204 19.742 -60.621 1.00 49.91 680 GLY A N 1
ATOM 5726 C CA . GLY A 1 680 ? 25.954 19.816 -59.866 1.00 49.91 680 GLY A CA 1
ATOM 5727 C C . GLY A 1 680 ? 25.302 18.459 -59.572 1.00 49.91 680 GLY A C 1
ATOM 5728 O O . GLY A 1 680 ? 24.785 18.275 -58.474 1.00 49.91 680 GLY A O 1
ATOM 5729 N N . SER A 1 681 ? 25.369 17.477 -60.482 1.00 53.03 681 SER A N 1
ATOM 5730 C CA . SER A 1 681 ? 24.703 16.175 -60.280 1.00 53.03 681 SER A CA 1
ATOM 5731 C C . SER A 1 681 ? 25.367 15.301 -59.203 1.00 53.03 681 SER A C 1
ATOM 5733 O O . SER A 1 681 ? 24.675 14.590 -58.476 1.00 53.03 681 SER A O 1
ATOM 5735 N N . LEU A 1 682 ? 26.690 15.395 -59.035 1.00 55.00 682 LEU A N 1
ATOM 5736 C CA . LEU A 1 682 ? 27.442 14.679 -57.995 1.00 55.00 682 LEU A CA 1
ATOM 5737 C C . LEU A 1 682 ? 27.345 15.373 -56.637 1.00 55.00 682 LEU A C 1
ATOM 5739 O O . LEU A 1 682 ? 27.298 14.700 -55.606 1.00 55.00 682 LEU A O 1
ATOM 5743 N N . ASN A 1 683 ? 27.244 16.705 -56.625 1.00 62.16 683 ASN A N 1
ATOM 5744 C CA . ASN A 1 683 ? 26.971 17.440 -55.392 1.00 62.16 683 ASN A CA 1
ATOM 5745 C C . ASN A 1 683 ? 25.604 17.044 -54.809 1.00 62.16 683 ASN A C 1
ATOM 5747 O O . ASN A 1 683 ? 25.491 16.858 -53.600 1.00 62.16 683 ASN A O 1
ATOM 5751 N N . ASN A 1 684 ? 24.610 16.787 -55.669 1.00 67.25 684 ASN A N 1
ATOM 5752 C CA . ASN A 1 684 ? 23.303 16.271 -55.253 1.00 67.25 684 ASN A CA 1
ATOM 5753 C C . ASN A 1 684 ? 23.388 14.855 -54.649 1.00 67.25 684 ASN A C 1
ATOM 5755 O O . ASN A 1 684 ? 22.703 14.572 -53.670 1.00 67.25 684 ASN A O 1
ATOM 5759 N N . GLN A 1 685 ? 24.251 13.972 -55.167 1.00 71.44 685 GLN A N 1
ATOM 5760 C CA . GLN A 1 685 ? 24.452 12.628 -54.599 1.00 71.44 685 GLN A CA 1
ATOM 5761 C C . GLN A 1 685 ? 25.183 12.657 -53.248 1.00 71.44 685 GLN A C 1
ATOM 5763 O O . GLN A 1 685 ? 24.839 11.890 -52.348 1.00 71.44 685 GLN A O 1
ATOM 5768 N N . LYS A 1 686 ? 26.166 13.548 -53.066 1.00 76.19 686 LYS A N 1
ATOM 5769 C CA . LYS A 1 686 ? 26.808 13.762 -51.755 1.00 76.19 686 LYS A CA 1
ATOM 5770 C C . LYS A 1 686 ? 25.826 14.329 -50.744 1.00 76.19 686 LYS A C 1
ATOM 5772 O O . LYS A 1 686 ? 25.742 13.815 -49.633 1.00 76.19 686 LYS A O 1
ATOM 5777 N N . LEU A 1 687 ? 25.059 15.343 -51.151 1.00 78.00 687 LEU A N 1
ATOM 5778 C CA . LEU A 1 687 ? 24.005 15.936 -50.337 1.00 78.00 687 LEU A CA 1
ATOM 5779 C C . LEU A 1 687 ? 23.003 14.864 -49.895 1.00 78.00 687 LEU A C 1
ATOM 5781 O O . LEU A 1 687 ? 22.711 14.779 -48.710 1.00 78.00 687 LEU A O 1
ATOM 5785 N N . LEU A 1 688 ? 22.553 13.995 -50.808 1.00 79.25 688 LEU A N 1
ATOM 5786 C CA . LEU A 1 688 ? 21.656 12.881 -50.486 1.00 79.25 688 LEU A CA 1
ATOM 5787 C C . LEU A 1 688 ? 22.254 11.947 -49.420 1.00 79.25 688 LEU A C 1
ATOM 5789 O O . LEU A 1 688 ? 21.564 11.577 -48.476 1.00 79.25 688 LEU A O 1
ATOM 5793 N N . ASN A 1 689 ? 23.540 11.603 -49.522 1.00 79.56 689 ASN A N 1
ATOM 5794 C CA . ASN A 1 689 ? 24.203 10.728 -48.550 1.00 79.56 689 ASN A CA 1
ATOM 5795 C C . ASN A 1 689 ? 24.388 11.385 -47.170 1.00 79.56 689 ASN A C 1
ATOM 5797 O O . ASN A 1 689 ? 24.291 10.695 -46.153 1.00 79.56 689 ASN A O 1
ATOM 5801 N N . TYR A 1 690 ? 24.633 12.698 -47.111 1.00 83.69 690 TYR A N 1
ATOM 5802 C CA . TYR A 1 690 ? 24.621 13.441 -45.846 1.00 83.69 690 TYR A CA 1
ATOM 5803 C C . TYR A 1 690 ? 23.202 13.531 -45.273 1.00 83.69 690 TYR A C 1
ATOM 5805 O O . TYR A 1 690 ? 23.008 13.281 -44.085 1.00 83.69 690 TYR A O 1
ATOM 5813 N N . LEU A 1 691 ? 22.203 13.803 -46.120 1.00 85.38 691 LEU A N 1
ATOM 5814 C CA . LEU A 1 691 ? 20.793 13.876 -45.735 1.00 85.38 691 LEU A CA 1
ATOM 5815 C C . LEU A 1 691 ? 20.278 12.553 -45.162 1.00 85.38 691 LEU A C 1
ATOM 5817 O O . LEU A 1 691 ? 19.541 12.588 -44.183 1.00 85.38 691 LEU A O 1
ATOM 5821 N N . ILE A 1 692 ? 20.695 11.401 -45.702 1.00 84.56 692 ILE A N 1
ATOM 5822 C CA . ILE A 1 692 ? 20.329 10.086 -45.153 1.00 84.56 692 ILE A CA 1
ATOM 5823 C C . ILE A 1 692 ? 20.807 9.962 -43.699 1.00 84.56 692 ILE A C 1
ATOM 5825 O O . ILE A 1 692 ? 20.008 9.633 -42.830 1.00 84.56 692 ILE A O 1
ATOM 5829 N N . LEU A 1 693 ? 22.072 10.266 -43.389 1.00 85.00 693 LEU A N 1
ATOM 5830 C CA . LEU A 1 693 ? 22.570 10.174 -42.007 1.00 85.00 693 LEU A CA 1
ATOM 5831 C C . LEU A 1 693 ? 21.989 11.247 -41.080 1.00 85.00 693 LEU A C 1
ATOM 5833 O O . LEU A 1 693 ? 21.737 10.962 -39.910 1.00 85.00 693 LEU A O 1
ATOM 5837 N N . VAL A 1 694 ? 21.743 12.455 -41.589 1.00 89.56 694 VAL A N 1
ATOM 5838 C CA . VAL A 1 694 ? 21.052 13.512 -40.835 1.00 89.56 694 VAL A CA 1
ATOM 5839 C C . VAL A 1 694 ? 19.633 13.066 -40.481 1.00 89.56 694 VAL A C 1
ATOM 5841 O O . VAL A 1 694 ? 19.236 13.175 -39.325 1.00 89.56 694 VAL A O 1
ATOM 5844 N N . PHE A 1 695 ? 18.887 12.500 -41.434 1.00 89.69 695 PHE A N 1
ATOM 5845 C CA . PHE A 1 695 ? 17.543 11.969 -41.200 1.00 89.69 695 PHE A CA 1
ATOM 5846 C C . PHE A 1 695 ? 17.546 10.885 -40.115 1.00 89.69 695 PHE A C 1
ATOM 5848 O O . PHE A 1 695 ? 16.738 10.916 -39.191 1.00 89.69 695 PHE A O 1
ATOM 5855 N N . MET A 1 696 ? 18.520 9.978 -40.167 1.00 87.75 696 MET A N 1
ATOM 5856 C CA . MET A 1 696 ? 18.696 8.924 -39.167 1.00 87.75 696 MET A CA 1
ATOM 5857 C C . MET A 1 696 ? 18.932 9.485 -37.763 1.00 87.75 696 MET A C 1
ATOM 5859 O O . MET A 1 696 ? 18.322 9.027 -36.795 1.00 87.75 696 MET A O 1
ATOM 5863 N N . PHE A 1 697 ? 19.789 10.502 -37.660 1.00 90.25 697 PHE A N 1
ATOM 5864 C CA . PHE A 1 697 ? 20.058 11.201 -36.409 1.00 90.25 697 PHE A CA 1
ATOM 5865 C C . PHE A 1 697 ? 18.829 11.965 -35.892 1.00 90.25 697 PHE A C 1
ATOM 5867 O O . PHE A 1 697 ? 18.560 11.938 -34.690 1.00 90.25 697 PHE A O 1
ATOM 5874 N N . ILE A 1 698 ? 18.043 12.586 -36.780 1.00 91.62 698 ILE A N 1
ATOM 5875 C CA . ILE A 1 698 ? 16.784 13.259 -36.423 1.00 91.62 698 ILE A CA 1
ATOM 5876 C C . ILE A 1 698 ? 15.800 12.263 -35.802 1.00 91.62 698 ILE A C 1
ATOM 5878 O O . ILE A 1 698 ? 15.237 12.554 -34.749 1.00 91.62 698 ILE A O 1
ATOM 5882 N N . VAL A 1 699 ? 15.626 11.076 -36.391 1.00 90.19 699 VAL A N 1
ATOM 5883 C CA . VAL A 1 699 ? 14.699 10.060 -35.861 1.00 90.19 699 VAL A CA 1
ATOM 5884 C C . VAL A 1 699 ? 15.134 9.558 -34.477 1.00 90.19 699 VAL A C 1
ATOM 5886 O O . VAL A 1 699 ? 14.289 9.390 -33.595 1.00 90.19 699 VAL A O 1
ATOM 5889 N N . ILE A 1 700 ? 16.439 9.372 -34.248 1.00 89.56 700 ILE A N 1
ATOM 5890 C CA . ILE A 1 700 ? 16.974 9.021 -32.920 1.00 89.56 700 ILE A CA 1
ATOM 5891 C C . ILE A 1 700 ? 16.781 10.175 -31.933 1.00 89.56 700 ILE A C 1
ATOM 5893 O O . ILE A 1 700 ? 16.355 9.954 -30.806 1.00 89.56 700 ILE A O 1
ATOM 5897 N N . THR A 1 701 ? 17.025 11.417 -32.345 1.00 90.31 701 THR A N 1
ATOM 5898 C CA . THR A 1 701 ? 16.794 12.596 -31.495 1.00 90.31 701 THR A CA 1
ATOM 5899 C C . THR A 1 701 ? 15.320 12.711 -31.100 1.00 90.31 701 THR A C 1
ATOM 5901 O O . THR A 1 701 ? 15.005 12.981 -29.942 1.00 90.31 701 THR A O 1
ATOM 5904 N N . PHE A 1 702 ? 14.410 12.422 -32.031 1.00 91.38 702 PHE A N 1
ATOM 5905 C CA . PHE A 1 702 ? 12.974 12.388 -31.774 1.00 91.38 702 PHE A CA 1
ATOM 5906 C C . PHE A 1 702 ? 12.593 11.344 -30.710 1.00 91.38 702 PHE A C 1
ATOM 5908 O O . PHE A 1 702 ? 11.746 11.632 -29.869 1.00 91.38 702 PHE A O 1
ATOM 5915 N N . PHE A 1 703 ? 13.273 10.189 -30.658 1.00 89.12 703 PHE A N 1
ATOM 5916 C CA . PHE A 1 703 ? 13.078 9.194 -29.592 1.00 89.12 703 PHE A CA 1
ATOM 5917 C C . PHE A 1 703 ? 13.413 9.754 -28.211 1.00 89.12 703 PHE A C 1
ATOM 5919 O O . PHE A 1 703 ? 12.628 9.602 -27.273 1.00 89.12 703 PHE A O 1
ATOM 5926 N N . PHE A 1 704 ? 14.576 10.404 -28.085 1.00 88.56 704 PHE A N 1
ATOM 5927 C CA . PHE A 1 704 ? 15.010 11.010 -26.826 1.00 88.56 704 PHE A CA 1
ATOM 5928 C C . PHE A 1 704 ? 14.025 12.076 -26.362 1.00 88.56 704 PHE A C 1
ATOM 5930 O O . PHE A 1 704 ? 13.642 12.082 -25.195 1.00 88.56 704 PHE A O 1
ATOM 5937 N N . ILE A 1 705 ? 13.573 12.931 -27.282 1.00 89.94 705 ILE A N 1
ATOM 5938 C CA . ILE A 1 705 ? 12.596 13.982 -26.989 1.00 89.94 705 ILE A CA 1
ATOM 5939 C C . ILE A 1 705 ? 11.267 13.372 -26.531 1.00 89.94 705 ILE A C 1
ATOM 5941 O O . ILE A 1 705 ? 10.766 13.755 -25.478 1.00 89.94 705 ILE A O 1
ATOM 5945 N N . LEU A 1 706 ? 10.714 12.401 -27.266 1.00 89.81 706 LEU A N 1
ATOM 5946 C CA . LEU A 1 706 ? 9.451 11.751 -26.899 1.00 89.81 706 LEU A CA 1
ATOM 5947 C C . LEU A 1 706 ? 9.528 11.058 -25.538 1.00 89.81 706 LEU A C 1
ATOM 5949 O O . LEU A 1 706 ? 8.631 11.213 -24.712 1.00 89.81 706 LEU A O 1
ATOM 5953 N N . THR A 1 707 ? 10.609 10.319 -25.296 1.00 85.25 707 THR A N 1
ATOM 5954 C CA . THR A 1 707 ? 10.809 9.591 -24.039 1.00 85.25 707 THR A CA 1
ATOM 5955 C C . THR A 1 707 ? 10.962 10.562 -22.869 1.00 85.25 707 THR A C 1
ATOM 5957 O O . THR A 1 707 ? 10.327 10.381 -21.830 1.00 85.25 707 THR A O 1
ATOM 5960 N N . PHE A 1 708 ? 11.734 11.638 -23.054 1.00 86.69 708 PHE A N 1
ATOM 5961 C CA . PHE A 1 708 ? 11.898 12.686 -22.051 1.00 86.69 708 PHE A CA 1
ATOM 5962 C C . PHE A 1 708 ? 10.571 13.394 -21.749 1.00 86.69 708 PHE A C 1
ATOM 5964 O O . PHE A 1 708 ? 10.192 13.477 -20.583 1.00 86.69 708 PHE A O 1
ATOM 5971 N N . ILE A 1 709 ? 9.824 13.823 -22.775 1.00 88.94 709 ILE A N 1
ATOM 5972 C CA . ILE A 1 709 ? 8.511 14.469 -22.611 1.00 88.94 709 ILE A CA 1
ATOM 5973 C C . ILE A 1 709 ? 7.536 13.537 -21.888 1.00 88.94 709 ILE A C 1
ATOM 5975 O O . ILE A 1 709 ? 6.921 13.954 -20.912 1.00 88.94 709 ILE A O 1
ATOM 5979 N N . SER A 1 710 ? 7.429 12.271 -22.307 1.00 85.56 710 SER A N 1
ATOM 5980 C CA . SER A 1 710 ? 6.541 11.295 -21.661 1.00 85.56 710 SER A CA 1
ATOM 5981 C C . SER A 1 710 ? 6.890 11.104 -20.185 1.00 85.56 710 SER A C 1
ATOM 5983 O O . SER A 1 710 ? 6.001 11.057 -19.339 1.00 85.56 710 SER A O 1
ATOM 5985 N N . SER A 1 711 ? 8.183 11.017 -19.868 1.00 82.56 711 SER A N 1
ATOM 5986 C CA . SER A 1 711 ? 8.656 10.844 -18.494 1.00 82.56 711 SER A CA 1
ATOM 5987 C C . SER A 1 711 ? 8.430 12.091 -17.629 1.00 82.56 711 SER A C 1
ATOM 5989 O O . SER A 1 711 ? 8.033 11.984 -16.468 1.00 82.56 711 SER A O 1
ATOM 5991 N N . HIS A 1 712 ? 8.617 13.278 -18.210 1.00 87.88 712 HIS A N 1
ATOM 5992 C CA . HIS A 1 712 ? 8.405 14.554 -17.542 1.00 87.88 712 HIS A CA 1
ATOM 5993 C C . HIS A 1 712 ? 6.921 14.790 -17.255 1.00 87.88 712 HIS A C 1
ATOM 5995 O O . HIS A 1 712 ? 6.591 15.149 -16.133 1.00 87.88 712 HIS A O 1
ATOM 6001 N N . LEU A 1 713 ? 6.035 14.520 -18.222 1.00 87.25 713 LEU A N 1
ATOM 6002 C CA . LEU A 1 713 ? 4.583 14.656 -18.054 1.00 87.25 713 LEU A CA 1
ATOM 6003 C C . LEU A 1 713 ? 4.032 13.763 -16.937 1.00 87.25 713 LEU A C 1
ATOM 6005 O O . LEU A 1 713 ? 3.138 14.181 -16.207 1.00 87.25 713 LEU A O 1
ATOM 6009 N N . TYR A 1 714 ? 4.561 12.547 -16.785 1.00 87.50 714 TYR A N 1
ATOM 6010 C CA . TYR A 1 714 ? 4.168 11.660 -15.689 1.00 87.50 714 TYR A CA 1
ATOM 6011 C C . TYR A 1 714 ? 4.655 12.197 -14.332 1.00 87.50 714 TYR A C 1
ATOM 6013 O O . TYR A 1 714 ? 3.875 12.357 -13.394 1.00 87.50 714 TYR A O 1
ATOM 6021 N N . LEU A 1 715 ? 5.945 12.538 -14.227 1.00 87.25 715 LEU A N 1
ATOM 6022 C CA . LEU A 1 715 ? 6.547 12.988 -12.967 1.00 87.25 715 LEU A CA 1
ATOM 6023 C C . LEU A 1 715 ? 6.123 14.403 -12.548 1.00 87.25 715 LEU A C 1
ATOM 6025 O O . LEU A 1 715 ? 6.188 14.719 -11.359 1.00 87.25 715 LEU A O 1
ATOM 6029 N N . SER A 1 716 ? 5.709 15.267 -13.477 1.00 89.06 716 SER A N 1
ATOM 6030 C CA . SER A 1 716 ? 5.212 16.605 -13.144 1.00 89.06 716 SER A CA 1
ATOM 6031 C C . SER A 1 716 ? 3.883 16.526 -12.396 1.00 89.06 716 SER A C 1
ATOM 6033 O O . SER A 1 716 ? 3.730 17.203 -11.387 1.00 89.06 716 SER A O 1
ATOM 6035 N N . LYS A 1 717 ? 2.979 15.639 -12.832 1.00 90.06 717 LYS A N 1
ATOM 6036 C CA . LYS A 1 717 ? 1.656 15.425 -12.219 1.00 90.06 717 LYS A CA 1
ATOM 6037 C C . LYS A 1 717 ? 1.706 14.667 -10.890 1.00 90.06 717 LYS A C 1
ATOM 6039 O O . LYS A 1 717 ? 0.751 14.692 -10.118 1.00 90.06 717 LYS A O 1
ATOM 6044 N N . TYR A 1 718 ? 2.806 13.965 -10.613 1.00 89.12 718 TYR A N 1
ATOM 6045 C CA . TYR A 1 718 ? 2.903 13.075 -9.455 1.00 89.12 718 TYR A CA 1
ATOM 6046 C C . TYR A 1 718 ? 2.764 13.801 -8.108 1.00 89.12 718 TYR A C 1
ATOM 6048 O O . TYR A 1 718 ? 2.099 13.288 -7.218 1.00 89.12 718 TYR A O 1
ATOM 6056 N N . ASN A 1 719 ? 3.344 14.997 -7.951 1.00 88.62 719 ASN A N 1
ATOM 6057 C CA . ASN A 1 719 ? 3.267 15.736 -6.683 1.00 88.62 719 ASN A CA 1
ATOM 6058 C C . ASN A 1 719 ? 1.829 16.163 -6.362 1.00 88.62 719 ASN A C 1
ATOM 6060 O O . ASN A 1 719 ? 1.371 15.977 -5.238 1.00 88.62 719 ASN A O 1
ATOM 6064 N N . ASP A 1 720 ? 1.118 16.688 -7.358 1.00 87.88 720 ASP A N 1
ATOM 6065 C CA . ASP A 1 720 ? -0.269 17.122 -7.195 1.00 87.88 720 ASP A CA 1
ATOM 6066 C C . ASP A 1 720 ? -1.177 15.908 -6.948 1.00 87.88 720 ASP A C 1
ATOM 6068 O O . ASP A 1 720 ? -2.046 15.935 -6.079 1.00 87.88 720 ASP A O 1
ATOM 6072 N N . THR A 1 721 ? -0.905 14.791 -7.634 1.00 90.44 721 THR A N 1
ATOM 6073 C CA . THR A 1 721 ? -1.565 13.493 -7.394 1.00 90.44 721 THR A CA 1
ATOM 6074 C C . THR A 1 721 ? -1.355 13.015 -5.960 1.00 90.44 721 THR A C 1
ATOM 6076 O O . THR A 1 721 ? -2.303 12.562 -5.326 1.00 90.44 721 THR A O 1
ATOM 6079 N N . LEU A 1 722 ? -0.137 13.145 -5.434 1.00 88.00 722 LEU A N 1
ATOM 6080 C CA . LEU A 1 722 ? 0.218 12.744 -4.077 1.00 88.00 722 LEU A CA 1
ATOM 6081 C C . LEU A 1 722 ? -0.542 13.569 -3.031 1.00 88.00 722 LEU A C 1
ATOM 6083 O O . LEU A 1 722 ? -1.147 12.994 -2.130 1.00 88.00 722 LEU A O 1
ATOM 6087 N N . GLN A 1 723 ? -0.573 14.894 -3.188 1.00 87.62 723 GLN A N 1
ATOM 6088 C CA . GLN A 1 723 ? -1.302 15.791 -2.283 1.00 87.62 723 GLN A CA 1
ATOM 6089 C C . GLN A 1 723 ? -2.813 15.557 -2.329 1.00 87.62 723 GLN A C 1
ATOM 6091 O O . GLN A 1 723 ? -3.470 15.498 -1.291 1.00 87.62 723 GLN A O 1
ATOM 6096 N N . PHE A 1 724 ? -3.372 15.393 -3.528 1.00 89.38 724 PHE A N 1
ATOM 6097 C CA . PHE A 1 724 ? -4.795 15.114 -3.679 1.00 89.38 724 PHE A CA 1
ATOM 6098 C C . PHE A 1 724 ? -5.165 13.739 -3.106 1.00 89.38 724 PHE A C 1
ATOM 6100 O O . PHE A 1 724 ? -6.202 13.589 -2.457 1.00 89.38 724 PHE A O 1
ATOM 6107 N N . PHE A 1 725 ? -4.293 12.740 -3.259 1.00 90.12 725 PHE A N 1
ATOM 6108 C CA . PHE A 1 725 ? -4.497 11.435 -2.642 1.00 90.12 725 PHE A CA 1
ATOM 6109 C C . PHE A 1 725 ? -4.425 11.494 -1.115 1.00 90.12 725 PHE A C 1
ATOM 6111 O O . PHE A 1 725 ? -5.293 10.927 -0.455 1.00 90.12 725 PHE A O 1
ATOM 6118 N N . GLU A 1 726 ? -3.447 12.210 -0.553 1.00 88.88 726 GLU A N 1
ATOM 6119 C CA . GLU A 1 726 ? -3.325 12.449 0.892 1.00 88.88 726 GLU A CA 1
ATOM 6120 C C . GLU A 1 726 ? -4.603 13.084 1.452 1.00 88.88 726 GLU A C 1
ATOM 6122 O O . GLU A 1 726 ? -5.144 12.617 2.453 1.00 88.88 726 GLU A O 1
ATOM 6127 N N . GLN A 1 727 ? -5.167 14.063 0.741 1.00 87.88 727 GLN A N 1
ATOM 6128 C CA . GLN A 1 727 ? -6.454 14.656 1.096 1.00 87.88 727 GLN A CA 1
ATOM 6129 C C . GLN A 1 727 ? -7.587 13.621 1.087 1.00 87.88 727 GLN A C 1
ATOM 6131 O O . GLN A 1 727 ? -8.324 13.530 2.067 1.00 87.88 727 GLN A O 1
ATOM 6136 N N . ILE A 1 728 ? -7.721 12.796 0.039 1.00 90.38 728 ILE A N 1
ATOM 6137 C CA . ILE A 1 728 ? -8.728 11.714 -0.006 1.00 90.38 728 ILE A CA 1
ATOM 6138 C C . ILE A 1 728 ? -8.555 10.737 1.172 1.00 90.38 728 ILE A C 1
ATOM 6140 O O . ILE A 1 728 ? -9.555 10.319 1.766 1.00 90.38 728 ILE A O 1
ATOM 6144 N N . GLN A 1 729 ? -7.318 10.390 1.545 1.00 90.81 729 GLN A N 1
ATOM 6145 C CA . GLN A 1 729 ? -7.049 9.547 2.717 1.00 90.81 729 GLN A CA 1
ATOM 6146 C C . GLN A 1 729 ? -7.455 10.233 4.027 1.00 90.81 729 GLN A C 1
ATOM 6148 O O . GLN A 1 729 ? -8.065 9.596 4.891 1.00 90.81 729 GLN A O 1
ATOM 6153 N N . ASP A 1 730 ? -7.197 11.532 4.160 1.00 88.00 730 ASP A N 1
ATOM 6154 C CA . ASP A 1 730 ? -7.662 12.321 5.298 1.00 88.00 730 ASP A CA 1
ATOM 6155 C C . ASP A 1 730 ? -9.197 12.318 5.397 1.00 88.00 730 ASP A C 1
ATOM 6157 O O . ASP A 1 730 ? -9.731 12.180 6.498 1.00 88.00 730 ASP A O 1
ATOM 6161 N N . PHE A 1 731 ? -9.936 12.381 4.280 1.00 86.50 731 PHE A N 1
ATOM 6162 C CA . PHE A 1 731 ? -11.406 12.262 4.306 1.00 86.50 731 PHE A CA 1
ATOM 6163 C C . PHE A 1 731 ? -11.884 10.883 4.715 1.00 86.50 731 PHE A C 1
ATOM 6165 O O . PHE A 1 731 ? -12.820 10.775 5.516 1.00 86.50 731 PHE A O 1
ATOM 6172 N N . LYS A 1 732 ? -11.236 9.842 4.187 1.00 89.38 732 LYS A N 1
ATOM 6173 C CA . LYS A 1 732 ? -11.502 8.451 4.560 1.00 89.38 732 LYS A CA 1
ATOM 6174 C C . LYS A 1 732 ? -11.418 8.268 6.076 1.00 89.38 732 LYS A C 1
ATOM 6176 O O . LYS A 1 732 ? -12.250 7.564 6.639 1.00 89.38 732 LYS A O 1
ATOM 6181 N N . LEU A 1 733 ? -10.470 8.935 6.734 1.00 88.50 733 LEU A N 1
ATOM 6182 C CA . LEU A 1 733 ? -10.321 8.898 8.186 1.00 88.50 733 LEU A CA 1
ATOM 6183 C C . LEU A 1 733 ? -11.289 9.841 8.922 1.00 88.50 733 LEU A C 1
ATOM 6185 O O . LEU A 1 733 ? -12.030 9.413 9.798 1.00 88.50 733 LEU A O 1
ATOM 6189 N N . ARG A 1 734 ? -11.281 11.136 8.599 1.00 84.25 734 ARG A N 1
ATOM 6190 C CA . ARG A 1 734 ? -11.784 12.192 9.496 1.00 84.25 734 ARG A CA 1
ATOM 6191 C C . ARG A 1 734 ? -13.295 12.429 9.426 1.00 84.25 734 ARG A C 1
ATOM 6193 O O . ARG A 1 734 ? -13.883 12.897 10.400 1.00 84.25 734 ARG A O 1
ATOM 6200 N N . THR A 1 735 ? -13.938 12.117 8.301 1.00 76.38 735 THR A N 1
ATOM 6201 C CA . THR A 1 735 ? -15.352 12.480 8.062 1.00 76.38 735 THR A CA 1
ATOM 6202 C C . THR A 1 735 ? -16.329 11.732 8.970 1.00 76.38 735 THR A C 1
ATOM 6204 O O . THR A 1 735 ? -17.202 12.350 9.580 1.00 76.38 735 THR A O 1
ATOM 6207 N N . GLY A 1 736 ? -16.163 10.418 9.124 1.00 71.69 736 GLY A N 1
ATOM 6208 C CA . GLY A 1 736 ? -16.984 9.603 10.023 1.00 71.69 736 GLY A CA 1
ATOM 6209 C C . GLY A 1 736 ? -16.607 9.736 11.494 1.00 71.69 736 GLY A C 1
ATOM 6210 O O . GLY A 1 736 ? -17.476 9.568 12.358 1.00 71.69 736 GLY A O 1
ATOM 6211 N N . SER A 1 737 ? -15.350 10.086 11.780 1.00 85.44 737 SER A N 1
ATOM 6212 C CA . SER A 1 737 ? -14.826 10.188 13.144 1.00 85.44 737 SER A CA 1
ATOM 6213 C C . SER A 1 737 ? -15.285 11.440 13.891 1.00 85.44 737 SER A C 1
ATOM 6215 O O . SER A 1 737 ? -15.301 11.426 15.116 1.00 85.44 737 SER A O 1
ATOM 6217 N N . LEU A 1 738 ? -15.768 12.488 13.213 1.00 89.94 738 LEU A N 1
ATOM 6218 C CA . LEU A 1 738 ? -16.320 13.686 13.871 1.00 89.94 738 LEU A CA 1
ATOM 6219 C C . LEU A 1 738 ? -17.428 13.358 14.884 1.00 89.94 738 LEU A C 1
ATOM 6221 O O . LEU A 1 738 ? -17.393 13.797 16.036 1.00 89.94 738 LEU A O 1
ATOM 6225 N N . TYR A 1 739 ? -18.404 12.546 14.473 1.00 90.56 739 TYR A N 1
ATOM 6226 C CA . TYR A 1 739 ? -19.499 12.124 15.350 1.00 90.56 739 TYR A CA 1
ATOM 6227 C C . TYR A 1 739 ? -19.016 11.200 16.468 1.00 90.56 739 TYR A C 1
ATOM 6229 O O . TYR A 1 739 ? -19.509 11.299 17.589 1.00 90.56 739 TYR A O 1
ATOM 6237 N N . LEU A 1 740 ? -18.001 10.373 16.209 1.00 91.00 740 LEU A N 1
ATOM 6238 C CA . LEU A 1 740 ? -17.320 9.599 17.247 1.00 91.00 740 LEU A CA 1
ATOM 6239 C C . LEU A 1 740 ? -16.653 10.520 18.288 1.00 91.00 740 LEU A C 1
ATOM 6241 O O . LEU A 1 740 ? -16.874 10.337 19.484 1.00 91.00 740 LEU A O 1
ATOM 6245 N N . TYR A 1 741 ? -15.903 11.536 17.858 1.00 91.06 741 TYR A N 1
ATOM 6246 C CA . TYR A 1 741 ? -15.227 12.494 18.742 1.00 91.06 741 TYR A CA 1
ATOM 6247 C C . TYR A 1 741 ? -16.211 13.254 19.626 1.00 91.06 741 TYR A C 1
ATOM 6249 O O . TYR A 1 741 ? -16.003 13.376 20.837 1.00 91.06 741 TYR A O 1
ATOM 6257 N N . ARG A 1 742 ? -17.334 13.692 19.051 1.00 90.00 742 ARG A N 1
ATOM 6258 C CA . ARG A 1 742 ? -18.425 14.316 19.806 1.00 90.00 742 ARG A CA 1
ATOM 6259 C C . ARG A 1 742 ? -18.969 13.396 20.902 1.00 90.00 742 ARG A C 1
ATOM 6261 O O . ARG A 1 742 ? -19.185 13.832 22.031 1.00 90.00 742 ARG A O 1
ATOM 6268 N N . GLU A 1 743 ? -19.176 12.119 20.593 1.00 88.50 743 GLU A N 1
ATOM 6269 C CA . GLU A 1 743 ? -19.668 11.151 21.577 1.00 88.50 743 GLU A CA 1
ATOM 6270 C C . GLU A 1 743 ? -18.661 10.874 22.700 1.00 88.50 743 GLU A C 1
ATOM 6272 O O . GLU A 1 743 ? -19.069 10.658 23.845 1.00 88.50 743 GLU A O 1
ATOM 6277 N N . ILE A 1 744 ? -17.357 10.930 22.408 1.00 89.44 744 ILE A N 1
ATOM 6278 C CA . ILE A 1 744 ? -16.305 10.854 23.430 1.00 89.44 744 ILE A CA 1
ATOM 6279 C C . ILE A 1 744 ? -16.395 12.066 24.370 1.00 89.44 744 ILE A C 1
ATOM 6281 O O . ILE A 1 744 ? -16.335 11.882 25.586 1.00 89.44 744 ILE A O 1
ATOM 6285 N N . PHE A 1 745 ? -16.627 13.279 23.850 1.00 90.12 745 PHE A N 1
ATOM 6286 C CA . PHE A 1 745 ? -16.812 14.479 24.680 1.00 90.12 745 PHE A CA 1
ATOM 6287 C C . PHE A 1 745 ? -17.989 14.358 25.648 1.00 90.12 745 PHE A C 1
ATOM 6289 O O . PHE A 1 745 ? -17.836 14.631 26.841 1.00 90.12 745 PHE A O 1
ATOM 6296 N N . PHE A 1 746 ? -19.144 13.883 25.176 1.00 87.25 746 PHE A N 1
ATOM 6297 C CA . PHE A 1 746 ? -20.317 13.703 26.039 1.00 87.25 746 PHE A CA 1
ATOM 6298 C C . PHE A 1 746 ? -20.090 12.693 27.167 1.00 87.25 746 PHE A C 1
ATOM 6300 O O . PHE A 1 746 ? -20.774 12.745 28.188 1.00 87.25 746 PHE A O 1
ATOM 6307 N N . ARG A 1 747 ? -19.120 11.792 27.002 1.00 85.62 747 ARG A N 1
ATOM 6308 C CA . ARG A 1 747 ? -18.777 10.751 27.976 1.00 85.62 747 ARG A CA 1
ATOM 6309 C C . ARG A 1 747 ? -17.442 11.002 28.656 1.00 85.62 747 ARG A C 1
ATOM 6311 O O . ARG A 1 747 ? -16.965 10.112 29.349 1.00 85.62 747 ARG A O 1
ATOM 6318 N N . TRP A 1 748 ? -16.866 12.197 28.511 1.00 87.81 748 TRP A N 1
ATOM 6319 C CA . TRP A 1 748 ? -15.534 12.511 29.026 1.00 87.81 748 TRP A CA 1
ATOM 6320 C C . TRP A 1 748 ? -15.386 12.159 30.512 1.00 87.81 748 TRP A C 1
ATOM 6322 O O . TRP A 1 748 ? -14.410 11.544 30.922 1.00 87.81 748 TRP A O 1
ATOM 6332 N N . ASN A 1 749 ? -16.418 12.460 31.305 1.00 84.56 749 ASN A N 1
ATOM 6333 C CA . ASN A 1 749 ? -16.440 12.195 32.745 1.00 84.56 749 ASN A CA 1
ATOM 6334 C C . ASN A 1 749 ? -16.443 10.698 33.106 1.00 84.56 749 ASN A C 1
ATOM 6336 O O . ASN A 1 749 ? -16.122 10.354 34.239 1.00 84.56 749 ASN A O 1
ATOM 6340 N N . ASN A 1 750 ? -16.795 9.812 32.169 1.00 83.44 750 ASN A N 1
ATOM 6341 C CA . ASN A 1 750 ? -16.769 8.363 32.378 1.00 83.44 750 ASN A CA 1
ATOM 6342 C C . ASN A 1 750 ? -15.356 7.782 32.203 1.00 83.44 750 ASN A C 1
ATOM 6344 O O . ASN A 1 750 ? -15.134 6.622 32.544 1.00 83.44 750 ASN A O 1
ATOM 6348 N N . PHE A 1 751 ? -14.410 8.555 31.664 1.00 85.62 751 PHE A N 1
ATOM 6349 C CA . PHE A 1 751 ? -13.032 8.127 31.450 1.00 85.62 751 PHE A CA 1
ATOM 6350 C C . PHE A 1 751 ? -12.129 8.715 32.537 1.00 85.62 751 PHE A C 1
ATOM 6352 O O . PHE A 1 751 ? -11.509 9.761 32.365 1.00 85.62 751 PHE A O 1
ATOM 6359 N N . THR A 1 752 ? -12.038 8.027 33.675 1.00 82.06 752 THR A N 1
ATOM 6360 C CA . THR A 1 752 ? -11.264 8.476 34.852 1.00 82.06 752 THR A CA 1
ATOM 6361 C C . THR A 1 752 ? -9.749 8.520 34.640 1.00 82.06 752 THR A C 1
ATOM 6363 O O . THR A 1 752 ? -9.031 9.050 35.481 1.00 82.06 752 THR A O 1
ATOM 6366 N N . PHE A 1 753 ? -9.265 7.939 33.546 1.00 83.81 753 PHE A N 1
ATOM 6367 C CA . PHE A 1 753 ? -7.852 7.792 33.200 1.00 83.81 753 PHE A CA 1
ATOM 6368 C C . PHE A 1 753 ? -7.397 8.739 32.074 1.00 83.81 753 PHE A C 1
ATOM 6370 O O . PHE A 1 753 ? -6.207 8.774 31.774 1.00 83.81 753 PHE A O 1
ATOM 6377 N N . LEU A 1 754 ? -8.309 9.495 31.445 1.00 86.38 754 LEU A N 1
ATOM 6378 C CA . LEU A 1 754 ? -7.955 10.492 30.429 1.00 86.38 754 LEU A CA 1
ATOM 6379 C C . LEU A 1 754 ? -7.617 11.839 31.078 1.00 86.38 754 LEU A C 1
ATOM 6381 O O . LEU A 1 754 ? -8.272 12.290 32.020 1.00 86.38 754 LEU A O 1
ATOM 6385 N N . THR A 1 755 ? -6.600 12.506 30.546 1.00 87.19 755 THR A N 1
ATOM 6386 C CA . THR A 1 755 ? -6.068 13.771 31.060 1.00 87.19 755 THR A CA 1
ATOM 6387 C C . THR A 1 755 ? -6.629 14.984 30.313 1.00 87.19 755 THR A C 1
ATOM 6389 O O . THR A 1 755 ? -7.146 14.887 29.202 1.00 87.19 755 THR A O 1
ATOM 6392 N N . ASN A 1 756 ? -6.476 16.188 30.875 1.00 87.62 756 ASN A N 1
ATOM 6393 C CA . ASN A 1 756 ? -6.837 17.421 30.159 1.00 87.62 756 ASN A CA 1
ATOM 6394 C C . ASN A 1 756 ? -6.038 17.617 28.856 1.00 87.62 756 ASN A C 1
ATOM 6396 O O . ASN A 1 756 ? -6.527 18.286 27.949 1.00 87.62 756 ASN A O 1
ATOM 6400 N N . GLN A 1 757 ? -4.838 17.040 28.745 1.00 88.75 757 GLN A N 1
ATOM 6401 C CA . GLN A 1 757 ? -4.049 17.081 27.515 1.00 88.75 757 GLN A CA 1
ATOM 6402 C C . GLN A 1 757 ? -4.718 16.266 26.401 1.00 88.75 757 GLN A C 1
ATOM 6404 O O . GLN A 1 757 ? -4.845 16.765 25.284 1.00 88.75 757 GLN A O 1
ATOM 6409 N N . ASP A 1 758 ? -5.239 15.081 26.722 1.00 88.75 758 ASP A N 1
ATOM 6410 C CA . ASP A 1 758 ? -6.006 14.248 25.784 1.00 88.75 758 ASP A CA 1
ATOM 6411 C C . ASP A 1 758 ? -7.265 14.982 25.299 1.00 88.75 758 ASP A C 1
ATOM 6413 O O . ASP A 1 758 ? -7.649 14.902 24.133 1.00 88.75 758 ASP A O 1
ATOM 6417 N N . LYS A 1 759 ? -7.879 15.784 26.179 1.00 89.19 759 LYS A N 1
ATOM 6418 C CA . LYS A 1 759 ? -9.030 16.624 25.824 1.00 89.19 759 LYS A CA 1
ATOM 6419 C C . LYS A 1 759 ? -8.671 17.689 24.785 1.00 89.19 759 LYS A C 1
ATOM 6421 O O . LYS A 1 759 ? -9.453 17.939 23.872 1.00 89.19 759 LYS A O 1
ATOM 6426 N N . ILE A 1 760 ? -7.501 18.320 24.919 1.00 89.69 760 ILE A N 1
ATOM 6427 C CA . ILE A 1 760 ? -6.990 19.302 23.946 1.00 89.69 760 ILE A CA 1
ATOM 6428 C C . ILE A 1 760 ? -6.681 18.614 22.612 1.00 89.69 760 ILE A C 1
ATOM 6430 O O . ILE A 1 760 ? -7.015 19.150 21.557 1.00 89.69 760 ILE A O 1
ATOM 6434 N N . GLN A 1 761 ? -6.099 17.412 22.646 1.00 90.00 761 GLN A N 1
ATOM 6435 C CA . GLN A 1 761 ? -5.856 16.620 21.437 1.00 90.00 761 GLN A CA 1
ATOM 6436 C C . GLN A 1 761 ? -7.163 16.260 20.720 1.00 90.00 761 GLN A C 1
ATOM 6438 O O . GLN A 1 761 ? -7.236 16.388 19.501 1.00 90.00 761 GLN A O 1
ATOM 6443 N N . LEU A 1 762 ? -8.217 15.898 21.456 1.00 89.56 762 LEU A N 1
ATOM 6444 C CA . LEU A 1 762 ? -9.531 15.628 20.874 1.00 89.56 762 LEU A CA 1
ATOM 6445 C C . LEU A 1 762 ? -10.138 16.869 20.189 1.00 89.56 762 LEU A C 1
ATOM 6447 O O . LEU A 1 762 ? -10.711 16.734 19.110 1.00 89.56 762 LEU A O 1
ATOM 6451 N N . TYR A 1 763 ? -9.981 18.074 20.756 1.00 90.25 763 TYR A N 1
ATOM 6452 C CA . TYR A 1 763 ? -10.382 19.314 20.069 1.00 90.25 763 TYR A CA 1
ATOM 6453 C C . TYR A 1 763 ? -9.590 19.533 18.776 1.00 90.25 763 TYR A C 1
ATOM 6455 O O . TYR A 1 763 ? -10.190 19.812 17.742 1.00 90.25 763 TYR A O 1
ATOM 6463 N N . SER A 1 764 ? -8.271 19.321 18.814 1.00 90.69 764 SER A N 1
ATOM 6464 C CA . SER A 1 764 ? -7.414 19.411 17.624 1.00 90.69 764 SER A CA 1
ATOM 6465 C C . SER A 1 764 ? -7.884 18.472 16.505 1.00 90.69 764 SER A C 1
ATOM 6467 O O . SER A 1 764 ? -7.938 18.877 15.347 1.00 90.69 764 SER A O 1
ATOM 6469 N N . LEU A 1 765 ? -8.304 17.244 16.838 1.00 89.44 765 LEU A N 1
ATOM 6470 C CA . LEU A 1 765 ? -8.853 16.297 15.859 1.00 89.44 765 LEU A CA 1
ATOM 6471 C C . LEU A 1 765 ? -10.171 16.784 15.230 1.00 89.44 765 LEU A C 1
ATOM 6473 O O . LEU A 1 765 ? -10.380 16.584 14.033 1.00 89.44 765 LEU A O 1
ATOM 6477 N N . ILE A 1 766 ? -11.049 17.443 15.999 1.00 90.62 766 ILE A N 1
ATOM 6478 C CA . ILE A 1 766 ? -12.277 18.051 15.455 1.00 90.62 766 ILE A CA 1
ATOM 6479 C C . ILE A 1 766 ? -11.934 19.196 14.501 1.00 90.62 766 ILE A C 1
ATOM 6481 O O . ILE A 1 766 ? -12.462 19.228 13.389 1.00 90.62 766 ILE A O 1
ATOM 6485 N N . ASP A 1 767 ? -11.043 20.103 14.904 1.00 89.69 767 ASP A N 1
ATOM 6486 C CA . ASP A 1 767 ? -10.656 21.256 14.086 1.00 89.69 767 ASP A CA 1
ATOM 6487 C C . ASP A 1 767 ? -9.999 20.799 12.772 1.00 89.69 767 ASP A C 1
ATOM 6489 O O . ASP A 1 767 ? -10.351 21.272 11.689 1.00 89.69 767 ASP A O 1
ATOM 6493 N N . GLN A 1 768 ? -9.117 19.798 12.844 1.00 89.25 768 GLN A N 1
ATOM 6494 C CA . GLN A 1 768 ? -8.497 19.165 11.679 1.00 89.25 768 GLN A CA 1
ATOM 6495 C C . GLN A 1 768 ? -9.521 18.510 10.746 1.00 89.25 768 GLN A C 1
ATOM 6497 O O . GLN A 1 768 ? -9.388 18.603 9.525 1.00 89.25 768 GLN A O 1
ATOM 6502 N N . ALA A 1 769 ? -10.541 17.845 11.291 1.00 90.19 769 ALA A N 1
ATOM 6503 C CA . ALA A 1 769 ? -11.594 17.228 10.493 1.00 90.19 769 ALA A CA 1
ATOM 6504 C C . ALA A 1 769 ? -12.503 18.272 9.822 1.00 90.19 769 ALA A C 1
ATOM 6506 O O . ALA A 1 769 ? -12.841 18.121 8.647 1.00 90.19 769 ALA A O 1
ATOM 6507 N N . GLN A 1 770 ? -12.852 19.357 10.522 1.00 90.25 770 GLN A N 1
ATOM 6508 C CA . GLN A 1 770 ? -13.598 20.476 9.936 1.00 90.25 770 GLN A CA 1
ATOM 6509 C C . GLN A 1 770 ? -12.802 21.173 8.827 1.00 90.25 770 GLN A C 1
ATOM 6511 O O . GLN A 1 770 ? -13.362 21.472 7.770 1.00 90.25 770 GLN A O 1
ATOM 6516 N N . GLN A 1 771 ? -11.501 21.399 9.042 1.00 90.19 771 GLN A N 1
ATOM 6517 C CA . GLN A 1 771 ? -10.620 21.987 8.034 1.00 90.19 771 GLN A CA 1
ATOM 6518 C C . GLN A 1 771 ? -10.526 21.097 6.794 1.00 90.19 771 GLN A C 1
ATOM 6520 O O . GLN A 1 771 ? -10.635 21.602 5.679 1.00 90.19 771 GLN A O 1
ATOM 6525 N N . SER A 1 772 ? -10.391 19.778 6.971 1.00 88.25 772 SER A N 1
ATOM 6526 C CA . SER A 1 772 ? -10.473 18.844 5.850 1.00 88.25 772 SER A CA 1
ATOM 6527 C C . SER A 1 772 ? -11.799 19.039 5.110 1.00 88.25 772 SER A C 1
ATOM 6529 O O . SER A 1 772 ? -11.775 19.320 3.918 1.00 88.25 772 SER A O 1
ATOM 6531 N N . ILE A 1 773 ? -12.959 18.984 5.779 1.00 90.12 773 ILE A N 1
ATOM 6532 C CA . ILE A 1 773 ? -14.265 19.148 5.103 1.00 90.12 773 ILE A CA 1
ATOM 6533 C C . ILE A 1 773 ? -14.318 20.423 4.251 1.00 90.12 773 ILE A C 1
ATOM 6535 O O . ILE A 1 773 ? -14.736 20.361 3.095 1.00 90.12 773 ILE A O 1
ATOM 6539 N N . GLN A 1 774 ? -13.847 21.547 4.792 1.00 87.56 774 GLN A N 1
ATOM 6540 C CA . GLN A 1 774 ? -13.798 22.813 4.065 1.00 87.56 774 GLN A CA 1
ATOM 6541 C C . GLN A 1 774 ? -12.905 22.728 2.818 1.00 87.56 774 GLN A C 1
ATOM 6543 O O . GLN A 1 774 ? -13.345 23.100 1.731 1.00 87.56 774 GLN A O 1
ATOM 6548 N N . ASN A 1 775 ? -11.699 22.168 2.956 1.00 86.94 775 ASN A N 1
ATOM 6549 C CA . ASN A 1 775 ? -10.770 22.000 1.840 1.00 86.94 775 ASN A CA 1
ATOM 6550 C C . ASN A 1 775 ? -11.384 21.154 0.713 1.00 86.94 775 ASN A C 1
ATOM 6552 O O . ASN A 1 775 ? -11.224 21.495 -0.452 1.00 86.94 775 ASN A O 1
ATOM 6556 N N . TYR A 1 776 ? -12.109 20.072 1.026 1.00 86.50 776 TYR A N 1
ATOM 6557 C CA . TYR A 1 776 ? -12.749 19.244 -0.009 1.00 86.50 776 TYR A CA 1
ATOM 6558 C C . TYR A 1 776 ? -13.863 19.964 -0.746 1.00 86.50 776 TYR A C 1
ATOM 6560 O O . TYR A 1 776 ? -13.968 19.814 -1.960 1.00 86.50 776 TYR A O 1
ATOM 6568 N N . ILE A 1 777 ? -14.687 20.733 -0.034 1.00 86.81 777 ILE A N 1
ATOM 6569 C CA . ILE A 1 777 ? -15.757 21.512 -0.662 1.00 86.81 777 ILE A CA 1
ATOM 6570 C C . ILE A 1 777 ? -15.138 22.509 -1.651 1.00 86.81 777 ILE A C 1
ATOM 6572 O O . ILE A 1 777 ? -15.513 22.507 -2.822 1.00 86.81 777 ILE A O 1
ATOM 6576 N N . GLU A 1 778 ? -14.120 23.261 -1.223 1.00 86.94 778 GLU A N 1
ATOM 6577 C CA . GLU A 1 778 ? -13.401 24.218 -2.078 1.00 86.94 778 GLU A CA 1
ATOM 6578 C C . GLU A 1 778 ? -12.722 23.544 -3.279 1.00 86.94 778 GLU A C 1
ATOM 6580 O O . GLU A 1 778 ? -12.816 24.030 -4.408 1.00 86.94 778 GLU A O 1
ATOM 6585 N N . LEU A 1 779 ? -12.078 22.393 -3.061 1.00 83.69 779 LEU A N 1
ATOM 6586 C CA . LEU A 1 779 ? -11.451 21.614 -4.128 1.00 83.69 779 LEU A CA 1
ATOM 6587 C C . LEU A 1 779 ? -12.479 21.083 -5.123 1.00 83.69 779 LEU A C 1
ATOM 6589 O O . LEU A 1 779 ? -12.241 21.149 -6.325 1.00 83.69 779 LEU A O 1
ATOM 6593 N N . SER A 1 780 ? -13.621 20.579 -4.650 1.00 84.94 780 SER A N 1
ATOM 6594 C CA . SER A 1 780 ? -14.648 19.983 -5.511 1.00 84.94 780 SER A CA 1
ATOM 6595 C C . SER A 1 780 ? -15.214 20.969 -6.538 1.00 84.94 780 SER A C 1
ATOM 6597 O O . SER A 1 780 ? -15.569 20.553 -7.642 1.00 84.94 780 SER A O 1
ATOM 6599 N N . ASP A 1 781 ? -15.209 22.265 -6.216 1.00 81.38 781 ASP A N 1
ATOM 6600 C CA . ASP A 1 781 ? -15.674 23.335 -7.101 1.00 81.38 781 ASP A CA 1
ATOM 6601 C C . ASP A 1 781 ? -14.616 23.776 -8.132 1.00 81.38 781 ASP A C 1
ATOM 6603 O O . ASP A 1 781 ? -14.970 24.314 -9.184 1.00 81.38 781 ASP A O 1
ATOM 6607 N N . MET A 1 782 ? -13.323 23.550 -7.865 1.00 85.12 782 MET A N 1
ATOM 6608 C CA . MET A 1 782 ? -12.208 24.075 -8.676 1.00 85.12 782 MET A CA 1
ATOM 6609 C C . MET A 1 782 ? -11.336 22.999 -9.342 1.00 85.12 782 MET A C 1
ATOM 6611 O O . MET A 1 782 ? -10.387 23.337 -10.053 1.00 85.12 782 MET A O 1
ATOM 6615 N N . ILE A 1 783 ? -11.618 21.713 -9.118 1.00 85.50 783 ILE A N 1
ATOM 6616 C CA . ILE A 1 783 ? -10.728 20.626 -9.534 1.00 85.50 783 ILE A CA 1
ATOM 6617 C C . ILE A 1 783 ? -10.609 20.510 -11.063 1.00 85.50 783 ILE A C 1
ATOM 6619 O O . ILE A 1 783 ? -11.597 20.385 -11.787 1.00 85.50 783 ILE A O 1
ATOM 6623 N N . GLN A 1 784 ? -9.367 20.519 -11.558 1.00 86.38 784 GLN A N 1
ATOM 6624 C CA . GLN A 1 784 ? -9.025 20.243 -12.955 1.00 86.38 784 GLN A CA 1
ATOM 6625 C C . GLN A 1 784 ? -8.294 18.903 -13.043 1.00 86.38 784 GLN A C 1
ATOM 6627 O O . GLN A 1 784 ? -7.112 18.807 -12.712 1.00 86.38 784 GLN A O 1
ATOM 6632 N N . PHE A 1 785 ? -8.990 17.859 -13.502 1.00 87.44 785 PHE A N 1
ATOM 6633 C CA . PHE A 1 785 ? -8.457 16.492 -13.485 1.00 87.44 785 PHE A CA 1
ATOM 6634 C C . PHE A 1 785 ? -7.235 16.266 -14.391 1.00 87.44 785 PHE A C 1
ATOM 6636 O O . PHE A 1 785 ? -6.443 15.365 -14.124 1.00 87.44 785 PHE A O 1
ATOM 6643 N N . ASP A 1 786 ? -7.005 17.132 -15.382 1.00 86.38 786 ASP A N 1
ATOM 6644 C CA . ASP A 1 786 ? -5.846 17.062 -16.283 1.00 86.38 786 ASP A CA 1
ATOM 6645 C C . ASP A 1 786 ? -4.492 17.172 -15.561 1.00 86.38 786 ASP A C 1
ATOM 6647 O O . ASP A 1 786 ? -3.467 16.732 -16.094 1.00 86.38 786 ASP A O 1
ATOM 6651 N N . GLN A 1 787 ? -4.471 17.748 -14.356 1.00 87.19 787 GLN A N 1
ATOM 6652 C CA . GLN A 1 787 ? -3.262 17.933 -13.549 1.00 87.19 787 GLN A CA 1
ATOM 6653 C C . GLN A 1 787 ? -2.873 16.677 -12.750 1.00 87.19 787 GLN A C 1
ATOM 6655 O O . GLN A 1 787 ? -1.741 16.584 -12.281 1.00 87.19 787 GLN A O 1
ATOM 6660 N N . PHE A 1 788 ? -3.757 15.679 -12.652 1.00 89.50 788 PHE A N 1
ATOM 6661 C CA . PHE A 1 788 ? -3.560 14.488 -11.823 1.00 89.50 788 PHE A CA 1
ATOM 6662 C C . PHE A 1 788 ? -3.351 13.220 -12.666 1.00 89.50 788 PHE A C 1
ATOM 6664 O O . PHE A 1 788 ? -3.695 13.159 -13.849 1.00 89.50 788 PHE A O 1
ATOM 6671 N N . LEU A 1 789 ? -2.767 12.186 -12.056 1.00 88.25 789 LEU A N 1
ATOM 6672 C CA . LEU A 1 789 ? -2.616 10.849 -12.640 1.00 88.25 789 LEU A CA 1
ATOM 6673 C C . LEU A 1 789 ? -3.861 10.001 -12.351 1.00 88.25 789 LEU A C 1
ATOM 6675 O O . LEU A 1 789 ? -3.798 9.024 -11.609 1.00 88.25 789 LEU A O 1
ATOM 6679 N N . VAL A 1 790 ? -4.994 10.397 -12.931 1.00 90.50 790 VAL A N 1
ATOM 6680 C CA . VAL A 1 790 ? -6.275 9.686 -12.805 1.00 90.50 790 VAL A CA 1
ATOM 6681 C C . VAL A 1 790 ? -6.871 9.362 -14.175 1.00 90.50 790 VAL A C 1
ATOM 6683 O O . VAL A 1 790 ? -6.527 9.968 -15.187 1.00 90.50 790 VAL A O 1
ATOM 6686 N N . ASP A 1 791 ? -7.730 8.358 -14.215 1.00 91.44 791 ASP A N 1
ATOM 6687 C CA . ASP A 1 791 ? -8.460 7.851 -15.371 1.00 91.44 791 ASP A CA 1
ATOM 6688 C C . ASP A 1 791 ? -9.919 8.337 -15.376 1.00 91.44 791 ASP A C 1
ATOM 6690 O O . ASP A 1 791 ? -10.450 8.835 -14.380 1.00 91.44 791 ASP A O 1
ATOM 6694 N N . ASP A 1 792 ? -10.592 8.162 -16.513 1.00 90.69 792 ASP A N 1
ATOM 6695 C CA . ASP A 1 792 ? -11.980 8.607 -16.692 1.00 90.69 792 ASP A CA 1
ATOM 6696 C C . ASP A 1 792 ? -12.954 7.899 -15.737 1.00 90.69 792 ASP A C 1
ATOM 6698 O O . ASP A 1 792 ? -13.981 8.465 -15.351 1.00 90.69 792 ASP A O 1
ATOM 6702 N N . GLN A 1 793 ? -12.629 6.670 -15.315 1.00 92.81 793 GLN A N 1
ATOM 6703 C CA . GLN A 1 793 ? -13.440 5.925 -14.355 1.00 92.81 793 GLN A CA 1
ATOM 6704 C C . GLN A 1 793 ? -13.460 6.629 -13.000 1.00 92.81 793 GLN A C 1
ATOM 6706 O O . GLN A 1 793 ? -14.542 6.868 -12.459 1.00 92.81 793 GLN A O 1
ATOM 6711 N N . PHE A 1 794 ? -12.294 7.025 -12.481 1.00 94.00 794 PHE A N 1
ATOM 6712 C CA . PHE A 1 794 ? -12.218 7.795 -11.245 1.00 94.00 794 PHE A CA 1
ATOM 6713 C C . PHE A 1 794 ? -12.961 9.132 -11.359 1.00 94.00 794 PHE A C 1
ATOM 6715 O O . PHE A 1 794 ? -13.735 9.471 -10.464 1.00 94.00 794 PHE A O 1
ATOM 6722 N N . ILE A 1 795 ? -12.787 9.859 -12.467 1.00 93.31 795 ILE A N 1
ATOM 6723 C CA . ILE A 1 795 ? -13.454 11.152 -12.694 1.00 93.31 795 ILE A CA 1
ATOM 6724 C C . ILE A 1 795 ? -14.980 10.988 -12.661 1.00 93.31 795 ILE A C 1
ATOM 6726 O O . ILE A 1 795 ? -15.680 11.746 -11.985 1.00 93.31 795 ILE A O 1
ATOM 6730 N N . SER A 1 796 ? -15.503 9.967 -13.347 1.00 93.50 796 SER A N 1
ATOM 6731 C CA . SER A 1 796 ? -16.941 9.678 -13.360 1.00 93.50 796 SER A CA 1
ATOM 6732 C C . SER A 1 796 ? -17.474 9.324 -11.968 1.00 93.50 796 SER A C 1
ATOM 6734 O O . SER A 1 796 ? -18.504 9.860 -11.554 1.00 93.50 796 SER A O 1
ATOM 6736 N N . LEU A 1 797 ? -16.739 8.500 -11.211 1.00 93.44 797 LEU A N 1
ATOM 6737 C CA . LEU A 1 797 ? -17.103 8.114 -9.851 1.00 93.44 797 LEU A CA 1
ATOM 6738 C C . LEU A 1 797 ? -17.075 9.314 -8.899 1.00 93.44 797 LEU A C 1
ATOM 6740 O O . LEU A 1 797 ? -17.980 9.456 -8.079 1.00 93.44 797 LEU A O 1
ATOM 6744 N N . PHE A 1 798 ? -16.071 10.187 -9.011 1.00 93.81 798 PHE A N 1
ATOM 6745 C CA . PHE A 1 798 ? -15.968 11.396 -8.198 1.00 93.81 798 PHE A CA 1
ATOM 6746 C C . PHE A 1 798 ? -17.203 12.282 -8.387 1.00 93.81 798 PHE A C 1
ATOM 6748 O O . PHE A 1 798 ? -17.870 12.616 -7.408 1.00 93.81 798 PHE A O 1
ATOM 6755 N N . TYR A 1 799 ? -17.573 12.592 -9.636 1.00 92.88 799 TYR A N 1
ATOM 6756 C CA . TYR A 1 799 ? -18.758 13.408 -9.914 1.00 92.88 799 TYR A CA 1
ATOM 6757 C C . TYR A 1 799 ? -20.070 12.733 -9.497 1.00 92.88 799 TYR A C 1
ATOM 6759 O O . TYR A 1 799 ? -20.974 13.427 -9.018 1.00 92.88 799 TYR A O 1
ATOM 6767 N N . ALA A 1 800 ? -20.173 11.408 -9.644 1.00 93.25 800 ALA A N 1
ATOM 6768 C CA . ALA A 1 800 ? -21.332 10.643 -9.192 1.00 93.25 800 ALA A CA 1
ATOM 6769 C C . ALA A 1 800 ? -21.473 10.710 -7.662 1.00 93.25 800 ALA A C 1
ATOM 6771 O O . ALA A 1 800 ? -22.521 11.101 -7.157 1.00 93.25 800 ALA A O 1
ATOM 6772 N N . ILE A 1 801 ? -20.397 10.466 -6.906 1.00 93.12 801 ILE A N 1
ATOM 6773 C CA . ILE A 1 801 ? -20.392 10.585 -5.438 1.00 93.12 801 ILE A CA 1
ATOM 6774 C C . ILE A 1 801 ? -20.731 12.015 -4.986 1.00 93.12 801 ILE A C 1
ATOM 6776 O O . ILE A 1 801 ? -21.436 12.206 -3.992 1.00 93.12 801 ILE A O 1
ATOM 6780 N N . SER A 1 802 ? -20.277 13.042 -5.707 1.00 91.06 802 SER A N 1
ATOM 6781 C CA . SER A 1 802 ? -20.569 14.431 -5.345 1.00 91.06 802 SER A CA 1
ATOM 6782 C C . SER A 1 802 ? -22.055 14.799 -5.442 1.00 91.06 802 SER A C 1
ATOM 6784 O O . SER A 1 802 ? -22.484 15.662 -4.673 1.00 91.06 802 SER A O 1
ATOM 6786 N N . LYS A 1 803 ? -22.831 14.181 -6.350 1.00 89.06 803 LYS A N 1
ATOM 6787 C CA . LYS A 1 803 ? -24.197 14.626 -6.718 1.00 89.06 803 LYS A CA 1
ATOM 6788 C C . LYS A 1 803 ? -25.302 13.577 -6.558 1.00 89.06 803 LYS A C 1
ATOM 6790 O O . LYS A 1 803 ? -26.470 13.947 -6.453 1.00 89.06 803 LYS A O 1
ATOM 6795 N N . GLU A 1 804 ? -24.969 12.294 -6.589 1.00 92.31 804 GLU A N 1
ATOM 6796 C CA . GLU A 1 804 ? -25.936 11.193 -6.579 1.00 92.31 804 GLU A CA 1
ATOM 6797 C C . GLU A 1 804 ? -26.133 10.600 -5.176 1.00 92.31 804 GLU A C 1
ATOM 6799 O O . GLU A 1 804 ? -25.606 11.082 -4.175 1.00 92.31 804 GLU A O 1
ATOM 6804 N N . ASN A 1 805 ? -26.939 9.542 -5.081 1.00 90.62 805 ASN A N 1
ATOM 6805 C CA . ASN A 1 805 ? -27.235 8.892 -3.813 1.00 90.62 805 ASN A CA 1
ATOM 6806 C C . ASN A 1 805 ? -26.016 8.122 -3.282 1.00 90.62 805 ASN A C 1
ATOM 6808 O O . ASN A 1 805 ? -25.653 7.073 -3.815 1.00 90.62 805 ASN A O 1
ATOM 6812 N N . LEU A 1 806 ? -25.460 8.587 -2.160 1.00 91.56 806 LEU A N 1
ATOM 6813 C CA . LEU A 1 806 ? -24.258 8.026 -1.539 1.00 91.56 806 LEU A CA 1
ATOM 6814 C C . LEU A 1 806 ? -24.377 6.540 -1.184 1.00 91.56 806 LEU A C 1
ATOM 6816 O O . LEU A 1 806 ? -23.393 5.804 -1.212 1.00 91.56 806 LEU A O 1
ATOM 6820 N N . CYS A 1 807 ? -25.586 6.074 -0.885 1.00 88.56 807 CYS A N 1
ATOM 6821 C CA . CYS A 1 807 ? -25.812 4.704 -0.436 1.00 88.56 807 CYS A CA 1
ATOM 6822 C C . CYS A 1 807 ? -25.644 3.657 -1.546 1.00 88.56 807 CYS A C 1
ATOM 6824 O O . CYS A 1 807 ? -25.552 2.470 -1.242 1.00 88.56 807 CYS A O 1
ATOM 6826 N N . GLN A 1 808 ? -25.585 4.079 -2.813 1.00 89.44 808 GLN A N 1
ATOM 6827 C CA . GLN A 1 808 ? -25.313 3.194 -3.951 1.00 89.44 808 GLN A CA 1
ATOM 6828 C C . GLN A 1 808 ? -23.830 2.812 -4.062 1.00 89.44 808 GLN A C 1
ATOM 6830 O O . GLN A 1 808 ? -23.508 1.807 -4.687 1.00 89.44 808 GLN A O 1
ATOM 6835 N N . PHE A 1 809 ? -22.934 3.571 -3.425 1.00 90.50 809 PHE A N 1
ATOM 6836 C CA . PHE A 1 809 ? -21.480 3.383 -3.512 1.00 90.50 809 PHE A CA 1
ATOM 6837 C C . PHE A 1 809 ? -20.895 2.607 -2.319 1.00 90.50 809 PHE A C 1
ATOM 6839 O O . PHE A 1 809 ? -19.676 2.579 -2.127 1.00 90.50 809 PHE A O 1
ATOM 6846 N N . ILE A 1 810 ? -21.756 1.995 -1.500 1.00 88.00 810 ILE A N 1
ATOM 6847 C CA . ILE A 1 810 ? -21.364 1.176 -0.349 1.00 88.00 810 ILE A CA 1
ATOM 6848 C C . ILE A 1 810 ? -21.189 -0.280 -0.795 1.00 88.00 810 ILE A C 1
ATOM 6850 O O . ILE A 1 810 ? -22.034 -0.827 -1.505 1.00 88.00 810 ILE A O 1
ATOM 6854 N N . ASP A 1 811 ? -20.115 -0.908 -0.314 1.00 84.88 811 ASP A N 1
ATOM 6855 C CA . ASP A 1 811 ? -19.834 -2.338 -0.476 1.00 84.88 811 ASP A CA 1
ATOM 6856 C C . ASP A 1 811 ? -21.047 -3.206 -0.081 1.00 84.88 811 ASP A C 1
ATOM 6858 O O . ASP A 1 811 ? -21.660 -3.001 0.974 1.00 84.88 811 ASP A O 1
ATOM 6862 N N . GLU A 1 812 ? -21.368 -4.200 -0.915 1.00 84.50 812 GLU A N 1
ATOM 6863 C CA . GLU A 1 812 ? -22.478 -5.145 -0.737 1.00 84.50 812 GLU A CA 1
ATOM 6864 C C . GLU A 1 812 ? -22.482 -5.786 0.656 1.00 84.50 812 GLU A C 1
ATOM 6866 O O . GLU A 1 812 ? -23.545 -5.962 1.256 1.00 84.50 812 GLU A O 1
ATOM 6871 N N . ARG A 1 813 ? -21.294 -6.037 1.228 1.00 87.31 813 ARG A N 1
ATOM 6872 C CA . ARG A 1 813 ? -21.134 -6.614 2.576 1.00 87.31 813 ARG A CA 1
ATOM 6873 C C . ARG A 1 813 ? -21.828 -5.805 3.676 1.00 87.31 813 ARG A C 1
ATOM 6875 O O . ARG A 1 813 ? -22.240 -6.379 4.681 1.00 87.31 813 ARG A O 1
ATOM 6882 N N . PHE A 1 814 ? -21.965 -4.490 3.495 1.00 86.56 814 PHE A N 1
ATOM 6883 C CA . PHE A 1 814 ? -22.548 -3.583 4.487 1.00 86.56 814 PHE A CA 1
ATOM 6884 C C . PHE A 1 814 ? -23.898 -2.999 4.070 1.00 86.56 814 PHE A C 1
ATOM 6886 O O . PHE A 1 814 ? -24.523 -2.324 4.888 1.00 86.56 814 PHE A O 1
ATOM 6893 N N . GLN A 1 815 ? -24.393 -3.286 2.862 1.00 84.62 815 GLN A N 1
ATOM 6894 C CA . GLN A 1 815 ? -25.675 -2.756 2.380 1.00 84.62 815 GLN A CA 1
ATOM 6895 C C . GLN A 1 815 ? -26.851 -3.126 3.294 1.00 84.62 815 GLN A C 1
ATOM 6897 O O . GLN A 1 815 ? -27.725 -2.294 3.538 1.00 84.62 815 GLN A O 1
ATOM 6902 N N . ASN A 1 816 ? -26.851 -4.331 3.873 1.00 84.38 816 ASN A N 1
ATOM 6903 C CA . ASN A 1 816 ? -27.890 -4.752 4.822 1.00 84.38 816 ASN A CA 1
ATOM 6904 C C . ASN A 1 816 ? -27.905 -3.900 6.102 1.00 84.38 816 ASN A C 1
ATOM 6906 O O . ASN A 1 816 ? -28.974 -3.638 6.648 1.00 84.38 816 ASN A O 1
ATOM 6910 N N . LEU A 1 817 ? -26.736 -3.442 6.563 1.00 85.12 817 LEU A N 1
ATOM 6911 C CA . LEU A 1 817 ? -26.619 -2.573 7.733 1.00 85.12 817 LEU A CA 1
ATOM 6912 C C . LEU A 1 817 ? -26.983 -1.123 7.383 1.00 85.12 817 LEU A C 1
ATOM 6914 O O . LEU A 1 817 ? -27.716 -0.475 8.123 1.00 85.12 817 LEU A O 1
ATOM 6918 N N . THR A 1 818 ? -26.479 -0.602 6.263 1.00 85.00 818 THR A N 1
ATOM 6919 C CA . THR A 1 818 ? -26.517 0.838 5.955 1.00 85.00 818 THR A CA 1
ATOM 6920 C C . THR A 1 818 ? -27.774 1.296 5.217 1.00 85.00 818 THR A C 1
ATOM 6922 O O . THR A 1 818 ? -28.200 2.440 5.393 1.00 85.00 818 THR A O 1
ATOM 6925 N N . SER A 1 819 ? -28.411 0.430 4.422 1.00 83.00 819 SER A N 1
ATOM 6926 C CA . SER A 1 819 ? -29.564 0.794 3.577 1.00 83.00 819 SER A CA 1
ATOM 6927 C C . SER A 1 819 ? -30.739 1.381 4.366 1.00 83.00 819 SER A C 1
ATOM 6929 O O . SER A 1 819 ? -31.372 2.335 3.906 1.00 83.00 819 SER A O 1
ATOM 6931 N N . ARG A 1 820 ? -30.989 0.883 5.585 1.00 84.69 820 ARG A N 1
ATOM 6932 C CA . ARG A 1 820 ? -32.064 1.367 6.469 1.00 84.69 820 ARG A CA 1
ATOM 6933 C C . ARG A 1 820 ? -31.882 2.832 6.874 1.00 84.69 820 ARG A C 1
ATOM 6935 O O . ARG A 1 820 ? -32.867 3.550 7.018 1.00 84.69 820 ARG A O 1
ATOM 6942 N N . TYR A 1 821 ? -30.640 3.275 7.054 1.00 88.56 821 TYR A N 1
ATOM 6943 C CA . TYR A 1 821 ? -30.326 4.608 7.575 1.00 88.56 821 TYR A CA 1
ATOM 6944 C C . TYR A 1 821 ? -30.203 5.669 6.479 1.00 88.56 821 TYR A C 1
ATOM 6946 O O . TYR A 1 821 ? -30.268 6.859 6.773 1.00 88.56 821 TYR A O 1
ATOM 6954 N N . CYS A 1 822 ? -30.112 5.258 5.214 1.00 83.75 822 CYS A N 1
ATOM 6955 C CA . CYS A 1 822 ? -29.913 6.156 4.078 1.00 83.75 822 CYS A CA 1
ATOM 6956 C C . CYS A 1 822 ? -30.969 7.274 3.964 1.00 83.75 822 CYS A C 1
ATOM 6958 O O . CYS A 1 822 ? -30.651 8.415 3.640 1.00 83.75 822 CYS A O 1
ATOM 6960 N N . TYR A 1 823 ? -32.236 6.948 4.237 1.00 86.56 823 TYR A N 1
ATOM 6961 C CA . TYR A 1 823 ? -33.356 7.896 4.166 1.00 86.56 823 TYR A CA 1
ATOM 6962 C C . TYR A 1 823 ? -33.580 8.676 5.467 1.00 86.56 823 TYR A C 1
ATOM 6964 O O . TYR A 1 823 ? -34.392 9.596 5.481 1.00 86.56 823 TYR A O 1
ATOM 6972 N N . LEU A 1 824 ? -32.915 8.274 6.552 1.00 88.81 824 LEU A N 1
ATOM 6973 C CA . LEU A 1 824 ? -33.191 8.749 7.908 1.00 88.81 824 LEU A CA 1
ATOM 6974 C C . LEU A 1 824 ? -32.070 9.630 8.465 1.00 88.81 824 LEU A C 1
ATOM 6976 O O . LEU A 1 824 ? -32.341 10.525 9.257 1.00 88.81 824 LEU A O 1
ATOM 6980 N N . ALA A 1 825 ? -30.821 9.375 8.078 1.00 91.25 825 ALA A N 1
ATOM 6981 C CA . ALA A 1 825 ? -29.672 10.127 8.558 1.00 91.25 825 ALA A CA 1
ATOM 6982 C C . ALA A 1 825 ? -29.555 11.496 7.869 1.00 91.25 825 ALA A C 1
ATOM 6984 O O . ALA A 1 825 ? -29.841 11.629 6.676 1.00 91.25 825 ALA A O 1
ATOM 6985 N N . PHE A 1 826 ? -29.098 12.496 8.632 1.00 90.62 826 PHE A N 1
ATOM 6986 C CA . PHE A 1 826 ? -28.827 13.865 8.165 1.00 90.62 826 PHE A CA 1
ATOM 6987 C C . PHE A 1 826 ? -29.975 14.479 7.348 1.00 90.62 826 PHE A C 1
ATOM 6989 O O . PHE A 1 826 ? -29.740 15.071 6.294 1.00 90.62 826 PHE A O 1
ATOM 6996 N N . ASP A 1 827 ? -31.218 14.251 7.773 1.00 86.38 827 ASP A N 1
ATOM 6997 C CA . ASP A 1 827 ? -32.433 14.718 7.092 1.00 86.38 827 ASP A CA 1
ATOM 6998 C C . ASP A 1 827 ? -32.514 14.323 5.602 1.00 86.38 827 ASP A C 1
ATOM 7000 O O . ASP A 1 827 ? -33.088 15.024 4.767 1.00 86.38 827 ASP A O 1
ATOM 7004 N N . GLY A 1 828 ? -31.922 13.179 5.242 1.00 86.62 828 GLY A N 1
ATOM 7005 C CA . GLY A 1 828 ? -31.930 12.644 3.881 1.00 86.62 828 GLY A CA 1
ATOM 7006 C C . GLY A 1 828 ? -30.926 13.297 2.923 1.00 86.62 828 GLY A C 1
ATOM 7007 O O . GLY A 1 828 ? -30.958 12.996 1.724 1.00 86.62 828 GLY A O 1
ATOM 7008 N N . THR A 1 829 ? -30.011 14.142 3.414 1.00 91.81 829 THR A N 1
ATOM 7009 C CA . THR A 1 829 ? -28.953 14.774 2.595 1.00 91.81 829 THR A CA 1
ATOM 7010 C C . THR A 1 829 ? -28.017 13.762 1.929 1.00 91.81 829 THR A C 1
ATOM 7012 O O . THR A 1 829 ? -27.514 14.040 0.842 1.00 91.81 829 THR A O 1
ATOM 7015 N N . LEU A 1 830 ? -27.897 12.540 2.470 1.00 91.81 830 LEU A N 1
ATOM 7016 C CA . LEU A 1 830 ? -27.161 11.426 1.846 1.00 91.81 830 LEU A CA 1
ATOM 7017 C C . LEU A 1 830 ? -27.622 11.112 0.410 1.00 91.81 830 LEU A C 1
ATOM 7019 O O . LEU A 1 830 ? -26.844 10.607 -0.398 1.00 91.81 830 LEU A O 1
ATOM 7023 N N . ARG A 1 831 ? -28.879 11.419 0.060 1.00 90.44 831 ARG A N 1
ATOM 7024 C CA . ARG A 1 831 ? -29.416 11.214 -1.298 1.00 90.44 831 ARG A CA 1
ATOM 7025 C C . ARG A 1 831 ? -29.043 12.316 -2.286 1.00 90.44 831 ARG A C 1
ATOM 7027 O O . ARG A 1 831 ? -29.246 12.134 -3.482 1.00 90.44 831 ARG A O 1
ATOM 7034 N N . GLN A 1 832 ? -28.584 13.455 -1.781 1.00 90.31 832 GLN A N 1
ATOM 7035 C CA . GLN A 1 832 ? -28.263 14.650 -2.559 1.00 90.31 832 GLN A CA 1
ATOM 7036 C C . GLN A 1 832 ? -26.767 14.734 -2.905 1.00 90.31 832 GLN A C 1
ATOM 7038 O O . GLN A 1 832 ? -26.337 15.719 -3.501 1.00 90.31 832 GLN A O 1
ATOM 7043 N N . GLY A 1 833 ? -25.978 13.730 -2.510 1.00 91.69 833 GLY A N 1
ATOM 7044 C CA . GLY A 1 833 ? -24.543 13.661 -2.757 1.00 91.69 833 GLY A CA 1
ATOM 7045 C C . GLY A 1 833 ? -23.672 14.111 -1.589 1.00 91.69 833 GLY A C 1
ATOM 7046 O O . GLY A 1 833 ? -24.134 14.606 -0.551 1.00 91.69 833 GLY A O 1
ATOM 7047 N N . MET A 1 834 ? -22.366 13.908 -1.770 1.00 92.50 834 MET A N 1
ATOM 7048 C CA . MET A 1 834 ? -21.351 14.148 -0.744 1.00 92.50 834 MET A CA 1
ATOM 7049 C C . MET A 1 834 ? -21.279 15.620 -0.340 1.00 92.50 834 MET A C 1
ATOM 7051 O O . MET A 1 834 ? -21.177 15.919 0.845 1.00 92.50 834 MET A O 1
ATOM 7055 N N . ILE A 1 835 ? -21.398 16.550 -1.293 1.00 91.94 835 ILE A N 1
ATOM 7056 C CA . ILE A 1 835 ? -21.258 17.989 -1.022 1.00 91.94 835 ILE A CA 1
ATOM 7057 C C . ILE A 1 835 ? -22.375 18.486 -0.093 1.00 91.94 835 ILE A C 1
ATOM 7059 O O . ILE A 1 835 ? -22.102 19.177 0.888 1.00 91.94 835 ILE A O 1
ATOM 7063 N N . SER A 1 836 ? -23.631 18.109 -0.360 1.00 92.00 836 SER A N 1
ATOM 7064 C CA . SER A 1 836 ? -24.766 18.477 0.504 1.00 92.00 836 SER A CA 1
ATOM 7065 C C . SER A 1 836 ? -24.599 17.891 1.910 1.00 92.00 836 SER A C 1
ATOM 7067 O O . SER A 1 836 ? -24.729 18.597 2.912 1.00 92.00 836 SER A O 1
ATOM 7069 N N . THR A 1 837 ? -24.200 16.618 1.980 1.00 93.06 837 THR A N 1
ATOM 7070 C CA . THR A 1 837 ? -23.969 15.912 3.245 1.00 93.06 837 THR A CA 1
ATOM 7071 C C . THR A 1 837 ? -22.857 16.563 4.073 1.00 93.06 837 THR A C 1
ATOM 7073 O O . THR A 1 837 ? -23.040 16.834 5.257 1.00 93.06 837 THR A O 1
ATOM 7076 N N . LEU A 1 838 ? -21.703 16.857 3.471 1.00 91.81 838 LEU A N 1
ATOM 7077 C CA . LEU A 1 838 ? -20.571 17.467 4.172 1.00 91.81 838 LEU A CA 1
ATOM 7078 C C . LEU A 1 838 ? -20.877 18.894 4.645 1.00 91.81 838 LEU A C 1
ATOM 7080 O O . LEU A 1 838 ? -20.476 19.264 5.750 1.00 91.81 838 LEU A O 1
ATOM 7084 N N . ASN A 1 839 ? -21.636 19.670 3.864 1.00 91.19 839 ASN A N 1
ATOM 7085 C CA . ASN A 1 839 ? -22.135 20.978 4.292 1.00 91.19 839 ASN A CA 1
ATOM 7086 C C . ASN A 1 839 ? -23.051 20.866 5.518 1.00 91.19 839 ASN A C 1
ATOM 7088 O O . ASN A 1 839 ? -22.905 21.642 6.464 1.00 91.19 839 ASN A O 1
ATOM 7092 N N . TYR A 1 840 ? -23.956 19.881 5.536 1.00 92.56 840 TYR A N 1
ATOM 7093 C CA . TYR A 1 840 ? -24.800 19.606 6.700 1.00 92.56 840 TYR A CA 1
ATOM 7094 C C . TYR A 1 840 ? -23.956 19.268 7.938 1.00 92.56 840 TYR A C 1
ATOM 7096 O O . TYR A 1 840 ? -24.134 19.890 8.987 1.00 92.56 840 TYR A O 1
ATOM 7104 N N . ILE A 1 841 ? -22.997 18.340 7.809 1.00 91.75 841 ILE A N 1
ATOM 7105 C CA . ILE A 1 841 ? -22.113 17.929 8.914 1.00 91.75 841 ILE A CA 1
ATOM 7106 C C . ILE A 1 841 ? -21.320 19.132 9.441 1.00 91.75 841 ILE A C 1
ATOM 7108 O O . ILE A 1 841 ? -21.334 19.400 10.642 1.00 91.75 841 ILE A O 1
ATOM 7112 N N . SER A 1 842 ? -20.671 19.894 8.556 1.00 91.56 842 SER A N 1
ATOM 7113 C CA . SER A 1 842 ? -19.867 21.067 8.927 1.00 91.56 842 SER A CA 1
ATOM 7114 C C . SER A 1 842 ? -20.690 22.108 9.693 1.00 91.56 842 SER A C 1
ATOM 7116 O O . SER A 1 842 ? -20.280 22.566 10.762 1.00 91.56 842 SER A O 1
ATOM 7118 N N . ASN A 1 843 ? -21.888 22.435 9.199 1.00 90.69 843 ASN A N 1
ATOM 7119 C CA . ASN A 1 843 ? -22.771 23.404 9.847 1.00 90.69 843 ASN A CA 1
ATOM 7120 C C . ASN A 1 843 ? -23.294 22.892 11.195 1.00 90.69 843 ASN A C 1
ATOM 7122 O O . ASN A 1 843 ? -23.248 23.629 12.178 1.00 90.69 843 ASN A O 1
ATOM 7126 N N . SER A 1 844 ? -23.708 21.622 11.269 1.00 89.50 844 SER A N 1
ATOM 7127 C CA . SER A 1 844 ? -24.168 20.988 12.511 1.00 89.50 844 SER A CA 1
ATOM 7128 C C . SER A 1 844 ? -23.098 21.053 13.608 1.00 89.50 844 SER A C 1
ATOM 7130 O O . SER A 1 844 ? -23.374 21.479 14.734 1.00 89.50 844 SER A O 1
ATOM 7132 N N . PHE A 1 845 ? -21.846 20.723 13.271 1.00 89.94 845 PHE A N 1
ATOM 7133 C CA . PHE A 1 845 ? -20.734 20.779 14.219 1.00 89.94 845 PHE A CA 1
ATOM 7134 C C . PHE A 1 845 ? -20.385 22.202 14.649 1.00 89.94 845 PHE A C 1
ATOM 7136 O O . PHE A 1 845 ? -20.204 22.431 15.845 1.00 89.94 845 PHE A O 1
ATOM 7143 N N . LYS A 1 846 ? -20.342 23.166 13.719 1.00 89.88 846 LYS A N 1
ATOM 7144 C CA . LYS A 1 846 ? -20.100 24.580 14.051 1.00 89.88 846 LYS A CA 1
ATOM 7145 C C . LYS A 1 846 ? -21.167 25.110 15.008 1.00 89.88 846 LYS A C 1
ATOM 7147 O O . LYS A 1 846 ? -20.829 25.707 16.028 1.00 89.88 846 LYS A O 1
ATOM 7152 N N . THR A 1 847 ? -22.443 24.832 14.741 1.00 88.75 847 THR A N 1
ATOM 7153 C CA . THR A 1 847 ? -23.545 25.237 15.622 1.00 88.75 847 THR A CA 1
ATOM 7154 C C . THR A 1 847 ? -23.399 24.621 17.015 1.00 88.75 847 THR A C 1
ATOM 7156 O O . THR A 1 847 ? -23.410 25.350 18.008 1.00 88.75 847 THR A O 1
ATOM 7159 N N . GLN A 1 848 ? -23.159 23.313 17.123 1.00 85.75 848 GLN A N 1
ATOM 7160 C CA . GLN A 1 848 ? -22.995 22.654 18.426 1.00 85.75 848 GLN A CA 1
ATOM 7161 C C . GLN A 1 848 ? -21.766 23.160 19.198 1.00 85.75 848 GLN A C 1
ATOM 7163 O O . GLN A 1 848 ? -21.844 23.390 20.410 1.00 85.75 848 GLN A O 1
ATOM 7168 N N . GLN A 1 849 ? -20.655 23.410 18.503 1.00 87.81 849 GLN A N 1
ATOM 7169 C CA . GLN A 1 849 ? -19.450 23.981 19.100 1.00 87.81 849 GLN A CA 1
ATOM 7170 C C . GLN A 1 849 ? -19.716 25.388 19.658 1.00 87.81 849 GLN A C 1
ATOM 7172 O O . GLN A 1 849 ? -19.313 25.677 20.785 1.00 87.81 849 GLN A O 1
ATOM 7177 N N . THR A 1 850 ? -20.460 26.234 18.932 1.00 87.19 850 THR A N 1
ATOM 7178 C CA . THR A 1 850 ? -20.816 27.589 19.400 1.00 87.19 850 THR A CA 1
ATOM 7179 C C . THR A 1 850 ? -21.768 27.600 20.595 1.00 87.19 850 THR A C 1
ATOM 7181 O O . THR A 1 850 ? -21.657 28.482 21.443 1.00 87.19 850 THR A O 1
ATOM 7184 N N . ILE A 1 851 ? -22.681 26.628 20.695 1.00 85.69 851 ILE A N 1
ATOM 7185 C CA . ILE A 1 851 ? -23.684 26.588 21.769 1.00 85.69 851 ILE A CA 1
ATOM 7186 C C . ILE A 1 851 ? -23.044 26.228 23.111 1.00 85.69 851 ILE A C 1
ATOM 7188 O O . ILE A 1 851 ? -23.326 26.870 24.123 1.00 85.69 851 ILE A O 1
ATOM 7192 N N . ASN A 1 852 ? -22.219 25.178 23.156 1.00 83.25 852 ASN A N 1
ATOM 7193 C CA . ASN A 1 852 ? -21.687 24.692 24.431 1.00 83.25 852 ASN A CA 1
ATOM 7194 C C . ASN A 1 852 ? -20.338 23.969 24.349 1.00 83.25 852 ASN A C 1
ATOM 7196 O O . ASN A 1 852 ? -19.960 23.298 25.315 1.00 83.25 852 ASN A O 1
ATOM 7200 N N . ASN A 1 853 ? -19.639 24.068 23.218 1.00 84.75 853 ASN A N 1
ATOM 7201 C CA . ASN A 1 853 ? -18.351 23.420 22.983 1.00 84.75 853 ASN A CA 1
ATOM 7202 C C . ASN A 1 853 ? -18.342 21.922 23.362 1.00 84.75 853 ASN A C 1
ATOM 7204 O O . ASN A 1 853 ? -17.441 21.446 24.049 1.00 84.75 853 ASN A O 1
ATOM 7208 N N . PHE A 1 854 ? -19.408 21.198 22.998 1.00 85.25 854 PHE A N 1
ATOM 7209 C CA . PHE A 1 854 ? -19.595 19.758 23.245 1.00 85.25 854 PHE A CA 1
ATOM 7210 C C . PHE A 1 854 ? -19.622 19.328 24.723 1.00 85.25 854 PHE A C 1
ATOM 7212 O O . PHE A 1 854 ? -19.491 18.146 25.036 1.00 85.25 854 PHE A O 1
ATOM 7219 N N . THR A 1 855 ? -19.830 20.256 25.662 1.00 77.94 855 THR A N 1
ATOM 7220 C CA . THR A 1 855 ? -19.804 19.940 27.103 1.00 77.94 855 THR A CA 1
ATOM 7221 C C . THR A 1 855 ? -20.983 19.088 27.573 1.00 77.94 855 THR A C 1
ATOM 7223 O O . THR A 1 855 ? -20.834 18.317 28.521 1.00 77.94 855 THR A O 1
ATOM 7226 N N . LYS A 1 856 ? -22.155 19.219 26.941 1.00 80.31 856 LYS A N 1
ATOM 7227 C CA . LYS A 1 856 ? -23.363 18.429 27.232 1.00 80.31 856 LYS A CA 1
ATOM 7228 C C . LYS A 1 856 ? -24.174 18.187 25.959 1.00 80.31 856 LYS A C 1
ATOM 7230 O O . LYS A 1 856 ? -24.092 18.959 25.008 1.00 80.31 856 LYS A O 1
ATOM 7235 N N . ARG A 1 857 ? -25.005 17.146 25.942 1.00 81.19 857 ARG A N 1
ATOM 7236 C CA . ARG A 1 857 ? -25.963 16.932 24.849 1.00 81.19 857 ARG A CA 1
ATOM 7237 C C . ARG A 1 857 ? -27.126 17.922 24.989 1.00 81.19 857 ARG A C 1
ATOM 7239 O O . ARG A 1 857 ? -27.796 17.915 26.017 1.00 81.19 857 ARG A O 1
ATOM 7246 N N . VAL A 1 858 ? -27.331 18.775 23.982 1.00 74.25 858 VAL A N 1
ATOM 7247 C CA . VAL A 1 858 ? -28.436 19.762 23.936 1.00 74.25 858 VAL A CA 1
ATOM 7248 C C . VAL A 1 858 ? -29.565 19.279 23.027 1.00 74.25 858 VAL A C 1
ATOM 7250 O O . VAL A 1 858 ? -30.732 19.449 23.358 1.00 74.25 858 VAL A O 1
ATOM 7253 N N . GLU A 1 859 ? -29.215 18.615 21.924 1.00 74.69 859 GLU A N 1
ATOM 7254 C CA . GLU A 1 859 ? -30.148 18.105 20.917 1.00 74.69 859 GLU A CA 1
ATOM 7255 C C . GLU A 1 859 ? -30.002 16.586 20.750 1.00 74.69 859 GLU A C 1
ATOM 7257 O O . GLU A 1 859 ? -28.925 16.010 20.960 1.00 74.69 859 GLU A O 1
ATOM 7262 N N . ILE A 1 860 ? -31.104 15.926 20.388 1.00 77.06 860 ILE A N 1
ATOM 7263 C CA . ILE A 1 860 ? -31.181 14.470 20.228 1.00 77.06 860 ILE A CA 1
ATOM 7264 C C . ILE A 1 860 ? -31.529 14.180 18.781 1.00 77.06 860 ILE A C 1
ATOM 7266 O O . ILE A 1 860 ? -32.690 14.011 18.416 1.00 77.06 860 ILE A O 1
ATOM 7270 N N . ASN A 1 861 ? -30.486 14.110 17.971 1.00 80.56 861 ASN A N 1
ATOM 7271 C CA . ASN A 1 861 ? -30.601 13.710 16.585 1.00 80.56 861 ASN A CA 1
ATOM 7272 C C . ASN A 1 861 ? -30.295 12.213 16.495 1.00 80.56 861 ASN A C 1
ATOM 7274 O O . ASN A 1 861 ? -29.239 11.745 16.933 1.00 80.56 861 ASN A O 1
ATOM 7278 N N . TYR A 1 862 ? -31.257 11.454 15.975 1.00 84.44 862 TYR A N 1
ATOM 7279 C CA . TYR A 1 862 ? -31.085 10.032 15.696 1.00 84.44 862 TYR A CA 1
ATOM 7280 C C . TYR A 1 862 ? -30.287 9.843 14.400 1.00 84.44 862 TYR A C 1
ATOM 7282 O O . TYR A 1 862 ? -30.295 10.713 13.531 1.00 84.44 862 TYR A O 1
ATOM 7290 N N . TYR A 1 863 ? -29.639 8.687 14.249 1.00 89.88 863 TYR A N 1
ATOM 7291 C CA . TYR A 1 863 ? -29.027 8.230 12.992 1.00 89.88 863 TYR A CA 1
ATOM 7292 C C . TYR A 1 863 ? -27.790 9.000 12.495 1.00 89.88 863 TYR A C 1
ATOM 7294 O O . TYR A 1 863 ? -27.255 8.678 11.436 1.00 89.88 863 TYR A O 1
ATOM 7302 N N . GLU A 1 864 ? -27.312 10.015 13.219 1.00 89.56 864 GLU A N 1
ATOM 7303 C CA . GLU A 1 864 ? -26.161 10.819 12.784 1.00 89.56 864 GLU A CA 1
ATOM 7304 C C . GLU A 1 864 ? -24.857 10.010 12.718 1.00 89.56 864 GLU A C 1
ATOM 7306 O O . GLU A 1 864 ? -24.041 10.213 11.820 1.00 89.56 864 GLU A O 1
ATOM 7311 N N . GLN A 1 865 ? -24.656 9.077 13.651 1.00 89.56 865 GLN A N 1
ATOM 7312 C CA . GLN A 1 865 ? -23.437 8.272 13.700 1.00 89.56 865 GLN A CA 1
ATOM 7313 C C . GLN A 1 865 ? -23.443 7.190 12.611 1.00 89.56 865 GLN A C 1
ATOM 7315 O O . GLN A 1 865 ? -22.421 6.890 12.001 1.00 89.56 865 GLN A O 1
ATOM 7320 N N . GLU A 1 866 ? -24.619 6.652 12.312 1.00 91.81 866 GLU A N 1
ATOM 7321 C CA . GLU A 1 866 ? -24.853 5.729 11.207 1.00 91.81 866 GLU A CA 1
ATOM 7322 C C . GLU A 1 866 ? -24.644 6.425 9.856 1.00 91.81 866 GLU A C 1
ATOM 7324 O O . GLU A 1 866 ? -23.974 5.888 8.973 1.00 91.81 866 GLU A O 1
ATOM 7329 N N . GLY A 1 867 ? -25.137 7.661 9.718 1.00 91.69 867 GLY A N 1
ATOM 7330 C CA . GLY A 1 867 ? -24.865 8.512 8.561 1.00 91.69 867 GLY A CA 1
ATOM 7331 C C . GLY A 1 867 ? -23.374 8.794 8.376 1.00 91.69 867 GLY A C 1
ATOM 7332 O O . GLY A 1 867 ? -22.869 8.726 7.255 1.00 91.69 867 GLY A O 1
ATOM 7333 N N . SER A 1 868 ? -22.641 9.046 9.463 1.00 91.25 868 SER A N 1
ATOM 7334 C CA . SER A 1 868 ? -21.198 9.307 9.395 1.00 91.25 868 SER A CA 1
ATOM 7335 C C . SER A 1 868 ? -20.404 8.071 8.959 1.00 91.25 868 SER A C 1
ATOM 7337 O O . SER A 1 868 ? -19.480 8.180 8.153 1.00 91.25 868 SER A O 1
ATOM 7339 N N . GLN A 1 869 ? -20.811 6.881 9.412 1.00 91.69 869 GLN A N 1
ATOM 7340 C CA . GLN A 1 869 ? -20.238 5.609 8.962 1.00 91.69 869 GLN A CA 1
ATOM 7341 C C . GLN A 1 869 ? -20.477 5.379 7.462 1.00 91.69 869 GLN A C 1
ATOM 7343 O O . GLN A 1 869 ? -19.571 4.912 6.771 1.00 91.69 869 GLN A O 1
ATOM 7348 N N . ILE A 1 870 ? -21.658 5.734 6.939 1.00 92.25 870 ILE A N 1
ATOM 7349 C CA . ILE A 1 870 ? -21.952 5.677 5.496 1.00 92.25 870 ILE A CA 1
ATOM 7350 C C . ILE A 1 870 ? -20.995 6.581 4.714 1.00 92.25 870 ILE A C 1
ATOM 7352 O O . ILE A 1 870 ? -20.368 6.118 3.761 1.00 92.25 870 ILE A O 1
ATOM 7356 N N . VAL A 1 871 ? -20.842 7.838 5.139 1.00 92.75 871 VAL A N 1
ATOM 7357 C CA . VAL A 1 871 ? -19.948 8.812 4.492 1.00 92.75 871 VAL A CA 1
ATOM 7358 C C . VAL A 1 871 ? -18.512 8.293 4.441 1.00 92.75 871 VAL A C 1
ATOM 7360 O O . VAL A 1 871 ? -17.915 8.261 3.363 1.00 92.75 871 VAL A O 1
ATOM 7363 N N . THR A 1 872 ? -17.981 7.804 5.567 1.00 91.81 872 THR A N 1
ATOM 7364 C CA . THR A 1 872 ? -16.644 7.197 5.604 1.00 91.81 872 THR A CA 1
ATOM 7365 C C . THR A 1 872 ? -16.522 6.049 4.609 1.00 91.81 872 THR A C 1
ATOM 7367 O O . THR A 1 872 ? -15.564 6.017 3.842 1.00 91.81 872 THR A O 1
ATOM 7370 N N . ARG A 1 873 ? -17.495 5.132 4.550 1.00 91.25 873 ARG A N 1
ATOM 7371 C CA . ARG A 1 873 ? -17.449 3.989 3.621 1.00 91.25 873 ARG A CA 1
ATOM 7372 C C . ARG A 1 873 ? -17.444 4.404 2.151 1.00 91.25 873 ARG A C 1
ATOM 7374 O O . ARG A 1 873 ? -16.754 3.772 1.358 1.00 91.25 873 ARG A O 1
ATOM 7381 N N . VAL A 1 874 ? -18.132 5.481 1.783 1.00 92.25 874 VAL A N 1
ATOM 7382 C CA . VAL A 1 874 ? -18.052 6.014 0.414 1.00 92.25 874 VAL A CA 1
ATOM 7383 C C . VAL A 1 874 ? -16.635 6.502 0.092 1.00 92.25 874 VAL A C 1
ATOM 7385 O O . VAL A 1 874 ? -16.129 6.244 -1.001 1.00 92.25 874 VAL A O 1
ATOM 7388 N N . PHE A 1 875 ? -15.940 7.122 1.050 1.00 91.94 875 PHE A N 1
ATOM 7389 C CA . PHE A 1 875 ? -14.534 7.495 0.872 1.00 91.94 875 PHE A CA 1
ATOM 7390 C C . PHE A 1 875 ? -13.584 6.292 0.806 1.00 91.94 875 PHE A C 1
ATOM 7392 O O . PHE A 1 875 ? -12.564 6.385 0.126 1.00 91.94 875 PHE A O 1
ATOM 7399 N N . PHE A 1 876 ? -13.909 5.148 1.422 1.00 90.50 876 PHE A N 1
ATOM 7400 C CA . PHE A 1 876 ? -13.171 3.899 1.173 1.00 90.50 876 PHE A CA 1
ATOM 7401 C C . PHE A 1 876 ? -13.266 3.489 -0.303 1.00 90.50 876 PHE A C 1
ATOM 7403 O O . PHE A 1 876 ? -12.243 3.163 -0.906 1.00 90.50 876 PHE A O 1
ATOM 7410 N N . THR A 1 877 ? -14.462 3.556 -0.898 1.00 91.50 877 THR A N 1
ATOM 7411 C CA . THR A 1 877 ? -14.676 3.262 -2.325 1.00 91.50 877 THR A CA 1
ATOM 7412 C C . THR A 1 877 ? -13.910 4.240 -3.219 1.00 91.50 877 THR A C 1
ATOM 7414 O O . THR A 1 877 ? -13.192 3.810 -4.122 1.00 91.50 877 THR A O 1
ATOM 7417 N N . LEU A 1 878 ? -13.986 5.545 -2.931 1.00 92.00 878 LEU A N 1
ATOM 7418 C CA . LEU A 1 878 ? -13.273 6.576 -3.695 1.00 92.00 878 LEU A CA 1
ATOM 7419 C C . LEU A 1 878 ? -11.745 6.412 -3.610 1.00 92.00 878 LEU A C 1
ATOM 7421 O O . LEU A 1 878 ? -11.056 6.469 -4.625 1.00 92.00 878 LEU A O 1
ATOM 7425 N N . SER A 1 879 ? -11.224 6.162 -2.406 1.00 91.81 879 SER A N 1
ATOM 7426 C CA . SER A 1 879 ? -9.803 5.913 -2.129 1.00 91.81 879 SER A CA 1
ATOM 7427 C C . SER A 1 879 ? -9.278 4.687 -2.886 1.00 91.81 879 SER A C 1
ATOM 7429 O O . SER A 1 879 ? -8.226 4.750 -3.527 1.00 91.81 879 SER A O 1
ATOM 7431 N N . LYS A 1 880 ? -10.047 3.590 -2.886 1.00 90.50 880 LYS A N 1
ATOM 7432 C CA . LYS A 1 880 ? -9.710 2.369 -3.627 1.00 90.50 880 LYS A CA 1
ATOM 7433 C C . LYS A 1 880 ? -9.684 2.608 -5.138 1.00 90.50 880 LYS A C 1
ATOM 7435 O O . LYS A 1 880 ? -8.723 2.204 -5.789 1.00 90.50 880 LYS A O 1
ATOM 7440 N N . GLN A 1 881 ? -10.696 3.286 -5.685 1.00 92.12 881 GLN A N 1
ATOM 7441 C CA . GLN A 1 881 ? -10.734 3.602 -7.115 1.00 92.12 881 GLN A CA 1
ATOM 7442 C C . GLN A 1 881 ? -9.575 4.521 -7.515 1.00 92.12 881 GLN A C 1
ATOM 7444 O O . GLN A 1 881 ? -8.993 4.324 -8.575 1.00 92.12 881 GLN A O 1
ATOM 7449 N N . PHE A 1 882 ? -9.196 5.487 -6.672 1.00 92.25 882 PHE A N 1
ATOM 7450 C CA . PHE A 1 882 ? -8.044 6.351 -6.939 1.00 92.25 882 PHE A CA 1
ATOM 7451 C C . PHE A 1 882 ? -6.744 5.550 -7.068 1.00 92.25 882 PHE A C 1
ATOM 7453 O O . PHE A 1 882 ? -5.989 5.748 -8.014 1.00 92.25 882 PHE A O 1
ATOM 7460 N N . SER A 1 883 ? -6.489 4.621 -6.142 1.00 89.12 883 SER A N 1
ATOM 7461 C CA . SER A 1 883 ? -5.297 3.763 -6.196 1.00 89.12 883 SER A CA 1
ATOM 7462 C C . SER A 1 883 ? -5.279 2.902 -7.467 1.00 89.12 883 SER A C 1
ATOM 7464 O O . SER A 1 883 ? -4.266 2.860 -8.160 1.00 89.12 883 SER A O 1
ATOM 7466 N N . GLN A 1 884 ? -6.417 2.311 -7.845 1.00 91.06 884 GLN A N 1
ATOM 7467 C CA . GLN A 1 884 ? -6.552 1.553 -9.099 1.00 91.06 884 GLN A CA 1
ATOM 7468 C C . GLN A 1 884 ? -6.351 2.426 -10.348 1.00 91.06 884 GLN A C 1
ATOM 7470 O O . GLN A 1 884 ? -5.786 1.989 -11.351 1.00 91.06 884 GLN A O 1
ATOM 7475 N N . SER A 1 885 ? -6.799 3.675 -10.278 1.00 89.81 885 SER A N 1
ATOM 7476 C CA . SER A 1 885 ? -6.653 4.668 -11.332 1.00 89.81 885 SER A CA 1
ATOM 7477 C C . SER A 1 885 ? -5.186 5.058 -11.536 1.00 89.81 885 SER A C 1
ATOM 7479 O O . SER A 1 885 ? -4.680 4.990 -12.659 1.00 89.81 885 SER A O 1
ATOM 7481 N N . ALA A 1 886 ? -4.467 5.351 -10.449 1.00 86.81 886 ALA A N 1
ATOM 7482 C CA . ALA A 1 886 ? -3.033 5.632 -10.480 1.00 86.81 886 ALA A CA 1
ATOM 7483 C C . ALA A 1 886 ? -2.225 4.442 -11.035 1.00 86.81 886 ALA A C 1
ATOM 7485 O O . ALA A 1 886 ? -1.327 4.631 -11.861 1.00 86.81 886 ALA A O 1
ATOM 7486 N N . ASP A 1 887 ? -2.601 3.216 -10.660 1.00 86.81 887 ASP A N 1
ATOM 7487 C CA . ASP A 1 887 ? -2.028 1.982 -11.206 1.00 86.81 887 ASP A CA 1
ATOM 7488 C C . ASP A 1 887 ? -2.219 1.874 -12.719 1.00 86.81 887 ASP A C 1
ATOM 7490 O O . ASP A 1 887 ? -1.265 1.618 -13.460 1.00 86.81 887 ASP A O 1
ATOM 7494 N N . SER A 1 888 ? -3.440 2.122 -13.194 1.00 88.81 888 SER A N 1
ATOM 7495 C CA . SER A 1 888 ? -3.753 2.072 -14.622 1.00 88.81 888 SER A CA 1
ATOM 7496 C C . SER A 1 888 ? -2.946 3.101 -15.428 1.00 88.81 888 SER A C 1
ATOM 7498 O O . SER A 1 888 ? -2.468 2.791 -16.522 1.00 88.81 888 SER A O 1
ATOM 7500 N N . GLN A 1 889 ? -2.713 4.296 -14.872 1.00 88.81 889 GLN A N 1
ATOM 7501 C CA . GLN A 1 889 ? -1.921 5.352 -15.510 1.00 88.81 889 GLN A CA 1
ATOM 7502 C C . GLN A 1 889 ? -0.421 5.028 -15.539 1.00 88.81 889 GLN A C 1
ATOM 7504 O O . GLN A 1 889 ? 0.272 5.314 -16.528 1.00 88.81 889 GLN A O 1
ATOM 7509 N N . ALA A 1 890 ? 0.092 4.384 -14.489 1.00 86.25 890 ALA A N 1
ATOM 7510 C CA . ALA A 1 890 ? 1.454 3.860 -14.462 1.00 86.25 890 ALA A CA 1
ATOM 7511 C C . ALA A 1 890 ? 1.653 2.771 -15.536 1.00 86.25 890 ALA A C 1
ATOM 7513 O O . ALA A 1 890 ? 2.623 2.816 -16.306 1.00 86.25 890 ALA A O 1
ATOM 7514 N N . ASP A 1 891 ? 0.707 1.837 -15.655 1.00 86.56 891 ASP A N 1
ATOM 7515 C CA . ASP A 1 891 ? 0.730 0.771 -16.663 1.00 86.56 891 ASP A CA 1
ATOM 7516 C C . ASP A 1 891 ? 0.566 1.303 -18.091 1.00 86.56 891 ASP A C 1
ATOM 7518 O O . ASP A 1 891 ? 1.250 0.840 -19.016 1.00 86.56 891 ASP A O 1
ATOM 7522 N N . PHE A 1 892 ? -0.273 2.321 -18.285 1.0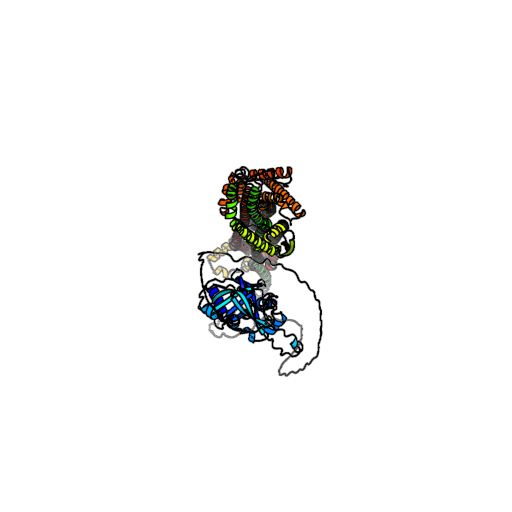0 87.25 892 PHE A N 1
ATOM 7523 C CA . PHE A 1 892 ? -0.420 3.018 -19.561 1.00 87.25 892 PHE A CA 1
ATOM 7524 C C . PHE A 1 892 ? 0.894 3.682 -19.992 1.00 87.25 892 PHE A C 1
ATOM 7526 O O . PHE A 1 892 ? 1.358 3.472 -21.117 1.00 87.25 892 PHE A O 1
ATOM 7533 N N . THR A 1 893 ? 1.557 4.395 -19.077 1.00 84.81 893 THR A N 1
ATOM 7534 C CA . THR A 1 893 ? 2.859 5.038 -19.328 1.00 84.81 893 THR A CA 1
ATOM 7535 C C . THR A 1 893 ? 3.935 4.006 -19.684 1.00 84.81 893 THR A C 1
ATOM 7537 O O . THR A 1 893 ? 4.650 4.158 -20.683 1.00 84.81 893 THR A O 1
ATOM 7540 N N . ASN A 1 894 ? 4.005 2.901 -18.933 1.00 86.38 894 ASN A N 1
ATOM 7541 C CA . ASN A 1 894 ? 4.891 1.772 -19.236 1.00 86.38 894 ASN A CA 1
ATOM 7542 C C . ASN A 1 894 ? 4.605 1.169 -20.623 1.00 86.38 894 ASN A C 1
ATOM 7544 O O . ASN A 1 894 ? 5.532 0.821 -21.364 1.00 86.38 894 ASN A O 1
ATOM 7548 N N . THR A 1 895 ? 3.329 1.060 -20.995 1.00 87.88 895 THR A N 1
ATOM 7549 C CA . THR A 1 895 ? 2.890 0.491 -22.275 1.00 87.88 895 THR A CA 1
ATOM 7550 C C . THR A 1 895 ? 3.251 1.389 -23.455 1.00 87.88 895 THR A C 1
ATOM 7552 O O . THR A 1 895 ? 3.788 0.883 -24.444 1.00 87.88 895 THR A O 1
ATOM 7555 N N . ILE A 1 896 ? 3.052 2.709 -23.348 1.00 86.81 896 ILE A N 1
ATOM 7556 C CA . ILE A 1 896 ? 3.479 3.679 -24.373 1.00 86.81 896 ILE A CA 1
ATOM 7557 C C . ILE A 1 896 ? 4.974 3.530 -24.643 1.00 86.81 896 ILE A C 1
ATOM 7559 O O . ILE A 1 896 ? 5.396 3.400 -25.792 1.00 86.81 896 ILE A O 1
ATOM 7563 N N . ILE A 1 897 ? 5.787 3.503 -23.591 1.00 83.19 897 ILE A N 1
ATOM 7564 C CA . ILE A 1 897 ? 7.246 3.470 -23.735 1.00 83.19 897 ILE A CA 1
ATOM 7565 C C . ILE A 1 897 ? 7.723 2.123 -24.263 1.00 83.19 897 ILE A C 1
ATOM 7567 O O . ILE A 1 897 ? 8.658 2.070 -25.066 1.00 83.19 897 ILE A O 1
ATOM 7571 N N . LYS A 1 898 ? 7.049 1.032 -23.891 1.00 87.06 898 LYS A N 1
ATOM 7572 C CA . LYS A 1 898 ? 7.275 -0.285 -24.488 1.00 87.06 898 LYS A CA 1
ATOM 7573 C C . LYS A 1 898 ? 6.971 -0.276 -25.989 1.00 87.06 898 LYS A C 1
ATOM 7575 O O . LYS A 1 898 ? 7.798 -0.758 -26.762 1.00 87.06 898 LYS A O 1
ATOM 7580 N N . ILE A 1 899 ? 5.836 0.289 -26.409 1.00 89.19 899 ILE A N 1
ATOM 7581 C CA . ILE A 1 899 ? 5.470 0.412 -27.830 1.00 89.19 899 ILE A CA 1
ATOM 7582 C C . ILE A 1 899 ? 6.500 1.266 -28.572 1.00 89.19 899 ILE A C 1
ATOM 7584 O O . ILE A 1 899 ? 7.014 0.824 -29.599 1.00 89.19 899 ILE A O 1
ATOM 7588 N N . LEU A 1 900 ? 6.863 2.435 -28.032 1.00 87.19 900 LEU A N 1
ATOM 7589 C CA . LEU A 1 900 ? 7.905 3.292 -28.603 1.00 87.19 900 LEU A CA 1
ATOM 7590 C C . LEU A 1 900 ? 9.213 2.511 -28.770 1.00 87.19 900 LEU A C 1
ATOM 7592 O O . LEU A 1 900 ? 9.757 2.454 -29.869 1.00 87.19 900 LEU A O 1
ATOM 7596 N N . SER A 1 901 ? 9.673 1.826 -27.724 1.00 87.56 901 SER A N 1
ATOM 7597 C CA . SER A 1 901 ? 10.904 1.028 -27.769 1.00 87.56 901 SER A CA 1
ATOM 7598 C C . SER A 1 901 ? 10.851 -0.048 -28.861 1.00 87.56 901 SER A C 1
ATOM 7600 O O . SER A 1 901 ? 11.786 -0.159 -29.650 1.00 87.56 901 SER A O 1
ATOM 7602 N N . ILE A 1 902 ? 9.748 -0.802 -28.971 1.00 89.31 902 ILE A N 1
ATOM 7603 C CA . ILE A 1 902 ? 9.562 -1.842 -30.002 1.00 89.31 902 ILE A CA 1
ATOM 7604 C C . ILE A 1 902 ? 9.564 -1.242 -31.416 1.00 89.31 902 ILE A C 1
ATOM 7606 O O . ILE A 1 902 ? 10.238 -1.774 -32.303 1.00 89.31 902 ILE A O 1
ATOM 7610 N N . CYS A 1 903 ? 8.853 -0.131 -31.632 1.00 89.50 903 CYS A N 1
ATOM 7611 C CA . CYS A 1 903 ? 8.843 0.578 -32.913 1.00 89.50 903 CYS A CA 1
ATOM 7612 C C . CYS A 1 903 ? 10.260 1.005 -33.320 1.00 89.50 903 CYS A C 1
ATOM 7614 O O . CYS A 1 903 ? 10.666 0.806 -34.468 1.00 89.50 903 CYS A O 1
ATOM 7616 N N . TYR A 1 904 ? 11.044 1.517 -32.368 1.00 88.19 904 TYR A N 1
ATOM 7617 C CA . TYR A 1 904 ? 12.431 1.910 -32.606 1.00 88.19 904 TYR A CA 1
ATOM 7618 C C . TYR A 1 904 ? 13.366 0.719 -32.844 1.00 88.19 904 TYR A C 1
ATOM 7620 O O . TYR A 1 904 ? 14.239 0.804 -33.707 1.00 88.19 904 TYR A O 1
ATOM 7628 N N . PHE A 1 905 ? 13.157 -0.420 -32.180 1.00 89.44 905 PHE A N 1
ATOM 7629 C CA . PHE A 1 905 ? 13.878 -1.657 -32.499 1.00 89.44 905 PHE A CA 1
ATOM 7630 C C . PHE A 1 905 ? 13.617 -2.126 -33.934 1.00 89.44 905 PHE A C 1
ATOM 7632 O O . PHE A 1 905 ? 14.563 -2.446 -34.658 1.00 89.44 905 PHE A O 1
ATOM 7639 N N . CYS A 1 906 ? 12.353 -2.116 -34.369 1.00 90.38 906 CYS A N 1
ATOM 7640 C CA . CYS A 1 906 ? 11.985 -2.471 -35.741 1.00 90.38 906 CYS A CA 1
ATOM 7641 C C . CYS A 1 906 ? 12.619 -1.507 -36.755 1.00 90.38 906 CYS A C 1
ATOM 7643 O O . CYS A 1 906 ? 13.162 -1.945 -37.770 1.00 90.38 906 CYS A O 1
ATOM 7645 N N . TYR A 1 907 ? 12.613 -0.206 -36.453 1.00 90.12 907 TYR A N 1
ATOM 7646 C CA . TYR A 1 907 ? 13.270 0.821 -37.260 1.00 90.12 907 TYR A CA 1
ATOM 7647 C C . TYR A 1 907 ? 14.780 0.565 -37.406 1.00 90.12 907 TYR A C 1
ATOM 7649 O O . TYR A 1 907 ? 15.280 0.494 -38.530 1.00 90.12 907 TYR A O 1
ATOM 7657 N N . ILE A 1 908 ? 15.499 0.339 -36.298 1.00 89.00 908 ILE A N 1
ATOM 7658 C CA . ILE A 1 908 ? 16.943 0.037 -36.312 1.00 89.00 908 ILE A CA 1
ATOM 7659 C C . ILE A 1 908 ? 17.230 -1.225 -37.130 1.00 89.00 908 ILE A C 1
ATOM 7661 O O . ILE A 1 908 ? 18.175 -1.248 -37.919 1.00 89.00 908 ILE A O 1
ATOM 7665 N N . PHE A 1 909 ? 16.411 -2.267 -36.984 1.00 89.31 909 PHE A N 1
ATOM 7666 C CA . PHE A 1 909 ? 16.573 -3.501 -37.749 1.00 89.31 909 PHE A CA 1
ATOM 7667 C C . PHE A 1 909 ? 16.425 -3.261 -39.259 1.00 89.31 909 PHE A C 1
ATOM 7669 O O . PHE A 1 909 ? 17.309 -3.641 -40.031 1.00 89.31 909 PHE A O 1
ATOM 7676 N N . MET A 1 910 ? 15.365 -2.563 -39.680 1.00 90.06 910 MET A N 1
ATOM 7677 C CA . MET A 1 910 ? 15.132 -2.211 -41.088 1.00 90.06 910 MET A CA 1
ATOM 7678 C C . MET A 1 910 ? 16.287 -1.394 -41.675 1.00 90.06 910 MET A C 1
ATOM 7680 O O . MET A 1 910 ? 16.726 -1.631 -42.802 1.00 90.06 910 MET A O 1
ATOM 7684 N N . ILE A 1 911 ? 16.831 -0.472 -40.887 1.00 87.81 911 ILE A N 1
ATOM 7685 C CA . ILE A 1 911 ? 18.008 0.317 -41.242 1.00 87.81 911 ILE A CA 1
ATOM 7686 C C . ILE A 1 911 ? 19.254 -0.528 -41.416 1.00 87.81 911 ILE A C 1
ATOM 7688 O O . ILE A 1 911 ? 19.988 -0.325 -42.379 1.00 87.81 911 ILE A O 1
ATOM 7692 N N . LEU A 1 912 ? 19.533 -1.443 -40.488 1.00 87.25 912 LEU A N 1
ATOM 7693 C CA . LEU A 1 912 ? 20.731 -2.271 -40.562 1.00 87.25 912 LEU A CA 1
ATOM 7694 C C . LEU A 1 912 ? 20.674 -3.164 -41.806 1.00 87.25 912 LEU A C 1
ATOM 7696 O O . LEU A 1 912 ? 21.677 -3.291 -42.511 1.00 87.25 912 LEU A O 1
ATOM 7700 N N . VAL A 1 913 ? 19.486 -3.686 -42.135 1.00 88.88 913 VAL A N 1
ATOM 7701 C CA . VAL A 1 913 ? 19.231 -4.414 -43.387 1.00 88.88 913 VAL A CA 1
ATOM 7702 C C . VAL A 1 913 ? 19.454 -3.511 -44.606 1.00 88.88 913 VAL A C 1
ATOM 7704 O O . VAL A 1 913 ? 20.169 -3.906 -45.529 1.00 88.88 913 VAL A O 1
ATOM 7707 N N . PHE A 1 914 ? 18.917 -2.286 -44.611 1.00 88.31 914 PHE A N 1
ATOM 7708 C CA . PHE A 1 914 ? 19.114 -1.326 -45.704 1.00 88.31 914 PHE A CA 1
ATOM 7709 C C . PHE A 1 914 ? 20.592 -0.942 -45.894 1.00 88.31 914 PHE A C 1
ATOM 7711 O O . PHE A 1 914 ? 21.108 -0.952 -47.017 1.00 88.31 914 PHE A O 1
ATOM 7718 N N . LEU A 1 915 ? 21.295 -0.646 -44.798 1.00 84.69 915 LEU A N 1
ATOM 7719 C CA . LEU A 1 915 ? 22.699 -0.247 -44.805 1.00 84.69 915 LEU A CA 1
ATOM 7720 C C . LEU A 1 915 ? 23.604 -1.377 -45.304 1.00 84.69 915 LEU A C 1
ATOM 7722 O O . LEU A 1 915 ? 24.501 -1.130 -46.117 1.00 84.69 915 LEU A O 1
ATOM 7726 N N . TYR A 1 916 ? 23.367 -2.608 -44.844 1.00 83.69 916 TYR A N 1
ATOM 7727 C CA . TYR A 1 916 ? 24.176 -3.765 -45.224 1.00 83.69 916 TYR A CA 1
ATOM 7728 C C . TYR A 1 916 ? 23.858 -4.266 -46.639 1.00 83.69 916 TYR A C 1
ATOM 7730 O O . TYR A 1 916 ? 24.782 -4.552 -47.400 1.00 83.69 916 TYR A O 1
ATOM 7738 N N . GLY A 1 917 ? 22.574 -4.347 -47.004 1.00 83.75 917 GLY A N 1
ATOM 7739 C CA . GLY A 1 917 ? 22.128 -4.883 -48.292 1.00 83.75 917 GLY A CA 1
ATOM 7740 C C . GLY A 1 917 ? 22.331 -3.916 -49.458 1.00 83.75 917 GLY A C 1
ATOM 7741 O O . GLY A 1 917 ? 22.926 -4.281 -50.476 1.00 83.75 917 GLY A O 1
ATOM 7742 N N . PHE A 1 918 ? 21.880 -2.668 -49.305 1.00 85.38 918 PHE A N 1
ATOM 7743 C CA . PHE A 1 918 ? 21.806 -1.706 -50.409 1.00 85.38 918 PHE A CA 1
ATOM 7744 C C . PHE A 1 918 ? 22.891 -0.632 -50.329 1.00 85.38 918 PHE A C 1
ATOM 7746 O O . PHE A 1 918 ? 23.648 -0.457 -51.286 1.00 85.38 918 PHE A O 1
ATOM 7753 N N . TYR A 1 919 ? 23.015 0.064 -49.195 1.00 84.56 919 TYR A N 1
ATOM 7754 C CA . TYR A 1 919 ? 23.895 1.237 -49.092 1.00 84.56 919 TYR A CA 1
ATOM 7755 C C . TYR A 1 919 ? 25.381 0.880 -49.240 1.00 84.56 919 TYR A C 1
ATOM 7757 O O . TYR A 1 919 ? 26.116 1.538 -49.979 1.00 84.56 919 TYR A O 1
ATOM 7765 N N . ARG A 1 920 ? 25.832 -0.211 -48.604 1.00 85.25 920 ARG A N 1
ATOM 7766 C CA . ARG A 1 920 ? 27.204 -0.721 -48.763 1.00 85.25 920 ARG A CA 1
ATOM 7767 C C . ARG A 1 920 ? 27.509 -1.098 -50.204 1.00 85.25 920 ARG A C 1
ATOM 7769 O O . ARG A 1 920 ? 28.543 -0.692 -50.734 1.00 85.25 920 ARG A O 1
ATOM 7776 N N . SER A 1 921 ? 26.614 -1.857 -50.828 1.00 84.94 921 SER A N 1
ATOM 7777 C CA . SER A 1 921 ? 26.746 -2.294 -52.219 1.00 84.94 921 SER A CA 1
ATOM 7778 C C . SER A 1 921 ? 26.819 -1.099 -53.171 1.00 84.94 921 SER A C 1
ATOM 7780 O O . SER A 1 921 ? 27.690 -1.066 -54.039 1.00 84.94 921 SER A O 1
ATOM 7782 N N . TYR A 1 922 ? 25.983 -0.081 -52.945 1.00 84.56 922 TYR A N 1
ATOM 7783 C CA . TYR A 1 922 ? 25.987 1.174 -53.693 1.00 84.56 922 TYR A CA 1
ATOM 7784 C C . TYR A 1 922 ? 27.315 1.934 -53.566 1.00 84.56 922 TYR A C 1
ATOM 7786 O O . TYR A 1 922 ? 27.913 2.283 -54.583 1.00 84.56 922 TYR A O 1
ATOM 7794 N N . LEU A 1 923 ? 27.829 2.144 -52.348 1.00 80.56 923 LEU A N 1
ATOM 7795 C CA . LEU A 1 923 ? 29.096 2.863 -52.148 1.00 80.56 923 LEU A CA 1
ATOM 7796 C C . LEU A 1 923 ? 30.293 2.109 -52.745 1.00 80.56 923 LEU A C 1
ATOM 7798 O O . LEU A 1 923 ? 31.161 2.722 -53.368 1.00 80.56 923 LEU A O 1
ATOM 7802 N N . VAL A 1 924 ? 30.325 0.777 -52.621 1.00 82.19 924 VAL A N 1
ATOM 7803 C CA . VAL A 1 924 ? 31.355 -0.056 -53.265 1.00 82.19 924 VAL A CA 1
ATOM 7804 C C . VAL A 1 924 ? 31.254 0.026 -54.789 1.00 82.19 924 VAL A C 1
ATOM 7806 O O . VAL A 1 924 ? 32.283 0.115 -55.460 1.00 82.19 924 VAL A O 1
ATOM 7809 N N . TRP A 1 925 ? 30.041 -0.004 -55.344 1.00 83.56 925 TRP A N 1
ATOM 7810 C CA . TRP A 1 925 ? 29.815 0.144 -56.781 1.00 83.56 925 TRP A CA 1
ATOM 7811 C C . TRP A 1 925 ? 30.254 1.522 -57.289 1.00 83.56 925 TRP A C 1
ATOM 7813 O O . TRP A 1 925 ? 30.964 1.592 -58.293 1.00 83.56 925 TRP A O 1
ATOM 7823 N N . LEU A 1 926 ? 29.916 2.595 -56.569 1.00 79.19 926 LEU A N 1
ATOM 7824 C CA . LEU A 1 926 ? 30.329 3.963 -56.888 1.00 79.19 926 LEU A CA 1
ATOM 7825 C C . LEU A 1 926 ? 31.860 4.074 -56.923 1.00 79.19 926 LEU A C 1
ATOM 7827 O O . LEU A 1 926 ? 32.428 4.554 -57.903 1.00 79.19 926 LEU A O 1
ATOM 7831 N N . PHE A 1 927 ? 32.535 3.544 -55.898 1.00 77.44 927 PHE A N 1
ATOM 7832 C CA . PHE A 1 927 ? 33.997 3.527 -55.830 1.00 77.44 927 PHE A CA 1
ATOM 7833 C C . PHE A 1 927 ? 34.627 2.712 -56.970 1.00 77.44 927 PHE A C 1
ATOM 7835 O O . PHE A 1 927 ? 35.570 3.174 -57.609 1.00 77.44 927 PHE A O 1
ATOM 7842 N N . LYS A 1 928 ? 34.105 1.512 -57.268 1.00 77.81 928 LYS A N 1
ATOM 7843 C CA . LYS A 1 928 ? 34.604 0.675 -58.376 1.00 77.81 928 LYS A CA 1
ATOM 7844 C C . LYS A 1 928 ? 34.404 1.337 -59.741 1.00 77.81 928 LYS A C 1
ATOM 7846 O O . LYS A 1 928 ? 35.301 1.260 -60.575 1.00 77.81 928 LYS A O 1
ATOM 7851 N N . SER A 1 929 ? 33.261 1.985 -59.954 1.00 71.94 929 SER A N 1
ATOM 7852 C CA . SER A 1 929 ? 32.940 2.668 -61.213 1.00 71.94 929 SER A CA 1
ATOM 7853 C C . SER A 1 929 ? 33.873 3.855 -61.447 1.00 71.94 929 SER A C 1
ATOM 7855 O O . SER A 1 929 ? 34.449 3.974 -62.524 1.00 71.94 929 SER A O 1
ATOM 7857 N N . LEU A 1 930 ? 34.113 4.668 -60.412 1.00 70.88 930 LEU A N 1
ATOM 7858 C CA . LEU A 1 930 ? 35.073 5.775 -60.467 1.00 70.88 930 LEU A CA 1
ATOM 7859 C C . LEU A 1 930 ? 36.515 5.290 -60.642 1.00 70.88 930 LEU A C 1
ATOM 7861 O O . LEU A 1 930 ? 37.276 5.872 -61.404 1.00 70.88 930 LEU A O 1
ATOM 7865 N N . LYS A 1 931 ? 36.895 4.185 -59.998 1.00 70.00 931 LYS A N 1
ATOM 7866 C CA . LYS A 1 931 ? 38.211 3.564 -60.192 1.00 70.00 931 LYS A CA 1
ATOM 7867 C C . LYS A 1 931 ? 38.422 3.077 -61.631 1.00 70.00 931 LYS A C 1
ATOM 7869 O O . LYS A 1 931 ? 39.533 3.170 -62.143 1.00 70.00 931 LYS A O 1
ATOM 7874 N N . GLY A 1 932 ? 37.370 2.589 -62.291 1.00 66.19 932 GLY A N 1
ATOM 7875 C CA . GLY A 1 932 ? 37.420 2.141 -63.687 1.00 66.19 932 GLY A CA 1
ATOM 7876 C C . GLY A 1 932 ? 37.831 3.238 -64.672 1.00 66.19 932 GLY A C 1
ATOM 7877 O O . GLY A 1 932 ? 38.404 2.941 -65.714 1.00 66.19 932 GLY A O 1
ATOM 7878 N N . ILE A 1 933 ? 37.625 4.505 -64.314 1.00 65.81 933 ILE A N 1
ATOM 7879 C CA . ILE A 1 933 ? 37.978 5.667 -65.136 1.00 65.81 933 ILE A CA 1
ATOM 7880 C C . ILE A 1 933 ? 39.497 5.833 -65.271 1.00 65.81 933 ILE A C 1
ATOM 7882 O O . ILE A 1 933 ? 39.966 6.330 -66.288 1.00 65.81 933 ILE A O 1
ATOM 7886 N N . VAL A 1 934 ? 40.286 5.332 -64.315 1.00 66.81 934 VAL A N 1
ATOM 7887 C CA . VAL A 1 934 ? 41.758 5.326 -64.406 1.00 66.81 934 VAL A CA 1
ATOM 7888 C C . VAL A 1 934 ? 42.249 4.529 -65.630 1.00 66.81 934 VAL A C 1
ATOM 7890 O O . VAL A 1 934 ? 43.329 4.801 -66.144 1.00 66.81 934 VAL A O 1
ATOM 7893 N N . HIS A 1 935 ? 41.449 3.590 -66.155 1.00 63.75 935 HIS A N 1
ATOM 7894 C CA . HIS A 1 935 ? 41.755 2.877 -67.403 1.00 63.75 935 HIS A CA 1
ATOM 7895 C C . HIS A 1 935 ? 41.531 3.702 -68.677 1.00 63.75 935 HIS A C 1
ATOM 7897 O O . HIS A 1 935 ? 42.038 3.323 -69.727 1.00 63.75 935 HIS A O 1
ATOM 7903 N N . LEU A 1 936 ? 40.773 4.798 -68.598 1.00 61.44 936 LEU A N 1
ATOM 7904 C CA . LEU A 1 936 ? 40.455 5.674 -69.730 1.00 61.44 936 LEU A CA 1
ATOM 7905 C C . LEU A 1 936 ? 41.462 6.824 -69.883 1.00 61.44 936 LEU A C 1
ATOM 7907 O O . LEU A 1 936 ? 41.276 7.690 -70.731 1.00 61.44 936 LEU A O 1
ATOM 7911 N N . ILE A 1 937 ? 42.522 6.842 -69.069 1.00 66.25 937 ILE A N 1
ATOM 7912 C CA . ILE A 1 937 ? 43.599 7.827 -69.161 1.00 66.25 937 ILE A CA 1
ATOM 7913 C C . ILE A 1 937 ? 44.448 7.515 -70.407 1.00 66.25 937 ILE A C 1
ATOM 7915 O O . ILE A 1 937 ? 45.094 6.462 -70.435 1.00 66.25 937 ILE A O 1
ATOM 7919 N N . PRO A 1 938 ? 44.495 8.397 -71.428 1.00 61.34 938 PRO A N 1
ATOM 7920 C CA . PRO A 1 938 ? 45.283 8.151 -72.630 1.00 61.34 938 PRO A CA 1
ATOM 7921 C C . PRO A 1 938 ? 46.780 8.094 -72.305 1.00 61.34 938 PRO A C 1
ATOM 7923 O O . PRO A 1 938 ? 47.315 8.927 -71.568 1.00 61.34 938 PRO A O 1
ATOM 7926 N N . PHE A 1 939 ? 47.474 7.125 -72.908 1.00 56.75 939 PHE A N 1
ATOM 7927 C CA . PHE A 1 939 ? 48.909 6.880 -72.707 1.00 56.75 939 PHE A CA 1
ATOM 7928 C C . PHE A 1 939 ? 49.772 8.108 -73.052 1.00 56.75 939 PHE A C 1
ATOM 7930 O O . PHE A 1 939 ? 50.764 8.393 -72.384 1.00 56.75 939 PHE A O 1
ATOM 7937 N N . GLU A 1 940 ? 49.339 8.886 -74.045 1.00 57.34 940 GLU A N 1
ATOM 7938 C CA . GLU A 1 940 ? 49.990 10.120 -74.492 1.00 57.34 940 GLU A CA 1
ATOM 7939 C C . GLU A 1 940 ? 49.974 11.206 -73.398 1.00 57.34 940 GLU A C 1
ATOM 7941 O O . GLU A 1 940 ? 50.998 11.828 -73.125 1.00 57.34 940 GLU A O 1
ATOM 7946 N N . ALA A 1 941 ? 48.860 11.386 -72.678 1.00 58.75 941 ALA A N 1
ATOM 7947 C CA . ALA A 1 941 ? 48.761 12.400 -71.621 1.00 58.75 941 ALA A CA 1
ATOM 7948 C C . ALA A 1 941 ? 49.618 12.065 -70.383 1.00 58.75 941 ALA A C 1
ATOM 7950 O O . ALA A 1 941 ? 50.155 12.964 -69.730 1.00 58.75 941 ALA A O 1
ATOM 7951 N N . LEU A 1 942 ? 49.779 10.773 -70.079 1.00 58.81 942 LEU A N 1
ATOM 7952 C CA . LEU A 1 942 ? 50.560 10.268 -68.943 1.00 58.81 942 LEU A CA 1
ATOM 7953 C C . LEU A 1 942 ? 52.084 10.405 -69.154 1.00 58.81 942 LEU A C 1
ATOM 7955 O O . LEU A 1 942 ? 52.855 10.549 -68.198 1.00 58.81 942 LEU A O 1
ATOM 7959 N N . ILE A 1 943 ? 52.533 10.345 -70.411 1.00 55.84 943 ILE A N 1
ATOM 7960 C CA . ILE A 1 943 ? 53.948 10.486 -70.770 1.00 55.84 943 ILE A CA 1
ATOM 7961 C C . ILE A 1 943 ? 54.380 11.957 -70.739 1.00 55.84 943 ILE A C 1
ATOM 7963 O O . ILE A 1 943 ? 55.450 12.234 -70.198 1.00 55.84 943 ILE A O 1
ATOM 7967 N N . PHE A 1 944 ? 53.544 12.879 -71.234 1.00 53.53 944 PHE A N 1
ATOM 7968 C CA . PHE A 1 944 ? 53.924 14.281 -71.465 1.00 53.53 944 PHE A CA 1
ATOM 7969 C C . PHE A 1 944 ? 53.595 15.281 -70.347 1.00 53.53 944 PHE A C 1
ATOM 7971 O O . PHE A 1 944 ? 54.136 16.384 -70.370 1.00 53.53 944 PHE A O 1
ATOM 7978 N N . SER A 1 945 ? 52.734 14.951 -69.376 1.00 58.41 945 SER A N 1
ATOM 7979 C CA . SER A 1 945 ? 52.354 15.901 -68.315 1.00 58.41 945 SER A CA 1
ATOM 7980 C C . SER A 1 945 ? 52.933 15.534 -66.941 1.00 58.41 945 SER A C 1
ATOM 7982 O O . SER A 1 945 ? 52.489 14.603 -66.270 1.00 58.41 945 SER A O 1
ATOM 7984 N N . GLU A 1 946 ? 53.922 16.308 -66.480 1.00 58.16 946 GLU A N 1
ATOM 7985 C CA . GLU A 1 946 ? 54.498 16.167 -65.129 1.00 58.16 946 GLU A CA 1
ATOM 7986 C C . GLU A 1 946 ? 53.470 16.468 -64.024 1.00 58.16 946 GLU A C 1
ATOM 7988 O O . GLU A 1 946 ? 53.491 15.867 -62.950 1.00 58.16 946 GLU A O 1
ATOM 7993 N N . THR A 1 947 ? 52.513 17.357 -64.300 1.00 60.09 947 THR A N 1
ATOM 7994 C CA . THR A 1 947 ? 51.431 17.732 -63.377 1.00 60.09 947 THR A CA 1
ATOM 7995 C C . THR A 1 947 ? 50.496 16.564 -63.062 1.00 60.09 947 THR A C 1
ATOM 7997 O O . THR A 1 947 ? 50.126 16.372 -61.904 1.00 60.09 947 THR A O 1
ATOM 8000 N N . LEU A 1 948 ? 50.158 15.746 -64.061 1.00 62.12 948 LEU A N 1
ATOM 8001 C CA . LEU A 1 948 ? 49.314 14.562 -63.896 1.00 62.12 948 LEU A CA 1
ATOM 8002 C C . LEU A 1 948 ? 50.056 13.449 -63.142 1.00 62.12 948 LEU A C 1
ATOM 8004 O O . LEU A 1 948 ? 49.458 12.740 -62.336 1.00 62.12 948 LEU A O 1
ATOM 8008 N N . GLU A 1 949 ? 51.372 13.330 -63.337 1.00 63.03 949 GLU A N 1
ATOM 8009 C CA . GLU A 1 949 ? 52.213 12.386 -62.593 1.00 63.03 949 GLU A CA 1
ATOM 8010 C C . GLU A 1 949 ? 52.303 12.741 -61.098 1.00 63.03 949 GLU A C 1
ATOM 8012 O O . GLU A 1 949 ? 52.191 11.854 -60.248 1.00 63.03 949 GLU A O 1
ATOM 8017 N N . ILE A 1 950 ? 52.456 14.028 -60.762 1.00 65.12 950 ILE A N 1
ATOM 8018 C CA . ILE A 1 950 ? 52.440 14.513 -59.371 1.00 65.12 950 ILE A CA 1
ATOM 8019 C C . ILE A 1 950 ? 51.077 14.233 -58.722 1.00 65.12 950 ILE A C 1
ATOM 8021 O O . ILE A 1 950 ? 51.027 13.706 -57.610 1.00 65.12 950 ILE A O 1
ATOM 8025 N N . GLN A 1 951 ? 49.976 14.499 -59.433 1.00 65.25 951 GLN A N 1
ATOM 8026 C CA . GLN A 1 951 ? 48.617 14.229 -58.948 1.00 65.25 951 GLN A CA 1
ATOM 8027 C C . GLN A 1 951 ? 48.344 12.729 -58.753 1.00 65.25 951 GLN A C 1
ATOM 8029 O O . GLN A 1 951 ? 47.735 12.340 -57.757 1.00 65.25 951 GLN A O 1
ATOM 8034 N N . LEU A 1 952 ? 48.837 11.866 -59.648 1.00 64.44 952 LEU A N 1
ATOM 8035 C CA . LEU A 1 952 ? 48.729 10.409 -59.508 1.00 64.44 952 LEU A CA 1
ATOM 8036 C C . LEU A 1 952 ? 49.563 9.880 -58.332 1.00 64.44 952 LEU A C 1
ATOM 8038 O O . LEU A 1 952 ? 49.091 9.016 -57.593 1.00 64.44 952 LEU A O 1
ATOM 8042 N N . LYS A 1 953 ? 50.769 10.415 -58.107 1.00 66.00 953 LYS A N 1
ATOM 8043 C CA . LYS A 1 953 ? 51.603 10.076 -56.939 1.00 66.00 953 LYS A CA 1
ATOM 8044 C C . LYS A 1 953 ? 50.962 10.530 -55.624 1.00 66.00 953 LYS A C 1
ATOM 8046 O O . LYS A 1 953 ? 50.970 9.763 -54.661 1.00 66.00 953 LYS A O 1
ATOM 8051 N N . GLU A 1 954 ? 50.362 11.721 -55.584 1.00 66.69 954 GLU A N 1
ATOM 8052 C CA . GLU A 1 954 ? 49.611 12.203 -54.415 1.00 66.69 954 GLU A CA 1
ATOM 8053 C C . GLU A 1 954 ? 48.374 11.332 -54.134 1.00 66.69 954 GLU A C 1
ATOM 8055 O O . GLU A 1 954 ? 48.102 10.985 -52.980 1.00 66.69 954 GLU A O 1
ATOM 8060 N N . LEU A 1 955 ? 47.664 10.913 -55.185 1.00 65.69 955 LEU A N 1
ATOM 8061 C CA . LEU A 1 955 ? 46.521 10.009 -55.085 1.00 65.69 955 LEU A CA 1
ATOM 8062 C C . LEU A 1 955 ? 46.929 8.638 -54.521 1.00 65.69 955 LEU A C 1
ATOM 8064 O O . LEU A 1 955 ? 46.265 8.128 -53.622 1.00 65.69 955 LEU A O 1
ATOM 8068 N N . ILE A 1 956 ? 48.040 8.064 -54.994 1.00 63.78 956 ILE A N 1
ATOM 8069 C CA . ILE A 1 956 ? 48.580 6.787 -54.496 1.00 63.78 956 ILE A CA 1
ATOM 8070 C C . ILE A 1 956 ? 48.990 6.905 -53.030 1.00 63.78 956 ILE A C 1
ATOM 8072 O O . ILE A 1 956 ? 48.588 6.070 -52.221 1.00 63.78 956 ILE A O 1
ATOM 8076 N N . TYR A 1 957 ? 49.733 7.956 -52.672 1.00 65.81 957 TYR A N 1
ATOM 8077 C CA . TYR A 1 957 ? 50.165 8.197 -51.296 1.00 65.81 957 TYR A CA 1
ATOM 8078 C C . TYR A 1 957 ? 48.968 8.273 -50.337 1.00 65.81 957 TYR A C 1
ATOM 8080 O O . TYR A 1 957 ? 48.961 7.614 -49.300 1.00 65.81 957 TYR A O 1
ATOM 8088 N N . ARG A 1 958 ? 47.900 8.993 -50.704 1.00 63.59 958 ARG A N 1
ATOM 8089 C CA . ARG A 1 958 ? 46.700 9.124 -49.857 1.00 63.59 958 ARG A CA 1
ATOM 8090 C C . ARG A 1 958 ? 45.762 7.909 -49.892 1.00 63.59 958 ARG A C 1
ATOM 8092 O O . ARG A 1 958 ? 44.995 7.732 -48.950 1.00 63.59 958 ARG A O 1
ATOM 8099 N N . LEU A 1 959 ? 45.808 7.081 -50.940 1.00 63.12 959 LEU A N 1
ATOM 8100 C CA . LEU A 1 959 ? 45.066 5.813 -51.021 1.00 63.12 959 LEU A CA 1
ATOM 8101 C C . LEU A 1 959 ? 45.774 4.652 -50.296 1.00 63.12 959 LEU A C 1
ATOM 8103 O O . LEU A 1 959 ? 45.101 3.694 -49.916 1.00 63.12 959 LEU A O 1
ATOM 8107 N N . GLN A 1 960 ? 47.105 4.708 -50.134 1.00 58.78 960 GLN A N 1
ATOM 8108 C CA . GLN A 1 960 ? 47.917 3.628 -49.549 1.00 58.78 960 GLN A CA 1
ATOM 8109 C C . GLN A 1 960 ? 48.403 3.892 -48.112 1.00 58.78 960 GLN A C 1
ATOM 8111 O O . GLN A 1 960 ? 48.551 2.928 -47.359 1.00 58.78 960 GLN A O 1
ATOM 8116 N N . LEU A 1 961 ? 48.674 5.147 -47.725 1.00 44.50 961 LEU A N 1
ATOM 8117 C CA . LEU A 1 961 ? 49.371 5.475 -46.468 1.00 44.50 961 LEU A CA 1
ATOM 8118 C C . LEU A 1 961 ? 48.447 5.857 -45.290 1.00 44.50 961 LEU A C 1
ATOM 8120 O O . LEU A 1 961 ? 48.938 6.112 -44.192 1.00 44.50 961 LEU A O 1
ATOM 8124 N N . LEU A 1 962 ? 47.125 5.859 -45.487 1.00 39.47 962 LEU A N 1
ATOM 8125 C CA . LEU A 1 962 ? 46.093 6.205 -44.494 1.00 39.47 962 LEU A CA 1
ATOM 8126 C C . LEU A 1 962 ? 44.889 5.246 -44.603 1.00 39.47 962 LEU A C 1
ATOM 8128 O O . LEU A 1 962 ? 44.167 5.057 -43.591 1.00 39.47 962 LEU A O 1
#

Nearest PDB structures (foldseek):
  2vv6-assembly1_A  TM=8.008E-01  e=1.173E-02  Bradyrhizobium japonicum
  1y28-assembly1_A  TM=8.138E-01  e=3.059E-02  Bradyrhizobium japonicum
  2cmn-assembly1_A  TM=8.114E-01  e=5.388E-02  Bradyrhizobium japonicum
  8js5-assembly1_B  TM=3.075E-01  e=6.140E-02  Bradyrhizobium diazoefficiens USDA 110
  8i7r-assembly1_F1  TM=1.638E-01  e=4.579E+00  Mus musculus

Sequence (962 aa):
METLKIQQFSNKFFHSFGGGIQHAEEHQFNDLLPKYLVQHHCNLVKRFFETGEAKYYQMFDINYIKNKNQLLTPINMCFIITNKFVNQNITFATFLQEASQDQVYIIVDGISLACTFTQNLLTLIGWFESDIETLCQQEKYENLQITRIYPNFVRFIRQNKIKYSKLNQSILILPKPQYNIQTQRSFLSGDAQLMLNYVHTECDLLITKNKIANYEYFVINVVKIAEQQQVNHSFARIPLSQPKFCDENKYLVDQTDKAGIQKINAINFCDQHIPQSIAIKQVQTADQNNRKFSINKNLMTIQSFKQQNSLVNNTQQLFFADNNTYEQQEQVFAISNKVDEEKVRRKKIKKTTIYSEAYLENASVNKKYQLIQSILAVQSPRYLQKFFFLVVLWHSIFVLFILLFHISMRSDITNVKFLLEMLTFHAAIMAPHDLFFSMRVTITQYQQMQRDGFIPKDRLQELIDPYYQSIDLGFQELKDNFYEQLNNEYLQDFLNGQNFTMYFMQDNETQIYPINLSLRDTLFVILQYQYSQMMTFYYRESTTGKPYQISLFANYFHLHQQCQNITTTLSNYSIENKNQIYTKWQIISIIGFLIILLLYIIIQCYQIYYFIQIDMLFLLLNTMSYEMIESEIDKFTNYKNQYKLDRHCLQQYDPIDRSFTYLSKPLKYQGQRYLKLHIGSLNNQKLLNYLILVFMFIVITFFFILTFISSHLYLSKYNDTLQFFEQIQDFKLRTGSLYLYREIFFRWNNFTFLTNQDKIQLYSLIDQAQQSIQNYIELSDMIQFDQFLVDDQFISLFYAISKENLCQFIDERFQNLTSRYCYLAFDGTLRQGMISTLNYISNSFKTQQTINNFTKRVEINYYEQEGSQIVTRVFFTLSKQFSQSADSQADFTNTIIKILSICYFCYIFMILVFLYGFYRSYLVWLFKSLKGIVHLIPFEALIFSETLEIQLKELIYRLQLL

InterPro domains:
  IPR052994 Tiny macrocysts signaling regulators [PTHR31600] (6-946)

Organism: NCBI:txid43138

Mean predicted aligned error: 20.67 Å

pLDDT: mean 73.43, std 20.68, range [22.75, 94.5]

Radius of gyration: 54.12 Å; Cα contacts (8 Å, |Δi|>4): 844; chains: 1; bounding box: 123×78×175 Å

Foldseek 3Di:
DDFDADPDDDPCCCVPQNADDDDPPPDGPLRFDQPLCSVLVVLVVVVCVVPVDDPQEVDWDWDWTQHNLRAIFIWTKHKYFDPDQDPNDTDIDMDIGGDDLQWKKWKAWPPLQFIGIHPSVQVVLPDDPVRSNVVSVDPVNRNDHVCQFQVCVVVVCVVDVDQKDKDAFGWTFDWDFDDDPVCPVPPPPPPPDGDTDTDTKTFTWMKGWDDRPPTIMIMIIGPDIPPPPPDDDDDDDDDDDDDDDDDDDDDDDDDDDDDDDDDDDDDDDDDDDDDDDDDDDDDDDDDDDDDDDDDDDDDDDDDDDDDDDDDDDDDDDDDDDDDDDDDDDDDDDDDDDDDDDPPPPPPPPPPPPVPPVVVVVVVVLVVLVVLLVLLVPFADFPLLVVLLVLVVVLLVLLLVLLVVLLVLLLVLLVVLLVLLVLLLQLLLQQLLVLLLLLLVLQLVVLVVCVVVVNDPPVVSCVRNVLSLVCSVVSLVSNVVSLVVNLPPPVCCVVQVPDWAWFWWDDPWLQDIDTDIDGSNVVSVLLSVLSVVVSVCSNVPHDPPGPRSVSRCVVCVLVSSVVSVVSSVVSLVVSVVSLVVSLVVLVVSLVVSLVVSVVSLVVSVVSLVLLVVLVVLLVVLVQVDAPVLLVVLVVVVVVVVVVCVVDVCVVVPDDVVVVVVVVVPDDDDDDDGPRPPPVCVVVVVVSVVVVVVSVVVSVVSVVLSVVLSVLSCLLSQLSSVQSVVLSLLSLQLNQQLCLVVLLSCLQCVVVNSHDDVVVVVSSVVSNVSSLVSLVVVLVCLVPPDCSSHLFDPVLVVLSVCQAAAQLLVQADPSCNVVQVVLCCQELVNLNGGHDNSVSVSVSVVVVVVCVPPNSNHDPDDRPSHSSVSSSSSRSSVSSSVNSSVRNVVSSVVSSVVSVVSSVVVVVVSVVVSCCCVPPVSVVSSVSVVVSSVCSVSPDPVCSVPDPPSVVSSVVSSCSSPVD

Solvent-accessible surface area (backbone atoms only — not comparable to full-atom values): 57149 Å² total; per-residue (Å²): 131,85,75,73,71,75,86,78,78,60,96,54,46,50,79,78,46,30,62,87,66,98,60,88,87,76,72,49,60,60,72,30,38,58,77,84,50,48,83,52,44,55,59,55,56,50,45,28,74,75,68,71,64,54,84,33,55,83,32,76,36,84,43,70,36,25,33,60,62,75,30,38,43,58,24,32,31,26,32,44,78,50,94,56,67,58,92,88,36,90,36,71,51,73,50,78,41,82,42,74,79,84,64,29,44,37,41,30,42,63,80,82,33,28,34,52,40,22,60,47,50,46,43,74,68,69,47,53,74,74,56,53,55,59,48,51,71,40,79,73,54,77,64,37,41,41,58,69,34,31,69,60,49,70,61,47,55,74,71,48,88,57,59,62,48,80,42,75,74,41,68,33,39,44,80,32,79,57,86,57,82,85,54,74,84,48,77,86,48,99,76,72,74,83,50,68,43,75,43,82,43,45,25,27,37,39,40,34,57,45,74,58,92,94,45,49,34,35,43,36,36,54,77,43,70,64,80,79,76,85,73,91,72,81,93,79,84,88,82,91,81,85,89,79,88,77,89,76,91,86,82,91,75,92,74,86,82,92,82,84,86,77,91,83,83,86,83,84,85,81,89,82,88,82,90,82,89,86,88,85,89,79,89,88,81,88,87,86,82,89,82,90,85,85,82,88,85,88,82,89,78,90,88,78,90,84,86,84,89,81,89,84,83,89,87,87,80,82,91,86,88,90,87,87,88,88,88,84,89,87,86,85,87,81,91,87,81,90,84,87,79,85,82,69,78,84,80,76,88,84,74,79,83,68,66,62,61,56,54,56,54,48,52,53,53,50,51,54,49,49,54,55,49,54,59,70,63,62,67,83,60,69,59,58,57,52,42,52,50,51,54,51,49,52,53,52,53,50,53,52,49,54,53,53,51,50,55,52,48,54,53,51,52,52,51,51,55,51,46,58,59,56,52,38,49,33,36,49,51,48,23,38,47,47,50,42,46,37,55,54,47,52,44,53,46,50,53,47,38,35,74,74,66,77,42,59,77,75,62,44,51,73,68,33,49,61,50,54,75,42,47,65,60,38,49,48,53,30,52,52,40,46,51,54,60,73,65,34,74,81,50,44,74,68,43,77,76,40,76,38,76,44,40,38,53,60,98,45,79,63,42,70,47,78,46,80,34,46,44,64,56,48,52,49,52,51,52,53,31,51,50,55,49,48,54,34,51,69,71,70,50,84,62,82,87,34,56,48,53,51,22,54,59,66,33,44,66,60,50,53,53,51,37,46,54,52,27,53,51,48,49,54,50,42,55,50,52,51,52,51,51,51,51,50,53,52,51,53,52,52,53,52,49,50,54,53,52,53,51,49,53,54,49,49,52,47,50,51,55,52,50,51,57,51,48,55,62,48,52,62,53,62,76,46,45,63,70,60,44,51,51,48,49,51,51,51,48,50,49,54,55,49,45,75,74,39,76,68,61,69,82,71,63,55,74,66,69,57,50,58,66,54,72,75,57,87,78,81,82,69,87,78,73,71,54,79,66,77,61,63,66,58,52,51,54,52,49,50,59,52,48,52,56,51,51,54,50,50,56,54,50,49,50,54,52,51,52,49,50,56,52,47,60,52,60,64,21,44,60,57,33,50,55,54,48,50,50,45,36,49,45,28,32,34,61,27,38,48,56,44,54,52,54,48,46,60,43,45,88,78,43,72,62,67,51,75,66,56,52,53,51,53,51,51,53,46,54,53,31,50,50,48,54,50,51,51,56,58,42,71,78,67,68,64,68,88,54,37,57,64,40,71,67,43,54,52,51,52,56,43,43,42,52,34,49,42,75,75,53,46,59,75,93,47,42,84,69,48,61,76,43,45,73,56,9,69,86,29,27,41,52,50,3,48,56,52,33,51,51,51,52,52,50,53,50,52,53,48,42,72,74,55,62,50,67,61,85,87,74,90,76,67,49,49,60,60,39,22,50,51,54,18,45,34,31,50,44,52,48,51,42,47,54,55,22,35,50,50,48,52,52,48,54,52,48,52,53,50,50,52,52,52,55,50,50,54,50,53,51,55,46,52,50,43,45,62,66,48,51,47,51,49,55,53,47,52,52,51,57,60,57,55,50,69,75,58,60,56,71,70,59,67,74,74,33,69,70,59,49,54,52,51,51,52,50,44,49,63,73,71,76,112

Secondary structure (DSSP, 8-state):
----------TTHHHHHS-S-S-TTS--GGGGS-HHHHHHHHHHHHHHHHH---TTBSS-EEEEEE-TTS-EEEEEEEEEE-S--BTTB--EEEEEEEPPTT--EEEEETTT-BEEEBHHHHHHTT--HHHHHHHHTSGGGTT-BHHHH-TTHHHHHHH---SEEEEEEEEEEEEEE---GGGTT-TTSTT----EEEEEEEEEEEEEEEEETTEEEEEEEEEEE-------------------------------S--------PPP-------------------------------------------------------------------------SSSTTSSSSSSSSTTHHHHHHHHHHHHHHHHHHHHH--S-HHHHHHHHHHHHHHHHHHHHHHHHHHHHHHHHHHHHHHHHHTTHHHHHHHHHHHHHHHHHHHHHHHHHHHTTSS-HHHHHHHHHHHHHHHHHHHHHHHHHHHHHHH-TTTHHHHTT-EEEEEEE-SSTT-EEEEEEEHHHHHHHHHHHHHHHHHHHHTT---TT-HHHHHHHHTHHHHHHHHHHHHHHHHHHHHHHHHHHHHHHHHHHHHHHHHHHHHHHHHHHHHHHHHHHHHHHHHHHHTS-HHHHHHHHHHHHHHHHHHHH-GGGGTS--HHHHHHHHHTS-------------THHHHHHHHHHHHHHHHHHHHHHHHHHHHHHHHHHHHHHHHHHHHHHHHHHHHHHHHHHHHHHHHHHHTGGG-TT--HHHHHHHHHHHHHHHHHHHHHHHHHHH--GGGSS--HHHHHHHHHHHHS-GGGGS-HHHHHHHTTTTTTGGGGGGGG-HHHHHHHHHHHHHHHHHHHTTSS-----SSHHHHHHHHHHHHHHHHHHHHHHHHHHHHHHHHHHHHHHHHHHHHHHHHHHHIIIIIHHHHHHHHHHHHHGGGGS-HHHHHH-HHHHHHHHHHHHHHH--